Protein AF-0000000079012777 (afdb_homodimer)

Radius of gyration: 36.71 Å; Cα contacts (8 Å, |Δi|>4): 2077; chains: 2; bounding box: 156×111×76 Å

Structure (mmCIF, N/CA/C/O backbone):
data_AF-0000000079012777-model_v1
#
loop_
_entity.id
_entity.type
_entity.pdbx_description
1 polymer 'ABC transporter domain-containing protein'
#
loop_
_atom_site.group_PDB
_atom_site.id
_atom_site.type_symbol
_atom_site.label_atom_id
_atom_site.label_alt_id
_atom_site.label_comp_id
_atom_site.label_asym_id
_atom_site.label_entity_id
_atom_site.label_seq_id
_atom_site.pdbx_PDB_ins_code
_atom_site.Cartn_x
_atom_site.Cartn_y
_atom_site.Cartn_z
_atom_site.occupancy
_atom_site.B_iso_or_equiv
_atom_site.auth_seq_id
_atom_site.auth_comp_id
_atom_site.auth_asym_id
_atom_site.auth_atom_id
_atom_site.pdbx_PDB_model_num
ATOM 1 N N . MET A 1 1 ? 76.75 31.281 7.953 1 22.02 1 MET A N 1
ATOM 2 C CA . MET A 1 1 ? 75.875 30.234 7.355 1 22.02 1 MET A CA 1
ATOM 3 C C . MET A 1 1 ? 74.625 30.047 8.141 1 22.02 1 MET A C 1
ATOM 5 O O . MET A 1 1 ? 74.562 29.375 9.164 1 22.02 1 MET A O 1
ATOM 9 N N . VAL A 1 2 ? 73.688 30.984 8.336 1 27.11 2 VAL A N 1
ATOM 10 C CA . VAL A 1 2 ? 72.625 31.172 9.281 1 27.11 2 VAL A CA 1
ATOM 11 C C . VAL A 1 2 ? 71.438 30.234 8.93 1 27.11 2 VAL A C 1
ATOM 13 O O . VAL A 1 2 ? 70.938 30.234 7.789 1 27.11 2 VAL A O 1
ATOM 16 N N . PRO A 1 3 ? 71.188 28.984 9.586 1 27.77 3 PRO A N 1
ATOM 17 C CA . PRO A 1 3 ? 70.438 27.828 9.125 1 27.77 3 PRO A CA 1
ATOM 18 C C . PRO A 1 3 ? 68.938 28.125 9.039 1 27.77 3 PRO A C 1
ATOM 20 O O . PRO A 1 3 ? 68.312 28.516 10.031 1 27.77 3 PRO A O 1
ATOM 23 N N . SER A 1 4 ? 68.25 28.719 8.062 1 25 4 SER A N 1
ATOM 24 C CA . SER A 1 4 ? 67 29.359 7.828 1 25 4 SER A CA 1
ATOM 25 C C . SER A 1 4 ? 65.875 28.328 7.773 1 25 4 SER A C 1
ATOM 27 O O . SER A 1 4 ? 65.438 27.938 6.688 1 25 4 SER A O 1
ATOM 29 N N . GLY A 1 5 ? 65.812 27.172 8.453 1 25.3 5 GLY A N 1
ATOM 30 C CA . GLY A 1 5 ? 64.938 26.016 8.266 1 25.3 5 GLY A CA 1
ATOM 31 C C . GLY A 1 5 ? 63.469 26.312 8.648 1 25.3 5 GLY A C 1
ATOM 32 O O . GLY A 1 5 ? 63.094 26.172 9.812 1 25.3 5 GLY A O 1
ATOM 33 N N . LEU A 1 6 ? 62.719 27.281 8.094 1 24.72 6 LEU A N 1
ATOM 34 C CA . LEU A 1 6 ? 61.375 27.719 8.445 1 24.72 6 LEU A CA 1
ATOM 35 C C . LEU A 1 6 ? 60.375 26.562 8.32 1 24.72 6 LEU A C 1
ATOM 37 O O . LEU A 1 6 ? 60.094 26.109 7.211 1 24.72 6 LEU A O 1
ATOM 41 N N . ASP A 1 7 ? 60.344 25.562 9.188 1 25.08 7 ASP A N 1
ATOM 42 C CA . ASP A 1 7 ? 59.469 24.406 9.289 1 25.08 7 ASP A CA 1
ATOM 43 C C . ASP A 1 7 ? 58 24.844 9.281 1 25.08 7 ASP A C 1
ATOM 45 O O . ASP A 1 7 ? 57.531 25.5 10.211 1 25.08 7 ASP A O 1
ATOM 49 N N . ARG A 1 8 ? 57.438 25.234 8.172 1 25.58 8 ARG A N 1
ATOM 50 C CA . ARG A 1 8 ? 56.062 25.547 7.902 1 25.58 8 ARG A CA 1
ATOM 51 C C . ARG A 1 8 ? 55.125 24.484 8.469 1 25.58 8 ARG A C 1
ATOM 53 O O . ARG A 1 8 ? 55.156 23.328 8.023 1 25.58 8 ARG A O 1
ATOM 60 N N . ILE A 1 9 ? 54.812 24.469 9.75 1 25.31 9 ILE A N 1
ATOM 61 C CA . ILE A 1 9 ? 53.781 23.703 10.43 1 25.31 9 ILE A CA 1
ATOM 62 C C . ILE A 1 9 ? 52.5 23.781 9.641 1 25.31 9 ILE A C 1
ATOM 64 O O . ILE A 1 9 ? 51.875 24.844 9.516 1 25.31 9 ILE A O 1
ATOM 68 N N . ASP A 1 10 ? 52.375 23.188 8.523 1 26.19 10 ASP A N 1
ATOM 69 C CA . ASP A 1 10 ? 51.188 22.859 7.742 1 26.19 10 ASP A CA 1
ATOM 70 C C . ASP A 1 10 ? 50 22.531 8.656 1 26.19 10 ASP A C 1
ATOM 72 O O . ASP A 1 10 ? 50 21.5 9.328 1 26.19 10 ASP A O 1
ATOM 76 N N . ALA A 1 11 ? 49.5 23.484 9.406 1 26.78 11 ALA A N 1
ATOM 77 C CA . ALA A 1 11 ? 48.281 23.438 10.195 1 26.78 11 ALA A CA 1
ATOM 78 C C . ALA A 1 11 ? 47.156 22.781 9.398 1 26.78 11 ALA A C 1
ATOM 80 O O . ALA A 1 11 ? 46.594 23.375 8.484 1 26.78 11 ALA A O 1
ATOM 81 N N . VAL A 1 12 ? 47.25 21.578 8.984 1 29.86 12 VAL A N 1
ATOM 82 C CA . VAL A 1 12 ? 46.156 20.688 8.57 1 29.86 12 VAL A CA 1
ATOM 83 C C . VAL A 1 12 ? 44.938 20.922 9.461 1 29.86 12 VAL A C 1
ATOM 85 O O . VAL A 1 12 ? 44.969 20.609 10.648 1 29.86 12 VAL A O 1
ATOM 88 N N . ILE A 1 13 ? 44.344 22 9.406 1 30.47 13 ILE A N 1
ATOM 89 C CA . ILE A 1 13 ? 43.062 22.203 10.07 1 30.47 13 ILE A CA 1
ATOM 90 C C . ILE A 1 13 ? 42.188 20.984 9.836 1 30.47 13 ILE A C 1
ATOM 92 O O . ILE A 1 13 ? 41.781 20.719 8.703 1 30.47 13 ILE A O 1
ATOM 96 N N . ASP A 1 14 ? 42.281 19.859 10.43 1 34.38 14 ASP A N 1
ATOM 97 C CA . ASP A 1 14 ? 41.5 18.641 10.57 1 34.38 14 ASP A CA 1
ATOM 98 C C . ASP A 1 14 ? 40.031 18.922 10.773 1 34.38 14 ASP A C 1
ATOM 100 O O . ASP A 1 14 ? 39.562 19.109 11.914 1 34.38 14 ASP A O 1
ATOM 104 N N . LEU A 1 15 ? 39.375 19.609 9.914 1 38.75 15 LEU A N 1
ATOM 105 C CA . LEU A 1 15 ? 37.969 20 9.984 1 38.75 15 LEU A CA 1
ATOM 106 C C . LEU A 1 15 ? 37.094 18.797 10.297 1 38.75 15 LEU A C 1
ATOM 108 O O . LEU A 1 15 ? 35.906 18.953 10.648 1 38.75 15 LEU A O 1
ATOM 112 N N . LEU A 1 16 ? 37.281 17.672 9.781 1 46.28 16 LEU A N 1
ATOM 113 C CA . LEU A 1 16 ? 36.594 16.453 10.18 1 46.28 16 LEU A CA 1
ATOM 114 C C . LEU A 1 16 ? 37.375 15.711 11.258 1 46.28 16 LEU A C 1
ATOM 116 O O . LEU A 1 16 ? 37.375 14.477 11.289 1 46.28 16 LEU A O 1
ATOM 120 N N . GLY A 1 17 ? 38.219 16.391 11.906 1 45.31 17 GLY A N 1
ATOM 121 C CA . GLY A 1 17 ? 38.875 15.742 13.023 1 45.31 17 GLY A CA 1
ATOM 122 C C . GLY A 1 17 ? 37.938 15.211 14.07 1 45.31 17 GLY A C 1
ATOM 123 O O . GLY A 1 17 ? 36.781 15.641 14.141 1 45.31 17 GLY A O 1
ATOM 124 N N . PRO A 1 18 ? 38.25 14.117 14.617 1 49.66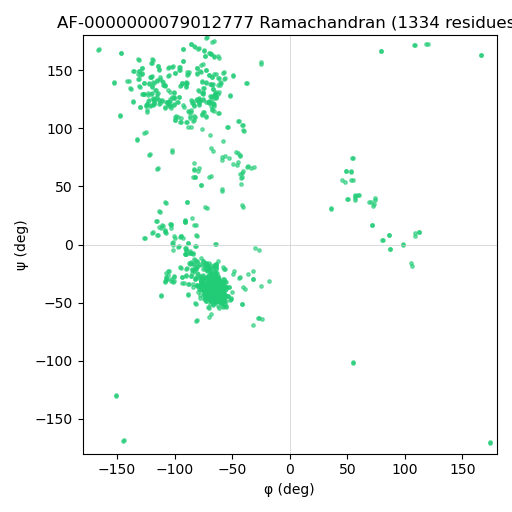 18 PRO A N 1
ATOM 125 C CA . PRO A 1 18 ? 37.406 13.445 15.617 1 49.66 18 PRO A CA 1
ATOM 126 C C . PRO A 1 18 ? 36.781 14.422 16.594 1 49.66 18 PRO A C 1
ATOM 128 O O . PRO A 1 18 ? 35.625 14.203 17.047 1 49.66 18 PRO A O 1
ATOM 131 N N . ASP A 1 19 ? 37.5 15.492 16.984 1 49.78 19 ASP A N 1
ATOM 132 C CA . ASP A 1 19 ? 37.031 16.359 18.047 1 49.78 19 ASP A CA 1
ATOM 133 C C . ASP A 1 19 ? 36.406 17.641 17.484 1 49.78 19 ASP A C 1
ATOM 135 O O . ASP A 1 19 ? 36.031 18.531 18.219 1 49.78 19 ASP A O 1
ATOM 139 N N . THR A 1 20 ? 36.469 17.812 16.125 1 54.06 20 THR A N 1
ATOM 140 C CA . THR A 1 20 ? 36.031 19.109 15.602 1 54.06 20 THR A CA 1
ATOM 141 C C . THR A 1 20 ? 34.531 19.141 15.375 1 54.06 20 THR A C 1
ATOM 143 O O . THR A 1 20 ? 34 18.297 14.664 1 54.06 20 THR A O 1
ATOM 146 N N . THR A 1 21 ? 33.781 19.703 16.203 1 58.75 21 THR A N 1
ATOM 147 C CA . THR A 1 21 ? 32.344 19.969 16.141 1 58.75 21 THR A CA 1
ATOM 148 C C . THR A 1 21 ? 32.062 21.219 15.297 1 58.75 21 THR A C 1
ATOM 150 O O . THR A 1 21 ? 30.891 21.562 15.07 1 58.75 21 THR A O 1
ATOM 153 N N . ASP A 1 22 ? 33.094 21.844 14.578 1 63.19 22 ASP A N 1
ATOM 154 C CA . ASP A 1 22 ? 32.812 23.156 13.977 1 63.19 22 ASP A CA 1
ATOM 155 C C . ASP A 1 22 ? 32.562 23.016 12.477 1 63.19 22 ASP A C 1
ATOM 157 O O . ASP A 1 22 ? 33.219 22.219 11.797 1 63.19 22 ASP A O 1
ATOM 161 N N . THR A 1 23 ? 31.484 23.5 11.875 1 74.75 23 THR A N 1
ATOM 162 C CA . THR A 1 23 ? 31.109 23.531 10.469 1 74.75 23 THR A CA 1
ATOM 163 C C . THR A 1 23 ? 31.656 24.781 9.789 1 74.75 23 THR A C 1
ATOM 165 O O . THR A 1 23 ? 31.922 25.781 10.453 1 74.75 23 THR A O 1
ATOM 168 N N . VAL A 1 24 ? 32 24.672 8.523 1 74.94 24 VAL A N 1
ATOM 169 C CA . VAL A 1 24 ? 32.438 25.812 7.723 1 74.94 24 VAL A CA 1
ATOM 170 C C . VAL A 1 24 ? 31.203 26.656 7.352 1 74.94 24 VAL A C 1
ATOM 172 O O . VAL A 1 24 ? 30.219 26.125 6.832 1 74.94 24 VAL A O 1
ATOM 175 N N . PRO A 1 25 ? 31.312 27.906 7.711 1 84.38 25 PRO A N 1
ATOM 176 C CA . PRO A 1 25 ? 30.172 28.766 7.359 1 84.38 25 PRO A CA 1
ATOM 177 C C . PRO A 1 25 ? 30.047 28.984 5.852 1 84.38 25 PRO A C 1
ATOM 179 O O . PRO A 1 25 ? 31.016 29.422 5.207 1 84.38 25 PRO A O 1
ATOM 182 N N . ILE A 1 26 ? 28.969 28.578 5.309 1 87.44 26 ILE A N 1
ATOM 183 C CA . ILE A 1 26 ? 28.688 28.75 3.885 1 87.44 26 ILE A CA 1
ATOM 184 C C . ILE A 1 26 ? 27.375 29.516 3.705 1 87.44 26 ILE A C 1
ATOM 186 O O . ILE A 1 26 ? 26.344 29.109 4.254 1 87.44 26 ILE A O 1
ATOM 190 N N . ASP A 1 27 ? 27.5 30.656 2.949 1 88.69 27 ASP A N 1
ATOM 191 C CA . ASP A 1 27 ? 26.297 31.391 2.578 1 88.69 27 ASP A CA 1
ATOM 192 C C . ASP A 1 27 ? 25.781 30.969 1.208 1 88.69 27 ASP A C 1
ATOM 194 O O . ASP A 1 27 ? 26.562 30.672 0.306 1 88.69 27 ASP A O 1
ATOM 198 N N . LEU A 1 28 ? 24.547 30.844 1.104 1 92 28 LEU A N 1
ATOM 199 C CA . LEU A 1 28 ? 23.922 30.484 -0.165 1 92 28 LEU A CA 1
ATOM 200 C C . LEU A 1 28 ? 23.281 31.719 -0.81 1 92 28 LEU A C 1
ATOM 202 O O . LEU A 1 28 ? 22.438 32.375 -0.191 1 92 28 LEU A O 1
ATOM 206 N N . HIS A 1 29 ? 23.75 32.062 -2.033 1 90.12 29 HIS A N 1
ATOM 207 C CA . HIS A 1 29 ? 23.219 33.188 -2.793 1 90.12 29 HIS A CA 1
ATOM 208 C C . HIS A 1 29 ? 22.5 32.719 -4.055 1 90.12 29 HIS A C 1
ATOM 210 O O . HIS A 1 29 ? 23.078 31.953 -4.848 1 90.12 29 HIS A O 1
ATOM 216 N N . VAL A 1 30 ? 21.281 33.094 -4.219 1 93 30 VAL A N 1
ATOM 217 C CA . VAL A 1 30 ? 20.484 32.719 -5.379 1 93 30 VAL A CA 1
ATOM 218 C C . VAL A 1 30 ? 20.141 33.969 -6.199 1 93 30 VAL A C 1
ATOM 220 O O . VAL A 1 30 ? 19.672 34.969 -5.656 1 93 30 VAL A O 1
ATOM 223 N N . ASP A 1 31 ? 20.422 33.812 -7.484 1 89.19 31 ASP A N 1
ATOM 224 C CA . ASP A 1 31 ? 20.188 34.969 -8.367 1 89.19 31 ASP A CA 1
ATOM 225 C C . ASP A 1 31 ? 19.25 34.562 -9.508 1 89.19 31 ASP A C 1
ATOM 227 O O . ASP A 1 31 ? 19.625 33.812 -10.406 1 89.19 31 ASP A O 1
ATOM 231 N N . LYS A 1 32 ? 18.062 35.156 -9.555 1 90.25 32 LYS A N 1
ATOM 232 C CA . LYS A 1 32 ? 17.062 35.031 -10.609 1 90.25 32 LYS A CA 1
ATOM 233 C C . LYS A 1 32 ? 16.875 33.562 -11.016 1 90.25 32 LYS A C 1
ATOM 235 O O . LYS A 1 32 ? 16.984 33.219 -12.203 1 90.25 32 LYS A O 1
ATOM 240 N N . LEU A 1 33 ? 16.594 32.812 -10.07 1 93 33 LEU A N 1
ATOM 241 C CA . LEU A 1 33 ? 16.406 31.375 -10.289 1 93 33 LEU A CA 1
ATOM 242 C C . LEU A 1 33 ? 15.031 31.094 -10.867 1 93 33 LEU A C 1
ATOM 244 O O . LEU A 1 33 ? 14.016 31.547 -10.336 1 93 33 LEU A O 1
ATOM 248 N N . SER A 1 34 ? 15 30.438 -12 1 93.94 34 SER A N 1
ATOM 249 C CA . SER A 1 34 ? 13.758 30.016 -12.633 1 93.94 34 SER A CA 1
ATOM 250 C C . SER A 1 34 ? 13.773 28.531 -12.945 1 93.94 34 SER A C 1
ATOM 252 O O . SER A 1 34 ? 14.828 27.969 -13.258 1 93.94 34 SER A O 1
ATOM 254 N N . TYR A 1 35 ? 12.695 27.875 -12.719 1 92.94 35 TYR A N 1
ATOM 255 C CA . TYR A 1 35 ? 12.555 26.438 -12.938 1 92.94 35 TYR A CA 1
ATOM 256 C C . TYR A 1 35 ? 11.312 26.125 -13.75 1 92.94 35 TYR A C 1
ATOM 258 O O . TYR A 1 35 ? 10.195 26.5 -13.367 1 92.94 35 TYR A O 1
ATOM 266 N N . THR A 1 36 ? 11.469 25.531 -14.938 1 90.12 36 THR A N 1
ATOM 267 C CA . THR A 1 36 ? 10.375 25.156 -15.828 1 90.12 36 THR A CA 1
ATOM 268 C C . THR A 1 36 ? 10.328 23.656 -16.047 1 90.12 36 THR A C 1
ATOM 270 O O . THR A 1 36 ? 11.359 23.031 -16.328 1 90.12 36 THR A O 1
ATOM 273 N N . VAL A 1 37 ? 9.164 23 -15.68 1 82.62 37 VAL A N 1
ATOM 274 C CA . VAL A 1 37 ? 9 21.562 -15.836 1 82.62 37 VAL A CA 1
ATOM 275 C C . VAL A 1 37 ? 8.102 21.281 -17.031 1 82.62 37 VAL A C 1
ATOM 277 O O . VAL A 1 37 ? 7.086 21.953 -17.234 1 82.62 37 VAL A O 1
ATOM 280 N N . THR A 1 38 ? 8.57 20.531 -17.938 1 67.75 38 THR A N 1
ATOM 281 C CA . THR A 1 38 ? 7.719 20.062 -19.031 1 67.75 38 THR A CA 1
ATOM 282 C C . THR A 1 38 ? 7.043 18.75 -18.672 1 67.75 38 THR A C 1
ATOM 284 O O . THR A 1 38 ? 7.668 17.859 -18.078 1 67.75 38 THR A O 1
ATOM 287 N N . ASP A 1 39 ? 5.824 18.766 -18.391 1 56.03 39 ASP A N 1
ATOM 288 C CA . ASP A 1 39 ? 5.109 17.531 -18.094 1 56.03 39 ASP A CA 1
ATOM 289 C C . ASP A 1 39 ? 5.531 16.406 -19.047 1 56.03 39 ASP A C 1
ATOM 291 O O . ASP A 1 39 ? 4.949 16.25 -20.125 1 56.03 39 ASP A O 1
ATOM 295 N N . GLN A 1 40 ? 6.719 16.359 -19.453 1 51.78 40 GLN A N 1
ATOM 296 C CA . GLN A 1 40 ? 7.031 15.266 -20.359 1 51.78 40 GLN A CA 1
ATOM 297 C C . GLN A 1 40 ? 6.602 13.922 -19.781 1 51.78 40 GLN A C 1
ATOM 299 O O . GLN A 1 40 ? 6.629 13.734 -18.562 1 51.78 40 GLN A O 1
ATOM 304 N N . PRO A 1 41 ? 5.871 13.281 -20.656 1 50.09 41 PRO A N 1
ATOM 305 C CA . PRO A 1 41 ? 5.52 11.906 -20.312 1 50.09 41 PRO A CA 1
ATOM 306 C C . PRO A 1 41 ? 6.688 11.141 -19.672 1 50.09 41 PRO A C 1
ATOM 308 O O . PRO A 1 41 ? 7.832 11.297 -20.109 1 50.09 41 PRO A O 1
ATOM 311 N N . GLY A 1 42 ? 6.633 11.008 -18.469 1 51.28 42 GLY A N 1
ATOM 312 C CA . GLY A 1 42 ? 7.645 10.25 -17.75 1 51.28 42 GLY A CA 1
ATOM 313 C C . GLY A 1 42 ? 8.336 9.211 -18.609 1 51.28 42 GLY A C 1
ATOM 314 O O . GLY A 1 42 ? 7.934 8.977 -19.75 1 51.28 42 GLY A O 1
ATOM 315 N N . SER A 1 43 ? 9.609 8.766 -18.297 1 54.72 43 SER A N 1
ATOM 316 C CA . SER A 1 43 ? 10.367 7.664 -18.875 1 54.72 43 SER A CA 1
ATOM 317 C C . SER A 1 43 ? 9.461 6.477 -19.203 1 54.72 43 SER A C 1
ATOM 319 O O . SER A 1 43 ? 8.359 6.371 -18.672 1 54.72 43 SER A O 1
ATOM 321 N N . TRP A 1 44 ? 9.766 5.887 -20.391 1 55.41 44 TRP A N 1
ATOM 322 C CA . TRP A 1 44 ? 9.062 4.676 -20.797 1 55.41 44 TRP A CA 1
ATOM 323 C C . TRP A 1 44 ? 8.672 3.832 -19.594 1 55.41 44 TRP A C 1
ATOM 325 O O . TRP A 1 44 ? 7.598 3.217 -19.578 1 55.41 44 TRP A O 1
ATOM 335 N N . TRP A 1 45 ? 9.492 3.969 -18.625 1 55.53 45 TRP A N 1
ATOM 336 C CA . TRP A 1 45 ? 9.273 3.176 -17.422 1 55.53 45 TRP A CA 1
ATOM 337 C C . TRP A 1 45 ? 8.094 3.717 -16.609 1 55.53 45 TRP A C 1
ATOM 339 O O . TRP A 1 45 ? 7.285 2.945 -16.094 1 55.53 45 TRP A O 1
ATOM 349 N N . GLN A 1 46 ? 8.078 4.98 -16.578 1 57.34 46 GLN A N 1
ATOM 350 C CA . GLN A 1 46 ? 6.973 5.566 -15.836 1 57.34 46 GLN A CA 1
ATOM 351 C C . GLN A 1 46 ? 5.645 5.34 -16.547 1 57.34 46 GLN A C 1
ATOM 353 O O . GLN A 1 46 ? 4.605 5.18 -15.906 1 57.34 46 GLN A O 1
ATOM 358 N N . ARG A 1 47 ? 5.781 5.141 -17.875 1 58.59 47 ARG A N 1
ATOM 359 C CA . ARG A 1 47 ? 4.602 4.938 -18.703 1 58.59 47 ARG A CA 1
ATOM 360 C C . ARG A 1 47 ? 4.035 3.533 -18.516 1 58.59 47 ARG A C 1
ATOM 362 O O . ARG A 1 47 ? 2.816 3.346 -18.5 1 58.59 47 ARG A O 1
ATOM 369 N N . ILE A 1 48 ? 4.996 2.711 -18.422 1 58.06 48 ILE A N 1
ATOM 370 C CA . ILE A 1 48 ? 4.582 1.327 -18.219 1 58.06 48 ILE A CA 1
ATOM 371 C C . ILE A 1 48 ? 4 1.17 -16.812 1 58.06 48 ILE A C 1
ATOM 373 O O . ILE A 1 48 ? 3.01 0.461 -16.625 1 58.06 48 ILE A O 1
ATOM 377 N N . THR A 1 49 ? 4.664 1.965 -15.945 1 56.09 49 THR A N 1
ATOM 378 C CA . THR A 1 49 ? 4.227 1.908 -14.555 1 56.09 49 THR A CA 1
ATOM 379 C C . THR A 1 49 ? 2.785 2.395 -14.422 1 56.09 49 THR A C 1
ATOM 381 O O . THR A 1 49 ? 2.004 1.831 -13.656 1 56.09 49 THR A O 1
ATOM 384 N N . ASN A 1 50 ? 2.566 3.482 -15.133 1 55.72 50 ASN A N 1
ATOM 385 C CA . ASN A 1 50 ? 1.233 4.066 -15.023 1 55.72 50 ASN A CA 1
ATOM 386 C C . ASN A 1 50 ? 0.288 3.51 -16.078 1 55.72 50 ASN A C 1
ATOM 388 O O . ASN A 1 50 ? -0.826 4.008 -16.25 1 55.72 50 ASN A O 1
ATOM 392 N N . LEU A 1 51 ? 0.643 2.348 -16.656 1 55.16 51 LEU A N 1
ATOM 393 C CA . LEU A 1 51 ? -0.144 1.71 -17.703 1 55.16 51 LEU A CA 1
ATOM 394 C C . LEU A 1 51 ? -0.767 2.754 -18.625 1 55.16 51 LEU A C 1
ATOM 396 O O . LEU A 1 51 ? -1.967 2.703 -18.906 1 55.16 51 LEU A O 1
ATOM 400 N N . GLN A 1 52 ? -0.021 3.891 -18.766 1 56.78 52 GLN A N 1
ATOM 401 C CA . GLN A 1 52 ? -0.551 4.922 -19.641 1 56.78 52 GLN A CA 1
ATOM 402 C C . GLN A 1 52 ? -0.586 4.438 -21.094 1 56.78 52 GLN A C 1
ATOM 404 O O . GLN A 1 52 ? 0.356 3.797 -21.562 1 56.78 52 GLN A O 1
ATOM 409 N N . MET A 1 53 ? -1.771 4.438 -21.625 1 54 53 MET A N 1
ATOM 410 C CA . MET A 1 53 ? -1.976 4.023 -23.016 1 54 53 MET A CA 1
ATOM 411 C C . MET A 1 53 ? -1.205 4.926 -23.969 1 54 53 MET A C 1
ATOM 413 O O . MET A 1 53 ? -0.955 6.094 -23.656 1 54 53 MET A O 1
ATOM 417 N N . PRO A 1 54 ? -0.625 4.336 -24.984 1 52.44 54 PRO A N 1
ATOM 418 C CA . PRO A 1 54 ? 0.198 5.039 -25.969 1 52.44 54 PRO A CA 1
ATOM 419 C C . PRO A 1 54 ? -0.434 6.352 -26.422 1 52.44 54 PRO A C 1
ATOM 421 O O . PRO A 1 54 ? 0.279 7.297 -26.766 1 52.44 54 PRO A O 1
ATOM 424 N N . TRP A 1 55 ? -1.656 6.418 -26.391 1 52.66 55 TRP A N 1
ATOM 425 C CA . TRP A 1 55 ? -2.268 7.629 -26.922 1 52.66 55 TRP A CA 1
ATOM 426 C C . TRP A 1 55 ? -2.113 8.797 -25.953 1 52.66 55 TRP A C 1
ATOM 428 O O . TRP A 1 55 ? -2.182 9.961 -26.359 1 52.66 55 TRP A O 1
ATOM 438 N N . GLU A 1 56 ? -2.059 8.461 -24.797 1 55.53 56 GLU A N 1
ATOM 439 C CA . GLU A 1 56 ? -1.867 9.531 -23.828 1 55.53 56 GLU A CA 1
ATOM 440 C C . GLU A 1 56 ? -0.451 10.094 -23.891 1 55.53 56 GLU A C 1
ATOM 442 O O . GLU A 1 56 ? -0.193 11.195 -23.406 1 55.53 56 GLU A O 1
ATOM 447 N N . TRP A 1 57 ? 0.334 9.258 -24.516 1 54.22 57 TRP A N 1
ATOM 448 C CA . TRP A 1 57 ? 1.716 9.656 -24.766 1 54.22 57 TRP A CA 1
ATOM 449 C C . TRP A 1 57 ? 1.775 10.891 -25.656 1 54.22 57 TRP A C 1
ATOM 451 O O . TRP A 1 57 ? 2.729 11.672 -25.594 1 54.22 57 TRP A O 1
ATOM 461 N N . MET A 1 58 ? 0.762 11.047 -26.484 1 52.25 58 MET A N 1
ATOM 462 C CA . MET A 1 58 ? 0.837 12.062 -27.531 1 52.25 58 MET A CA 1
ATOM 463 C C . MET A 1 58 ? 0.364 13.414 -27.016 1 52.25 58 MET A C 1
ATOM 465 O O . MET A 1 58 ? 0.366 14.406 -27.75 1 52.25 58 MET A O 1
ATOM 469 N N . GLU A 1 59 ? -0.06 13.398 -25.969 1 52.31 59 GLU A N 1
ATOM 470 C CA . GLU A 1 59 ? -0.528 14.727 -25.578 1 52.31 59 GLU A CA 1
ATOM 471 C C . GLU A 1 59 ? 0.641 15.648 -25.234 1 52.31 59 GLU A C 1
ATOM 473 O O . GLU A 1 59 ? 1.6 15.227 -24.594 1 52.31 59 GLU A O 1
ATOM 478 N N . LYS A 1 60 ? 0.771 16.656 -26.078 1 54.66 60 LYS A N 1
ATOM 479 C CA . LYS A 1 60 ? 1.803 17.688 -26.016 1 54.66 60 LYS A CA 1
ATOM 480 C C . LYS A 1 60 ? 1.981 18.203 -24.594 1 54.66 60 LYS A C 1
ATOM 482 O O . LYS A 1 60 ? 1.012 18.609 -23.953 1 54.66 60 LYS A O 1
ATOM 487 N N . ALA A 1 61 ? 3.084 17.812 -23.969 1 57.5 61 ALA A N 1
ATOM 488 C CA . ALA A 1 61 ? 3.494 18.25 -22.641 1 57.5 61 ALA A CA 1
ATOM 489 C C . ALA A 1 61 ? 3.533 19.766 -22.531 1 57.5 61 ALA A C 1
ATOM 491 O O . ALA A 1 61 ? 4.102 20.438 -23.391 1 57.5 61 ALA A O 1
ATOM 492 N N . LYS A 1 62 ? 2.619 20.516 -21.969 1 64.5 62 LYS A N 1
ATOM 493 C CA . LYS A 1 62 ? 2.729 21.953 -21.75 1 64.5 62 LYS A CA 1
ATOM 494 C C . LYS A 1 62 ? 3.719 22.266 -20.625 1 64.5 62 LYS A C 1
ATOM 496 O O . LYS A 1 62 ? 3.629 21.719 -19.531 1 64.5 62 LYS A O 1
ATOM 501 N N . PRO A 1 63 ? 4.758 23.109 -21.047 1 75.81 63 PRO A N 1
ATOM 502 C CA . PRO A 1 63 ? 5.715 23.516 -20.016 1 75.81 63 PRO A CA 1
ATOM 503 C C . PRO A 1 63 ? 5.082 24.391 -18.938 1 75.81 63 PRO A C 1
ATOM 505 O O . PRO A 1 63 ? 4.27 25.266 -19.234 1 75.81 63 PRO A O 1
ATOM 508 N N . THR A 1 64 ? 5.227 24 -17.688 1 82.06 64 THR A N 1
ATOM 509 C CA . THR A 1 64 ? 4.738 24.797 -16.562 1 82.06 64 THR A CA 1
ATOM 510 C C . THR A 1 64 ? 5.902 25.406 -15.805 1 82.06 64 THR A C 1
ATOM 512 O O . THR A 1 64 ? 6.812 24.703 -15.367 1 82.06 64 THR A O 1
ATOM 515 N N . GLU A 1 65 ? 5.895 26.781 -15.812 1 87.5 65 GLU A N 1
ATOM 516 C CA . GLU A 1 65 ? 6.914 27.469 -15.039 1 87.5 65 GLU A CA 1
ATOM 517 C C . GLU A 1 65 ? 6.594 27.438 -13.547 1 87.5 65 GLU A C 1
ATOM 519 O O . GLU A 1 65 ? 5.66 28.094 -13.086 1 87.5 65 GLU A O 1
ATOM 524 N N . VAL A 1 66 ? 7.383 26.719 -12.781 1 88.62 66 VAL A N 1
ATOM 525 C CA . VAL A 1 66 ? 7.121 26.5 -11.359 1 88.62 66 VAL A CA 1
ATOM 526 C C . VAL A 1 66 ? 7.746 27.625 -10.539 1 88.62 66 VAL A C 1
ATOM 528 O O . VAL A 1 66 ? 7.152 28.094 -9.562 1 88.62 66 VAL A O 1
ATOM 531 N N . LEU A 1 67 ? 8.977 28.047 -10.852 1 93.19 67 LEU A N 1
ATOM 532 C CA . LEU A 1 67 ? 9.656 29.156 -10.188 1 93.19 67 LEU A CA 1
ATOM 533 C C . LEU A 1 67 ? 9.961 30.266 -11.188 1 93.19 67 LEU A C 1
ATOM 535 O O . LEU A 1 67 ? 10.336 30 -12.328 1 93.19 67 LEU A O 1
ATOM 539 N N . LYS A 1 68 ? 9.766 31.516 -10.734 1 93.62 68 LYS A N 1
ATOM 540 C CA . LYS A 1 68 ? 9.914 32.656 -11.617 1 93.62 68 LYS A CA 1
ATOM 541 C C . LYS A 1 68 ? 10.898 33.688 -11.031 1 93.62 68 LYS A C 1
ATOM 543 O O . LYS A 1 68 ? 10.5 34.594 -10.305 1 93.62 68 LYS A O 1
ATOM 548 N N . GLY A 1 69 ? 12.07 33.594 -11.453 1 90.31 69 GLY A N 1
ATOM 549 C CA . GLY A 1 69 ? 13.086 34.594 -11.133 1 90.31 69 GLY A CA 1
ATOM 550 C C . GLY A 1 69 ? 13.234 34.812 -9.648 1 90.31 69 GLY A C 1
ATOM 551 O O . GLY A 1 69 ? 13.18 35.969 -9.195 1 90.31 69 GLY A O 1
ATOM 552 N N . VAL A 1 70 ? 13.477 33.844 -8.852 1 92.19 70 VAL A N 1
ATOM 553 C CA . VAL A 1 70 ? 13.586 33.906 -7.395 1 92.19 70 VAL A CA 1
ATOM 554 C C . VAL A 1 70 ? 15.008 34.312 -7.008 1 92.19 70 VAL A C 1
ATOM 556 O O . VAL A 1 70 ? 15.977 33.688 -7.465 1 92.19 70 VAL A O 1
ATOM 559 N N . SER A 1 71 ? 15.18 35.375 -6.258 1 91 71 SER A N 1
ATOM 560 C CA . SER A 1 71 ? 16.469 35.812 -5.754 1 91 71 SER A CA 1
ATOM 561 C C . SER A 1 71 ? 16.438 36 -4.238 1 91 71 SER A C 1
ATOM 563 O O . SER A 1 71 ? 15.523 36.625 -3.705 1 91 71 SER A O 1
ATOM 565 N N . PHE A 1 72 ? 17.422 35.406 -3.531 1 91.12 72 PHE A N 1
ATOM 566 C CA . PHE A 1 72 ? 17.516 35.594 -2.088 1 91.12 72 PHE A CA 1
ATOM 567 C C . PHE A 1 72 ? 18.875 35.125 -1.582 1 91.12 72 PHE A C 1
ATOM 569 O O . PHE A 1 72 ? 19.656 34.531 -2.342 1 91.12 72 PHE A O 1
ATOM 576 N N . THR A 1 73 ? 19.141 35.469 -0.359 1 90.5 73 THR A N 1
ATOM 577 C CA . THR A 1 73 ? 20.375 35.031 0.286 1 90.5 73 THR A CA 1
ATOM 578 C C . THR A 1 73 ? 20.078 34.375 1.631 1 90.5 73 THR A C 1
ATOM 580 O O . THR A 1 73 ? 19.266 34.875 2.41 1 90.5 73 THR A O 1
ATOM 583 N N . ALA A 1 74 ? 20.625 33.219 1.798 1 93.5 74 ALA A N 1
ATOM 584 C CA . ALA A 1 74 ? 20.609 32.531 3.086 1 93.5 74 ALA A CA 1
ATOM 585 C C . ALA A 1 74 ? 21.984 32.562 3.736 1 93.5 74 ALA A C 1
ATOM 587 O O . ALA A 1 74 ? 22.953 32.062 3.158 1 93.5 74 ALA A O 1
ATOM 588 N N . ARG A 1 75 ? 22.031 33.094 4.914 1 90.44 75 ARG A N 1
ATOM 589 C CA . ARG A 1 75 ? 23.328 33.312 5.559 1 90.44 75 ARG A CA 1
ATOM 590 C C . ARG A 1 75 ? 23.594 32.25 6.609 1 90.44 75 ARG A C 1
ATOM 592 O O . ARG A 1 75 ? 22.672 31.688 7.195 1 90.44 75 ARG A O 1
ATOM 599 N N . SER A 1 76 ? 24.891 32.031 6.797 1 91.56 76 SER A N 1
ATOM 600 C CA . SER A 1 76 ? 25.312 31.109 7.84 1 91.56 76 SER A CA 1
ATOM 601 C C . SER A 1 76 ? 24.922 31.625 9.227 1 91.56 76 SER A C 1
ATOM 603 O O . SER A 1 76 ? 25.062 32.812 9.508 1 91.56 76 SER A O 1
ATOM 605 N N . GLY A 1 77 ? 24.328 30.766 9.992 1 92.31 77 GLY A N 1
ATOM 606 C CA . GLY A 1 77 ? 23.906 31.141 11.336 1 92.31 77 GLY A CA 1
ATOM 607 C C . GLY A 1 77 ? 22.438 31.516 11.422 1 92.31 77 GLY A C 1
ATOM 608 O O . GLY A 1 77 ? 21.938 31.859 12.5 1 92.31 77 GLY A O 1
ATOM 609 N N . GLU A 1 78 ? 21.875 31.422 10.273 1 93.44 78 GLU A N 1
ATOM 610 C CA . GLU A 1 78 ? 20.469 31.828 10.25 1 93.44 78 GLU A CA 1
ATOM 611 C C . GLU A 1 78 ? 19.578 30.688 9.812 1 93.44 78 GLU A C 1
ATOM 613 O O . GLU A 1 78 ? 20 29.812 9.047 1 93.44 78 GLU A O 1
ATOM 618 N N . LEU A 1 79 ? 18.422 30.672 10.398 1 96 79 LEU A N 1
ATOM 619 C CA . LEU A 1 79 ? 17.344 29.75 10 1 96 79 LEU A CA 1
ATOM 620 C C . LEU A 1 79 ? 16.344 30.469 9.102 1 96 79 LEU A C 1
ATOM 622 O O . LEU A 1 79 ? 15.648 31.391 9.539 1 96 79 LEU A O 1
ATOM 626 N N . LEU A 1 80 ? 16.344 30.078 7.789 1 96.31 80 LEU A N 1
ATOM 627 C CA . LEU A 1 80 ? 15.414 30.641 6.816 1 96.31 80 LEU A CA 1
ATOM 628 C C . LEU A 1 80 ? 14.203 29.734 6.621 1 96.31 80 LEU A C 1
ATOM 630 O O . LEU A 1 80 ? 14.359 28.547 6.32 1 96.31 80 LEU A O 1
ATOM 634 N N . ALA A 1 81 ? 13.039 30.234 6.832 1 95.81 81 ALA A N 1
ATOM 635 C CA . ALA A 1 81 ? 11.797 29.484 6.629 1 95.81 81 ALA A CA 1
ATOM 636 C C . ALA A 1 81 ? 11.086 29.953 5.359 1 95.81 81 ALA A C 1
ATOM 638 O O . ALA A 1 81 ? 10.781 31.141 5.207 1 95.81 81 ALA A O 1
ATOM 639 N N . ILE A 1 82 ? 10.891 29.031 4.461 1 95.19 82 ILE A N 1
ATOM 640 C CA . ILE A 1 82 ? 10.125 29.297 3.246 1 95.19 82 ILE A CA 1
ATOM 641 C C . ILE A 1 82 ? 8.656 28.953 3.475 1 95.19 82 ILE A C 1
ATOM 643 O O . ILE A 1 82 ? 8.32 27.797 3.727 1 95.19 82 ILE A O 1
ATOM 647 N N . MET A 1 83 ? 7.852 29.969 3.344 1 92 83 MET A N 1
ATOM 648 C CA . MET A 1 83 ? 6.422 29.766 3.576 1 92 83 MET A CA 1
ATOM 649 C C . MET A 1 83 ? 5.629 29.969 2.287 1 92 83 MET A C 1
ATOM 651 O O . MET A 1 83 ? 6.086 30.641 1.368 1 92 83 MET A O 1
ATOM 655 N N . GLY A 1 84 ? 4.492 29.312 2.23 1 86.81 84 GLY A N 1
ATOM 656 C CA . GLY A 1 84 ? 3.605 29.422 1.082 1 86.81 84 GLY A CA 1
ATOM 657 C C . GLY A 1 84 ? 2.535 28.344 1.062 1 86.81 84 GLY A C 1
ATOM 658 O O . GLY A 1 84 ? 2.648 27.328 1.761 1 86.81 84 GLY A O 1
ATOM 659 N N . GLY A 1 85 ? 1.582 28.656 0.264 1 77.19 85 GLY A N 1
ATOM 660 C CA . GLY A 1 85 ? 0.509 27.688 0.104 1 77.19 85 GLY A CA 1
ATOM 661 C C . GLY A 1 85 ? 0.922 26.469 -0.694 1 77.19 85 GLY A C 1
ATOM 662 O O . GLY A 1 85 ? 2.078 26.344 -1.105 1 77.19 85 GLY A O 1
ATOM 663 N N . SER A 1 86 ? -0.05 25.531 -0.826 1 72.62 86 SER A N 1
ATOM 664 C CA . SER A 1 86 ? 0.214 24.344 -1.632 1 72.62 86 SER A CA 1
ATOM 665 C C . SER A 1 86 ? 0.427 24.703 -3.098 1 72.62 86 SER A C 1
ATOM 667 O O . SER A 1 86 ? -0.334 25.484 -3.664 1 72.62 86 SER A O 1
ATOM 669 N N . GLY A 1 87 ? 1.466 24.266 -3.721 1 76 87 GLY A N 1
ATOM 670 C CA . GLY A 1 87 ? 1.751 24.516 -5.121 1 76 87 GLY A CA 1
ATOM 671 C C . GLY A 1 87 ? 2.488 25.828 -5.344 1 76 87 GLY A C 1
ATOM 672 O O . GLY A 1 87 ? 2.631 26.281 -6.48 1 76 87 GLY A O 1
ATOM 673 N N . SER A 1 88 ? 2.887 26.438 -4.277 1 83.5 88 SER A N 1
ATOM 674 C CA . SER A 1 88 ? 3.576 27.719 -4.406 1 83.5 88 SER A CA 1
ATOM 675 C C . SER A 1 88 ? 4.984 27.531 -4.969 1 83.5 88 SER A C 1
ATOM 677 O O . SER A 1 88 ? 5.602 28.5 -5.426 1 83.5 88 SER A O 1
ATOM 679 N N . GLY A 1 89 ? 5.555 26.312 -4.824 1 87.38 89 GLY A N 1
ATOM 680 C CA . GLY A 1 89 ? 6.887 26.047 -5.352 1 87.38 89 GLY A CA 1
ATOM 681 C C . GLY A 1 89 ? 7.922 25.812 -4.27 1 87.38 89 GLY A C 1
ATOM 682 O O . GLY A 1 89 ? 9.125 25.781 -4.547 1 87.38 89 GLY A O 1
ATOM 683 N N . LYS A 1 90 ? 7.492 25.656 -2.998 1 91.19 90 LYS A N 1
ATOM 684 C CA . LYS A 1 90 ? 8.414 25.484 -1.879 1 91.19 90 LYS A CA 1
ATOM 685 C C . LYS A 1 90 ? 9.32 24.281 -2.088 1 91.19 90 LYS A C 1
ATOM 687 O O . LYS A 1 90 ? 10.547 24.391 -2.016 1 91.19 90 LYS A O 1
ATOM 692 N N . THR A 1 91 ? 8.727 23.125 -2.35 1 88.19 91 THR A N 1
ATOM 693 C CA . THR A 1 91 ? 9.469 21.891 -2.518 1 88.19 91 THR A CA 1
ATOM 694 C C . THR A 1 91 ? 10.352 21.938 -3.762 1 88.19 91 THR A C 1
ATOM 696 O O . THR A 1 91 ? 11.492 21.484 -3.742 1 88.19 91 THR A O 1
ATOM 699 N N . SER A 1 92 ? 9.844 22.531 -4.844 1 89.62 92 SER A N 1
ATOM 700 C CA . SER A 1 92 ? 10.625 22.688 -6.07 1 89.62 92 SER A CA 1
ATOM 701 C C . SER A 1 92 ? 11.852 23.562 -5.844 1 89.62 92 SER A C 1
ATOM 703 O O . SER A 1 92 ? 12.93 23.281 -6.383 1 89.62 92 SER A O 1
ATOM 705 N N . LEU A 1 93 ? 11.602 24.594 -5.09 1 94.5 93 LEU A N 1
ATOM 706 C CA . LEU A 1 93 ? 12.727 25.469 -4.785 1 94.5 93 LEU A CA 1
ATOM 707 C C . LEU A 1 93 ? 13.805 24.719 -4.016 1 94.5 93 LEU A C 1
ATOM 709 O O . LEU A 1 93 ? 14.992 24.812 -4.352 1 94.5 93 LEU A O 1
ATOM 713 N N . LEU A 1 94 ? 13.414 24 -2.98 1 94.25 94 LEU A N 1
ATOM 714 C CA . LEU A 1 94 ? 14.375 23.234 -2.191 1 94.25 94 LEU A CA 1
ATOM 715 C C . LEU A 1 94 ? 15.07 22.188 -3.049 1 94.25 94 LEU A C 1
ATOM 717 O O . LEU A 1 94 ? 16.281 21.984 -2.924 1 94.25 94 LEU A O 1
ATOM 721 N N . ASP A 1 95 ? 14.328 21.562 -3.922 1 91.31 95 ASP A N 1
ATOM 722 C CA . ASP A 1 95 ? 14.891 20.547 -4.797 1 91.31 95 ASP A CA 1
ATOM 723 C C . ASP A 1 95 ? 15.906 21.156 -5.762 1 91.31 95 ASP A C 1
ATOM 725 O O . ASP A 1 95 ? 16.938 20.547 -6.043 1 91.31 95 ASP A O 1
ATOM 729 N N . VAL A 1 96 ? 15.578 22.281 -6.277 1 92.38 96 VAL A N 1
ATOM 730 C CA . VAL A 1 96 ? 16.469 22.953 -7.207 1 92.38 96 VAL A CA 1
ATOM 731 C C . VAL A 1 96 ? 17.734 23.391 -6.48 1 92.38 96 VAL A C 1
ATOM 733 O O . VAL A 1 96 ? 18.844 23.234 -7.004 1 92.38 96 VAL A O 1
ATOM 736 N N . LEU A 1 97 ? 17.531 23.922 -5.297 1 93.38 97 LEU A N 1
ATOM 737 C CA . LEU A 1 97 ? 18.688 24.344 -4.516 1 93.38 97 LEU A CA 1
ATOM 738 C C . LEU A 1 97 ? 19.594 23.172 -4.195 1 93.38 97 LEU A C 1
ATOM 740 O O . LEU A 1 97 ? 20.828 23.312 -4.223 1 93.38 97 LEU A O 1
ATOM 744 N N . ALA A 1 98 ? 19 22.031 -3.92 1 91.12 98 ALA A N 1
ATOM 745 C CA . ALA A 1 98 ? 19.75 20.828 -3.533 1 91.12 98 ALA A CA 1
ATOM 746 C C . ALA A 1 98 ? 20.156 20.031 -4.758 1 91.12 98 ALA A C 1
ATOM 748 O O . ALA A 1 98 ? 20.75 18.953 -4.629 1 91.12 98 ALA A O 1
ATOM 749 N N . CYS A 1 99 ? 19.859 20.453 -5.941 1 87.38 99 CYS A N 1
ATOM 750 C CA . CYS A 1 99 ? 20.188 19.781 -7.188 1 87.38 99 CYS A CA 1
ATOM 751 C C . CYS A 1 99 ? 19.562 18.391 -7.234 1 87.38 99 CYS A C 1
ATOM 753 O O . CYS A 1 99 ? 20.234 17.406 -7.59 1 87.38 99 CYS A O 1
ATOM 755 N N . ARG A 1 100 ? 18.375 18.297 -6.828 1 83.25 100 ARG A N 1
ATOM 756 C CA . ARG A 1 100 ? 17.688 17.016 -6.801 1 83.25 100 ARG A CA 1
ATOM 757 C C . ARG A 1 100 ? 16.625 16.938 -7.887 1 83.25 100 ARG A C 1
ATOM 759 O O . ARG A 1 100 ? 15.836 15.984 -7.922 1 83.25 100 ARG A O 1
ATOM 766 N N . THR A 1 101 ? 16.609 17.844 -8.75 1 80.62 101 THR A N 1
ATOM 767 C CA . THR A 1 101 ? 15.633 17.844 -9.828 1 80.62 101 THR A CA 1
ATOM 768 C C . THR A 1 101 ? 16.062 16.906 -10.953 1 80.62 101 THR A C 1
ATOM 770 O O . THR A 1 101 ? 17.234 16.891 -11.344 1 80.62 101 THR A O 1
ATOM 773 N N . THR A 1 102 ? 15.18 15.977 -11.312 1 68.69 102 THR A N 1
ATOM 774 C CA . THR A 1 102 ? 15.508 15.016 -12.352 1 68.69 102 THR A CA 1
ATOM 775 C C . THR A 1 102 ? 14.977 15.484 -13.703 1 68.69 102 THR A C 1
ATOM 777 O O . THR A 1 102 ? 15.445 15.031 -14.75 1 68.69 102 THR A O 1
ATOM 780 N N . SER A 1 103 ? 14.016 16.391 -13.695 1 72.38 103 SER A N 1
ATOM 781 C CA . SER A 1 103 ? 13.406 16.859 -14.938 1 72.38 103 SER A CA 1
ATOM 782 C C . SER A 1 103 ? 13.242 18.375 -14.922 1 72.38 103 SER A C 1
ATOM 784 O O . SER A 1 103 ? 13.305 19.016 -13.859 1 72.38 103 SER A O 1
ATOM 786 N N . GLY A 1 104 ? 13.328 18.938 -16.094 1 79.19 104 GLY A N 1
ATOM 787 C CA . GLY A 1 104 ? 13.086 20.359 -16.234 1 79.19 104 GLY A CA 1
ATOM 788 C C . GLY A 1 104 ? 14.344 21.156 -16.516 1 79.19 104 GLY A C 1
ATOM 789 O O . GLY A 1 104 ? 15.43 20.594 -16.641 1 79.19 104 GLY A O 1
ATOM 790 N N . VAL A 1 105 ? 14.109 22.438 -16.812 1 86.06 105 VAL A N 1
ATOM 791 C CA . VAL A 1 105 ? 15.195 23.359 -17.109 1 86.06 105 VAL A CA 1
ATOM 792 C C . VAL A 1 105 ? 15.312 24.406 -16.016 1 86.06 105 VAL A C 1
ATOM 794 O O . VAL A 1 105 ? 14.312 25.016 -15.609 1 86.06 105 VAL A O 1
ATOM 797 N N . VAL A 1 106 ? 16.516 24.438 -15.406 1 89.62 106 VAL A N 1
ATOM 798 C CA . VAL A 1 106 ? 16.797 25.438 -14.367 1 89.62 106 VAL A CA 1
ATOM 799 C C . VAL A 1 106 ? 17.609 26.578 -14.961 1 89.62 106 VAL A C 1
ATOM 801 O O . VAL A 1 106 ? 18.594 26.344 -15.672 1 89.62 106 VAL A O 1
ATOM 804 N N . THR A 1 107 ? 17.094 27.75 -14.891 1 89.69 107 THR A N 1
ATOM 805 C CA . THR A 1 107 ? 17.844 28.953 -15.289 1 89.69 107 THR A CA 1
ATOM 806 C C . THR A 1 107 ? 18.141 29.828 -14.078 1 89.69 107 THR A C 1
ATOM 808 O O . THR A 1 107 ? 17.391 29.812 -13.094 1 89.69 107 THR A O 1
ATOM 811 N N . GLY A 1 108 ? 19.234 30.406 -14.031 1 88.5 108 GLY A N 1
ATOM 812 C CA . GLY A 1 108 ? 19.688 31.219 -12.914 1 88.5 108 GLY A CA 1
ATOM 813 C C . GLY A 1 108 ? 20.969 30.703 -12.289 1 88.5 108 GLY A C 1
ATOM 814 O O . GLY A 1 108 ? 21.5 29.672 -12.719 1 88.5 108 GLY A O 1
ATOM 815 N N . ASP A 1 109 ? 21.484 31.516 -11.367 1 86.31 109 ASP A N 1
ATOM 816 C CA . ASP A 1 109 ? 22.766 31.125 -10.781 1 86.31 109 ASP A CA 1
ATOM 817 C C . ASP A 1 109 ? 22.656 31 -9.258 1 86.31 109 ASP A C 1
ATOM 819 O O . ASP A 1 109 ? 21.938 31.766 -8.617 1 86.31 109 ASP A O 1
ATOM 823 N N . ILE A 1 110 ? 23.266 30.016 -8.766 1 89.56 110 ILE A N 1
ATOM 824 C CA . ILE A 1 110 ? 23.359 29.781 -7.328 1 89.56 110 ILE A CA 1
ATOM 825 C C . ILE A 1 110 ? 24.828 29.766 -6.898 1 89.56 110 ILE A C 1
ATOM 827 O O . ILE A 1 110 ? 25.656 29.094 -7.52 1 89.56 110 ILE A O 1
ATOM 831 N N . TYR A 1 111 ? 25.047 30.547 -5.879 1 83.88 111 TYR A N 1
ATOM 832 C CA . TYR A 1 111 ? 26.422 30.656 -5.414 1 83.88 111 TYR A CA 1
ATOM 833 C C . TYR A 1 111 ? 26.562 30.188 -3.973 1 83.88 111 TYR A C 1
ATOM 835 O O . TYR A 1 111 ? 25.672 30.438 -3.146 1 83.88 111 TYR A O 1
ATOM 843 N N . LEU A 1 112 ? 27.562 29.453 -3.723 1 86.5 112 LEU A N 1
ATOM 844 C CA . LEU A 1 112 ? 28 29.125 -2.371 1 86.5 112 LEU A CA 1
ATOM 845 C C . LEU A 1 112 ? 29.172 30.016 -1.953 1 86.5 112 LEU A C 1
ATOM 847 O O . LEU A 1 112 ? 30.312 29.781 -2.375 1 86.5 112 LEU A O 1
ATOM 851 N N . ASN A 1 113 ? 28.781 30.844 -1.124 1 79 113 ASN A N 1
ATOM 852 C CA . ASN A 1 113 ? 29.734 31.938 -0.868 1 79 113 ASN A CA 1
ATOM 853 C C . ASN A 1 113 ? 30.125 32.656 -2.158 1 79 113 ASN A C 1
ATOM 855 O O . ASN A 1 113 ? 29.297 33.281 -2.799 1 79 113 ASN A O 1
ATOM 859 N N . SER A 1 114 ? 31.281 32.406 -2.732 1 70.06 114 SER A N 1
ATOM 860 C CA . SER A 1 114 ? 31.734 33.094 -3.938 1 70.06 114 SER A CA 1
ATOM 861 C C . SER A 1 114 ? 31.953 32.125 -5.086 1 70.06 114 SER A C 1
ATOM 863 O O . SER A 1 114 ? 32.469 32.5 -6.148 1 70.06 114 SER A O 1
ATOM 865 N N . VAL A 1 115 ? 31.469 30.875 -4.836 1 74.62 115 VAL A N 1
ATOM 866 C CA . VAL A 1 115 ? 31.703 29.844 -5.848 1 74.62 115 VAL A CA 1
ATOM 867 C C . VAL A 1 115 ? 30.375 29.391 -6.434 1 74.62 115 VAL A C 1
ATOM 869 O O . VAL A 1 115 ? 29.391 29.234 -5.707 1 74.62 115 VAL A O 1
ATOM 872 N N . VAL A 1 116 ? 30.438 29.156 -7.719 1 78.5 116 VAL A N 1
ATOM 873 C CA . VAL A 1 116 ? 29.25 28.656 -8.375 1 78.5 116 VAL A CA 1
ATOM 874 C C . VAL A 1 116 ? 28.938 27.234 -7.891 1 78.5 116 VAL A C 1
ATOM 876 O O . VAL A 1 116 ? 29.859 26.422 -7.746 1 78.5 116 VAL A O 1
ATOM 879 N N . ARG A 1 117 ? 27.75 27.047 -7.668 1 79.5 117 ARG A N 1
ATOM 880 C CA . ARG A 1 117 ? 27.297 25.766 -7.121 1 79.5 117 ARG A CA 1
ATOM 881 C C . ARG A 1 117 ? 27.453 24.641 -8.141 1 79.5 117 ARG A C 1
ATOM 883 O O . ARG A 1 117 ? 27.031 24.781 -9.289 1 79.5 117 ARG A O 1
ATOM 890 N N . THR A 1 118 ? 28.156 23.625 -7.812 1 76.75 118 THR A N 1
ATOM 891 C CA . THR A 1 118 ? 28.156 22.375 -8.562 1 76.75 118 THR A CA 1
ATOM 892 C C . THR A 1 118 ? 27.547 21.25 -7.734 1 76.75 118 THR A C 1
ATOM 894 O O . THR A 1 118 ? 27.547 21.312 -6.5 1 76.75 118 THR A O 1
ATOM 897 N N . LYS A 1 119 ? 27 20.359 -8.398 1 80.75 119 LYS A N 1
ATOM 898 C CA . LYS A 1 119 ? 26.359 19.234 -7.711 1 80.75 119 LYS A CA 1
ATOM 899 C C . LYS A 1 119 ? 27.344 18.531 -6.785 1 80.75 119 LYS A C 1
ATOM 901 O O . LYS A 1 119 ? 27 18.156 -5.664 1 80.75 119 LYS A O 1
ATOM 906 N N . ALA A 1 120 ? 28.547 18.453 -7.199 1 74.12 120 ALA A N 1
ATOM 907 C CA . ALA A 1 120 ? 29.562 17.734 -6.426 1 74.12 120 ALA A CA 1
ATOM 908 C C . ALA A 1 120 ? 29.891 18.484 -5.133 1 74.12 120 ALA A C 1
ATOM 910 O O . ALA A 1 120 ? 30 17.859 -4.07 1 74.12 120 ALA A O 1
ATOM 911 N N . ILE A 1 121 ? 29.969 19.781 -5.293 1 74.94 121 ILE A N 1
ATOM 912 C CA . ILE A 1 121 ? 30.281 20.594 -4.125 1 74.94 121 ILE A CA 1
ATOM 913 C C . ILE A 1 121 ? 29.109 20.594 -3.148 1 74.94 121 ILE A C 1
ATOM 915 O O . ILE A 1 121 ? 29.312 20.453 -1.938 1 74.94 121 ILE A O 1
ATOM 919 N N . LEU A 1 122 ? 28 20.672 -3.664 1 82.62 122 LEU A N 1
ATOM 920 C CA . LEU A 1 122 ? 26.812 20.719 -2.816 1 82.62 122 LEU A CA 1
ATOM 921 C C . LEU A 1 122 ? 26.609 19.406 -2.086 1 82.62 122 LEU A C 1
ATOM 923 O O . LEU A 1 122 ? 26.234 19.391 -0.916 1 82.62 122 LEU A O 1
ATOM 927 N N . ASP A 1 123 ? 26.875 18.391 -2.74 1 78.06 123 ASP A N 1
ATOM 928 C CA . ASP A 1 123 ? 26.688 17.078 -2.154 1 78.06 123 ASP A CA 1
ATOM 929 C C . ASP A 1 123 ? 27.641 16.844 -0.98 1 78.06 123 ASP A C 1
ATOM 931 O O . ASP A 1 123 ? 27.328 16.094 -0.061 1 78.06 123 ASP A O 1
ATOM 935 N N . SER A 1 124 ? 28.719 17.531 -1.047 1 76.88 124 SER A N 1
ATOM 936 C CA . SER A 1 124 ? 29.719 17.312 -0.017 1 76.88 124 SER A CA 1
ATOM 937 C C . SER A 1 124 ? 29.469 18.203 1.2 1 76.88 124 SER A C 1
ATOM 939 O O . SER A 1 124 ? 29.938 17.906 2.299 1 76.88 124 SER A O 1
ATOM 941 N N . CYS A 1 125 ? 28.656 19.188 1.011 1 82.69 125 CYS A N 1
ATOM 942 C CA . CYS A 1 125 ? 28.547 20.109 2.129 1 82.69 125 CYS A CA 1
ATOM 943 C C . CYS A 1 125 ? 27.094 20.297 2.537 1 82.69 125 CYS A C 1
ATOM 945 O O . CYS A 1 125 ? 26.797 21.109 3.416 1 82.69 125 CYS A O 1
ATOM 947 N N . SER A 1 126 ? 26.266 19.562 1.924 1 88.94 126 SER A N 1
ATOM 948 C CA . SER A 1 126 ? 24.859 19.812 2.236 1 88.94 126 SER A CA 1
ATOM 949 C C . SER A 1 126 ? 24.141 18.516 2.629 1 88.94 126 SER A C 1
ATOM 951 O O . SER A 1 126 ? 24.641 17.422 2.35 1 88.94 126 SER A O 1
ATOM 953 N N . GLY A 1 127 ? 23.125 18.672 3.447 1 89.56 127 GLY A N 1
ATOM 954 C CA . GLY A 1 127 ? 22.188 17.609 3.797 1 89.56 127 GLY A CA 1
ATOM 955 C C . GLY A 1 127 ? 20.75 17.938 3.434 1 89.56 127 GLY A C 1
ATOM 956 O O . GLY A 1 127 ? 20.359 19.109 3.418 1 89.56 127 GLY A O 1
ATOM 957 N N . TYR A 1 128 ? 20.062 16.906 3.025 1 92 128 TYR A N 1
ATOM 958 C CA . TYR A 1 128 ? 18.672 17.078 2.645 1 92 128 TYR A CA 1
ATOM 959 C C . TYR A 1 128 ? 17.766 16.141 3.432 1 92 128 TYR A C 1
ATOM 961 O O . TYR A 1 128 ? 17.969 14.922 3.42 1 92 128 TYR A O 1
ATOM 969 N N . VAL A 1 129 ? 16.859 16.766 4.16 1 92.12 129 VAL A N 1
ATOM 970 C CA . VAL A 1 129 ? 15.859 15.984 4.898 1 92.12 129 VAL A CA 1
ATOM 971 C C . VAL A 1 129 ? 14.508 16.078 4.199 1 92.12 129 VAL A C 1
ATOM 973 O O . VAL A 1 129 ? 13.953 17.172 4.047 1 92.12 129 VAL A O 1
ATOM 976 N N . ARG A 1 130 ? 14 14.977 3.85 1 88.25 130 ARG A N 1
ATOM 977 C CA . ARG A 1 130 ? 12.742 14.93 3.111 1 88.25 130 ARG A CA 1
ATOM 978 C C . ARG A 1 130 ? 11.547 14.953 4.062 1 88.25 130 ARG A C 1
ATOM 980 O O . ARG A 1 130 ? 11.711 14.805 5.273 1 88.25 130 ARG A O 1
ATOM 987 N N . GLN A 1 131 ? 10.406 15.062 3.4 1 81.5 131 GLN A N 1
ATOM 988 C CA . GLN A 1 131 ? 9.164 15.172 4.156 1 81.5 131 GLN A CA 1
ATOM 989 C C . GLN A 1 131 ? 8.805 13.844 4.816 1 81.5 131 GLN A C 1
ATOM 991 O O . GLN A 1 131 ? 8.367 13.82 5.973 1 81.5 131 GLN A O 1
ATOM 996 N N . ASP A 1 132 ? 8.984 12.75 4.113 1 78.06 132 ASP A N 1
ATOM 997 C CA . ASP A 1 132 ? 8.641 11.438 4.652 1 78.06 132 ASP A CA 1
ATOM 998 C C . ASP A 1 132 ? 9.883 10.711 5.156 1 78.06 132 ASP A C 1
ATOM 1000 O O . ASP A 1 132 ? 10.906 10.68 4.473 1 78.06 132 ASP A O 1
ATOM 1004 N N . ASP A 1 133 ? 9.656 10.227 6.41 1 77.69 133 ASP A N 1
ATOM 1005 C CA . ASP A 1 133 ? 10.766 9.484 7.008 1 77.69 133 ASP A CA 1
ATOM 1006 C C . ASP A 1 133 ? 10.828 8.062 6.457 1 77.69 133 ASP A C 1
ATOM 1008 O O . ASP A 1 133 ? 9.805 7.387 6.352 1 77.69 133 ASP A O 1
ATOM 1012 N N . ARG A 1 134 ? 11.852 7.746 5.906 1 79.69 134 ARG A N 1
ATOM 1013 C CA . ARG A 1 134 ? 11.969 6.395 5.363 1 79.69 134 ARG A CA 1
ATOM 1014 C C . ARG A 1 134 ? 13.055 5.609 6.086 1 79.69 134 ARG A C 1
ATOM 1016 O O . ARG A 1 134 ? 14.047 5.199 5.473 1 79.69 134 ARG A O 1
ATOM 1023 N N . LEU A 1 135 ? 12.844 5.359 7.34 1 88.88 135 LEU A N 1
ATOM 1024 C CA . LEU A 1 135 ? 13.781 4.637 8.195 1 88.88 135 LEU A CA 1
ATOM 1025 C C . LEU A 1 135 ? 13.414 3.158 8.273 1 88.88 135 LEU A C 1
ATOM 1027 O O . LEU A 1 135 ? 12.273 2.781 8.008 1 88.88 135 LEU A O 1
ATOM 1031 N N . ILE A 1 136 ? 14.438 2.387 8.508 1 90.25 136 ILE A N 1
ATOM 1032 C CA . ILE A 1 136 ? 14.227 0.953 8.664 1 90.25 136 ILE A CA 1
ATOM 1033 C C . ILE A 1 136 ? 13.695 0.665 10.07 1 90.25 136 ILE A C 1
ATOM 1035 O O . ILE A 1 136 ? 14.352 0.983 11.062 1 90.25 136 ILE A O 1
ATOM 1039 N N . ALA A 1 137 ? 12.617 0.008 10.18 1 88.5 137 ALA A N 1
ATOM 1040 C CA . ALA A 1 137 ? 11.844 -0.139 11.414 1 88.5 137 ALA A CA 1
ATOM 1041 C C . ALA A 1 137 ? 12.57 -1.027 12.414 1 88.5 137 ALA A C 1
ATOM 1043 O O . ALA A 1 137 ? 12.453 -0.832 13.633 1 88.5 137 ALA A O 1
ATOM 1044 N N . PHE A 1 138 ? 13.391 -1.939 11.984 1 90.38 138 PHE A N 1
ATOM 1045 C CA . PHE A 1 138 ? 13.922 -2.984 12.852 1 90.38 138 PHE A CA 1
ATOM 1046 C C . PHE A 1 138 ? 15.234 -2.545 13.492 1 90.38 138 PHE A C 1
ATOM 1048 O O . PHE A 1 138 ? 15.727 -3.189 14.422 1 90.38 138 PHE A O 1
ATOM 1055 N N . LEU A 1 139 ? 15.727 -1.471 13.07 1 93.38 139 LEU A N 1
ATOM 1056 C CA . LEU A 1 139 ? 17 -0.985 13.609 1 93.38 139 LEU A CA 1
ATOM 1057 C C . LEU A 1 139 ? 16.766 0.023 14.727 1 93.38 139 LEU A C 1
ATOM 1059 O O . LEU A 1 139 ? 15.742 0.723 14.734 1 93.38 139 LEU A O 1
ATOM 1063 N N . THR A 1 140 ? 17.688 0.03 15.617 1 95.44 140 THR A N 1
ATOM 1064 C CA . THR A 1 140 ? 17.672 1.053 16.656 1 95.44 140 THR A CA 1
ATOM 1065 C C . THR A 1 140 ? 18.203 2.377 16.125 1 95.44 140 THR A C 1
ATOM 1067 O O . THR A 1 140 ? 18.766 2.428 15.023 1 95.44 140 THR A O 1
ATOM 1070 N N . VAL A 1 141 ? 18 3.42 16.953 1 95.81 141 VAL A N 1
ATOM 1071 C CA . VAL A 1 141 ? 18.516 4.738 16.578 1 95.81 141 VAL A CA 1
ATOM 1072 C C . VAL A 1 141 ? 20.031 4.68 16.406 1 95.81 141 VAL A C 1
ATOM 1074 O O . VAL A 1 141 ? 20.562 5.125 15.398 1 95.81 141 VAL A O 1
ATOM 1077 N N . ARG A 1 142 ? 20.641 4.074 17.312 1 96.12 142 ARG A N 1
ATOM 1078 C CA . ARG A 1 142 ? 22.094 3.973 17.297 1 96.12 142 ARG A CA 1
ATOM 1079 C C . ARG A 1 142 ? 22.578 3.154 16.094 1 96.12 142 ARG A C 1
ATOM 1081 O O . ARG A 1 142 ? 23.516 3.547 15.398 1 96.12 142 ARG A O 1
ATOM 1088 N N . GLU A 1 143 ? 21.969 2.057 15.891 1 95.31 143 GLU A N 1
ATOM 1089 C CA . GLU A 1 143 ? 22.359 1.209 14.758 1 95.31 143 GLU A CA 1
ATOM 1090 C C . GLU A 1 143 ? 22.141 1.929 13.43 1 95.31 143 GLU A C 1
ATOM 1092 O O . GLU A 1 143 ? 22.969 1.832 12.523 1 95.31 143 GLU A O 1
ATOM 1097 N N . THR A 1 144 ? 21 2.578 13.32 1 95.12 144 THR A N 1
ATOM 1098 C CA . THR A 1 144 ? 20.688 3.307 12.102 1 95.12 144 THR A CA 1
ATOM 1099 C C . THR A 1 144 ? 21.766 4.348 11.797 1 95.12 144 THR A C 1
ATOM 1101 O O . THR A 1 144 ? 22.266 4.414 10.68 1 95.12 144 THR A O 1
ATOM 1104 N N . LEU A 1 145 ? 22.109 5.121 12.828 1 95.81 145 LEU A N 1
ATOM 1105 C CA . LEU A 1 145 ? 23.109 6.168 12.648 1 95.81 145 LEU A CA 1
ATOM 1106 C C . LEU A 1 145 ? 24.5 5.566 12.445 1 95.81 145 LEU A C 1
ATOM 1108 O O . LEU A 1 145 ? 25.297 6.102 11.68 1 95.81 145 LEU A O 1
ATOM 1112 N N . MET A 1 146 ? 24.734 4.461 13.055 1 94.94 146 MET A N 1
ATOM 1113 C CA . MET A 1 146 ? 26.031 3.793 12.906 1 94.94 146 MET A CA 1
ATOM 1114 C C . MET A 1 146 ? 26.219 3.27 11.484 1 94.94 146 MET A C 1
ATOM 1116 O O . MET A 1 146 ? 27.281 3.443 10.891 1 94.94 146 MET A O 1
ATOM 1120 N N . PHE A 1 147 ? 25.219 2.66 10.977 1 94.12 147 PHE A N 1
ATOM 1121 C CA . PHE A 1 147 ? 25.297 2.131 9.625 1 94.12 147 PHE A CA 1
ATOM 1122 C C . PHE A 1 147 ? 25.531 3.252 8.617 1 94.12 147 PHE A C 1
ATOM 1124 O O . PHE A 1 147 ? 26.359 3.125 7.719 1 94.12 147 PHE A O 1
ATOM 1131 N N . VAL A 1 148 ? 24.828 4.34 8.781 1 92.81 148 VAL A N 1
ATOM 1132 C CA . VAL A 1 148 ? 24.969 5.461 7.852 1 92.81 148 VAL A CA 1
ATOM 1133 C C . VAL A 1 148 ? 26.344 6.094 8.016 1 92.81 148 VAL A C 1
ATOM 1135 O O . VAL A 1 148 ? 27 6.418 7.027 1 92.81 148 VAL A O 1
ATOM 1138 N N . ALA A 1 149 ? 26.766 6.207 9.273 1 92.69 149 ALA A N 1
ATOM 1139 C CA . ALA A 1 149 ? 28.062 6.809 9.555 1 92.69 149 ALA A CA 1
ATOM 1140 C C . ALA A 1 149 ? 29.188 5.996 8.93 1 92.69 149 ALA A C 1
ATOM 1142 O O . ALA A 1 149 ? 30.141 6.559 8.375 1 92.69 149 ALA A O 1
ATOM 1143 N N . GLN A 1 150 ? 29.094 4.73 8.984 1 92.38 150 GLN A N 1
ATOM 1144 C CA . GLN A 1 150 ? 30.125 3.85 8.453 1 92.38 150 GLN A CA 1
ATOM 1145 C C . GLN A 1 150 ? 30.172 3.926 6.926 1 92.38 150 GLN A C 1
ATOM 1147 O O . GLN A 1 150 ? 31.203 3.641 6.32 1 92.38 150 GLN A O 1
ATOM 1152 N N . LEU A 1 151 ? 29.078 4.32 6.344 1 90.94 151 LEU A N 1
ATOM 1153 C CA . LEU A 1 151 ? 29.016 4.371 4.887 1 90.94 151 LEU A CA 1
ATOM 1154 C C . LEU A 1 151 ? 29.375 5.762 4.375 1 90.94 151 LEU A C 1
ATOM 1156 O O . LEU A 1 151 ? 29.859 5.906 3.252 1 90.94 151 LEU A O 1
ATOM 1160 N N . LYS A 1 152 ? 29.141 6.789 5.156 1 86 152 LYS A N 1
ATOM 1161 C CA . LYS A 1 152 ? 29.281 8.156 4.668 1 86 152 LYS A CA 1
ATOM 1162 C C . LYS A 1 152 ? 30.609 8.766 5.113 1 86 152 LYS A C 1
ATOM 1164 O O . LYS A 1 152 ? 31.188 9.602 4.414 1 86 152 LYS A O 1
ATOM 1169 N N . LEU A 1 153 ? 31.078 8.367 6.254 1 85.62 153 LEU A N 1
ATOM 1170 C CA . LEU A 1 153 ? 32.312 8.969 6.777 1 85.62 153 LEU A CA 1
ATOM 1171 C C . LEU A 1 153 ? 33.531 8.398 6.074 1 85.62 153 LEU A C 1
ATOM 1173 O O . LEU A 1 153 ? 33.531 7.25 5.633 1 85.62 153 LEU A O 1
ATOM 1177 N N . PRO A 1 154 ? 34.5 9.227 5.98 1 81.44 154 PRO A N 1
ATOM 1178 C CA . PRO A 1 154 ? 35.719 8.805 5.262 1 81.44 154 PRO A CA 1
ATOM 1179 C C . PRO A 1 154 ? 36.406 7.602 5.91 1 81.44 154 PRO A C 1
ATOM 1181 O O . PRO A 1 154 ? 36.156 7.309 7.086 1 81.44 154 PRO A O 1
ATOM 1184 N N . ARG A 1 155 ? 37.219 6.949 5.172 1 80.94 155 ARG A N 1
ATOM 1185 C CA . ARG A 1 155 ? 37.938 5.73 5.574 1 80.94 155 ARG A CA 1
ATOM 1186 C C . ARG A 1 155 ? 38.906 6.012 6.703 1 80.94 155 ARG A C 1
ATOM 1188 O O . ARG A 1 155 ? 39.344 5.094 7.414 1 80.94 155 ARG A O 1
ATOM 1195 N N . THR A 1 156 ? 39.219 7.211 6.867 1 79.69 156 THR A N 1
ATOM 1196 C CA . THR A 1 156 ? 40.219 7.578 7.871 1 79.69 156 THR A CA 1
ATOM 1197 C C . THR A 1 156 ? 39.625 7.488 9.273 1 79.69 156 THR A C 1
ATOM 1199 O O . THR A 1 156 ? 40.344 7.465 10.266 1 79.69 156 THR A O 1
ATOM 1202 N N . PHE A 1 157 ? 38.344 7.398 9.297 1 83.88 157 PHE A N 1
ATOM 1203 C CA . PHE A 1 157 ? 37.688 7.312 10.602 1 83.88 157 PHE A CA 1
ATOM 1204 C C . PHE A 1 157 ? 37.781 5.895 11.156 1 83.88 157 PHE A C 1
ATOM 1206 O O . PHE A 1 157 ? 37.469 4.93 10.461 1 83.88 157 PHE A O 1
ATOM 1213 N N . THR A 1 158 ? 38.344 5.844 12.344 1 86.31 158 THR A N 1
ATOM 1214 C CA . THR A 1 158 ? 38.344 4.566 13.047 1 86.31 158 THR A CA 1
ATOM 1215 C C . THR A 1 158 ? 36.938 4.266 13.594 1 86.31 158 THR A C 1
ATOM 1217 O O . THR A 1 158 ? 36.094 5.148 13.648 1 86.31 158 THR A O 1
ATOM 1220 N N . GLN A 1 159 ? 36.781 3.098 13.984 1 89.44 159 GLN A N 1
ATOM 1221 C CA . GLN A 1 159 ? 35.469 2.682 14.516 1 89.44 159 GLN A CA 1
ATOM 1222 C C . GLN A 1 159 ? 35.125 3.465 15.781 1 89.44 159 GLN A C 1
ATOM 1224 O O . GLN A 1 159 ? 33.969 3.791 16.016 1 89.44 159 GLN A O 1
ATOM 1229 N N . ALA A 1 160 ? 36.094 3.734 16.5 1 91.06 160 ALA A N 1
ATOM 1230 C CA . ALA A 1 160 ? 35.875 4.488 17.734 1 91.06 160 ALA A CA 1
ATOM 1231 C C . ALA A 1 160 ? 35.469 5.922 17.422 1 91.06 160 ALA A C 1
ATOM 1233 O O . ALA A 1 160 ? 34.594 6.48 18.094 1 91.06 160 ALA A O 1
ATOM 1234 N N . MET A 1 161 ? 36.062 6.469 16.484 1 88.81 161 MET A N 1
ATOM 1235 C CA . MET A 1 161 ? 35.719 7.832 16.078 1 88.81 161 MET A CA 1
ATOM 1236 C C . MET A 1 161 ? 34.312 7.895 15.531 1 88.81 161 MET A C 1
ATOM 1238 O O . MET A 1 161 ? 33.594 8.859 15.781 1 88.81 161 MET A O 1
ATOM 1242 N N . ILE A 1 162 ? 34 6.91 14.836 1 91.56 162 ILE A N 1
ATOM 1243 C CA . ILE A 1 162 ? 32.656 6.84 14.266 1 91.56 162 ILE A CA 1
ATOM 1244 C C . ILE A 1 162 ? 31.625 6.727 15.383 1 91.56 162 ILE A C 1
ATOM 1246 O O . ILE A 1 162 ? 30.609 7.43 15.375 1 91.56 162 ILE A O 1
ATOM 1250 N N . ALA A 1 163 ? 31.922 5.891 16.328 1 93.44 163 ALA A N 1
ATOM 1251 C CA . ALA A 1 163 ? 31 5.703 17.453 1 93.44 163 ALA A CA 1
ATOM 1252 C C . ALA A 1 163 ? 30.844 6.996 18.25 1 93.44 163 ALA A C 1
ATOM 1254 O O . ALA A 1 163 ? 29.734 7.316 18.703 1 93.44 163 ALA A O 1
ATOM 1255 N N . ASN A 1 164 ? 31.844 7.656 18.375 1 91.69 164 ASN A N 1
ATOM 1256 C CA . ASN A 1 164 ? 31.797 8.922 19.094 1 91.69 164 ASN A CA 1
ATOM 1257 C C . ASN A 1 164 ? 30.969 9.961 18.344 1 91.69 164 ASN A C 1
ATOM 1259 O O . ASN A 1 164 ? 30.219 10.727 18.953 1 91.69 164 ASN A O 1
ATOM 1263 N N . ARG A 1 165 ? 31.156 10 17.094 1 89.88 165 ARG A N 1
ATOM 1264 C CA . ARG A 1 165 ? 30.375 10.906 16.266 1 89.88 165 ARG A CA 1
ATOM 1265 C C . ARG A 1 165 ? 28.891 10.609 16.375 1 89.88 165 ARG A C 1
ATOM 1267 O O . ARG A 1 165 ? 28.062 11.531 16.469 1 89.88 165 ARG A O 1
ATOM 1274 N N . VAL A 1 166 ? 28.578 9.406 16.375 1 94.69 166 VAL A N 1
ATOM 1275 C CA . VAL A 1 166 ? 27.188 8.984 16.469 1 94.69 166 VAL A CA 1
ATOM 1276 C C . VAL A 1 166 ? 26.609 9.398 17.828 1 94.69 166 VAL A C 1
ATOM 1278 O O . VAL A 1 166 ? 25.5 9.93 17.891 1 94.69 166 VAL A O 1
ATOM 1281 N N . ASP A 1 167 ? 27.391 9.25 18.812 1 92.69 167 ASP A N 1
ATOM 1282 C CA . ASP A 1 167 ? 26.938 9.617 20.141 1 92.69 167 ASP A CA 1
ATOM 1283 C C . ASP A 1 167 ? 26.75 11.125 20.266 1 92.69 167 ASP A C 1
ATOM 1285 O O . ASP A 1 167 ? 25.828 11.586 20.953 1 92.69 167 ASP A O 1
ATOM 1289 N N . LEU A 1 168 ? 27.562 11.836 19.656 1 88.81 168 LEU A N 1
ATOM 1290 C CA . LEU A 1 168 ? 27.453 13.289 19.672 1 88.81 168 LEU A CA 1
ATOM 1291 C C . LEU A 1 168 ? 26.188 13.758 18.984 1 88.81 168 LEU A C 1
ATOM 1293 O O . LEU A 1 168 ? 25.5 14.656 19.469 1 88.81 168 LEU A O 1
ATOM 1297 N N . VAL A 1 169 ? 25.938 13.188 17.875 1 91 169 VAL A N 1
ATOM 1298 C CA . VAL A 1 169 ? 24.734 13.562 17.109 1 91 169 VAL A CA 1
ATOM 1299 C C . VAL A 1 169 ? 23.484 13.188 17.891 1 91 169 VAL A C 1
ATOM 1301 O O . VAL A 1 169 ? 22.516 13.953 17.938 1 91 169 VAL A O 1
ATOM 1304 N N . ILE A 1 170 ? 23.531 12.047 18.547 1 92.94 170 ILE A N 1
ATOM 1305 C CA . ILE A 1 170 ? 22.406 11.594 19.359 1 92.94 170 ILE A CA 1
ATOM 1306 C C . ILE A 1 170 ? 22.156 12.586 20.484 1 92.94 170 ILE A C 1
ATOM 1308 O O . ILE A 1 170 ? 21.016 12.953 20.75 1 92.94 170 ILE A O 1
ATOM 1312 N N . ALA A 1 171 ? 23.172 13.031 21 1 88.19 171 ALA A N 1
ATOM 1313 C CA . ALA A 1 171 ? 23.062 13.984 22.109 1 88.19 171 ALA A CA 1
ATOM 1314 C C . ALA A 1 171 ? 22.578 15.344 21.625 1 88.19 171 ALA A C 1
ATOM 1316 O O . ALA A 1 171 ? 21.75 15.977 22.281 1 88.19 171 ALA A O 1
ATOM 1317 N N . GLU A 1 172 ? 23.078 15.719 20.547 1 84.38 172 GLU A N 1
ATOM 1318 C CA . GLU A 1 172 ? 22.734 17.016 19.984 1 84.38 172 GLU A CA 1
ATOM 1319 C C . GLU A 1 172 ? 21.234 17.094 19.641 1 84.38 172 GLU A C 1
ATOM 1321 O O . GLU A 1 172 ? 20.625 18.156 19.719 1 84.38 172 GLU A O 1
ATOM 1326 N N . LEU A 1 173 ? 20.688 15.969 19.328 1 88.69 173 LEU A N 1
ATOM 1327 C CA . LEU A 1 173 ? 19.281 15.93 18.906 1 88.69 173 LEU A CA 1
ATOM 1328 C C . LEU A 1 173 ? 18.391 15.562 20.078 1 88.69 173 LEU A C 1
ATOM 1330 O O . LEU A 1 173 ? 17.156 15.477 19.922 1 88.69 173 LEU A O 1
ATOM 1334 N N . GLY A 1 174 ? 18.938 15.305 21.188 1 82.75 174 GLY A N 1
ATOM 1335 C CA . GLY A 1 174 ? 18.156 14.961 22.375 1 82.75 174 GLY A CA 1
ATOM 1336 C C . GLY A 1 174 ? 17.562 13.562 22.297 1 82.75 174 GLY A C 1
ATOM 1337 O O . GLY A 1 174 ? 16.422 13.344 22.734 1 82.75 174 GLY A O 1
ATOM 1338 N N . LEU A 1 175 ? 18.266 12.688 21.703 1 88.06 175 LEU A N 1
ATOM 1339 C CA . LEU A 1 175 ? 17.75 11.336 21.5 1 88.06 175 LEU A CA 1
ATOM 1340 C C . LEU A 1 175 ? 18.469 10.344 22.406 1 88.06 175 LEU A C 1
ATOM 1342 O O . LEU A 1 175 ? 18.344 9.133 22.234 1 88.06 175 LEU A O 1
ATOM 1346 N N . THR A 1 176 ? 19.219 10.773 23.359 1 87.94 176 THR A N 1
ATOM 1347 C CA . THR A 1 176 ? 20.031 9.898 24.188 1 87.94 176 THR A CA 1
ATOM 1348 C C . THR A 1 176 ? 19.172 8.883 24.922 1 87.94 176 THR A C 1
ATOM 1350 O O . THR A 1 176 ? 19.547 7.715 25.062 1 87.94 176 THR A O 1
ATOM 1353 N N . HIS A 1 177 ? 18 9.25 25.312 1 83.19 177 HIS A N 1
ATOM 1354 C CA . HIS A 1 177 ? 17.109 8.367 26.047 1 83.19 177 HIS A CA 1
ATO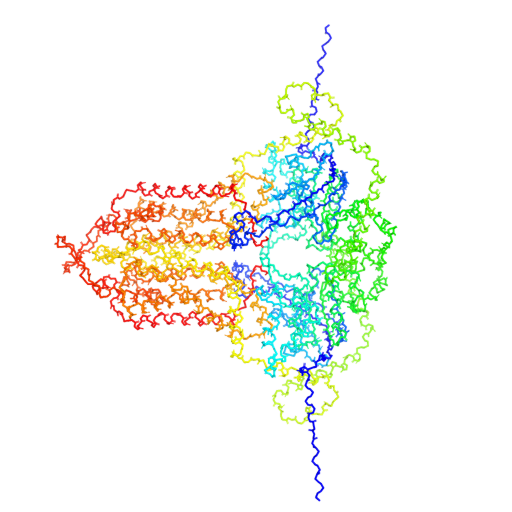M 1355 C C . HIS A 1 177 ? 16.516 7.293 25.141 1 83.19 177 HIS A C 1
ATOM 1357 O O . HIS A 1 177 ? 16.078 6.242 25.609 1 83.19 177 HIS A O 1
ATOM 1363 N N . ALA A 1 178 ? 16.531 7.551 23.875 1 89.19 178 ALA A N 1
ATOM 1364 C CA . ALA A 1 178 ? 15.922 6.629 22.922 1 89.19 178 ALA A CA 1
ATOM 1365 C C . ALA A 1 178 ? 16.969 6.027 21.984 1 89.19 178 ALA A C 1
ATOM 1367 O O . ALA A 1 178 ? 16.641 5.508 20.922 1 89.19 178 ALA A O 1
ATOM 1368 N N . ALA A 1 179 ? 18.172 6.055 22.359 1 92.12 179 ALA A N 1
ATOM 1369 C CA . ALA A 1 179 ? 19.266 5.637 21.5 1 92.12 179 ALA A CA 1
ATOM 1370 C C . ALA A 1 179 ? 19.172 4.152 21.156 1 92.12 179 ALA A C 1
ATOM 1372 O O . ALA A 1 179 ? 19.531 3.738 20.062 1 92.12 179 ALA A O 1
ATOM 1373 N N . ASP A 1 180 ? 18.656 3.354 22.016 1 92.12 180 ASP A N 1
ATOM 1374 C CA . ASP A 1 180 ? 18.625 1.91 21.797 1 92.12 180 ASP A CA 1
ATOM 1375 C C . ASP A 1 180 ? 17.188 1.437 21.562 1 92.12 180 ASP A C 1
ATOM 1377 O O . ASP A 1 180 ? 16.891 0.246 21.672 1 92.12 180 ASP A O 1
ATOM 1381 N N . THR A 1 181 ? 16.453 2.398 21.281 1 91.5 181 THR A N 1
ATOM 1382 C CA . THR A 1 181 ? 15.07 2.074 20.922 1 91.5 181 THR A CA 1
ATOM 1383 C C . THR A 1 181 ? 14.93 1.844 19.422 1 91.5 181 THR A C 1
ATOM 1385 O O . THR A 1 181 ? 15.555 2.541 18.625 1 91.5 181 THR A O 1
ATOM 1388 N N . LYS A 1 182 ? 14.156 0.859 19.109 1 92.19 182 LYS A N 1
ATOM 1389 C CA . LYS A 1 182 ? 13.906 0.594 17.688 1 92.19 182 LYS A CA 1
ATOM 1390 C C . LYS A 1 182 ? 13.094 1.72 17.047 1 92.19 182 LYS A C 1
ATOM 1392 O O . LYS A 1 182 ? 12.258 2.336 17.703 1 92.19 182 LYS A O 1
ATOM 1397 N N . VAL A 1 183 ? 13.367 2.043 15.812 1 90.75 183 VAL A N 1
ATOM 1398 C CA . VAL A 1 183 ? 12.68 3.102 15.086 1 90.75 183 VAL A CA 1
ATOM 1399 C C . VAL A 1 183 ? 11.195 2.764 14.969 1 90.75 183 VAL A C 1
ATOM 1401 O O . VAL A 1 183 ? 10.336 3.611 15.234 1 90.75 183 VAL A O 1
ATOM 1404 N N . GLY A 1 184 ? 10.938 1.537 14.586 1 82.75 184 GLY A N 1
ATOM 1405 C CA . GLY A 1 184 ? 9.555 1.09 14.547 1 82.75 184 GLY A CA 1
ATOM 1406 C C . GLY A 1 184 ? 8.805 1.567 13.32 1 82.75 184 GLY A C 1
ATOM 1407 O O . GLY A 1 184 ? 9.344 2.324 12.508 1 82.75 184 GLY A O 1
ATOM 1408 N N . ASN A 1 185 ? 7.625 0.985 13.07 1 76.44 185 ASN A N 1
ATOM 1409 C CA . ASN A 1 185 ? 6.668 1.358 12.031 1 76.44 185 ASN A CA 1
ATOM 1410 C C . ASN A 1 185 ? 5.227 1.182 12.508 1 76.44 185 ASN A C 1
ATOM 1412 O O . ASN A 1 185 ? 4.973 1.114 13.711 1 76.44 185 ASN A O 1
ATOM 1416 N N . GLY A 1 186 ? 4.301 1.246 11.68 1 63.16 186 GLY A N 1
ATOM 1417 C CA . GLY A 1 186 ? 2.9 1.091 12.031 1 63.16 186 GLY A CA 1
ATOM 1418 C C . GLY A 1 186 ? 2.604 -0.224 12.727 1 63.16 186 GLY A C 1
ATOM 1419 O O . GLY A 1 186 ? 1.672 -0.311 13.531 1 63.16 186 GLY A O 1
ATOM 1420 N N . THR A 1 187 ? 3.447 -1.177 12.562 1 64.19 187 THR A N 1
ATOM 1421 C CA . THR A 1 187 ? 3.182 -2.506 13.102 1 64.19 187 THR A CA 1
ATOM 1422 C C . THR A 1 187 ? 4.074 -2.789 14.305 1 64.19 187 THR A C 1
ATOM 1424 O O . THR A 1 187 ? 3.674 -3.512 15.219 1 64.19 187 THR A O 1
ATOM 1427 N N . ILE A 1 188 ? 5.23 -2.123 14.242 1 71.06 188 ILE A N 1
ATOM 1428 C CA . ILE A 1 188 ? 6.188 -2.314 15.328 1 71.06 188 ILE A CA 1
ATOM 1429 C C . ILE A 1 188 ? 6.297 -1.031 16.156 1 71.06 188 ILE A C 1
ATOM 1431 O O . ILE A 1 188 ? 6.535 0.046 15.602 1 71.06 188 ILE A O 1
ATOM 1435 N N . ARG A 1 189 ? 6.062 -1.166 17.391 1 70 189 ARG A N 1
ATOM 1436 C CA . ARG A 1 189 ? 6.176 -0.013 18.281 1 70 189 ARG A CA 1
ATOM 1437 C C . ARG A 1 189 ? 7.609 0.496 18.328 1 70 189 ARG A C 1
ATOM 1439 O O . ARG A 1 189 ? 8.555 -0.296 18.391 1 70 189 ARG A O 1
ATOM 1446 N N . GLY A 1 190 ? 7.742 1.718 18.109 1 81.56 190 GLY A N 1
ATOM 1447 C CA . GLY A 1 190 ? 9.07 2.305 18.203 1 81.56 190 GLY A CA 1
ATOM 1448 C C . GLY A 1 190 ? 9.047 3.77 18.609 1 81.56 190 GLY A C 1
ATOM 1449 O O . GLY A 1 190 ? 8.398 4.141 19.594 1 81.56 190 GLY A O 1
ATOM 1450 N N . LEU A 1 191 ? 9.734 4.531 17.875 1 85.06 191 LEU A N 1
ATOM 1451 C CA . LEU A 1 191 ? 9.945 5.949 18.156 1 85.06 191 LEU A CA 1
ATOM 1452 C C . LEU A 1 191 ? 8.68 6.75 17.891 1 85.06 191 LEU A C 1
ATOM 1454 O O . LEU A 1 191 ? 7.816 6.328 17.125 1 85.06 191 LEU A O 1
ATOM 1458 N N . SER A 1 192 ? 8.602 7.82 18.688 1 77.06 192 SER A N 1
ATOM 1459 C CA . SER A 1 192 ? 7.543 8.781 18.391 1 77.06 192 SER A CA 1
ATOM 1460 C C . SER A 1 192 ? 7.797 9.5 17.078 1 77.06 192 SER A C 1
ATOM 1462 O O . SER A 1 192 ? 8.883 9.406 16.5 1 77.06 192 SER A O 1
ATOM 1464 N N . GLY A 1 193 ? 6.785 10.172 16.469 1 78.94 193 GLY A N 1
ATOM 1465 C CA . GLY A 1 193 ? 6.938 10.922 15.242 1 78.94 193 GLY A CA 1
ATOM 1466 C C . GLY A 1 193 ? 8.039 11.953 15.305 1 78.94 193 GLY A C 1
ATOM 1467 O O . GLY A 1 193 ? 8.82 12.102 14.359 1 78.94 193 GLY A O 1
ATOM 1468 N N . GLY A 1 194 ? 8.062 12.664 16.406 1 82.31 194 GLY A N 1
ATOM 1469 C CA . GLY A 1 194 ? 9.102 13.672 16.594 1 82.31 194 GLY A CA 1
ATOM 1470 C C . GLY A 1 194 ? 10.492 13.086 16.688 1 82.31 194 GLY A C 1
ATOM 1471 O O . GLY A 1 194 ? 11.453 13.641 16.156 1 82.31 194 GLY A O 1
ATOM 1472 N N . GLU A 1 195 ? 10.562 11.992 17.406 1 85.25 195 GLU A N 1
ATOM 1473 C CA . GLU A 1 195 ? 11.852 11.32 17.531 1 85.25 195 GLU A CA 1
ATOM 1474 C C . GLU A 1 195 ? 12.328 10.781 16.188 1 85.25 195 GLU A C 1
ATOM 1476 O O . GLU A 1 195 ? 13.516 10.844 15.875 1 85.25 195 GLU A O 1
ATOM 1481 N N . ARG A 1 196 ? 11.438 10.266 15.492 1 90.75 196 ARG A N 1
ATOM 1482 C CA . ARG A 1 196 ? 11.766 9.742 14.172 1 90.75 196 ARG A CA 1
ATOM 1483 C C . ARG A 1 196 ? 12.289 10.852 13.258 1 90.75 196 ARG A C 1
ATOM 1485 O O . ARG A 1 196 ? 13.219 10.633 12.477 1 90.75 196 ARG A O 1
ATOM 1492 N N . ARG A 1 197 ? 11.68 11.977 13.367 1 89.69 197 ARG A N 1
ATOM 1493 C CA . ARG A 1 197 ? 12.125 13.125 12.578 1 89.69 197 ARG A CA 1
ATOM 1494 C C . ARG A 1 197 ? 13.531 13.547 12.977 1 89.69 197 ARG A C 1
ATOM 1496 O O . ARG A 1 197 ? 14.352 13.891 12.125 1 89.69 197 ARG A O 1
ATOM 1503 N N . ARG A 1 198 ? 13.734 13.539 14.211 1 90.19 198 ARG A N 1
ATOM 1504 C CA . ARG A 1 198 ? 15.062 13.898 14.711 1 90.19 198 ARG A CA 1
ATOM 1505 C C . ARG A 1 198 ? 16.125 12.93 14.195 1 90.19 198 ARG A C 1
ATOM 1507 O O . ARG A 1 198 ? 17.25 13.328 13.883 1 90.19 198 ARG A O 1
ATOM 1514 N N . VAL A 1 199 ? 15.742 11.688 14.125 1 93.62 199 VAL A N 1
ATOM 1515 C CA . VAL A 1 199 ? 16.672 10.695 13.602 1 93.62 199 VAL A CA 1
ATOM 1516 C C . VAL A 1 199 ? 16.969 10.992 12.133 1 93.62 199 VAL A C 1
ATOM 1518 O O . VAL A 1 199 ? 18.109 10.883 11.688 1 93.62 199 VAL A O 1
ATOM 1521 N N . SER A 1 200 ? 15.938 11.359 11.375 1 92.81 200 SER A N 1
ATOM 1522 C CA . SER A 1 200 ? 16.125 11.711 9.969 1 92.81 200 SER A CA 1
ATOM 1523 C C . SER A 1 200 ? 17.062 12.891 9.812 1 92.81 200 SER A C 1
ATOM 1525 O O . SER A 1 200 ? 17.875 12.922 8.883 1 92.81 200 SER A O 1
ATOM 1527 N N . ILE A 1 201 ? 16.938 13.82 10.672 1 92.56 201 ILE A N 1
ATOM 1528 C CA . ILE A 1 201 ? 17.844 14.969 10.672 1 92.56 201 ILE A CA 1
ATOM 1529 C C . ILE A 1 201 ? 19.25 14.508 11.07 1 92.56 201 ILE A C 1
ATOM 1531 O O . ILE A 1 201 ? 20.234 14.953 10.484 1 92.56 201 ILE A O 1
ATOM 1535 N N . GLY A 1 202 ? 19.266 13.594 12.016 1 92.69 202 GLY A N 1
ATOM 1536 C CA . GLY A 1 202 ? 20.531 13.078 12.492 1 92.69 202 GLY A CA 1
ATOM 1537 C C . GLY A 1 202 ? 21.344 12.391 11.414 1 92.69 202 GLY A C 1
ATOM 1538 O O . GLY A 1 202 ? 22.578 12.492 11.383 1 92.69 202 GLY A O 1
ATOM 1539 N N . ILE A 1 203 ? 20.703 11.727 10.539 1 92.5 203 ILE A N 1
ATOM 1540 C CA . ILE A 1 203 ? 21.344 11.039 9.43 1 92.5 203 ILE A CA 1
ATOM 1541 C C . ILE A 1 203 ? 22.141 12.047 8.602 1 92.5 203 ILE A C 1
ATOM 1543 O O . ILE A 1 203 ? 23.266 11.758 8.172 1 92.5 203 ILE A O 1
ATOM 1547 N N . GLN A 1 204 ? 21.625 13.211 8.477 1 89.44 204 GLN A N 1
ATOM 1548 C CA . GLN A 1 204 ? 22.266 14.234 7.664 1 89.44 204 GLN A CA 1
ATOM 1549 C C . GLN A 1 204 ? 23.344 14.969 8.453 1 89.44 204 GLN A C 1
ATOM 1551 O O . GLN A 1 204 ? 24.297 15.484 7.875 1 89.44 204 GLN A O 1
ATOM 1556 N N . LEU A 1 205 ? 23.25 14.922 9.727 1 89.94 205 LEU A N 1
ATOM 1557 C CA . LEU A 1 205 ? 24.172 15.672 10.57 1 89.94 205 LEU A CA 1
ATOM 1558 C C . LEU A 1 205 ? 25.484 14.906 10.766 1 89.94 205 LEU A C 1
ATOM 1560 O O . LEU A 1 205 ? 26.484 15.469 11.219 1 89.94 205 LEU A O 1
ATOM 1564 N N . LEU A 1 206 ? 25.453 13.719 10.406 1 88.12 206 LEU A N 1
ATOM 1565 C CA . LEU A 1 206 ? 26.609 12.867 10.641 1 88.12 206 LEU A CA 1
ATOM 1566 C C . LEU A 1 206 ? 27.828 13.391 9.891 1 88.12 206 LEU A C 1
ATOM 1568 O O . LEU A 1 206 ? 28.969 13.227 10.336 1 88.12 206 LEU A O 1
ATOM 1572 N N . ILE A 1 207 ? 27.578 13.992 8.734 1 80.81 207 ILE A N 1
ATOM 1573 C CA . ILE A 1 207 ? 28.703 14.469 7.934 1 80.81 207 ILE A CA 1
ATOM 1574 C C . ILE A 1 207 ? 28.969 15.938 8.242 1 80.81 207 ILE A C 1
ATOM 1576 O O . ILE A 1 207 ? 29.75 16.594 7.543 1 80.81 207 ILE A O 1
ATOM 1580 N N . LEU A 1 208 ? 28.312 16.453 9.203 1 81.44 208 LEU A N 1
ATOM 1581 C CA . LEU A 1 208 ? 28.469 17.844 9.617 1 81.44 208 LEU A CA 1
ATOM 1582 C C . LEU A 1 208 ? 28.281 18.797 8.438 1 81.44 208 LEU A C 1
ATOM 1584 O O . LEU A 1 208 ? 29.188 19.562 8.117 1 81.44 208 LEU A O 1
ATOM 1588 N N . PRO A 1 209 ? 27.109 18.766 7.887 1 87.75 209 PRO A N 1
ATOM 1589 C CA . PRO A 1 209 ? 26.875 19.641 6.727 1 87.75 209 PRO A CA 1
ATOM 1590 C C . PRO A 1 209 ? 26.828 21.125 7.098 1 87.75 209 PRO A C 1
ATOM 1592 O O . PRO A 1 209 ? 26.359 21.469 8.18 1 87.75 209 PRO A O 1
ATOM 1595 N N . SER A 1 210 ? 27.328 21.969 6.152 1 89.25 210 SER A N 1
ATOM 1596 C CA . SER A 1 210 ? 27.281 23.422 6.348 1 89.25 210 SER A CA 1
ATOM 1597 C C . SER A 1 210 ? 25.906 23.969 5.969 1 89.25 210 SER A C 1
ATOM 1599 O O . SER A 1 210 ? 25.484 25 6.5 1 89.25 210 SER A O 1
ATOM 1601 N N . ILE A 1 211 ? 25.328 23.25 5.062 1 93 211 ILE A N 1
ATOM 1602 C CA . ILE A 1 211 ? 24 23.672 4.621 1 93 211 ILE A CA 1
ATOM 1603 C C . ILE A 1 211 ? 23 22.531 4.832 1 93 211 ILE A C 1
ATOM 1605 O O . ILE A 1 211 ? 23.281 21.375 4.496 1 93 211 ILE A O 1
ATOM 1609 N N . LEU A 1 212 ? 21.922 22.797 5.434 1 94.81 212 LEU A N 1
ATOM 1610 C CA . LEU A 1 212 ? 20.875 21.812 5.672 1 94.81 212 LEU A CA 1
ATOM 1611 C C . LEU A 1 212 ? 19.562 22.234 5.047 1 94.81 212 LEU A C 1
ATOM 1613 O O . LEU A 1 212 ? 19.062 23.328 5.316 1 94.81 212 LEU A O 1
ATOM 1617 N N . PHE A 1 213 ? 19.031 21.438 4.117 1 95.94 213 PHE A N 1
ATOM 1618 C CA . PHE A 1 213 ? 17.719 21.641 3.52 1 95.94 213 PHE A CA 1
ATOM 1619 C C . PHE A 1 213 ? 16.688 20.719 4.156 1 95.94 213 PHE A C 1
ATOM 1621 O O . PHE A 1 213 ? 16.891 19.516 4.234 1 95.94 213 PHE A O 1
ATOM 1628 N N . LEU A 1 214 ? 15.586 21.281 4.652 1 96.06 214 LEU A N 1
ATOM 1629 C CA . LEU A 1 214 ? 14.523 20.484 5.25 1 96.06 214 LEU A CA 1
ATOM 1630 C C . LEU A 1 214 ? 13.188 20.766 4.57 1 96.06 214 LEU A C 1
ATOM 1632 O O . LEU A 1 214 ? 12.719 21.906 4.562 1 96.06 214 LEU A O 1
ATOM 1636 N N . ASP A 1 215 ? 12.625 19.719 4.023 1 92.94 215 ASP A N 1
ATOM 1637 C CA . ASP A 1 215 ? 11.32 19.859 3.383 1 92.94 215 ASP A CA 1
ATOM 1638 C C . ASP A 1 215 ? 10.188 19.5 4.352 1 92.94 215 ASP A C 1
ATOM 1640 O O . ASP A 1 215 ? 9.922 18.328 4.59 1 92.94 215 ASP A O 1
ATOM 1644 N N . GLU A 1 216 ? 9.523 20.422 4.824 1 89.69 216 GLU A N 1
ATOM 1645 C CA . GLU A 1 216 ? 8.383 20.328 5.723 1 89.69 216 GLU A CA 1
ATOM 1646 C C . GLU A 1 216 ? 8.688 19.406 6.898 1 89.69 216 GLU A C 1
ATOM 1648 O O . GLU A 1 216 ? 7.953 18.453 7.16 1 89.69 216 GLU A O 1
ATOM 1653 N N . PRO A 1 217 ? 9.641 19.781 7.691 1 90.5 217 PRO A N 1
ATOM 1654 C CA . PRO A 1 217 ? 10.047 18.922 8.812 1 90.5 217 PRO A CA 1
ATOM 1655 C C . PRO A 1 217 ? 9 18.859 9.922 1 90.5 217 PRO A C 1
ATOM 1657 O O . PRO A 1 217 ? 9.07 17.984 10.789 1 90.5 217 PRO A O 1
ATOM 1660 N N . THR A 1 218 ? 8.055 19.781 9.922 1 85.94 218 THR A N 1
ATOM 1661 C CA . THR A 1 218 ? 7.078 19.844 11.008 1 85.94 218 THR A CA 1
ATOM 1662 C C . THR A 1 218 ? 5.75 19.234 10.555 1 85.94 218 THR A C 1
ATOM 1664 O O . THR A 1 218 ? 4.793 19.188 11.336 1 85.94 218 THR A O 1
ATOM 1667 N N . SER A 1 219 ? 5.73 18.766 9.375 1 78 219 SER A N 1
ATOM 1668 C CA . SER A 1 219 ? 4.484 18.219 8.852 1 78 219 SER A CA 1
ATOM 1669 C C . SER A 1 219 ? 4.086 16.953 9.594 1 78 219 SER A C 1
ATOM 1671 O O . SER A 1 219 ? 4.934 16.094 9.875 1 78 219 SER A O 1
ATOM 1673 N N . GLY A 1 220 ? 2.855 16.844 9.969 1 68 220 GLY A N 1
ATOM 1674 C CA . GLY A 1 220 ? 2.344 15.656 10.617 1 68 220 GLY A CA 1
ATOM 1675 C C . GLY A 1 220 ? 2.668 15.594 12.102 1 68 220 GLY A C 1
ATOM 1676 O O . GLY A 1 220 ? 2.412 14.586 12.758 1 68 220 GLY A O 1
ATOM 1677 N N . LEU A 1 221 ? 3.283 16.625 12.594 1 72.88 221 LEU A N 1
ATOM 1678 C CA . LEU A 1 221 ? 3.658 16.656 14 1 72.88 221 LEU A CA 1
ATOM 1679 C C . LEU A 1 221 ? 2.73 17.578 14.789 1 72.88 221 LEU A C 1
ATOM 1681 O O . LEU A 1 221 ? 2.135 18.5 14.227 1 72.88 221 LEU A O 1
ATOM 1685 N N . ASP A 1 222 ? 2.627 17.234 16.031 1 67.56 222 ASP A N 1
ATOM 1686 C CA . ASP A 1 222 ? 1.884 18.125 16.906 1 67.56 222 ASP A CA 1
ATOM 1687 C C . ASP A 1 222 ? 2.648 19.438 17.141 1 67.56 222 ASP A C 1
ATOM 1689 O O . ASP A 1 222 ? 3.846 19.516 16.859 1 67.56 222 ASP A O 1
ATOM 1693 N N . SER A 1 223 ? 1.969 20.375 17.625 1 69.31 223 SER A N 1
ATOM 1694 C CA . SER A 1 223 ? 2.496 21.719 17.75 1 69.31 223 SER A CA 1
ATOM 1695 C C . SER A 1 223 ? 3.707 21.766 18.672 1 69.31 223 SER A C 1
ATOM 1697 O O . SER A 1 223 ? 4.688 22.453 18.406 1 69.31 223 SER A O 1
ATOM 1699 N N . PHE A 1 224 ? 3.623 21 19.703 1 68.88 224 PHE A N 1
ATOM 1700 C CA . PHE A 1 224 ? 4.73 21.031 20.656 1 68.88 224 PHE A CA 1
ATOM 1701 C C . PHE A 1 224 ? 5.977 20.391 20.047 1 68.88 224 PHE A C 1
ATOM 1703 O O . PHE A 1 224 ? 7.086 20.906 20.203 1 68.88 224 PHE A O 1
ATOM 1710 N N . THR A 1 225 ? 5.711 19.281 19.469 1 76.25 225 THR A N 1
ATOM 1711 C CA . THR A 1 225 ? 6.824 18.578 18.844 1 76.25 225 THR A CA 1
ATOM 1712 C C . THR A 1 225 ? 7.406 19.391 17.703 1 76.25 225 THR A C 1
ATOM 1714 O O . THR A 1 225 ? 8.625 19.453 17.516 1 76.25 225 THR A O 1
ATOM 1717 N N . ALA A 1 226 ? 6.477 20.047 17 1 82.69 226 ALA A N 1
ATOM 1718 C CA . ALA A 1 226 ? 6.926 20.891 15.891 1 82.69 226 ALA A CA 1
ATOM 1719 C C . ALA A 1 226 ? 7.793 22.031 16.391 1 82.69 226 ALA A C 1
ATOM 1721 O O . ALA A 1 226 ? 8.852 22.312 15.828 1 82.69 226 ALA A O 1
ATOM 1722 N N . SER A 1 227 ? 7.355 22.688 17.422 1 82.5 227 SER A N 1
ATOM 1723 C CA . SER A 1 227 ? 8.109 23.797 18 1 82.5 227 SER A CA 1
ATOM 1724 C C . SER A 1 227 ? 9.461 23.328 18.531 1 82.5 227 SER A C 1
ATOM 1726 O O . SER A 1 227 ? 10.461 24.031 18.422 1 82.5 227 SER A O 1
ATOM 1728 N N . SER A 1 228 ? 9.406 22.156 19.094 1 82.5 228 SER A N 1
ATOM 1729 C CA . SER A 1 228 ? 10.641 21.594 19.625 1 82.5 228 SER A CA 1
ATOM 1730 C C . SER A 1 228 ? 11.648 21.312 18.531 1 82.5 228 SER A C 1
ATOM 1732 O O . SER A 1 228 ? 12.852 21.547 18.703 1 82.5 228 SER A O 1
ATOM 1734 N N . ILE A 1 229 ? 11.219 20.844 17.453 1 88 229 ILE A N 1
ATOM 1735 C CA . ILE A 1 229 ? 12.078 20.547 16.312 1 88 229 ILE A CA 1
ATOM 1736 C C . ILE A 1 229 ? 12.68 21.844 15.766 1 88 229 ILE A C 1
ATOM 1738 O O . ILE A 1 229 ? 13.875 21.906 15.484 1 88 229 ILE A O 1
ATOM 1742 N N . VAL A 1 230 ? 11.891 22.891 15.672 1 91.94 230 VAL A N 1
ATOM 1743 C CA . VAL A 1 230 ? 12.359 24.156 15.125 1 91.94 230 VAL A CA 1
ATOM 1744 C C . VAL A 1 230 ? 13.367 24.797 16.078 1 91.94 230 VAL A C 1
ATOM 1746 O O . VAL A 1 230 ? 14.344 25.406 15.641 1 91.94 230 VAL A O 1
ATOM 1749 N N . LYS A 1 231 ? 13.125 24.625 17.328 1 88.19 231 LYS A N 1
ATOM 1750 C CA . LYS A 1 231 ? 14.094 25.109 18.297 1 88.19 231 LYS A CA 1
ATOM 1751 C C . LYS A 1 231 ? 15.43 24.391 18.156 1 88.19 231 LYS A C 1
ATOM 1753 O O . LYS A 1 231 ? 16.484 25 18.281 1 88.19 231 LYS A O 1
ATOM 1758 N N . THR A 1 232 ? 15.266 23.141 17.953 1 88.75 232 THR A N 1
ATOM 1759 C CA . THR A 1 232 ? 16.484 22.359 17.734 1 88.75 232 THR A CA 1
ATOM 1760 C C . THR A 1 232 ? 17.203 22.844 16.484 1 88.75 232 THR A C 1
ATOM 1762 O O . THR A 1 232 ? 18.422 23 16.484 1 88.75 232 THR A O 1
ATOM 1765 N N . LEU A 1 233 ? 16.5 23.094 15.477 1 93.56 233 LEU A N 1
ATOM 1766 C CA . LEU A 1 233 ? 17.094 23.562 14.227 1 93.56 233 LEU A CA 1
ATOM 1767 C C . LEU A 1 233 ? 17.703 24.953 14.414 1 93.56 233 LEU A C 1
ATOM 1769 O O . LEU A 1 233 ? 18.766 25.25 13.836 1 93.56 233 LEU A O 1
ATOM 1773 N N . SER A 1 234 ? 17.031 25.766 15.164 1 93.75 234 SER A N 1
ATOM 1774 C CA . SER A 1 234 ? 17.562 27.094 15.445 1 93.75 234 SER A CA 1
ATOM 1775 C C . SER A 1 234 ? 18.891 27.016 16.188 1 93.75 234 SER A C 1
ATOM 1777 O O . SER A 1 234 ? 19.828 27.781 15.914 1 93.75 234 SER A O 1
ATOM 1779 N N . ARG A 1 235 ? 18.938 26.094 17.078 1 89.5 235 ARG A N 1
ATOM 1780 C CA . ARG A 1 235 ? 20.172 25.875 17.812 1 89.5 235 ARG A CA 1
ATOM 1781 C C . ARG A 1 235 ? 21.281 25.391 16.875 1 89.5 235 ARG A C 1
ATOM 1783 O O . ARG A 1 235 ? 22.438 25.812 17 1 89.5 235 ARG A O 1
ATOM 1790 N N . LEU A 1 236 ? 20.953 24.547 16.031 1 90.12 236 LEU A N 1
ATOM 1791 C CA . LEU A 1 236 ? 21.906 24.047 15.07 1 90.12 236 LEU A CA 1
ATOM 1792 C C . LEU A 1 236 ? 22.406 25.156 14.148 1 90.12 236 LEU A C 1
ATOM 1794 O O . LEU A 1 236 ? 23.578 25.203 13.789 1 90.12 236 LEU A O 1
ATOM 1798 N N . ALA A 1 237 ? 21.484 26 13.75 1 93.25 237 ALA A N 1
ATOM 1799 C CA . ALA A 1 237 ? 21.844 27.125 12.891 1 93.25 237 ALA A CA 1
ATOM 1800 C C . ALA A 1 237 ? 22.812 28.062 13.594 1 93.25 237 ALA A C 1
ATOM 1802 O O . ALA A 1 237 ? 23.734 28.609 12.961 1 93.25 237 ALA A O 1
ATOM 1803 N N . SER A 1 238 ? 22.656 28.234 14.859 1 89.75 238 SER A N 1
ATOM 1804 C CA . SER A 1 238 ? 23.5 29.141 15.625 1 89.75 238 SER A CA 1
ATOM 1805 C C . SER A 1 238 ? 24.938 28.656 15.656 1 89.75 238 SER A C 1
ATOM 1807 O O . SER A 1 238 ? 25.859 29.438 15.922 1 89.75 238 SER A O 1
ATOM 1809 N N . LYS A 1 239 ? 25.109 27.375 15.344 1 85.94 239 LYS A N 1
ATOM 1810 C CA . LYS A 1 239 ? 26.453 26.812 15.266 1 85.94 239 LYS A CA 1
ATOM 1811 C C . LYS A 1 239 ? 27.031 26.953 13.867 1 85.94 239 LYS A C 1
ATOM 1813 O O . LYS A 1 239 ? 27.625 26.016 13.336 1 85.94 239 LYS A O 1
ATOM 1818 N N . HIS A 1 240 ? 26.766 28 13.211 1 86.94 240 HIS A N 1
ATOM 1819 C CA . HIS A 1 240 ? 27.344 28.438 11.945 1 86.94 240 HIS A CA 1
ATOM 1820 C C . HIS A 1 240 ? 26.859 27.547 10.797 1 86.94 240 HIS A C 1
ATOM 1822 O O . HIS A 1 240 ? 27.656 27.172 9.93 1 86.94 240 HIS A O 1
ATOM 1828 N N . ARG A 1 241 ? 25.688 27.125 10.836 1 90.44 241 ARG A N 1
ATOM 1829 C CA . ARG A 1 241 ? 25.078 26.359 9.758 1 90.44 241 ARG A CA 1
ATOM 1830 C C . ARG A 1 241 ? 24 27.172 9.055 1 90.44 241 ARG A C 1
ATOM 1832 O O . ARG A 1 241 ? 23.312 27.969 9.68 1 90.44 241 ARG A O 1
ATOM 1839 N N . THR A 1 242 ? 23.984 27.016 7.758 1 94.25 242 THR A N 1
ATOM 1840 C CA . THR A 1 242 ? 22.875 27.578 6.988 1 94.25 242 THR A CA 1
ATOM 1841 C C . THR A 1 242 ? 21.734 26.578 6.887 1 94.25 242 THR A C 1
ATOM 1843 O O . THR A 1 242 ? 21.891 25.5 6.324 1 94.25 242 THR A O 1
ATOM 1846 N N . ILE A 1 243 ? 20.625 26.891 7.469 1 96.38 243 ILE A N 1
ATOM 1847 C CA . ILE A 1 243 ? 19.5 25.969 7.457 1 96.38 243 ILE A CA 1
ATOM 1848 C C . ILE A 1 243 ? 18.312 26.594 6.723 1 96.38 243 ILE A C 1
ATOM 1850 O O . ILE A 1 243 ? 17.922 27.719 7.023 1 96.38 243 ILE A O 1
ATOM 1854 N N . ILE A 1 244 ? 17.812 25.938 5.723 1 97.19 244 ILE A N 1
ATOM 1855 C CA . ILE A 1 244 ? 16.641 26.359 4.957 1 97.19 244 ILE A CA 1
ATOM 1856 C C . ILE A 1 244 ? 15.531 25.328 5.102 1 97.19 244 ILE A C 1
ATOM 1858 O O . ILE A 1 244 ? 15.734 24.141 4.797 1 97.19 244 ILE A O 1
ATOM 1862 N N . MET A 1 245 ? 14.406 25.688 5.562 1 96 245 MET A N 1
ATOM 1863 C CA . MET A 1 245 ? 13.305 24.75 5.723 1 96 245 MET A CA 1
ATOM 1864 C C . MET A 1 245 ? 12.016 25.297 5.113 1 96 245 MET A C 1
ATOM 1866 O O . MET A 1 245 ? 11.828 26.5 5.047 1 96 245 MET A O 1
ATOM 1870 N N . SER A 1 246 ? 11.234 24.438 4.582 1 94.31 246 SER A N 1
ATOM 1871 C CA . SER A 1 246 ? 9.891 24.797 4.137 1 94.31 246 SER A CA 1
ATOM 1872 C C . SER A 1 246 ? 8.852 24.5 5.215 1 94.31 246 SER A C 1
ATOM 1874 O O . SER A 1 246 ? 8.969 23.516 5.941 1 94.31 246 SER A O 1
ATOM 1876 N N . ILE A 1 247 ? 7.938 25.406 5.395 1 88.06 247 ILE A N 1
ATOM 1877 C CA . ILE A 1 247 ? 6.871 25.219 6.379 1 88.06 247 ILE A CA 1
ATOM 1878 C C . ILE A 1 247 ? 5.543 25.703 5.793 1 88.06 247 ILE A C 1
ATOM 1880 O O . ILE A 1 247 ? 5.492 26.719 5.105 1 88.06 247 ILE A O 1
ATOM 1884 N N . HIS A 1 248 ? 4.566 25.016 5.922 1 74.5 248 HIS A N 1
ATOM 1885 C CA . HIS A 1 248 ? 3.262 25.406 5.387 1 74.5 248 HIS A CA 1
ATOM 1886 C C . HIS A 1 248 ? 2.557 26.391 6.309 1 74.5 248 HIS A C 1
ATOM 1888 O O . HIS A 1 248 ? 2.162 27.469 5.871 1 74.5 248 HIS A O 1
ATOM 1894 N N . GLN A 1 249 ? 2.18 26.016 7.5 1 70.31 249 GLN A N 1
ATOM 1895 C CA . GLN A 1 249 ? 1.474 26.906 8.422 1 70.31 249 GLN A CA 1
ATOM 1896 C C . GLN A 1 249 ? 2.096 26.859 9.812 1 70.31 249 GLN A C 1
ATOM 1898 O O . GLN A 1 249 ? 1.63 26.125 10.68 1 70.31 249 GLN A O 1
ATOM 1903 N N . PRO A 1 250 ? 3.074 27.828 9.914 1 71.5 250 PRO A N 1
ATOM 1904 C CA . PRO A 1 250 ? 3.738 27.797 11.219 1 71.5 250 PRO A CA 1
ATOM 1905 C C . PRO A 1 250 ? 2.932 28.5 12.312 1 71.5 250 PRO A C 1
ATOM 1907 O O . PRO A 1 250 ? 2.152 29.406 12.023 1 71.5 250 PRO A O 1
ATOM 1910 N N . ARG A 1 251 ? 3.15 28.031 13.469 1 74.25 251 ARG A N 1
ATOM 1911 C CA . ARG A 1 251 ? 2.635 28.719 14.648 1 74.25 251 ARG A CA 1
ATOM 1912 C C . ARG A 1 251 ? 3.438 29.984 14.938 1 74.25 251 ARG A C 1
ATOM 1914 O O . ARG A 1 251 ? 4.531 30.172 14.391 1 74.25 251 ARG A O 1
ATOM 1921 N N . PHE A 1 252 ? 2.846 30.812 15.719 1 75.81 252 PHE A N 1
ATOM 1922 C CA . PHE A 1 252 ? 3.484 32.094 16.031 1 75.81 252 PHE A CA 1
ATOM 1923 C C . PHE A 1 252 ? 4.805 31.859 16.766 1 75.81 252 PHE A C 1
ATOM 1925 O O . PHE A 1 252 ? 5.762 32.625 16.578 1 75.81 252 PHE A O 1
ATOM 1932 N N . ASP A 1 253 ? 4.859 30.781 17.547 1 77.44 253 ASP A N 1
ATOM 1933 C CA . ASP A 1 253 ? 6.105 30.484 18.25 1 77.44 253 ASP A CA 1
ATOM 1934 C C . ASP A 1 253 ? 7.234 30.188 17.266 1 77.44 253 ASP A C 1
ATOM 1936 O O . ASP A 1 253 ? 8.383 30.562 17.484 1 77.44 253 ASP A O 1
ATOM 1940 N N . ILE A 1 254 ? 6.863 29.5 16.297 1 84 254 ILE A N 1
ATOM 1941 C CA . ILE A 1 254 ? 7.84 29.172 15.258 1 84 254 ILE A CA 1
ATOM 1942 C C . ILE A 1 254 ? 8.242 30.438 14.516 1 84 254 ILE A C 1
ATOM 1944 O O . ILE A 1 254 ? 9.422 30.641 14.211 1 84 254 ILE A O 1
ATOM 1948 N N . PHE A 1 255 ? 7.273 31.312 14.352 1 85.31 255 PHE A N 1
ATOM 1949 C CA . PHE A 1 255 ? 7.516 32.594 13.703 1 85.31 255 PHE A CA 1
ATOM 1950 C C . PHE A 1 255 ? 8.547 33.406 14.469 1 85.31 255 PHE A C 1
ATOM 1952 O O . PHE A 1 255 ? 9.414 34.031 13.867 1 85.31 255 PHE A O 1
ATOM 1959 N N . ASN A 1 256 ? 8.508 33.281 15.711 1 85.81 256 ASN A N 1
ATOM 1960 C CA . ASN A 1 256 ? 9.414 34.062 16.547 1 85.81 256 ASN A CA 1
ATOM 1961 C C . ASN A 1 256 ? 10.781 33.375 16.656 1 85.81 256 ASN A C 1
ATOM 1963 O O . ASN A 1 256 ? 11.758 34.031 17.062 1 85.81 256 ASN A O 1
ATOM 1967 N N . THR A 1 257 ? 10.828 32.188 16.328 1 89.62 257 THR A N 1
ATOM 1968 C CA . THR A 1 257 ? 12.078 31.453 16.469 1 89.62 257 THR A CA 1
ATOM 1969 C C . THR A 1 257 ? 12.922 31.562 15.203 1 89.62 257 THR A C 1
ATOM 1971 O O . THR A 1 257 ? 14.156 31.531 15.266 1 89.62 257 THR A O 1
ATOM 1974 N N . VAL A 1 258 ? 12.328 31.766 14.133 1 93.19 258 VAL A N 1
ATOM 1975 C CA . VAL A 1 258 ? 13.023 31.797 12.852 1 93.19 258 VAL A CA 1
ATOM 1976 C C . VAL A 1 258 ? 13.68 33.156 12.648 1 93.19 258 VAL A C 1
ATOM 1978 O O . VAL A 1 258 ? 13.148 34.188 13.102 1 93.19 258 VAL A O 1
ATOM 1981 N N . ASN A 1 259 ? 14.797 33.188 11.984 1 93.12 259 ASN A N 1
ATOM 1982 C CA . ASN A 1 259 ? 15.523 34.438 11.727 1 93.12 259 ASN A CA 1
ATOM 1983 C C . ASN A 1 259 ? 14.945 35.188 10.531 1 93.12 259 ASN A C 1
ATOM 1985 O O . ASN A 1 259 ? 14.68 36.375 10.609 1 93.12 259 ASN A O 1
ATOM 1989 N N . SER A 1 260 ? 14.805 34.5 9.508 1 93.69 260 SER A N 1
ATOM 1990 C CA . SER A 1 260 ? 14.305 35.094 8.266 1 93.69 260 SER A CA 1
ATOM 1991 C C . SER A 1 260 ? 13.18 34.25 7.672 1 93.69 260 SER A C 1
ATOM 1993 O O . SER A 1 260 ? 13.133 33.031 7.859 1 93.69 260 SER A O 1
ATOM 1995 N N . ILE A 1 261 ? 12.289 34.969 6.992 1 94.06 261 ILE A N 1
ATOM 1996 C CA . ILE A 1 261 ? 11.133 34.312 6.391 1 94.06 261 ILE A CA 1
ATOM 1997 C C . ILE A 1 261 ? 11.008 34.75 4.93 1 94.06 261 ILE A C 1
ATOM 1999 O O . ILE A 1 261 ? 11.25 35.906 4.586 1 94.06 261 ILE A O 1
ATOM 2003 N N . MET A 1 262 ? 10.75 33.781 4.133 1 94.81 262 MET A N 1
ATOM 2004 C CA . MET A 1 262 ? 10.445 34 2.727 1 94.81 262 MET A CA 1
ATOM 2005 C C . MET A 1 262 ? 9.047 33.5 2.385 1 94.81 262 MET A C 1
ATOM 2007 O O . MET A 1 262 ? 8.695 32.375 2.689 1 94.81 262 MET A O 1
ATOM 2011 N N . VAL A 1 263 ? 8.258 34.344 1.832 1 94.38 263 VAL A N 1
ATOM 2012 C CA . VAL A 1 263 ? 6.914 33.969 1.409 1 94.38 263 VAL A CA 1
ATOM 2013 C C . VAL A 1 263 ? 6.879 33.781 -0.108 1 94.38 263 VAL A C 1
ATOM 2015 O O . VAL A 1 263 ? 7.168 34.719 -0.849 1 94.38 263 VAL A O 1
ATOM 2018 N N . LEU A 1 264 ? 6.582 32.562 -0.493 1 93.25 264 LEU A N 1
ATOM 2019 C CA . LEU A 1 264 ? 6.508 32.219 -1.912 1 93.25 264 LEU A CA 1
ATOM 2020 C C . LEU A 1 264 ? 5.059 32.094 -2.363 1 93.25 264 LEU A C 1
ATOM 2022 O O . LEU A 1 264 ? 4.234 31.516 -1.652 1 93.25 264 LEU A O 1
ATOM 2026 N N . SER A 1 265 ? 4.77 32.75 -3.477 1 91.75 265 SER A N 1
ATOM 2027 C CA . SER A 1 265 ? 3.441 32.625 -4.074 1 91.75 265 SER A CA 1
ATOM 2028 C C . SER A 1 265 ? 3.529 32.438 -5.582 1 91.75 265 SER A C 1
ATOM 2030 O O . SER A 1 265 ? 4.102 33.25 -6.293 1 91.75 265 SER A O 1
ATOM 2032 N N . LYS A 1 266 ? 2.984 31.406 -6.09 1 89.44 266 LYS A N 1
ATOM 2033 C CA . LYS A 1 266 ? 2.945 31.062 -7.512 1 89.44 266 LYS A CA 1
ATOM 2034 C C . LYS A 1 266 ? 4.336 31.141 -8.133 1 89.44 266 LYS A C 1
ATOM 2036 O O . LYS A 1 266 ? 4.504 31.734 -9.211 1 89.44 266 LYS A O 1
ATOM 2041 N N . GLY A 1 267 ? 5.293 30.703 -7.395 1 91.5 267 GLY A N 1
ATOM 2042 C CA . GLY A 1 267 ? 6.641 30.594 -7.926 1 91.5 267 GLY A CA 1
ATOM 2043 C C . GLY A 1 267 ? 7.441 31.875 -7.781 1 91.5 267 GLY A C 1
ATOM 2044 O O . GLY A 1 267 ? 8.617 31.938 -8.164 1 91.5 267 GLY A O 1
ATOM 2045 N N . SER A 1 268 ? 6.859 32.906 -7.293 1 93.25 268 SER A N 1
ATOM 2046 C CA . SER A 1 268 ? 7.543 34.188 -7.102 1 93.25 268 SER A CA 1
ATOM 2047 C C . SER A 1 268 ? 7.551 34.594 -5.633 1 93.25 268 SER A C 1
ATOM 2049 O O . SER A 1 268 ? 6.688 34.188 -4.863 1 93.25 268 SER A O 1
ATOM 2051 N N . VAL A 1 269 ? 8.508 35.5 -5.289 1 94.44 269 VAL A N 1
ATOM 2052 C CA . VAL A 1 269 ? 8.672 35.906 -3.9 1 94.44 269 VAL A CA 1
ATOM 2053 C C . VAL A 1 269 ? 7.793 37.125 -3.619 1 94.44 269 VAL A C 1
ATOM 2055 O O . VAL A 1 269 ? 7.73 38.062 -4.43 1 94.44 269 VAL A O 1
ATOM 2058 N N . VAL A 1 270 ? 7.137 37.094 -2.508 1 94.31 270 VAL A N 1
ATOM 2059 C CA . VAL A 1 270 ? 6.289 38.219 -2.084 1 94.31 270 VAL A CA 1
ATOM 2060 C C . VAL A 1 270 ? 6.953 38.969 -0.932 1 94.31 270 VAL A C 1
ATOM 2062 O O . VAL A 1 270 ? 6.695 40.156 -0.726 1 94.31 270 VAL A O 1
ATOM 2065 N N . TYR A 1 271 ? 7.688 38.219 -0.182 1 93.56 271 TYR A N 1
ATOM 2066 C CA . TYR A 1 271 ? 8.43 38.812 0.931 1 93.56 271 TYR A CA 1
ATOM 2067 C C . TYR A 1 271 ? 9.68 38 1.238 1 93.56 271 TYR A C 1
ATOM 2069 O O . TYR A 1 271 ? 9.672 36.75 1.14 1 93.56 271 TYR A O 1
ATOM 2077 N N . ASN A 1 272 ? 10.719 38.625 1.524 1 93.44 272 ASN A N 1
ATOM 2078 C CA . ASN A 1 272 ? 11.969 38.031 1.979 1 93.44 272 ASN A CA 1
ATOM 2079 C C . ASN A 1 272 ? 12.711 38.938 2.951 1 93.44 272 ASN A C 1
ATOM 2081 O O . ASN A 1 272 ? 13.195 40 2.561 1 93.44 272 ASN A O 1
ATOM 2085 N N . GLY A 1 273 ? 12.781 38.562 4.176 1 90.75 273 GLY A N 1
ATOM 2086 C CA . GLY A 1 273 ? 13.43 39.375 5.184 1 90.75 273 GLY A CA 1
ATOM 2087 C C . GLY A 1 273 ? 13.281 38.844 6.59 1 90.75 273 GLY A C 1
ATOM 2088 O O . GLY A 1 273 ? 12.891 37.688 6.777 1 90.75 273 GLY A O 1
ATOM 2089 N N . PRO A 1 274 ? 13.664 39.625 7.559 1 92.31 274 PRO A N 1
ATOM 2090 C CA . PRO A 1 274 ? 13.508 39.188 8.945 1 92.31 274 PRO A CA 1
ATOM 2091 C C . PRO A 1 274 ? 12.047 38.969 9.344 1 92.31 274 PRO A C 1
ATOM 2093 O O . PRO A 1 274 ? 11.18 39.75 8.938 1 92.31 274 PRO A O 1
ATOM 2096 N N . ALA A 1 275 ? 11.766 38 10.141 1 89.5 275 ALA A N 1
ATOM 2097 C CA . ALA A 1 275 ? 10.414 37.562 10.508 1 89.5 275 ALA A CA 1
ATOM 2098 C C . ALA A 1 275 ? 9.656 38.719 11.188 1 89.5 275 ALA A C 1
ATOM 2100 O O . ALA A 1 275 ? 8.523 39.031 10.812 1 89.5 275 ALA A O 1
ATOM 2101 N N . PRO A 1 276 ? 10.25 39.438 12.141 1 85.44 276 PRO A N 1
ATOM 2102 C CA . PRO A 1 276 ? 9.5 40.5 12.828 1 85.44 276 PRO A CA 1
ATOM 2103 C C . PRO A 1 276 ? 9.117 41.656 11.898 1 85.44 276 PRO A C 1
ATOM 2105 O O . PRO A 1 276 ? 8.141 42.375 12.156 1 85.44 276 PRO A O 1
ATOM 2108 N N . LYS A 1 277 ? 9.836 41.844 10.805 1 91.12 277 LYS A N 1
ATOM 2109 C CA . LYS A 1 277 ? 9.594 42.969 9.891 1 91.12 277 LYS A CA 1
ATOM 2110 C C . LYS A 1 277 ? 8.516 42.594 8.867 1 91.12 277 LYS A C 1
ATOM 2112 O O . LYS A 1 277 ? 8.055 43.469 8.117 1 91.12 277 LYS A O 1
ATOM 2117 N N . MET A 1 278 ? 8.148 41.406 8.875 1 91.81 278 MET A N 1
ATOM 2118 C CA . MET A 1 278 ? 7.164 40.938 7.898 1 91.81 278 MET A CA 1
ATOM 2119 C C . MET A 1 278 ? 5.824 41.656 8.109 1 91.81 278 MET A C 1
ATOM 2121 O O . MET A 1 278 ? 5.195 42.094 7.152 1 91.81 278 MET A O 1
ATOM 2125 N N . VAL A 1 279 ? 5.398 41.781 9.398 1 90.69 279 VAL A N 1
ATOM 2126 C CA . VAL A 1 279 ? 4.109 42.375 9.719 1 90.69 279 VAL A CA 1
ATOM 2127 C C . VAL A 1 279 ? 4.113 43.844 9.305 1 90.69 279 VAL A C 1
ATOM 2129 O O . VAL A 1 279 ? 3.143 44.344 8.727 1 90.69 279 VAL A O 1
ATOM 2132 N N . THR A 1 280 ? 5.207 44.5 9.602 1 91.88 280 THR A N 1
ATOM 2133 C CA . THR A 1 280 ? 5.34 45.906 9.242 1 91.88 280 THR A CA 1
ATOM 2134 C C . THR A 1 280 ? 5.336 46.094 7.73 1 91.88 280 THR A C 1
ATOM 2136 O O . THR A 1 280 ? 4.73 47.031 7.211 1 91.88 280 THR A O 1
ATOM 2139 N N . TYR A 1 281 ? 6.008 45.25 7.059 1 92.81 281 TYR A N 1
ATOM 2140 C CA . TYR A 1 281 ? 6.094 45.312 5.605 1 92.81 281 TYR A CA 1
ATOM 2141 C C . TYR A 1 281 ? 4.711 45.219 4.973 1 92.81 281 TYR A C 1
ATOM 2143 O O . TYR A 1 281 ? 4.336 46.062 4.16 1 92.81 281 TYR A O 1
ATOM 2151 N N . PHE A 1 282 ? 3.938 44.312 5.332 1 93.75 282 PHE A N 1
ATOM 2152 C CA . PHE A 1 282 ? 2.619 44.094 4.738 1 93.75 282 PHE A CA 1
ATOM 2153 C C . PHE A 1 282 ? 1.647 45.188 5.203 1 93.75 282 PHE A C 1
ATOM 2155 O O . PHE A 1 282 ? 0.738 45.562 4.465 1 93.75 282 PHE A O 1
ATOM 2162 N N . THR A 1 283 ? 1.83 45.594 6.457 1 92.81 283 THR A N 1
ATOM 2163 C CA . THR A 1 283 ? 1.012 46.688 6.941 1 92.81 283 THR A CA 1
ATOM 2164 C C . THR A 1 283 ? 1.214 47.938 6.078 1 92.81 283 THR A C 1
ATOM 2166 O O . THR A 1 283 ? 0.253 48.625 5.754 1 92.81 283 THR A O 1
ATOM 2169 N N . ASN A 1 284 ? 2.439 48.188 5.68 1 91.69 284 ASN A N 1
ATOM 2170 C CA . ASN A 1 284 ? 2.77 49.344 4.836 1 91.69 284 ASN A CA 1
ATOM 2171 C C . ASN A 1 284 ? 2.184 49.188 3.436 1 91.69 284 ASN A C 1
ATOM 2173 O O . ASN A 1 284 ? 1.951 50.188 2.744 1 91.69 284 ASN A O 1
ATOM 2177 N N . LEU A 1 285 ? 1.958 48 3.004 1 92.44 285 LEU A N 1
ATOM 2178 C CA . LEU A 1 285 ? 1.363 47.75 1.697 1 92.44 285 LEU A CA 1
ATOM 2179 C C . LEU A 1 285 ? -0.157 47.844 1.762 1 92.44 285 LEU A C 1
ATOM 2181 O O . LEU A 1 285 ? -0.834 47.75 0.735 1 92.44 285 LEU A O 1
ATOM 2185 N N . GLY A 1 286 ? -0.694 47.969 2.998 1 92.06 286 GLY A N 1
ATOM 2186 C CA . GLY A 1 286 ? -2.127 48.156 3.141 1 92.06 286 GLY A CA 1
ATOM 2187 C C . GLY A 1 286 ? -2.842 46.938 3.697 1 92.06 286 GLY A C 1
ATOM 2188 O O . GLY A 1 286 ? -4.074 46.875 3.682 1 92.06 286 GLY A O 1
ATOM 2189 N N . TYR A 1 287 ? -2.023 46.031 4.137 1 93.19 287 TYR A N 1
ATOM 2190 C CA . TYR A 1 287 ? -2.643 44.812 4.645 1 93.19 287 TYR A CA 1
ATOM 2191 C C . TYR A 1 287 ? -2.232 44.562 6.09 1 93.19 287 TYR A C 1
ATOM 2193 O O . TYR A 1 287 ? -1.485 43.625 6.375 1 93.19 287 TYR A O 1
ATOM 2201 N N . PRO A 1 288 ? -2.822 45.281 7.027 1 91.25 288 PRO A N 1
ATOM 2202 C CA . PRO A 1 288 ? -2.477 45.062 8.43 1 91.25 288 PRO A CA 1
ATOM 2203 C C . PRO A 1 288 ? -3.051 43.75 8.969 1 91.25 288 PRO A C 1
ATOM 2205 O O . PRO A 1 288 ? -4.152 43.344 8.578 1 91.25 288 PRO A O 1
ATOM 2208 N N . CYS A 1 289 ? -2.236 43.062 9.75 1 87.69 289 CYS A N 1
ATOM 2209 C CA . CYS A 1 289 ? -2.67 41.812 10.344 1 87.69 289 CYS A CA 1
ATOM 2210 C C . CYS A 1 289 ? -3.752 42.031 11.391 1 87.69 289 CYS A C 1
ATOM 2212 O O . CYS A 1 289 ? -3.566 42.844 12.32 1 87.69 289 CYS A O 1
ATOM 2214 N N . PRO A 1 290 ? -4.848 41.375 11.312 1 82.5 290 PRO A N 1
ATOM 2215 C CA . PRO A 1 290 ? -5.91 41.531 12.305 1 82.5 290 PRO A CA 1
ATOM 2216 C C . PRO A 1 290 ? -5.508 41.031 13.688 1 82.5 290 PRO A C 1
ATOM 2218 O O . PRO A 1 290 ? -4.574 40.25 13.812 1 82.5 290 PRO A O 1
ATOM 2221 N N . GLU A 1 291 ? -6.238 41.469 14.688 1 75.19 291 GLU A N 1
ATOM 2222 C CA . GLU A 1 291 ? -5.953 41.062 16.062 1 75.19 291 GLU A CA 1
ATOM 2223 C C . GLU A 1 291 ? -6.242 39.594 16.281 1 75.19 291 GLU A C 1
ATOM 2225 O O . GLU A 1 291 ? -7.203 39.031 15.727 1 75.19 291 GLU A O 1
ATOM 2230 N N . HIS A 1 292 ? -5.355 38.906 17 1 74.38 292 HIS A N 1
ATOM 2231 C CA . HIS A 1 292 ? -5.52 37.531 17.406 1 74.38 292 HIS A CA 1
ATOM 2232 C C . HIS A 1 292 ? -5.391 36.594 16.219 1 74.38 292 HIS A C 1
ATOM 2234 O O . HIS A 1 292 ? -6.008 35.5 16.203 1 74.38 292 HIS A O 1
ATOM 2240 N N . THR A 1 293 ? -4.828 37.188 15.234 1 77.88 293 THR A N 1
ATOM 2241 C CA . THR A 1 293 ? -4.578 36.344 14.07 1 77.88 293 THR A CA 1
ATOM 2242 C C . THR A 1 293 ? -3.086 36.094 13.898 1 77.88 293 THR A C 1
ATOM 2244 O O . THR A 1 293 ? -2.262 36.969 14.141 1 77.88 293 THR A O 1
ATOM 2247 N N . ASN A 1 294 ? -2.828 34.906 13.617 1 79.69 294 ASN A N 1
ATOM 2248 C CA . ASN A 1 294 ? -1.444 34.562 13.297 1 79.69 294 ASN A CA 1
ATOM 2249 C C . ASN A 1 294 ? -0.993 35.188 11.992 1 79.69 294 ASN A C 1
ATOM 2251 O O . ASN A 1 294 ? -1.59 34.969 10.938 1 79.69 294 ASN A O 1
ATOM 2255 N N . PRO A 1 295 ? -0.044 36.062 12.078 1 83.5 295 PRO A N 1
ATOM 2256 C CA . PRO A 1 295 ? 0.417 36.75 10.875 1 83.5 295 PRO A CA 1
ATOM 2257 C C . PRO A 1 295 ? 0.792 35.812 9.75 1 83.5 295 PRO A C 1
ATOM 2259 O O . PRO A 1 295 ? 0.548 36.094 8.578 1 83.5 295 PRO A O 1
ATOM 2262 N N . CYS A 1 296 ? 1.359 34.719 10.094 1 82.94 296 CYS A N 1
ATOM 2263 C CA . CYS A 1 296 ? 1.771 33.75 9.062 1 82.94 296 CYS A CA 1
ATOM 2264 C C . CYS A 1 296 ? 0.564 33.219 8.297 1 82.94 296 CYS A C 1
ATOM 2266 O O . CYS A 1 296 ? 0.6 33.125 7.07 1 82.94 296 CYS A O 1
ATOM 2268 N N . ASP A 1 297 ? -0.443 32.969 9.023 1 79.31 297 ASP A N 1
ATOM 2269 C CA . ASP A 1 297 ? -1.658 32.5 8.375 1 79.31 297 ASP A CA 1
ATOM 2270 C C . ASP A 1 297 ? -2.279 33.562 7.484 1 79.31 297 ASP A C 1
ATOM 2272 O O . ASP A 1 297 ? -2.717 33.25 6.371 1 79.31 297 ASP A O 1
ATOM 2276 N N . PHE A 1 298 ? -2.291 34.688 8.039 1 82.38 298 PHE A N 1
ATOM 2277 C CA . PHE A 1 298 ? -2.934 35.781 7.336 1 82.38 298 PHE A CA 1
ATOM 2278 C C . PHE A 1 298 ? -2.199 36.094 6.035 1 82.38 298 PHE A C 1
ATOM 2280 O O . PHE A 1 298 ? -2.826 36.25 4.984 1 82.38 298 PHE A O 1
ATOM 2287 N N . TYR A 1 299 ? -0.976 36.219 6.098 1 87.88 299 TYR A N 1
ATOM 2288 C CA . TYR A 1 299 ? -0.207 36.656 4.938 1 87.88 299 TYR A CA 1
ATOM 2289 C C . TYR A 1 299 ? -0.059 35.531 3.92 1 87.88 299 TYR A C 1
ATOM 2291 O O . TYR A 1 299 ? 0.045 35.781 2.719 1 87.88 299 TYR A O 1
ATOM 2299 N N . ILE A 1 300 ? 0.001 34.281 4.328 1 85.31 300 ILE A N 1
ATOM 2300 C CA . ILE A 1 300 ? -0.01 33.156 3.389 1 85.31 300 ILE A CA 1
ATOM 2301 C C . ILE A 1 300 ? -1.327 33.156 2.615 1 85.31 300 ILE A C 1
ATOM 2303 O O . ILE A 1 300 ? -1.343 32.906 1.407 1 85.31 300 ILE A O 1
ATOM 2307 N N . ASP A 1 301 ? -2.385 33.438 3.314 1 81.06 301 ASP A N 1
ATOM 2308 C CA . ASP A 1 301 ? -3.691 33.5 2.668 1 81.06 301 ASP A CA 1
ATOM 2309 C C . ASP A 1 301 ? -3.752 34.625 1.65 1 81.06 301 ASP A C 1
ATOM 2311 O O . ASP A 1 301 ? -4.363 34.5 0.589 1 81.06 301 ASP A O 1
ATOM 2315 N N . LEU A 1 302 ? -3.215 35.688 2.125 1 85.75 302 LEU A N 1
ATOM 2316 C CA . LEU A 1 302 ? -3.17 36.844 1.243 1 85.75 302 LEU A CA 1
ATOM 2317 C C . LEU A 1 302 ? -2.404 36.531 -0.037 1 85.75 302 LEU A C 1
ATOM 2319 O O . LEU A 1 302 ? -2.758 37 -1.114 1 85.75 302 LEU A O 1
ATOM 2323 N N . ALA A 1 303 ? -1.391 35.656 0.086 1 88.75 303 ALA A N 1
ATOM 2324 C CA . ALA A 1 303 ? -0.499 35.375 -1.031 1 88.75 303 ALA A CA 1
ATOM 2325 C C . ALA A 1 303 ? -0.971 34.125 -1.792 1 88.75 303 ALA A C 1
ATOM 2327 O O . ALA A 1 303 ? -0.246 33.594 -2.637 1 88.75 303 ALA A O 1
ATOM 2328 N N . THR A 1 304 ? -2.078 33.594 -1.47 1 84.25 304 THR A N 1
ATOM 2329 C CA . THR A 1 304 ? -2.592 32.406 -2.135 1 84.25 304 THR A CA 1
ATOM 2330 C C . THR A 1 304 ? -3.791 32.75 -3.014 1 84.25 304 THR A C 1
ATOM 2332 O O . THR A 1 304 ? -4.625 33.562 -2.637 1 84.25 304 THR A O 1
ATOM 2335 N N . VAL A 1 305 ? -3.787 32.156 -4.219 1 79.75 305 VAL A N 1
ATOM 2336 C CA . VAL A 1 305 ? -4.902 32.375 -5.137 1 79.75 305 VAL A CA 1
ATOM 2337 C C . VAL A 1 305 ? -6.027 31.375 -4.809 1 79.75 305 VAL A C 1
ATOM 2339 O O . VAL A 1 305 ? -5.801 30.172 -4.742 1 79.75 305 VAL A O 1
ATOM 2342 N N . ASP A 1 306 ? -7.105 31.938 -4.527 1 72.12 306 ASP A N 1
ATOM 2343 C CA . ASP A 1 306 ? -8.281 31.141 -4.195 1 72.12 306 ASP A CA 1
ATOM 2344 C C . ASP A 1 306 ? -9.016 30.688 -5.453 1 72.12 306 ASP A C 1
ATOM 2346 O O . ASP A 1 306 ? -9.688 31.5 -6.109 1 72.12 306 ASP A O 1
ATOM 2350 N N . GLY A 1 307 ? -8.867 29.391 -5.758 1 63.97 307 GLY A N 1
ATOM 2351 C CA . GLY A 1 307 ? -9.492 28.859 -6.961 1 63.97 307 GLY A CA 1
ATOM 2352 C C . GLY A 1 307 ? -10.891 28.312 -6.719 1 63.97 307 GLY A C 1
ATOM 2353 O O . GLY A 1 307 ? -11.383 27.484 -7.484 1 63.97 307 GLY A O 1
ATOM 2354 N N . THR A 1 308 ? -11.617 28.703 -5.629 1 62.34 308 THR A N 1
ATOM 2355 C CA . THR A 1 308 ? -12.93 28.172 -5.293 1 62.34 308 THR A CA 1
ATOM 2356 C C . THR A 1 308 ? -13.992 28.703 -6.25 1 62.34 308 THR A C 1
ATOM 2358 O O . THR A 1 308 ? -14.891 27.969 -6.664 1 62.34 308 THR A O 1
ATOM 2361 N N . SER A 1 309 ? -13.984 30.094 -6.582 1 63.34 309 SER A N 1
ATOM 2362 C CA . SER A 1 309 ? -14.859 30.734 -7.559 1 63.34 309 SER A CA 1
ATOM 2363 C C . SER A 1 309 ? -14.055 31.562 -8.555 1 63.34 309 SER A C 1
ATOM 2365 O O . SER A 1 309 ? -12.93 31.969 -8.273 1 63.34 309 SER A O 1
ATOM 2367 N N . LYS A 1 310 ? -14.594 31.609 -9.797 1 73.81 310 LYS A N 1
ATOM 2368 C CA . LYS A 1 310 ? -13.906 32.406 -10.82 1 73.81 310 LYS A CA 1
ATOM 2369 C C . LYS A 1 310 ? -13.719 33.844 -10.367 1 73.81 310 LYS A C 1
ATOM 2371 O O . LYS A 1 310 ? -12.68 34.438 -10.641 1 73.81 310 LYS A O 1
ATOM 2376 N N . GLU A 1 311 ? -14.781 34.281 -9.648 1 77.44 311 GLU A N 1
ATOM 2377 C CA . GLU A 1 311 ? -14.703 35.656 -9.172 1 77.44 311 GLU A CA 1
ATOM 2378 C C . GLU A 1 311 ? -13.609 35.812 -8.117 1 77.44 311 GLU A C 1
ATOM 2380 O O . GLU A 1 311 ? -12.82 36.75 -8.164 1 77.44 311 GLU A O 1
ATOM 2385 N N . GLN A 1 312 ? -13.523 34.938 -7.227 1 76.94 312 GLN A N 1
ATOM 2386 C CA . GLN A 1 312 ? -12.516 34.969 -6.168 1 76.94 312 GLN A CA 1
ATOM 2387 C C . GLN A 1 312 ? -11.117 34.75 -6.723 1 76.94 312 GLN A C 1
ATOM 2389 O O . GLN A 1 312 ? -10.141 35.312 -6.234 1 76.94 312 GLN A O 1
ATOM 2394 N N . GLU A 1 313 ? -11.102 33.938 -7.742 1 83.44 313 GLU A N 1
ATOM 2395 C CA . GLU A 1 313 ? -9.805 33.688 -8.367 1 83.44 313 GLU A CA 1
ATOM 2396 C C . GLU A 1 313 ? -9.242 34.969 -9.008 1 83.44 313 GLU A C 1
ATOM 2398 O O . GLU A 1 3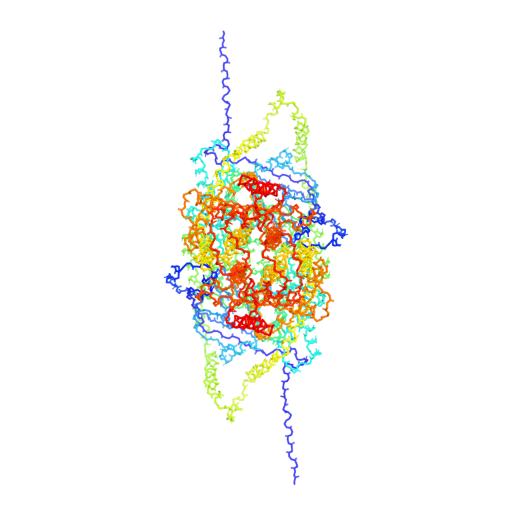13 ? -8.047 35.219 -8.906 1 83.44 313 GLU A O 1
ATOM 2403 N N . GLU A 1 314 ? -10.117 35.719 -9.625 1 86.62 314 GLU A N 1
ATOM 2404 C CA . GLU A 1 314 ? -9.664 36.938 -10.273 1 86.62 314 GLU A CA 1
ATOM 2405 C C . GLU A 1 314 ? -9.234 38 -9.242 1 86.62 314 GLU A C 1
ATOM 2407 O O . GLU A 1 314 ? -8.211 38.656 -9.406 1 86.62 314 GLU A O 1
ATOM 2412 N N . ILE A 1 315 ? -10 38.031 -8.195 1 87.56 315 ILE A N 1
ATOM 2413 C CA . ILE A 1 315 ? -9.703 39.031 -7.164 1 87.56 315 ILE A CA 1
ATOM 2414 C C . ILE A 1 315 ? -8.391 38.656 -6.473 1 87.56 315 ILE A C 1
ATOM 2416 O O . ILE A 1 315 ? -7.527 39.531 -6.293 1 87.56 315 ILE A O 1
ATOM 2420 N N . THR A 1 316 ? -8.273 37.5 -6.105 1 87.12 316 THR A N 1
ATOM 2421 C CA . THR A 1 316 ? -7.082 37.094 -5.375 1 87.12 316 THR A CA 1
ATOM 2422 C C . THR A 1 316 ? -5.859 37.094 -6.289 1 87.12 316 THR A C 1
ATOM 2424 O O . THR A 1 316 ? -4.738 37.312 -5.832 1 87.12 316 THR A O 1
ATOM 2427 N N . SER A 1 317 ? -6.055 36.812 -7.531 1 89.69 317 SER A N 1
ATOM 2428 C CA . SER A 1 317 ? -4.945 36.875 -8.477 1 89.69 317 SER A CA 1
ATOM 2429 C C . SER A 1 317 ? -4.422 38.312 -8.617 1 89.69 317 SER A C 1
ATOM 2431 O O . SER A 1 317 ? -3.219 38.5 -8.781 1 89.69 317 SER A O 1
ATOM 2433 N N . ARG A 1 318 ? -5.293 39.25 -8.586 1 91 318 ARG A N 1
ATOM 2434 C CA . ARG A 1 318 ? -4.891 40.656 -8.656 1 91 318 ARG A CA 1
ATOM 2435 C C . ARG A 1 318 ? -4.094 41.062 -7.422 1 91 318 ARG A C 1
ATOM 2437 O O . ARG A 1 318 ? -3.115 41.812 -7.523 1 91 318 ARG A O 1
ATOM 2444 N N . VAL A 1 319 ? -4.516 40.562 -6.312 1 92.31 319 VAL A N 1
ATOM 2445 C CA . VAL A 1 319 ? -3.807 40.875 -5.074 1 92.31 319 VAL A CA 1
ATOM 2446 C C . VAL A 1 319 ? -2.396 40.281 -5.129 1 92.31 319 VAL A C 1
ATOM 2448 O O . VAL A 1 319 ? -1.424 40.969 -4.777 1 92.31 319 VAL A O 1
ATOM 2451 N N . VAL A 1 320 ? -2.287 39.125 -5.531 1 92 320 VAL A N 1
ATOM 2452 C CA . VAL A 1 320 ? -1 38.438 -5.613 1 92 320 VAL A CA 1
ATOM 2453 C C . VAL A 1 320 ? -0.083 39.188 -6.582 1 92 320 VAL A C 1
ATOM 2455 O O . VAL A 1 320 ? 1.113 39.344 -6.324 1 92 320 VAL A O 1
ATOM 2458 N N . LYS A 1 321 ? -0.654 39.656 -7.656 1 92.12 321 LYS A N 1
ATOM 2459 C CA . LYS A 1 321 ? 0.131 40.406 -8.617 1 92.12 321 LYS A CA 1
ATOM 2460 C C . LYS A 1 321 ? 0.632 41.719 -8.008 1 92.12 321 LYS A C 1
ATOM 2462 O O . LYS A 1 321 ? 1.766 42.125 -8.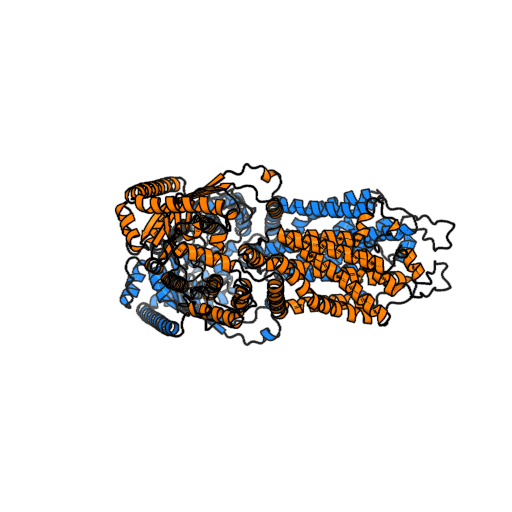258 1 92.12 321 LYS A O 1
ATOM 2467 N N . THR A 1 322 ? -0.232 42.281 -7.246 1 92.75 322 THR A N 1
ATOM 2468 C CA . THR A 1 322 ? 0.151 43.531 -6.57 1 92.75 322 THR A CA 1
ATOM 2469 C C . THR A 1 322 ? 1.283 43.281 -5.582 1 92.75 322 THR A C 1
ATOM 2471 O O . THR A 1 322 ? 2.195 44.094 -5.453 1 92.75 322 THR A O 1
ATOM 2474 N N . LEU A 1 323 ? 1.219 42.219 -4.938 1 93.69 323 LEU A N 1
ATOM 2475 C CA . LEU A 1 323 ? 2.25 41.875 -3.969 1 93.69 323 LEU A CA 1
ATOM 2476 C C . LEU A 1 323 ? 3.574 41.562 -4.664 1 93.69 323 LEU A C 1
ATOM 2478 O O . LEU A 1 323 ? 4.641 41.938 -4.168 1 93.69 323 LEU A O 1
ATOM 2482 N N . HIS A 1 324 ? 3.49 40.906 -5.781 1 92.81 324 HIS A N 1
ATOM 2483 C CA . HIS A 1 324 ? 4.688 40.625 -6.57 1 92.81 324 HIS A CA 1
ATOM 2484 C C . HIS A 1 324 ? 5.363 41.938 -7.016 1 92.81 324 HIS A C 1
ATOM 2486 O O . HIS A 1 324 ? 6.582 42.062 -6.914 1 92.81 324 HIS A O 1
ATOM 2492 N N . ASP A 1 325 ? 4.535 42.812 -7.504 1 90.94 325 ASP A N 1
ATOM 2493 C CA . ASP A 1 325 ? 5.047 44.094 -8.016 1 90.94 325 ASP A CA 1
ATOM 2494 C C . ASP A 1 325 ? 5.656 44.938 -6.891 1 90.94 325 ASP A C 1
ATOM 2496 O O . ASP A 1 325 ? 6.691 45.594 -7.082 1 90.94 325 ASP A O 1
ATOM 2500 N N . ALA A 1 326 ? 5.031 44.875 -5.77 1 91 326 ALA A N 1
ATOM 2501 C CA . ALA A 1 326 ? 5.547 45.625 -4.621 1 91 326 ALA A CA 1
ATOM 2502 C C . ALA A 1 326 ? 6.914 45.094 -4.195 1 91 326 ALA A C 1
ATOM 2504 O O . ALA A 1 326 ? 7.801 45.875 -3.836 1 91 326 ALA A O 1
ATOM 2505 N N . PHE A 1 327 ? 7.082 43.875 -4.219 1 91 327 PHE A N 1
ATOM 2506 C CA . PHE A 1 327 ? 8.344 43.281 -3.809 1 91 327 PHE A CA 1
ATOM 2507 C C . PHE A 1 327 ? 9.438 43.562 -4.832 1 91 327 PHE A C 1
ATOM 2509 O O . PHE A 1 327 ? 10.586 43.812 -4.469 1 91 327 PHE A O 1
ATOM 2516 N N . ARG A 1 328 ? 9.117 43.5 -6.094 1 86 328 ARG A N 1
ATOM 2517 C CA . ARG A 1 328 ? 10.07 43.781 -7.156 1 86 328 ARG A CA 1
ATOM 2518 C C . ARG A 1 328 ? 10.602 45.219 -7.047 1 86 328 ARG A C 1
ATOM 2520 O O . ARG A 1 328 ? 11.797 45.438 -7.238 1 86 328 ARG A O 1
ATOM 2527 N N . VAL A 1 329 ? 9.766 46.094 -6.672 1 81 329 VAL A N 1
ATOM 2528 C CA . VAL A 1 329 ? 10.141 47.5 -6.555 1 81 329 VAL A CA 1
ATOM 2529 C C . VAL A 1 329 ? 11.055 47.688 -5.348 1 81 329 VAL A C 1
ATOM 2531 O O . VAL A 1 329 ? 12.023 48.469 -5.414 1 81 329 VAL A O 1
ATOM 2534 N N . THR A 1 330 ? 10.75 47.031 -4.254 1 78.31 330 THR A N 1
ATOM 2535 C CA . THR A 1 330 ? 11.555 47.156 -3.041 1 78.31 330 THR A CA 1
ATOM 2536 C C . THR A 1 330 ? 12.922 46.5 -3.24 1 78.31 330 THR A C 1
ATOM 2538 O O . THR A 1 330 ? 13.93 47.031 -2.744 1 78.31 330 THR A O 1
ATOM 2541 N N . GLU A 1 331 ? 12.953 45.406 -3.846 1 73.25 331 GLU A N 1
ATOM 2542 C CA . GLU A 1 331 ? 14.203 44.688 -4.113 1 73.25 331 GLU A CA 1
ATOM 2543 C C . GLU A 1 331 ? 15.125 45.531 -5 1 73.25 331 GLU A C 1
ATOM 2545 O O . GLU A 1 331 ? 16.344 45.562 -4.793 1 73.25 331 GLU A O 1
ATOM 2550 N N . GLU A 1 332 ? 14.562 46.125 -5.969 1 60.09 332 GLU A N 1
ATOM 2551 C CA . GLU A 1 332 ? 15.328 46.969 -6.883 1 60.09 332 GLU A CA 1
ATOM 2552 C C . GLU A 1 332 ? 15.898 48.188 -6.164 1 60.09 332 GLU A C 1
ATOM 2554 O O . GLU A 1 332 ? 16.984 48.688 -6.496 1 60.09 332 GLU A O 1
ATOM 2559 N N . SER A 1 333 ? 15.227 48.688 -5.105 1 53.88 333 SER A N 1
ATOM 2560 C CA . SER A 1 333 ? 15.688 49.844 -4.355 1 53.88 333 SER A CA 1
ATOM 2561 C C . SER A 1 333 ? 16.812 49.469 -3.398 1 53.88 333 SER A C 1
ATOM 2563 O O . SER A 1 333 ? 17.703 50.281 -3.141 1 53.88 333 SER A O 1
ATOM 2565 N N . VAL A 1 334 ? 16.766 48.406 -2.678 1 51.44 334 VAL A N 1
ATOM 2566 C CA . VAL A 1 334 ? 17.781 47.969 -1.718 1 51.44 334 VAL A CA 1
ATOM 2567 C C . VAL A 1 334 ? 18.984 47.375 -2.459 1 51.44 334 VAL A C 1
ATOM 2569 O O . VAL A 1 334 ? 20.047 47.219 -1.874 1 51.44 334 VAL A O 1
ATOM 2572 N N . THR A 1 335 ? 18.812 46.812 -3.527 1 46.25 335 THR A N 1
ATOM 2573 C CA . THR A 1 335 ? 19.953 46.219 -4.199 1 46.25 335 THR A CA 1
ATOM 2574 C C . THR A 1 335 ? 21.031 47.25 -4.492 1 46.25 335 THR A C 1
ATOM 2576 O O . THR A 1 335 ? 20.938 47.969 -5.477 1 46.25 335 THR A O 1
ATOM 2579 N N . ASP A 1 336 ? 21.406 48.031 -3.699 1 38.62 336 ASP A N 1
ATOM 2580 C CA . ASP A 1 336 ? 22.812 48.344 -3.838 1 38.62 336 ASP A CA 1
ATOM 2581 C C . ASP A 1 336 ? 23.641 47.094 -4.125 1 38.62 336 ASP A C 1
ATOM 2583 O O . ASP A 1 336 ? 24 46.375 -3.205 1 38.62 336 ASP A 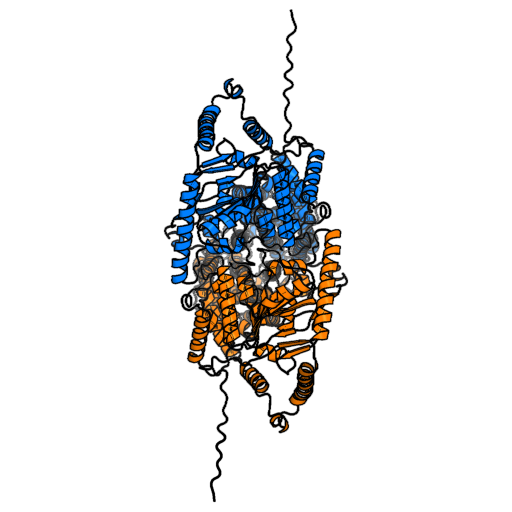O 1
ATOM 2587 N N . ILE A 1 337 ? 23.406 46.375 -5.113 1 37.69 337 ILE A N 1
ATOM 2588 C CA . ILE A 1 337 ? 23.969 45.312 -5.938 1 37.69 337 ILE A CA 1
ATOM 2589 C C . ILE A 1 337 ? 25.484 45.438 -6.004 1 37.69 337 ILE A C 1
ATOM 2591 O O . ILE A 1 337 ? 26.156 44.656 -6.668 1 37.69 337 ILE A O 1
ATOM 2595 N N . GLU A 1 338 ? 25.984 46.5 -5.789 1 38.41 338 GLU A N 1
ATOM 2596 C CA . GLU A 1 338 ? 27.422 46.656 -5.953 1 38.41 338 GLU A CA 1
ATOM 2597 C C . GLU A 1 338 ? 28.203 45.656 -5.117 1 38.41 338 GLU A C 1
ATOM 2599 O O . GLU A 1 338 ? 29.188 45.094 -5.582 1 38.41 338 GLU A O 1
ATOM 2604 N N . SER A 1 339 ? 27.875 45.531 -3.877 1 40.84 339 SER A N 1
ATOM 2605 C CA . SER A 1 339 ? 28.688 44.625 -3.062 1 40.84 339 SER A CA 1
ATOM 2606 C C . SER A 1 339 ? 28.438 43.188 -3.426 1 40.84 339 SER A C 1
ATOM 2608 O O . SER A 1 339 ? 29.359 42.344 -3.385 1 40.84 339 SER A O 1
ATOM 2610 N N . TYR A 1 340 ? 27.219 42.844 -3.799 1 38.28 340 TYR A N 1
ATOM 2611 C CA . TYR A 1 340 ? 26.891 41.469 -4.18 1 38.28 340 TYR A CA 1
ATOM 2612 C C . TYR A 1 340 ? 27.453 41.125 -5.555 1 38.28 340 TYR A C 1
ATOM 2614 O O . TYR A 1 340 ? 27.922 40.031 -5.785 1 38.28 340 TYR A O 1
ATOM 2622 N N . ARG A 1 341 ? 27.422 42.062 -6.504 1 41.25 341 ARG A N 1
ATOM 2623 C CA . ARG A 1 341 ? 28 41.906 -7.836 1 41.25 341 ARG A CA 1
ATOM 2624 C C . ARG A 1 341 ? 29.5 41.688 -7.754 1 41.25 341 ARG A C 1
ATOM 2626 O O . ARG A 1 341 ? 30.078 40.969 -8.555 1 41.25 341 ARG A O 1
ATOM 2633 N N . GLN A 1 342 ? 30.094 42.406 -6.879 1 42.66 342 GLN A N 1
ATOM 2634 C CA . GLN A 1 342 ? 31.531 42.188 -6.777 1 42.66 342 GLN A CA 1
ATOM 2635 C C . GLN A 1 342 ? 31.859 40.781 -6.359 1 42.66 342 GLN A C 1
ATOM 2637 O O . GLN A 1 342 ? 32.781 40.156 -6.891 1 42.66 342 GLN A O 1
ATOM 2642 N N . ASP A 1 343 ? 31.047 40.188 -5.527 1 40.91 343 ASP A N 1
ATOM 2643 C CA . ASP A 1 343 ? 31.297 38.844 -5.086 1 40.91 343 ASP A CA 1
ATOM 2644 C C . ASP A 1 343 ? 30.906 37.812 -6.164 1 40.91 343 ASP A C 1
ATOM 2646 O O . ASP A 1 343 ? 31.594 36.812 -6.367 1 40.91 343 ASP A O 1
ATOM 2650 N N . VAL A 1 344 ? 29.922 38.156 -6.965 1 43.22 344 VAL A N 1
ATOM 2651 C CA . VAL A 1 344 ? 29.5 37.312 -8.078 1 43.22 344 VAL A CA 1
ATOM 2652 C C . VAL A 1 344 ? 30.531 37.406 -9.203 1 43.22 344 VAL A C 1
ATOM 2654 O O . VAL A 1 344 ? 30.891 36.375 -9.812 1 43.22 344 VAL A O 1
ATOM 2657 N N . ILE A 1 345 ? 30.984 38.625 -9.586 1 44.44 345 ILE A N 1
ATOM 2658 C CA . ILE A 1 345 ? 32 38.812 -10.617 1 44.44 345 ILE A CA 1
ATOM 2659 C C . ILE A 1 345 ? 33.281 38.062 -10.211 1 44.44 345 ILE A C 1
ATOM 2661 O O . ILE A 1 345 ? 33.906 37.375 -11.031 1 44.44 345 ILE A O 1
ATOM 2665 N N . GLU A 1 346 ? 33.656 38.094 -8.961 1 42.78 346 GLU A N 1
ATOM 2666 C CA . GLU A 1 346 ? 34.844 37.344 -8.516 1 42.78 346 GLU A CA 1
ATOM 2667 C C . GLU A 1 346 ? 34.594 35.844 -8.578 1 42.78 346 GLU A C 1
ATOM 2669 O O . GLU A 1 346 ? 35.5 35.094 -8.953 1 42.78 346 GLU A O 1
ATOM 2674 N N . ALA A 1 347 ? 33.375 35.438 -8.344 1 42.41 347 ALA A N 1
ATOM 2675 C CA . ALA A 1 347 ? 33.062 34 -8.406 1 42.41 347 ALA A CA 1
ATOM 2676 C C . ALA A 1 347 ? 33 33.531 -9.852 1 42.41 347 ALA A C 1
ATOM 2678 O O . ALA A 1 347 ? 33.469 32.406 -10.148 1 42.41 347 ALA A O 1
ATOM 2679 N N . ARG A 1 348 ? 32.562 34.312 -10.789 1 43.28 348 ARG A N 1
ATOM 2680 C CA . ARG A 1 348 ? 32.625 33.969 -12.203 1 43.28 348 ARG A CA 1
ATOM 2681 C C . ARG A 1 348 ? 34.062 33.875 -12.68 1 43.28 348 ARG A C 1
ATOM 2683 O O . ARG A 1 348 ? 34.406 33 -13.477 1 43.28 348 ARG A O 1
ATOM 2690 N N . GLU A 1 349 ? 34.938 34.812 -12.312 1 42.66 349 GLU A N 1
ATOM 2691 C CA . GLU A 1 349 ? 36.375 34.719 -12.656 1 42.66 349 GLU A CA 1
ATOM 2692 C C . GLU A 1 349 ? 37 33.469 -12.062 1 42.66 349 GLU A C 1
ATOM 2694 O O . GLU A 1 349 ? 37.844 32.844 -12.711 1 42.66 349 GLU A O 1
ATOM 2699 N N . ILE A 1 350 ? 36.5 33.062 -10.953 1 40.81 350 ILE A N 1
ATOM 2700 C CA . ILE A 1 350 ? 37.031 31.828 -10.367 1 40.81 350 ILE A CA 1
ATOM 2701 C C . ILE A 1 350 ? 36.531 30.625 -11.164 1 40.81 350 ILE A C 1
ATOM 2703 O O . ILE A 1 350 ? 37.281 29.688 -11.438 1 40.81 350 ILE A O 1
ATOM 2707 N N . LYS A 1 351 ? 35.281 30.609 -11.656 1 41.53 351 LYS A N 1
ATOM 2708 C CA . LYS A 1 351 ? 34.75 29.516 -12.469 1 41.53 351 LYS A CA 1
ATOM 2709 C C . LYS A 1 351 ? 35.531 29.375 -13.773 1 41.53 351 LYS A C 1
ATOM 2711 O O . LYS A 1 351 ? 35.875 28.25 -14.18 1 41.53 351 LYS A O 1
ATOM 2716 N N . GLN A 1 352 ? 35.688 30.406 -14.539 1 43.16 352 GLN A N 1
ATOM 2717 C CA . GLN A 1 352 ? 36.5 30.328 -15.766 1 43.16 352 GLN A CA 1
ATOM 2718 C C . GLN A 1 352 ? 37.906 29.844 -15.477 1 43.16 352 GLN A C 1
ATOM 2720 O O . GLN A 1 352 ? 38.469 29.109 -16.281 1 43.16 352 GLN A O 1
ATOM 2725 N N . SER A 1 353 ? 38.469 30.141 -14.312 1 37.47 353 SER A N 1
ATOM 2726 C CA . SER A 1 353 ? 39.781 29.625 -13.93 1 37.47 353 SER A CA 1
ATOM 2727 C C . SER A 1 353 ? 39.688 28.156 -13.547 1 37.47 353 SER A C 1
ATOM 2729 O O . SER A 1 353 ? 40.625 27.375 -13.828 1 37.47 353 SER A O 1
ATOM 2731 N N . ILE A 1 354 ? 38.594 27.688 -12.922 1 39.41 354 ILE A N 1
ATOM 2732 C CA . ILE A 1 354 ? 38.469 26.297 -12.539 1 39.41 354 ILE A CA 1
ATOM 2733 C C . ILE A 1 354 ? 38.219 25.438 -13.781 1 39.41 354 ILE A C 1
ATOM 2735 O O . ILE A 1 354 ? 38.781 24.359 -13.922 1 39.41 354 ILE A O 1
ATOM 2739 N N . ASP A 1 355 ? 37.375 25.766 -14.711 1 40.31 355 ASP A N 1
ATOM 2740 C CA . ASP A 1 355 ? 37.25 25 -15.945 1 40.31 355 ASP A CA 1
AT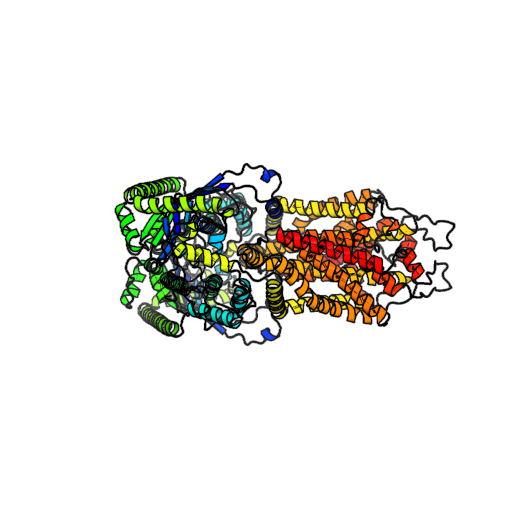OM 2741 C C . ASP A 1 355 ? 38.594 24.938 -16.688 1 40.31 355 ASP A C 1
ATOM 2743 O O . ASP A 1 355 ? 38.906 23.906 -17.297 1 40.31 355 ASP A O 1
ATOM 2747 N N . GLY A 1 356 ? 39.344 26.062 -16.781 1 35.41 356 GLY A N 1
ATOM 2748 C CA . GLY A 1 356 ? 40.719 26.031 -17.297 1 35.41 356 GLY A CA 1
ATOM 2749 C C . GLY A 1 356 ? 41.688 25.297 -16.406 1 35.41 356 GLY A C 1
ATOM 2750 O O . GLY A 1 356 ? 42.812 25.031 -16.797 1 35.41 356 GLY A O 1
ATOM 2751 N N . MET A 1 357 ? 41.469 25.234 -15.125 1 34.59 357 MET A N 1
ATOM 2752 C CA . MET A 1 357 ? 42.375 24.578 -14.18 1 34.59 357 MET A CA 1
ATOM 2753 C C . MET A 1 357 ? 42.219 23.062 -14.242 1 34.59 357 MET A C 1
ATOM 2755 O O . MET A 1 357 ? 42.906 22.328 -13.508 1 34.59 357 MET A O 1
ATOM 2759 N N . LYS A 1 358 ? 41.281 22.359 -14.836 1 36 358 LYS A N 1
ATOM 2760 C CA . LYS A 1 358 ? 41.594 20.938 -14.977 1 36 358 LYS A CA 1
ATOM 2761 C C . LYS A 1 358 ? 42.938 20.734 -15.664 1 36 358 LYS A C 1
ATOM 2763 O O . LYS A 1 358 ? 43.594 19.703 -15.492 1 36 358 LYS A O 1
ATOM 2768 N N . GLU A 1 359 ? 43.312 21.422 -16.734 1 32.75 359 GLU A N 1
ATOM 2769 C CA . GLU A 1 359 ? 44.594 21.141 -17.359 1 32.75 359 GLU A CA 1
ATOM 2770 C C . GLU A 1 359 ? 45.75 21.578 -16.453 1 32.75 359 GLU A C 1
ATOM 2772 O O . GLU A 1 359 ? 46.875 21.078 -16.578 1 32.75 359 GLU A O 1
ATOM 2777 N N . LEU A 1 360 ? 45.875 22.859 -15.867 1 30.25 360 LEU A N 1
ATOM 2778 C CA . LEU A 1 360 ? 47.062 23.297 -15.117 1 30.25 360 LEU A CA 1
ATOM 2779 C C . LEU A 1 360 ? 47.031 22.719 -13.711 1 30.25 360 LEU A C 1
ATOM 2781 O O . LEU A 1 360 ? 46.25 23.156 -12.859 1 30.25 360 LEU A O 1
ATOM 2785 N N . THR A 1 361 ? 47.125 21.453 -13.32 1 32.72 361 THR A N 1
ATOM 2786 C CA . THR A 1 361 ? 47.594 20.797 -12.094 1 32.72 361 THR A CA 1
ATOM 2787 C C . THR A 1 361 ? 48.625 21.641 -11.383 1 32.72 361 THR A C 1
ATOM 2789 O O . THR A 1 361 ? 48.625 21.719 -10.148 1 32.72 361 THR A O 1
ATOM 2792 N N . ASP A 1 362 ? 50 22 -12.023 1 31.28 362 ASP A N 1
ATOM 2793 C CA . ASP A 1 362 ? 51.312 22.406 -11.523 1 31.28 362 ASP A CA 1
ATOM 2794 C C . ASP A 1 362 ? 51.344 23.906 -11.258 1 31.28 362 ASP A C 1
ATOM 2796 O O . ASP A 1 362 ? 52.438 24.469 -11.039 1 31.28 362 ASP A O 1
ATOM 2800 N N . SER A 1 363 ? 50.531 24.781 -11.82 1 29.61 363 SER A N 1
ATOM 2801 C CA . SER A 1 363 ? 51 26.156 -11.773 1 29.61 363 SER A CA 1
ATOM 2802 C C . SER A 1 363 ? 50.75 26.797 -10.414 1 29.61 363 SER A C 1
ATOM 2804 O O . SER A 1 363 ? 49.719 26.516 -9.789 1 29.61 363 SER A O 1
ATOM 2806 N N . PRO A 1 364 ? 51.844 27.594 -9.695 1 32.91 364 PRO A N 1
ATOM 2807 C CA . PRO A 1 364 ? 52.031 28.312 -8.43 1 32.91 364 PRO A CA 1
ATOM 2808 C C . PRO A 1 364 ? 50.875 29.281 -8.148 1 32.91 364 PRO A C 1
ATOM 2810 O O . PRO A 1 364 ? 50.719 29.75 -7.016 1 32.91 364 PRO A O 1
ATOM 2813 N N . TYR A 1 365 ? 50.25 29.688 -9.18 1 28.34 365 TYR A N 1
ATOM 2814 C CA . TYR A 1 365 ? 49.375 30.844 -9.008 1 28.34 365 TYR A CA 1
ATOM 2815 C C . TYR A 1 365 ? 48.156 30.469 -8.164 1 28.34 365 TYR A C 1
ATOM 2817 O O . TYR A 1 365 ? 47.5 31.359 -7.617 1 28.34 365 TYR A O 1
ATOM 2825 N N . VAL A 1 366 ? 47.719 29.281 -8.133 1 35.75 366 VAL A N 1
ATOM 2826 C CA . VAL A 1 366 ? 46.594 28.969 -7.242 1 35.75 366 VAL A CA 1
ATOM 2827 C C . VAL A 1 366 ? 47.031 29.219 -5.793 1 35.75 366 VAL A C 1
ATOM 2829 O O . VAL A 1 366 ? 46.188 29.141 -4.883 1 35.75 366 VAL A O 1
ATOM 2832 N N . LYS A 1 367 ? 48.25 29.391 -5.379 1 33.97 367 LYS A N 1
ATOM 2833 C CA . LYS A 1 367 ? 48.844 29.766 -4.102 1 33.97 367 LYS A CA 1
ATOM 2834 C C . LYS A 1 367 ? 48.531 31.203 -3.744 1 33.97 367 LYS A C 1
ATOM 2836 O O . LYS A 1 367 ? 48.625 31.609 -2.578 1 33.97 367 LYS A O 1
ATOM 2841 N N . ARG A 1 368 ? 48.594 32.188 -4.582 1 32.16 368 ARG A N 1
ATOM 2842 C CA . ARG A 1 368 ? 48.594 33.594 -4.23 1 32.16 368 ARG A CA 1
ATOM 2843 C C . ARG A 1 368 ? 47.188 34.031 -3.797 1 32.16 368 ARG A C 1
ATOM 2845 O O . ARG A 1 368 ? 47 35.188 -3.375 1 32.16 368 ARG A O 1
ATOM 2852 N N . VAL A 1 369 ? 46.125 33.688 -4.516 1 33.59 369 VAL A N 1
ATOM 2853 C CA . VAL A 1 369 ? 45 34.469 -3.998 1 33.59 369 VAL A CA 1
ATOM 2854 C C . VAL A 1 369 ? 44.812 34.188 -2.506 1 33.59 369 VAL A C 1
ATOM 2856 O O . VAL A 1 369 ? 44.5 33.094 -2.109 1 33.59 369 VAL A O 1
ATOM 2859 N N . THR A 1 370 ? 45.375 34.812 -1.573 1 34.28 370 THR A N 1
ATOM 2860 C CA . THR A 1 370 ? 45.5 35.031 -0.14 1 34.28 370 THR A CA 1
ATOM 2861 C C . THR A 1 370 ? 44.156 34.812 0.562 1 34.28 370 THR A C 1
ATOM 2863 O O . THR A 1 370 ? 44.125 34.25 1.665 1 34.28 370 THR A O 1
ATOM 2866 N N . GLY A 1 371 ? 43.094 35.688 0.384 1 35.41 371 GLY A N 1
ATOM 2867 C CA . GLY A 1 371 ? 41.969 35.938 1.272 1 35.41 371 GLY A CA 1
ATOM 2868 C C . GLY A 1 371 ? 41.031 34.75 1.372 1 35.41 371 GLY A C 1
ATOM 2869 O O . GLY A 1 371 ? 40.312 34.594 2.369 1 35.41 371 GLY A O 1
ATOM 2870 N N . ASP A 1 372 ? 40.25 34.062 0.329 1 40.88 372 ASP A N 1
ATOM 2871 C CA . ASP A 1 372 ? 39 33.406 0.721 1 40.88 372 ASP A CA 1
ATOM 2872 C C . ASP A 1 372 ? 39.281 32 1.303 1 40.88 372 ASP A C 1
ATOM 2874 O O . ASP A 1 372 ? 39.406 31.031 0.562 1 40.88 372 ASP A O 1
ATOM 2878 N N . ASP A 1 373 ? 39.969 31.703 2.252 1 47.16 373 ASP A N 1
ATOM 2879 C CA . ASP A 1 373 ? 40.156 30.594 3.18 1 47.16 373 ASP A CA 1
ATOM 2880 C C . ASP A 1 373 ? 38.875 29.766 3.305 1 47.16 373 ASP A C 1
ATOM 2882 O O . ASP A 1 373 ? 38.938 28.547 3.424 1 47.16 373 ASP A O 1
ATOM 2886 N N . THR A 1 374 ? 37.844 30.469 3.236 1 55.22 374 THR A N 1
ATOM 2887 C CA . THR A 1 374 ? 36.594 29.781 3.422 1 55.22 374 THR A CA 1
ATOM 2888 C C . THR A 1 374 ? 36.344 28.812 2.271 1 55.22 374 THR A C 1
ATOM 2890 O O . THR A 1 374 ? 35.875 27.688 2.486 1 55.22 374 THR A O 1
ATOM 2893 N N . LEU A 1 375 ? 36.719 29.266 1.029 1 54.81 375 LEU A N 1
ATOM 2894 C CA . LEU A 1 375 ? 36.5 28.406 -0.126 1 54.81 375 LEU A CA 1
ATOM 2895 C C . LEU A 1 375 ? 37.438 27.188 -0.068 1 54.81 375 LEU A C 1
ATOM 2897 O O . LEU A 1 375 ? 37.031 26.078 -0.399 1 54.81 375 LEU A O 1
ATOM 2901 N N . GLN A 1 376 ? 38.656 27.438 0.237 1 54.59 376 GLN A N 1
ATOM 2902 C CA . GLN A 1 376 ? 39.594 26.328 0.294 1 54.59 376 GLN A CA 1
ATOM 2903 C C . GLN A 1 376 ? 39.188 25.281 1.312 1 54.59 376 GLN A C 1
ATOM 2905 O O . GLN A 1 376 ? 39.312 24.078 1.073 1 54.59 376 GLN A O 1
ATOM 2910 N N . ASN A 1 377 ? 38.656 25.859 2.303 1 56.88 377 ASN A N 1
ATOM 2911 C CA . ASN A 1 377 ? 38.156 24.938 3.312 1 56.88 377 ASN A CA 1
ATOM 2912 C C . ASN A 1 377 ? 37.031 24.078 2.773 1 56.88 377 ASN A C 1
ATOM 2914 O O . ASN A 1 377 ? 36.938 22.891 3.076 1 56.88 377 ASN A O 1
ATOM 2918 N N . LEU A 1 378 ? 36.281 24.656 1.944 1 59.22 378 LEU A N 1
ATOM 2919 C CA . LEU A 1 378 ? 35.156 23.938 1.351 1 59.22 378 LEU A CA 1
ATOM 2920 C C . LEU A 1 378 ? 35.688 22.859 0.394 1 59.22 378 LEU A C 1
ATOM 2922 O O . LEU A 1 378 ? 35.156 21.734 0.392 1 59.22 378 LEU A O 1
ATOM 2926 N N . ILE A 1 379 ? 36.594 23.234 -0.44 1 60.44 379 ILE A N 1
ATOM 2927 C CA . ILE A 1 379 ? 37.156 22.328 -1.442 1 60.44 379 ILE A CA 1
ATOM 2928 C C . ILE A 1 379 ? 37.844 21.172 -0.752 1 60.44 379 ILE A C 1
ATOM 2930 O O . ILE A 1 379 ? 37.75 20.016 -1.177 1 60.44 379 ILE A O 1
ATOM 2934 N N . ASP A 1 380 ? 38.5 21.516 0.243 1 56.81 380 ASP A N 1
ATOM 2935 C CA . ASP A 1 380 ? 39.219 20.469 0.962 1 56.81 380 ASP A CA 1
ATOM 2936 C C . ASP A 1 380 ? 38.25 19.5 1.627 1 56.81 380 ASP A C 1
ATOM 2938 O O . ASP A 1 380 ? 38.5 18.281 1.614 1 56.81 380 ASP A O 1
ATOM 2942 N N . ALA A 1 381 ? 37.25 20.109 2.195 1 57.75 381 ALA A N 1
ATOM 2943 C CA . ALA A 1 381 ? 36.219 19.281 2.812 1 57.75 381 ALA A CA 1
ATOM 2944 C C . ALA A 1 381 ? 35.594 18.359 1.782 1 57.75 381 ALA A C 1
ATOM 2946 O O . ALA A 1 381 ? 35.344 17.172 2.064 1 57.75 381 ALA A O 1
ATOM 2947 N N . TYR A 1 382 ? 35.375 18.891 0.675 1 60.31 382 TYR A N 1
ATOM 2948 C CA . TYR A 1 382 ? 34.844 18.125 -0.439 1 60.31 382 TYR A CA 1
ATOM 2949 C C . TYR A 1 382 ? 35.75 16.969 -0.807 1 60.31 382 TYR A C 1
ATOM 2951 O O . TYR A 1 382 ? 35.312 15.852 -1.046 1 60.31 382 TYR A O 1
ATOM 2959 N N . GLU A 1 383 ? 36.969 17.266 -0.963 1 58.75 383 GLU A N 1
ATOM 2960 C CA . GLU A 1 383 ? 37.938 16.25 -1.402 1 58.75 383 GLU A CA 1
ATOM 2961 C C . GLU A 1 383 ? 38.031 15.117 -0.388 1 58.75 383 GLU A C 1
ATOM 2963 O O . GLU A 1 383 ? 38.188 13.953 -0.764 1 58.75 383 GLU A O 1
ATOM 2968 N N . ARG A 1 384 ? 37.906 15.375 0.778 1 53.25 384 ARG A N 1
ATOM 2969 C CA . ARG A 1 384 ? 38 14.367 1.825 1 53.25 384 ARG A CA 1
ATOM 2970 C C . ARG A 1 384 ? 36.75 13.492 1.85 1 53.25 384 ARG A C 1
ATOM 2972 O O . ARG A 1 384 ? 36.812 12.297 2.141 1 53.25 384 ARG A O 1
ATOM 2979 N N . GLN A 1 385 ? 35.562 14.211 1.691 1 56.94 385 GLN A N 1
ATOM 2980 C CA . GLN A 1 385 ? 34.344 13.445 1.67 1 56.94 385 GLN A CA 1
ATOM 2981 C C . GLN A 1 385 ? 34.281 12.492 0.482 1 56.94 385 GLN A C 1
ATOM 2983 O O . GLN A 1 385 ? 33.594 11.477 0.519 1 56.94 385 GLN A O 1
ATOM 2988 N N . ARG A 1 386 ? 35.188 12.852 -0.451 1 57.53 386 ARG A N 1
ATOM 2989 C CA . ARG A 1 386 ? 35.25 11.992 -1.626 1 57.53 386 ARG A CA 1
ATOM 2990 C C . ARG A 1 386 ? 35.844 10.633 -1.28 1 57.53 386 ARG A C 1
ATOM 2992 O O . ARG A 1 386 ? 35.562 9.641 -1.965 1 57.53 386 ARG A O 1
ATOM 2999 N N . SER A 1 387 ? 36.531 10.641 -0.157 1 66.31 387 SER A N 1
ATOM 3000 C CA . SER A 1 387 ? 37.094 9.328 0.126 1 66.31 387 SER A CA 1
ATOM 3001 C C . SER A 1 387 ? 36.094 8.406 0.786 1 66.31 387 SER A C 1
ATOM 3003 O O . SER A 1 387 ? 36.25 7.996 1.935 1 66.31 387 SER A O 1
ATOM 3005 N N . CYS A 1 388 ? 35 8.211 0.073 1 73.75 388 CYS A N 1
ATOM 3006 C CA . CYS A 1 388 ? 33.969 7.285 0.545 1 73.75 388 CYS A CA 1
ATOM 3007 C C . CYS A 1 388 ? 34.531 5.859 0.605 1 73.75 388 CYS A C 1
ATOM 3009 O O . CYS A 1 388 ? 35.5 5.535 -0.057 1 73.75 388 CYS A O 1
ATOM 3011 N N . PRO A 1 389 ? 34.031 5.102 1.593 1 83.88 389 PRO A N 1
ATOM 3012 C CA . PRO A 1 389 ? 34.469 3.705 1.694 1 83.88 389 PRO A CA 1
ATOM 3013 C C . PRO A 1 389 ? 34.375 2.959 0.366 1 83.88 389 PRO A C 1
ATOM 3015 O O . PRO A 1 389 ? 33.5 3.254 -0.449 1 83.88 389 PRO A O 1
ATOM 3018 N N . GLY A 1 390 ? 35.312 2.064 0.136 1 86.25 390 GLY A N 1
ATOM 3019 C CA . GLY A 1 390 ? 35.344 1.274 -1.084 1 86.25 390 GLY A CA 1
ATOM 3020 C C . GLY A 1 390 ? 34.156 0.31 -1.195 1 86.25 390 GLY A C 1
ATOM 3021 O O . GLY A 1 390 ? 33.344 0.203 -0.275 1 86.25 390 GLY A O 1
ATOM 3022 N N . LEU A 1 391 ? 34.094 -0.315 -2.268 1 91.56 391 LEU A N 1
ATOM 3023 C CA . LEU A 1 391 ? 33 -1.227 -2.566 1 91.56 391 LEU A CA 1
ATOM 3024 C C . LEU A 1 391 ? 32.969 -2.398 -1.589 1 91.56 391 LEU A C 1
ATOM 3026 O O . LEU A 1 391 ? 31.906 -2.855 -1.178 1 91.56 391 LEU A O 1
ATOM 3030 N N . GLY A 1 392 ? 34.125 -2.914 -1.246 1 93.12 392 GLY A N 1
ATOM 3031 C CA . GLY A 1 392 ? 34.219 -4.031 -0.317 1 93.12 392 GLY A CA 1
ATOM 3032 C C . GLY A 1 392 ? 33.688 -3.695 1.063 1 93.12 392 GLY A C 1
ATOM 3033 O O . GLY A 1 392 ? 32.938 -4.488 1.664 1 93.12 392 GLY A O 1
ATOM 3034 N N . THR A 1 393 ? 34 -2.527 1.577 1 92 393 THR A N 1
ATOM 3035 C CA . THR A 1 393 ? 33.531 -2.096 2.887 1 92 393 THR A CA 1
ATOM 3036 C C . THR A 1 393 ? 32.031 -1.847 2.859 1 92 393 THR A C 1
ATOM 3038 O O . THR A 1 393 ? 31.312 -2.189 3.807 1 92 393 THR A O 1
ATOM 3041 N N . GLN A 1 394 ? 31.656 -1.219 1.78 1 94.5 394 GLN A N 1
ATOM 3042 C CA . GLN A 1 394 ? 30.219 -0.996 1.63 1 94.5 394 GLN A CA 1
ATOM 3043 C C . GLN A 1 394 ? 29.453 -2.316 1.646 1 94.5 394 GLN A C 1
ATOM 3045 O O . GLN A 1 394 ? 28.391 -2.418 2.271 1 94.5 394 GLN A O 1
ATOM 3050 N N . PHE A 1 395 ? 30.078 -3.336 0.95 1 95.31 395 PHE A N 1
ATOM 3051 C CA . PHE A 1 395 ? 29.469 -4.656 0.894 1 95.31 395 PHE A CA 1
ATOM 3052 C C . PHE A 1 395 ? 29.344 -5.254 2.289 1 95.31 395 PHE A C 1
ATOM 3054 O O . PHE A 1 395 ? 28.281 -5.762 2.66 1 95.31 395 PHE A O 1
ATOM 3061 N N . VAL A 1 396 ? 30.328 -5.156 3.057 1 95.56 396 VAL A N 1
ATOM 3062 C CA . VAL A 1 396 ? 30.344 -5.797 4.367 1 95.56 396 VAL A CA 1
ATOM 3063 C C . VAL A 1 396 ? 29.328 -5.121 5.285 1 95.56 396 VAL A C 1
ATOM 3065 O O . VAL A 1 396 ? 28.609 -5.793 6.031 1 95.56 396 VAL A O 1
ATOM 3068 N N . ILE A 1 397 ? 29.234 -3.824 5.246 1 94.94 397 ILE A N 1
ATOM 3069 C CA . ILE A 1 397 ? 28.328 -3.074 6.102 1 94.94 397 ILE A CA 1
ATOM 3070 C C . ILE A 1 397 ? 26.891 -3.375 5.715 1 94.94 397 ILE A C 1
ATOM 3072 O O . ILE A 1 397 ? 26.047 -3.639 6.578 1 94.94 397 ILE A O 1
ATOM 3076 N N . LEU A 1 398 ? 26.641 -3.34 4.461 1 96.44 398 LEU A N 1
ATOM 3077 C CA . LEU A 1 398 ? 25.297 -3.613 3.982 1 96.44 398 LEU A CA 1
ATOM 3078 C C . LEU A 1 398 ? 24.906 -5.062 4.258 1 96.44 398 LEU A C 1
ATOM 3080 O O . LEU A 1 398 ? 23.75 -5.348 4.57 1 96.44 398 LEU A O 1
ATOM 3084 N N . PHE A 1 399 ? 25.891 -5.98 4.055 1 96.88 399 PHE A N 1
ATOM 3085 C CA . PHE A 1 399 ? 25.656 -7.387 4.359 1 96.88 399 PHE A CA 1
ATOM 3086 C C . PHE A 1 399 ? 25.25 -7.562 5.816 1 96.88 399 PHE A C 1
ATOM 3088 O O . PHE A 1 399 ? 24.266 -8.258 6.113 1 96.88 399 PHE A O 1
ATOM 3095 N N . ARG A 1 400 ? 25.953 -6.914 6.676 1 96 400 ARG A N 1
ATOM 3096 C CA . ARG A 1 400 ? 25.656 -6.992 8.102 1 96 400 ARG A CA 1
ATOM 3097 C C . ARG A 1 400 ? 24.281 -6.387 8.406 1 96 400 ARG A C 1
ATOM 3099 O O . ARG A 1 400 ? 23.547 -6.902 9.242 1 96 400 ARG A O 1
ATOM 3106 N N . ARG A 1 401 ? 24.016 -5.34 7.754 1 94.69 401 ARG A N 1
ATOM 3107 C CA . ARG A 1 401 ? 22.734 -4.68 7.949 1 94.69 401 ARG A CA 1
ATOM 3108 C C . ARG A 1 401 ? 21.578 -5.586 7.516 1 94.69 401 ARG A C 1
ATOM 3110 O O . ARG A 1 401 ? 20.594 -5.719 8.227 1 94.69 401 ARG A O 1
ATOM 3117 N N . PHE A 1 402 ? 21.766 -6.254 6.387 1 94.94 402 PHE A N 1
ATOM 3118 C CA . PHE A 1 402 ? 20.719 -7.125 5.871 1 94.94 402 PHE A CA 1
ATOM 3119 C C . PHE A 1 402 ? 20.5 -8.328 6.785 1 94.94 402 PHE A C 1
ATOM 3121 O O . PHE A 1 402 ? 19.375 -8.719 7.051 1 94.94 402 PHE A O 1
ATOM 3128 N N . ILE A 1 403 ? 21.578 -8.867 7.242 1 94.81 403 ILE A N 1
ATOM 3129 C CA . ILE A 1 403 ? 21.484 -10.016 8.133 1 94.81 403 ILE A CA 1
ATOM 3130 C C . ILE A 1 403 ? 20.781 -9.609 9.43 1 94.81 403 ILE A C 1
ATOM 3132 O O . ILE A 1 403 ? 19.922 -10.32 9.93 1 94.81 403 ILE A O 1
ATOM 3136 N N . ARG A 1 404 ? 21.109 -8.43 9.93 1 93.81 404 ARG A N 1
ATOM 3137 C CA . ARG A 1 404 ? 20.531 -7.93 11.172 1 93.81 404 ARG A CA 1
ATOM 3138 C C . ARG A 1 404 ? 19.031 -7.695 11.023 1 93.81 404 ARG A C 1
ATOM 3140 O O . ARG A 1 404 ? 18.25 -8.07 11.906 1 93.81 404 ARG A O 1
ATOM 3147 N N . VAL A 1 405 ? 18.656 -7.105 9.977 1 92.06 405 VAL A N 1
ATOM 3148 C CA . VAL A 1 405 ? 17.266 -6.766 9.727 1 92.06 405 VAL A CA 1
ATOM 3149 C C . VAL A 1 405 ? 16.453 -8.047 9.516 1 92.06 405 VAL A C 1
ATOM 3151 O O . VAL A 1 405 ? 15.359 -8.195 10.062 1 92.06 405 VAL A O 1
ATOM 3154 N N . THR A 1 406 ? 17.016 -9.047 8.766 1 91.69 406 THR A N 1
ATOM 3155 C CA . THR A 1 406 ? 16.297 -10.281 8.445 1 91.69 406 THR A CA 1
ATOM 3156 C C . THR A 1 406 ? 16.109 -11.133 9.688 1 91.69 406 THR A C 1
ATOM 3158 O O . THR A 1 406 ? 15.039 -11.727 9.883 1 91.69 406 THR A O 1
ATOM 3161 N N . VAL A 1 407 ? 17.094 -11.188 10.531 1 91.25 407 VAL A N 1
ATOM 3162 C CA . VAL A 1 407 ? 17.031 -12.016 11.734 1 91.25 407 VAL A CA 1
ATOM 3163 C C . VAL A 1 407 ? 16.047 -11.414 12.727 1 91.25 407 VAL A C 1
ATOM 3165 O O . VAL A 1 407 ? 15.344 -12.141 13.438 1 91.25 407 VAL A O 1
ATOM 3168 N N . ASP A 1 408 ? 15.953 -10.078 12.703 1 88.31 408 ASP A N 1
ATOM 3169 C CA . ASP A 1 408 ? 15.062 -9.406 13.656 1 88.31 408 ASP A CA 1
ATOM 3170 C C . ASP A 1 408 ? 13.617 -9.453 13.18 1 88.31 408 ASP A C 1
ATOM 3172 O O . ASP A 1 408 ? 12.688 -9.289 13.977 1 88.31 408 ASP A O 1
ATOM 3176 N N . ASP A 1 409 ? 13.477 -9.578 11.961 1 85.56 409 ASP A N 1
ATOM 3177 C CA . ASP A 1 409 ? 12.133 -9.797 11.422 1 85.56 409 ASP A CA 1
ATOM 3178 C C . ASP A 1 409 ? 11.75 -11.273 11.508 1 85.56 409 ASP A C 1
ATOM 3180 O O . ASP A 1 409 ? 11.508 -11.914 10.477 1 85.56 409 ASP A O 1
ATOM 3184 N N . TYR A 1 410 ? 11.625 -11.828 12.617 1 82.5 410 TYR A N 1
ATOM 3185 C CA . TYR A 1 410 ? 11.438 -13.258 12.852 1 82.5 410 TYR A CA 1
ATOM 3186 C C . TYR A 1 410 ? 10.07 -13.711 12.375 1 82.5 410 TYR A C 1
ATOM 3188 O O . TYR A 1 410 ? 9.914 -14.836 11.891 1 82.5 410 TYR A O 1
ATOM 3196 N N . PRO A 1 411 ? 9.086 -12.82 12.453 1 75.5 411 PRO A N 1
ATOM 3197 C CA . PRO A 1 411 ? 7.809 -13.297 11.914 1 75.5 411 PRO A CA 1
ATOM 3198 C C . PRO A 1 411 ? 7.891 -13.625 10.422 1 75.5 411 PRO A C 1
ATOM 3200 O O . PRO A 1 411 ? 7.309 -14.609 9.969 1 75.5 411 PRO A O 1
ATOM 3203 N N . ALA A 1 412 ? 8.562 -12.781 9.766 1 78.75 412 ALA A N 1
ATOM 3204 C CA . ALA A 1 412 ? 8.734 -13.055 8.344 1 78.75 412 ALA A CA 1
ATOM 3205 C C . ALA A 1 412 ? 9.555 -14.32 8.117 1 78.75 412 ALA A C 1
ATOM 3207 O O . ALA A 1 412 ? 9.234 -15.133 7.246 1 78.75 412 ALA A O 1
ATOM 3208 N N . LEU A 1 413 ? 10.57 -14.586 8.875 1 85.19 413 LEU A N 1
ATOM 3209 C CA . LEU A 1 413 ? 11.406 -15.781 8.781 1 85.19 413 LEU A CA 1
ATOM 3210 C C . LEU A 1 413 ? 10.586 -17.031 9.07 1 85.19 413 LEU A C 1
ATOM 3212 O O . LEU A 1 413 ? 10.703 -18.031 8.352 1 85.19 413 LEU A O 1
ATOM 3216 N N . LEU A 1 414 ? 9.805 -16.922 10.016 1 82.06 414 LEU A N 1
ATOM 3217 C CA . LEU A 1 414 ? 8.977 -18.062 10.406 1 82.06 414 LEU A CA 1
ATOM 3218 C C . LEU A 1 414 ? 7.953 -18.375 9.328 1 82.06 414 LEU A C 1
ATOM 3220 O O . LEU A 1 414 ? 7.668 -19.547 9.062 1 82.06 414 LEU A O 1
ATOM 3224 N N . THR A 1 415 ? 7.43 -17.359 8.781 1 79.25 415 THR A N 1
ATOM 3225 C CA . THR A 1 415 ? 6.457 -17.562 7.715 1 79.25 415 THR A CA 1
ATOM 3226 C C . THR A 1 415 ? 7.094 -18.312 6.543 1 79.25 415 THR A C 1
ATOM 3228 O O . THR A 1 415 ? 6.484 -19.219 5.973 1 79.25 415 THR A O 1
ATOM 3231 N N . HIS A 1 416 ? 8.281 -18.047 6.16 1 86.19 416 HIS A N 1
ATOM 3232 C CA . HIS A 1 416 ? 8.969 -18.703 5.062 1 86.19 416 HIS A CA 1
ATOM 3233 C C . HIS A 1 416 ? 9.328 -20.141 5.43 1 86.19 416 HIS A C 1
ATOM 3235 O O . HIS A 1 416 ? 9.289 -21.031 4.578 1 86.19 416 HIS A O 1
ATOM 3241 N N . LEU A 1 417 ? 9.641 -20.328 6.68 1 88.5 417 LEU A N 1
ATOM 3242 C CA . LEU A 1 417 ? 9.961 -21.672 7.148 1 88.5 417 LEU A CA 1
ATOM 3243 C C . LEU A 1 417 ? 8.727 -22.562 7.137 1 88.5 417 LEU A C 1
ATOM 3245 O O . LEU A 1 417 ? 8.797 -23.719 6.719 1 88.5 417 LEU A O 1
ATOM 3249 N N . VAL A 1 418 ? 7.68 -22 7.543 1 84.06 418 VAL A N 1
ATOM 3250 C CA . VAL A 1 418 ? 6.43 -22.75 7.566 1 84.06 418 VAL A CA 1
ATOM 3251 C C . VAL A 1 418 ? 5.984 -23.062 6.141 1 84.06 418 VAL A C 1
ATOM 3253 O O . VAL A 1 418 ? 5.477 -24.141 5.863 1 84.06 418 VAL A O 1
ATOM 3256 N N . GLN A 1 419 ? 6.152 -22.109 5.332 1 84.25 419 GLN A N 1
ATOM 3257 C CA . GLN A 1 419 ? 5.809 -22.328 3.93 1 84.25 419 GLN A CA 1
ATOM 3258 C C . GLN A 1 419 ? 6.629 -23.469 3.334 1 84.25 419 GLN A C 1
ATOM 3260 O O . GLN A 1 419 ? 6.094 -24.312 2.627 1 84.25 419 GLN A O 1
ATOM 3265 N N . ALA A 1 420 ? 7.918 -23.484 3.592 1 91.88 420 ALA A N 1
ATOM 3266 C CA . ALA A 1 420 ? 8.797 -24.547 3.096 1 91.88 420 ALA A CA 1
ATOM 3267 C C . ALA A 1 420 ? 8.398 -25.891 3.678 1 91.88 420 ALA A C 1
ATOM 3269 O O . ALA A 1 420 ? 8.312 -26.891 2.951 1 91.88 420 ALA A O 1
ATOM 3270 N N . LEU A 1 421 ? 8.086 -25.891 4.891 1 93.12 421 LEU A N 1
ATOM 3271 C CA . LEU A 1 421 ? 7.707 -27.141 5.566 1 93.12 421 LEU A CA 1
ATOM 3272 C C . LEU A 1 421 ? 6.363 -27.641 5.062 1 93.12 421 LEU A C 1
ATOM 3274 O O . LEU A 1 421 ? 6.195 -28.844 4.828 1 93.12 421 LEU A O 1
ATOM 3278 N N . LEU A 1 422 ? 5.492 -26.766 4.93 1 87.12 422 LEU A N 1
ATOM 3279 C CA . LEU A 1 422 ? 4.156 -27.125 4.465 1 87.12 422 LEU A CA 1
ATOM 3280 C C . LEU A 1 422 ? 4.215 -27.734 3.066 1 87.12 422 LEU A C 1
ATOM 3282 O O . LEU A 1 422 ? 3.574 -28.75 2.799 1 87.12 422 LEU A O 1
ATOM 3286 N N . MET A 1 423 ? 4.938 -27.125 2.184 1 89.5 423 MET A N 1
ATOM 3287 C CA . MET A 1 423 ? 5.062 -27.656 0.826 1 89.5 423 MET A CA 1
ATOM 3288 C C . MET A 1 423 ? 5.777 -29 0.825 1 89.5 423 MET A C 1
ATOM 3290 O O . MET A 1 423 ? 5.434 -29.891 0.045 1 89.5 423 MET A O 1
ATOM 3294 N N . SER A 1 424 ? 6.762 -29.078 1.745 1 93.69 424 SER A N 1
ATOM 3295 C CA . SER A 1 424 ? 7.48 -30.344 1.89 1 93.69 424 SER A CA 1
ATOM 3296 C C . SER A 1 424 ? 6.547 -31.453 2.348 1 93.69 424 SER A C 1
ATOM 3298 O O . SER A 1 424 ? 6.523 -32.531 1.754 1 93.69 424 SER A O 1
ATOM 3300 N N . LEU A 1 425 ? 5.742 -31.172 3.26 1 91.25 425 LEU A N 1
ATOM 3301 C CA . LEU A 1 425 ? 4.84 -32.156 3.818 1 91.25 425 LEU A CA 1
ATOM 3302 C C . LEU A 1 425 ? 3.725 -32.5 2.832 1 91.25 425 LEU A C 1
ATOM 3304 O O . LEU A 1 425 ? 3.305 -33.656 2.736 1 91.25 425 LEU A O 1
ATOM 3308 N N . LEU A 1 426 ? 3.35 -31.547 2.184 1 86.06 426 LEU A N 1
ATOM 3309 C CA . LEU A 1 426 ? 2.309 -31.797 1.19 1 86.06 426 LEU A CA 1
ATOM 3310 C C . LEU A 1 426 ? 2.818 -32.719 0.079 1 86.06 426 LEU A C 1
ATOM 3312 O O . LEU A 1 426 ? 2.168 -33.688 -0.265 1 86.06 426 LEU A O 1
ATOM 3316 N N . LEU A 1 427 ? 3.928 -32.438 -0.484 1 89.38 427 LEU A N 1
ATOM 3317 C CA . LEU A 1 427 ? 4.52 -33.25 -1.521 1 89.38 427 LEU A CA 1
ATOM 3318 C C . LEU A 1 427 ? 4.867 -34.656 -0.975 1 89.38 427 LEU A C 1
ATOM 3320 O O . LEU A 1 427 ? 4.641 -35.656 -1.643 1 89.38 427 LEU A O 1
ATOM 3324 N N . GLY A 1 428 ? 5.371 -34.625 0.234 1 89.44 428 GLY A N 1
ATOM 3325 C CA . GLY A 1 428 ? 5.73 -35.875 0.858 1 89.44 428 GLY A CA 1
ATOM 3326 C C . GLY A 1 428 ? 4.539 -36.812 1.089 1 89.44 428 GLY A C 1
ATOM 3327 O O . GLY A 1 428 ? 4.637 -38 0.907 1 89.44 428 GLY A O 1
ATOM 3328 N N . THR A 1 429 ? 3.451 -36.219 1.374 1 86.88 429 THR A N 1
ATOM 3329 C CA . THR A 1 429 ? 2.262 -37.031 1.659 1 86.88 429 THR A CA 1
ATOM 3330 C C . THR A 1 429 ? 1.657 -37.562 0.37 1 86.88 429 THR A C 1
ATOM 3332 O O . THR A 1 429 ? 1.162 -38.688 0.342 1 86.88 429 THR A O 1
ATOM 3335 N N . VAL A 1 430 ? 1.704 -36.844 -0.674 1 84.31 430 VAL A N 1
ATOM 3336 C CA . VAL A 1 430 ? 1.127 -37.281 -1.945 1 84.31 430 VAL A CA 1
ATOM 3337 C C . VAL A 1 430 ? 1.979 -38.375 -2.553 1 84.31 430 VAL A C 1
ATOM 3339 O O . VAL A 1 430 ? 1.446 -39.344 -3.117 1 84.31 430 VAL A O 1
ATOM 3342 N N . TYR A 1 431 ? 3.268 -38.281 -2.416 1 88.94 431 TYR A N 1
ATOM 3343 C CA . TYR A 1 431 ? 4.18 -39.25 -3.02 1 88.94 431 TYR A CA 1
ATOM 3344 C C . TYR A 1 431 ? 4.801 -40.156 -1.958 1 88.94 431 TYR A C 1
ATOM 3346 O O . TYR A 1 431 ? 5.984 -40.5 -2.037 1 88.94 431 TYR A O 1
ATOM 3354 N N . ILE A 1 432 ? 4.027 -40.469 -0.984 1 89.38 432 ILE A N 1
ATOM 3355 C CA . ILE A 1 432 ? 4.547 -41.25 0.125 1 89.38 432 ILE A CA 1
ATOM 3356 C C . ILE A 1 432 ? 4.918 -42.656 -0.369 1 89.38 432 ILE A C 1
ATOM 3358 O O . ILE A 1 432 ? 4.137 -43.312 -1.076 1 89.38 432 ILE A O 1
ATOM 3362 N N . ASP A 1 433 ? 6.082 -43.094 -0.103 1 88.5 433 ASP A N 1
ATOM 3363 C CA . ASP A 1 433 ? 6.578 -44.438 -0.361 1 88.5 433 ASP A CA 1
ATOM 3364 C C . ASP A 1 433 ? 6.398 -44.844 -1.829 1 88.5 433 ASP A C 1
ATOM 3366 O O . ASP A 1 433 ? 5.605 -45.719 -2.154 1 88.5 433 ASP A O 1
ATOM 3370 N N . LEU A 1 434 ? 7.219 -44.281 -2.658 1 89.69 434 LEU A N 1
ATOM 3371 C CA . LEU A 1 434 ? 7.184 -44.562 -4.094 1 89.69 434 LEU A CA 1
ATOM 3372 C C . LEU A 1 434 ? 7.461 -46.031 -4.391 1 89.69 434 LEU A C 1
ATOM 3374 O O . LEU A 1 434 ? 8.398 -46.594 -3.844 1 89.69 434 LEU A O 1
ATOM 3378 N N . LYS A 1 435 ? 6.609 -46.562 -5.188 1 87.75 435 LYS A N 1
ATOM 3379 C CA . LYS A 1 435 ? 6.734 -47.969 -5.559 1 87.75 435 LYS A CA 1
ATOM 3380 C C . LYS A 1 435 ? 7.527 -48.125 -6.852 1 87.75 435 LYS A C 1
ATOM 3382 O O . LYS A 1 435 ? 7.879 -47.125 -7.496 1 87.75 435 LYS A O 1
ATOM 3387 N N . LEU A 1 436 ? 7.926 -49.344 -7.176 1 86.69 436 LEU A N 1
ATOM 3388 C CA . LEU A 1 436 ? 8.742 -49.594 -8.359 1 86.69 436 LEU A CA 1
ATOM 3389 C C . LEU A 1 436 ? 7.953 -50.406 -9.391 1 86.69 436 LEU A C 1
ATOM 3391 O O . LEU A 1 436 ? 8.539 -51.094 -10.219 1 86.69 436 LEU A O 1
ATOM 3395 N N . SER A 1 437 ? 6.633 -50.188 -9.32 1 82.75 437 SER A N 1
ATOM 3396 C CA . SER A 1 437 ? 5.801 -50.812 -10.336 1 82.75 437 SER A CA 1
ATOM 3397 C C . SER A 1 437 ? 5.781 -50 -11.617 1 82.75 437 SER A C 1
ATOM 3399 O O . SER A 1 437 ? 6.273 -48.875 -11.648 1 82.75 437 SER A O 1
ATOM 3401 N N . GLN A 1 438 ? 5.227 -50.531 -12.703 1 78.88 438 GLN A N 1
ATOM 3402 C CA . GLN A 1 438 ? 5.203 -49.844 -14.008 1 78.88 438 GLN A CA 1
ATOM 3403 C C . GLN A 1 438 ? 4.344 -48.594 -13.969 1 78.88 438 GLN A C 1
ATOM 3405 O O . GLN A 1 438 ? 4.691 -47.594 -14.578 1 78.88 438 GLN A O 1
ATOM 3410 N N . VAL A 1 439 ? 3.348 -48.688 -13.195 1 74.81 439 VAL A N 1
ATOM 3411 C CA . VAL A 1 439 ? 2.418 -47.562 -13.125 1 74.81 439 VAL A CA 1
ATOM 3412 C C . VAL A 1 439 ? 3.031 -46.438 -12.297 1 74.81 439 VAL A C 1
ATOM 3414 O O . VAL A 1 439 ? 2.68 -45.281 -12.469 1 74.81 439 VAL A O 1
ATOM 3417 N N . SER A 1 440 ? 4.082 -46.812 -11.492 1 84 440 SER A N 1
ATOM 3418 C CA . SER A 1 440 ? 4.68 -45.844 -10.578 1 84 440 SER A CA 1
ATOM 3419 C C . SER A 1 440 ? 5.82 -45.094 -11.25 1 84 440 SER A C 1
ATOM 3421 O O . SER A 1 440 ? 6.402 -44.188 -10.656 1 84 440 SER A O 1
ATOM 3423 N N . ILE A 1 441 ? 6.16 -45.5 -12.523 1 85.12 441 ILE A N 1
ATOM 3424 C CA . ILE A 1 441 ? 7.223 -44.812 -13.234 1 85.12 441 ILE A CA 1
ATOM 3425 C C . ILE A 1 441 ? 6.859 -43.312 -13.398 1 85.12 441 ILE A C 1
ATOM 3427 O O . ILE A 1 441 ? 7.691 -42.438 -13.156 1 85.12 441 ILE A O 1
ATOM 3431 N N . ARG A 1 442 ? 5.656 -43.062 -13.734 1 85 442 ARG A N 1
ATOM 3432 C CA . ARG A 1 442 ? 5.195 -41.688 -13.891 1 85 442 ARG A CA 1
ATOM 3433 C C . ARG A 1 442 ? 5.277 -40.938 -12.57 1 85 442 ARG A C 1
ATOM 3435 O O . ARG A 1 442 ? 5.582 -39.719 -12.555 1 85 442 ARG A O 1
ATOM 3442 N N . ASP A 1 443 ? 5.035 -41.594 -11.438 1 88.25 443 ASP A N 1
ATOM 3443 C CA . ASP A 1 443 ? 5.105 -40.969 -10.117 1 88.25 443 ASP A CA 1
ATOM 3444 C C . ASP A 1 443 ? 6.527 -40.531 -9.805 1 88.25 443 ASP A C 1
ATOM 3446 O O . ASP A 1 443 ? 6.723 -39.469 -9.203 1 88.25 443 ASP A O 1
ATOM 3450 N N . TRP A 1 444 ? 7.465 -41.312 -10.242 1 91.06 444 TRP A N 1
ATOM 3451 C CA . TRP A 1 444 ? 8.859 -40.969 -10.016 1 91.06 444 TRP A CA 1
ATOM 3452 C C . TRP A 1 444 ? 9.234 -39.719 -10.781 1 91.06 444 TRP A C 1
ATOM 3454 O O . TRP A 1 444 ? 9.867 -38.812 -10.227 1 91.06 444 TRP A O 1
ATOM 3464 N N . PHE A 1 445 ? 8.789 -39.625 -12.023 1 90.81 445 PHE A N 1
ATOM 3465 C CA . PHE A 1 445 ? 9.07 -38.406 -12.805 1 90.81 445 PHE A CA 1
ATOM 3466 C C . PHE A 1 445 ? 8.25 -37.219 -12.297 1 90.81 445 PHE A C 1
ATOM 3468 O O . PHE A 1 445 ? 8.727 -36.094 -12.297 1 90.81 445 PHE A O 1
ATOM 3475 N N . GLY A 1 446 ? 7.082 -37.562 -11.836 1 89.81 446 GLY A N 1
ATOM 3476 C CA . GLY A 1 446 ? 6.203 -36.5 -11.32 1 89.81 446 GLY A CA 1
ATOM 3477 C C . GLY A 1 446 ? 6.75 -35.844 -10.078 1 89.81 446 GLY A C 1
ATOM 3478 O O . GLY A 1 446 ? 6.711 -34.594 -9.977 1 89.81 446 GLY A O 1
ATOM 3479 N N . VAL A 1 447 ? 7.262 -36.594 -9.172 1 91.94 447 VAL A N 1
ATOM 3480 C CA . VAL A 1 447 ? 7.762 -36.031 -7.926 1 91.94 447 VAL A CA 1
ATOM 3481 C C . VAL A 1 447 ? 9 -35.188 -8.211 1 91.94 447 VAL A C 1
ATOM 3483 O O . VAL A 1 447 ? 9.188 -34.125 -7.602 1 91.94 447 VAL A O 1
ATOM 3486 N N . MET A 1 448 ? 9.883 -35.656 -9.148 1 93.88 448 MET A N 1
ATOM 3487 C CA . MET A 1 448 ? 11.07 -34.875 -9.5 1 93.88 448 MET A CA 1
ATOM 3488 C C . MET A 1 448 ? 10.688 -33.531 -10.117 1 93.88 448 MET A C 1
ATOM 3490 O O . MET A 1 448 ? 11.328 -32.5 -9.852 1 93.88 448 MET A O 1
ATOM 3494 N N . PHE A 1 449 ? 9.648 -33.531 -10.883 1 92.06 449 PHE A N 1
ATOM 3495 C CA . PHE A 1 449 ? 9.164 -32.312 -11.516 1 92.06 449 PHE A CA 1
ATOM 3496 C C . PHE A 1 449 ? 8.523 -31.391 -10.492 1 92.06 449 PHE A C 1
ATOM 3498 O O . PHE A 1 449 ? 8.836 -30.188 -10.445 1 92.06 449 PHE A O 1
ATOM 3505 N N . MET A 1 450 ? 7.746 -31.922 -9.633 1 91.12 450 MET A N 1
ATOM 3506 C CA . MET A 1 450 ? 6.965 -31.125 -8.688 1 91.12 450 MET A CA 1
ATOM 3507 C C . MET A 1 450 ? 7.867 -30.5 -7.633 1 91.12 450 MET A C 1
ATOM 3509 O O . MET A 1 450 ? 7.598 -29.391 -7.16 1 91.12 450 MET A O 1
ATOM 3513 N N . ILE A 1 451 ? 8.898 -31.188 -7.289 1 92.75 451 ILE A N 1
ATOM 3514 C CA . ILE A 1 451 ? 9.836 -30.641 -6.312 1 92.75 451 ILE A CA 1
ATOM 3515 C C . ILE A 1 451 ? 10.469 -29.359 -6.859 1 92.75 451 ILE A C 1
ATOM 3517 O O . ILE A 1 451 ? 10.734 -28.422 -6.102 1 92.75 451 ILE A O 1
ATOM 3521 N N . SER A 1 452 ? 10.625 -29.281 -8.133 1 91.38 452 SER A N 1
ATOM 3522 C CA . SER A 1 452 ? 11.273 -28.125 -8.758 1 91.38 452 SER A CA 1
ATOM 3523 C C . SER A 1 452 ? 10.273 -27 -9.008 1 91.38 452 SER A C 1
ATOM 3525 O O . SER A 1 452 ? 10.672 -25.844 -9.227 1 91.38 452 SER A O 1
ATOM 3527 N N . VAL A 1 453 ? 9.016 -27.281 -8.953 1 89.31 453 VAL A N 1
ATOM 3528 C CA . VAL A 1 453 ? 8.047 -26.281 -9.43 1 89.31 453 VAL A CA 1
ATOM 3529 C C . VAL A 1 453 ? 7.238 -25.75 -8.25 1 89.31 453 VAL A C 1
ATOM 3531 O O . VAL A 1 453 ? 7.012 -24.547 -8.141 1 89.31 453 VAL A O 1
ATOM 3534 N N . MET A 1 454 ? 6.824 -26.578 -7.395 1 86.75 454 MET A N 1
ATOM 3535 C CA . MET A 1 454 ? 5.809 -26.219 -6.406 1 86.75 454 MET A CA 1
ATOM 3536 C C . MET A 1 454 ? 6.348 -25.188 -5.418 1 86.75 454 MET A C 1
ATOM 3538 O O . MET A 1 454 ? 5.711 -24.156 -5.18 1 86.75 454 MET A O 1
ATOM 3542 N N . TYR A 1 455 ? 7.488 -25.469 -4.836 1 89.31 455 TYR A N 1
ATOM 3543 C CA . TYR A 1 455 ? 8.031 -24.594 -3.803 1 89.31 455 TYR A CA 1
ATOM 3544 C C . TYR A 1 455 ? 8.492 -23.266 -4.395 1 89.31 455 TYR A C 1
ATOM 3546 O O . TYR A 1 455 ? 8.18 -22.203 -3.867 1 89.31 455 TYR A O 1
ATOM 3554 N N . PRO A 1 456 ? 9.195 -23.25 -5.523 1 88.31 456 PRO A N 1
ATOM 3555 C CA . PRO A 1 456 ? 9.648 -21.984 -6.105 1 88.31 456 PRO A CA 1
ATOM 3556 C C . PRO A 1 456 ? 8.492 -21.047 -6.465 1 88.31 456 PRO A C 1
ATOM 3558 O O . PRO A 1 456 ? 8.641 -19.828 -6.395 1 88.31 456 PRO A O 1
ATOM 3561 N N . TYR A 1 457 ? 7.461 -21.594 -6.797 1 81.06 457 TYR A N 1
ATOM 3562 C CA . TYR A 1 457 ? 6.301 -20.781 -7.148 1 81.06 457 TYR A CA 1
ATOM 3563 C C . TYR A 1 457 ? 5.887 -19.891 -5.98 1 81.06 457 TYR A C 1
ATOM 3565 O O . TYR A 1 457 ? 5.562 -18.719 -6.172 1 81.06 457 TYR A O 1
ATOM 3573 N N . MET A 1 458 ? 5.879 -20.438 -4.852 1 81.44 458 MET A N 1
ATOM 3574 C CA . MET A 1 458 ? 5.5 -19.703 -3.648 1 81.44 458 MET A CA 1
ATOM 3575 C C . MET A 1 458 ? 6.582 -18.703 -3.262 1 81.44 458 MET A C 1
ATOM 3577 O O . MET A 1 458 ? 6.273 -17.609 -2.783 1 81.44 458 MET A O 1
ATOM 3581 N N . VAL A 1 459 ? 7.758 -19.047 -3.516 1 88.38 459 VAL A N 1
ATOM 3582 C CA . VAL A 1 459 ? 8.898 -18.234 -3.113 1 88.38 459 VAL A CA 1
ATOM 3583 C C . VAL A 1 459 ? 8.953 -16.969 -3.965 1 88.38 459 VAL A C 1
ATOM 3585 O O . VAL A 1 459 ? 9.266 -15.883 -3.459 1 88.38 459 VAL A O 1
ATOM 3588 N N . ILE A 1 460 ? 8.586 -17.062 -5.203 1 90.06 460 ILE A N 1
ATOM 3589 C CA . ILE A 1 460 ? 8.719 -15.961 -6.152 1 90.06 460 ILE A CA 1
ATOM 3590 C C . ILE A 1 460 ? 7.855 -14.789 -5.695 1 90.06 460 ILE A C 1
ATOM 3592 O O . ILE A 1 460 ? 8.344 -13.656 -5.59 1 90.06 460 ILE A O 1
ATOM 3596 N N . LEU A 1 461 ? 6.676 -15.031 -5.285 1 82.75 461 LEU A N 1
ATOM 3597 C CA . LEU A 1 461 ? 5.758 -13.961 -4.926 1 82.75 461 LEU A CA 1
ATOM 3598 C C . LEU A 1 461 ? 6.176 -13.305 -3.611 1 82.75 461 LEU A C 1
ATOM 3600 O O . LEU A 1 461 ? 6.168 -12.078 -3.494 1 82.75 461 LEU A O 1
ATOM 3604 N N . GLY A 1 462 ? 6.508 -14.133 -2.701 1 84.19 462 GLY A N 1
ATOM 3605 C CA . GLY A 1 462 ? 6.926 -13.602 -1.41 1 84.19 462 GLY A CA 1
ATOM 3606 C C . GLY A 1 462 ? 8.164 -12.727 -1.493 1 84.19 462 GLY A C 1
ATOM 3607 O O . GLY A 1 462 ? 8.234 -11.68 -0.854 1 84.19 462 GLY A O 1
ATOM 3608 N N . LEU A 1 463 ? 9.031 -13.156 -2.322 1 90.94 463 LEU A N 1
ATOM 3609 C CA . LEU A 1 463 ? 10.297 -12.43 -2.428 1 90.94 463 LEU A CA 1
ATOM 3610 C C . LEU A 1 463 ? 10.109 -11.117 -3.189 1 90.94 463 LEU A C 1
ATOM 3612 O O . LEU A 1 463 ? 10.734 -10.109 -2.861 1 90.94 463 LEU A O 1
ATOM 3616 N N . ILE A 1 464 ? 9.266 -11.109 -4.176 1 90.81 464 ILE A N 1
ATOM 3617 C CA . ILE A 1 464 ? 8.969 -9.875 -4.898 1 90.81 464 ILE A CA 1
ATOM 3618 C C . ILE A 1 464 ? 8.359 -8.852 -3.949 1 90.81 464 ILE A C 1
ATOM 3620 O O . ILE A 1 464 ? 8.703 -7.668 -3.992 1 90.81 464 ILE A O 1
ATOM 3624 N N . GLY A 1 465 ? 7.512 -9.305 -3.072 1 86.12 465 GLY A N 1
ATOM 3625 C CA . GLY A 1 465 ? 6.918 -8.422 -2.08 1 86.12 465 GLY A CA 1
ATOM 3626 C C . GLY A 1 465 ? 7.938 -7.793 -1.151 1 86.12 465 GLY A C 1
ATOM 3627 O O . GLY A 1 465 ? 7.895 -6.586 -0.901 1 86.12 465 GLY A O 1
ATOM 3628 N N . THR A 1 466 ? 8.805 -8.555 -0.761 1 87.56 466 THR A N 1
ATOM 3629 C CA . THR A 1 466 ? 9.844 -8.07 0.137 1 87.56 466 THR A CA 1
ATOM 3630 C C . THR A 1 466 ? 10.742 -7.055 -0.571 1 87.56 466 THR A C 1
ATOM 3632 O O . THR A 1 466 ? 11.125 -6.043 0.016 1 87.56 466 THR A O 1
ATOM 3635 N N . CYS A 1 467 ? 11.062 -7.363 -1.807 1 91.62 467 CYS A N 1
ATOM 3636 C CA . CYS A 1 467 ? 11.93 -6.469 -2.566 1 91.62 467 CYS A CA 1
ATOM 3637 C C . CYS A 1 467 ? 11.25 -5.129 -2.82 1 91.62 467 CYS A C 1
ATOM 3639 O O . CYS A 1 467 ? 11.898 -4.082 -2.768 1 91.62 467 CYS A O 1
ATOM 3641 N N . HIS A 1 468 ? 10.047 -5.164 -3.023 1 88.56 468 HIS A N 1
ATOM 3642 C CA . HIS A 1 468 ? 9.344 -3.918 -3.291 1 88.56 468 HIS A CA 1
ATOM 3643 C C . HIS A 1 468 ? 9.148 -3.107 -2.014 1 88.56 468 HIS A C 1
ATOM 3645 O O . HIS A 1 468 ? 9.125 -1.875 -2.053 1 88.56 468 HIS A O 1
ATOM 3651 N N . GLU A 1 469 ? 9.039 -3.738 -0.955 1 85.06 469 GLU A N 1
ATOM 3652 C CA . GLU A 1 469 ? 8.992 -3.027 0.319 1 85.06 469 GLU A CA 1
ATOM 3653 C C . GLU A 1 469 ? 10.312 -2.32 0.608 1 85.06 469 GLU A C 1
ATOM 3655 O O . GLU A 1 469 ? 10.328 -1.238 1.198 1 85.06 469 GLU A O 1
ATOM 3660 N N . GLU A 1 470 ? 11.32 -2.955 0.164 1 89.62 470 GLU A N 1
ATOM 3661 C CA . GLU A 1 470 ? 12.656 -2.404 0.398 1 89.62 470 GLU A CA 1
ATOM 3662 C C . GLU A 1 470 ? 12.914 -1.194 -0.494 1 89.62 470 GLU A C 1
ATOM 3664 O O . GLU A 1 470 ? 13.836 -0.411 -0.233 1 89.62 470 GLU A O 1
ATOM 3669 N N . ARG A 1 471 ? 12.125 -1.045 -1.525 1 88.06 471 ARG A N 1
ATOM 3670 C CA . ARG A 1 471 ? 12.281 0.106 -2.408 1 88.06 471 ARG A CA 1
ATOM 3671 C C . ARG A 1 471 ? 11.992 1.408 -1.67 1 88.06 471 ARG A C 1
ATOM 3673 O O . ARG A 1 471 ? 12.453 2.477 -2.078 1 88.06 471 ARG A O 1
ATOM 3680 N N . ARG A 1 472 ? 11.336 1.294 -0.594 1 80.81 472 ARG A N 1
ATOM 3681 C CA . ARG A 1 472 ? 10.953 2.471 0.179 1 80.81 472 ARG A CA 1
ATOM 3682 C C . ARG A 1 472 ? 12.18 3.213 0.69 1 80.81 472 ARG A C 1
ATOM 3684 O O . ARG A 1 472 ? 12.203 4.445 0.732 1 80.81 472 ARG A O 1
ATOM 3691 N N . PHE A 1 473 ? 13.141 2.438 1.054 1 86.81 473 PHE A N 1
ATOM 3692 C CA . PHE A 1 473 ? 14.328 3.123 1.556 1 86.81 473 PHE A CA 1
ATOM 3693 C C . PHE A 1 473 ? 15.445 3.092 0.522 1 86.81 473 PHE A C 1
ATOM 3695 O O . PHE A 1 473 ? 16.312 3.967 0.515 1 86.81 473 PHE A O 1
ATOM 3702 N N . LEU A 1 474 ? 15.422 2.131 -0.423 1 90.19 474 LEU A N 1
ATOM 3703 C CA . LEU A 1 474 ? 16.5 1.954 -1.4 1 90.19 474 LEU A CA 1
ATOM 3704 C C . LEU A 1 474 ? 16.594 3.168 -2.318 1 90.19 474 LEU A C 1
ATOM 3706 O O . LEU A 1 474 ? 17.688 3.682 -2.557 1 90.19 474 LEU A O 1
ATOM 3710 N N . TYR A 1 475 ? 15.531 3.664 -2.773 1 86.56 475 TYR A N 1
ATOM 3711 C CA . TYR A 1 475 ? 15.492 4.789 -3.701 1 86.56 475 TYR A CA 1
ATOM 3712 C C . TYR A 1 475 ? 16.141 6.023 -3.088 1 86.56 475 TYR A C 1
ATOM 3714 O O . TYR A 1 475 ? 16.969 6.68 -3.725 1 86.56 475 TYR A O 1
ATOM 3722 N N . PHE A 1 476 ? 15.898 6.262 -1.901 1 83.5 476 PHE A N 1
ATOM 3723 C CA . PHE A 1 476 ? 16.375 7.477 -1.255 1 83.5 476 PHE A CA 1
ATOM 3724 C C . PHE A 1 476 ? 17.828 7.328 -0.833 1 83.5 476 PHE A C 1
ATOM 3726 O O . PHE A 1 476 ? 18.609 8.289 -0.895 1 83.5 476 PHE A O 1
ATOM 3733 N N . GLU A 1 477 ? 18.156 6.176 -0.453 1 88.5 477 GLU A N 1
ATOM 3734 C CA . GLU A 1 477 ? 19.547 5.938 -0.087 1 88.5 477 GLU A CA 1
ATOM 3735 C C . GLU A 1 477 ? 20.469 6.051 -1.301 1 88.5 477 GLU A C 1
ATOM 3737 O O . GLU A 1 477 ? 21.594 6.539 -1.19 1 88.5 477 GLU A O 1
ATOM 3742 N N . LEU A 1 478 ? 19.953 5.648 -2.398 1 87 478 LEU A N 1
ATOM 3743 C CA . LEU A 1 478 ? 20.75 5.754 -3.621 1 87 478 LEU A CA 1
ATOM 3744 C C . LEU A 1 478 ? 20.781 7.195 -4.117 1 87 478 LEU A C 1
ATOM 3746 O O . LEU A 1 478 ? 21.812 7.641 -4.656 1 87 478 LEU A O 1
ATOM 3750 N N . GLN A 1 479 ? 19.703 7.875 -3.902 1 78.94 479 GLN A N 1
ATOM 3751 C CA . GLN A 1 479 ? 19.672 9.281 -4.281 1 78.94 479 GLN A CA 1
ATOM 3752 C C . GLN A 1 479 ? 20.641 10.109 -3.43 1 78.94 479 GLN A C 1
ATOM 3754 O O . GLN A 1 479 ? 21.234 11.07 -3.916 1 78.94 479 GLN A O 1
ATOM 3759 N N . ASP A 1 480 ? 20.734 9.656 -2.189 1 80.69 480 ASP A N 1
ATOM 3760 C CA . ASP A 1 480 ? 21.656 10.328 -1.285 1 80.69 480 ASP A CA 1
ATOM 3761 C C . ASP A 1 480 ? 23.094 9.828 -1.491 1 80.69 480 ASP A C 1
ATOM 3763 O O . ASP A 1 480 ? 24.016 10.242 -0.787 1 80.69 480 ASP A O 1
ATOM 3767 N N . ARG A 1 481 ? 23.312 8.844 -2.424 1 81 481 ARG A N 1
ATOM 3768 C CA . ARG A 1 481 ? 24.609 8.273 -2.752 1 81 481 ARG A CA 1
ATOM 3769 C C . ARG A 1 481 ? 25.281 7.688 -1.511 1 81 481 ARG A C 1
ATOM 3771 O O . ARG A 1 481 ? 26.453 7.934 -1.263 1 81 481 ARG A O 1
ATOM 3778 N N . LEU A 1 482 ? 24.516 7.062 -0.779 1 86.94 482 LEU A N 1
ATOM 3779 C CA . LEU A 1 482 ? 25.031 6.43 0.426 1 86.94 482 LEU A CA 1
ATOM 3780 C C . LEU A 1 482 ? 25.969 5.285 0.072 1 86.94 482 LEU A C 1
ATOM 3782 O O . LEU A 1 482 ? 27 5.086 0.735 1 86.94 482 LEU A O 1
ATOM 3786 N N . TYR A 1 483 ? 25.609 4.492 -0.885 1 90.94 483 TYR A N 1
ATOM 3787 C CA . TYR A 1 483 ? 26.422 3.391 -1.379 1 90.94 483 TYR A CA 1
ATOM 3788 C C . TYR A 1 483 ? 26.219 3.186 -2.875 1 90.94 483 TYR A C 1
ATOM 3790 O O . TYR A 1 483 ? 25.312 3.77 -3.467 1 90.94 483 TYR A O 1
ATOM 3798 N N . HIS A 1 484 ? 27.156 2.432 -3.363 1 91.44 484 HIS A N 1
ATOM 3799 C CA . HIS A 1 484 ? 27.047 2.062 -4.77 1 91.44 484 HIS A CA 1
ATOM 3800 C C . HIS A 1 484 ? 26 0.968 -4.973 1 91.44 484 HIS A C 1
ATOM 3802 O O . HIS A 1 484 ? 25.891 0.05 -4.156 1 91.44 484 HIS A O 1
ATOM 3808 N N . PRO A 1 485 ? 25.234 1.076 -6.055 1 92.94 485 PRO A N 1
ATOM 3809 C CA . PRO A 1 485 ? 24.203 0.059 -6.293 1 92.94 485 PRO A CA 1
ATOM 3810 C C . PRO A 1 485 ? 24.781 -1.353 -6.375 1 92.94 485 PRO A C 1
ATOM 3812 O O . PRO A 1 485 ? 24.109 -2.318 -5.992 1 92.94 485 PRO A O 1
ATOM 3815 N N . ALA A 1 486 ? 26 -1.491 -6.812 1 94.12 486 ALA A N 1
ATOM 3816 C CA . ALA A 1 486 ? 26.625 -2.805 -6.898 1 94.12 486 ALA A CA 1
ATOM 3817 C C . ALA A 1 486 ? 26.859 -3.395 -5.512 1 94.12 486 ALA A C 1
ATOM 3819 O O . ALA A 1 486 ? 26.719 -4.602 -5.312 1 94.12 486 ALA A O 1
ATOM 3820 N N . ALA A 1 487 ? 27.234 -2.506 -4.598 1 94.88 487 ALA A N 1
ATOM 3821 C CA . ALA A 1 487 ? 27.438 -2.984 -3.23 1 94.88 487 ALA A CA 1
ATOM 3822 C C . ALA A 1 487 ? 26.125 -3.51 -2.643 1 94.88 487 ALA A C 1
ATOM 3824 O O . ALA A 1 487 ? 26.109 -4.539 -1.964 1 94.88 487 ALA A O 1
ATOM 3825 N N . TYR A 1 488 ? 25.109 -2.807 -2.951 1 94.88 488 TYR A N 1
ATOM 3826 C CA . TYR A 1 488 ? 23.797 -3.26 -2.504 1 94.88 488 TYR A CA 1
ATOM 3827 C C . TYR A 1 488 ? 23.438 -4.602 -3.137 1 94.88 488 TYR A C 1
ATOM 3829 O O . TYR A 1 488 ? 22.953 -5.504 -2.453 1 94.88 488 TYR A O 1
ATOM 3837 N N . TYR A 1 489 ? 23.672 -4.707 -4.41 1 95.06 489 TYR A N 1
ATOM 3838 C CA . TYR A 1 489 ? 23.359 -5.906 -5.184 1 95.06 489 TYR A CA 1
ATOM 3839 C C . TYR A 1 489 ? 24.031 -7.133 -4.574 1 95.06 489 TYR A C 1
ATOM 3841 O O . TYR A 1 489 ? 23.359 -8.133 -4.285 1 95.06 489 TYR A O 1
ATOM 3849 N N . PHE A 1 490 ? 25.297 -7.078 -4.363 1 95.75 490 PHE A N 1
ATOM 3850 C CA . PHE A 1 490 ? 26.031 -8.219 -3.822 1 95.75 490 PHE A CA 1
ATOM 3851 C C . PHE A 1 490 ? 25.594 -8.516 -2.393 1 95.75 490 PHE A C 1
ATOM 3853 O O . PHE A 1 490 ? 25.469 -9.68 -2.006 1 95.75 490 PHE A O 1
ATOM 3860 N N . ALA A 1 491 ? 25.375 -7.445 -1.673 1 96.44 491 ALA A N 1
ATOM 3861 C CA . ALA A 1 491 ? 24.938 -7.645 -0.289 1 96.44 491 ALA A CA 1
ATOM 3862 C C . ALA A 1 491 ? 23.578 -8.328 -0.227 1 96.44 491 ALA A C 1
ATOM 3864 O O . ALA A 1 491 ? 23.375 -9.227 0.59 1 96.44 491 ALA A O 1
ATOM 3865 N N . LYS A 1 492 ? 22.719 -7.914 -1.086 1 95.44 492 LYS A N 1
ATOM 3866 C CA . LYS A 1 492 ? 21.375 -8.484 -1.106 1 95.44 492 LYS A CA 1
ATOM 3867 C C . LYS A 1 492 ? 21.391 -9.953 -1.521 1 95.44 492 LYS A C 1
ATOM 3869 O O . LYS A 1 492 ? 20.766 -10.797 -0.882 1 95.44 492 LYS A O 1
ATOM 3874 N N . VAL A 1 493 ? 22.156 -10.289 -2.541 1 96.25 493 VAL A N 1
ATOM 3875 C CA . VAL A 1 493 ? 22.219 -11.648 -3.066 1 96.25 493 VAL A CA 1
ATOM 3876 C C . VAL A 1 493 ? 22.906 -12.562 -2.051 1 96.25 493 VAL A C 1
ATOM 3878 O O . VAL A 1 493 ? 22.391 -13.625 -1.716 1 96.25 493 VAL A O 1
ATOM 3881 N N . PHE A 1 494 ? 23.984 -12.102 -1.474 1 96.38 494 PHE A N 1
ATOM 3882 C CA . PHE A 1 494 ? 24.766 -12.953 -0.583 1 96.38 494 PHE A CA 1
ATOM 3883 C C . PHE A 1 494 ? 24.094 -13.078 0.776 1 96.38 494 PHE A C 1
ATOM 3885 O O . PHE A 1 494 ? 24.219 -14.102 1.451 1 96.38 494 PHE A O 1
ATOM 3892 N N . SER A 1 495 ? 23.406 -12.055 1.176 1 95.5 495 SER A N 1
ATOM 3893 C CA . SER A 1 495 ? 22.703 -12.125 2.457 1 95.5 495 SER A CA 1
ATOM 3894 C C . SER A 1 495 ? 21.516 -13.078 2.385 1 95.5 495 SER A C 1
ATOM 3896 O O . SER A 1 495 ? 21.062 -13.586 3.412 1 95.5 495 SER A O 1
ATOM 3898 N N . ASP A 1 496 ? 21.047 -13.336 1.187 1 94.12 496 ASP A N 1
ATOM 3899 C CA . ASP A 1 496 ? 19.891 -14.211 0.988 1 94.12 496 ASP A CA 1
ATOM 3900 C C . ASP A 1 496 ? 20.312 -15.68 1.011 1 94.12 496 ASP A C 1
ATOM 3902 O O . ASP A 1 496 ? 19.484 -16.562 1.276 1 94.12 496 ASP A O 1
ATOM 3906 N N . ILE A 1 497 ? 21.562 -16.016 0.792 1 95.81 497 ILE A N 1
ATOM 3907 C CA . ILE A 1 497 ? 22.047 -17.375 0.56 1 95.81 497 ILE A CA 1
ATOM 3908 C C . ILE A 1 497 ? 21.922 -18.188 1.844 1 95.81 497 ILE A C 1
ATOM 3910 O O . ILE A 1 497 ? 21.391 -19.297 1.83 1 95.81 497 ILE A O 1
ATOM 3914 N N . PRO A 1 498 ? 22.328 -17.672 2.99 1 95.25 498 PRO A N 1
ATOM 3915 C CA . PRO A 1 498 ? 22.219 -18.5 4.199 1 95.25 498 PRO A CA 1
ATOM 3916 C C . PRO A 1 498 ? 20.781 -18.859 4.535 1 95.25 498 PRO A C 1
ATOM 3918 O O . PRO A 1 498 ? 20.516 -20 4.945 1 95.25 498 PRO A O 1
ATOM 3921 N N . PHE A 1 499 ? 19.922 -18.016 4.414 1 94.56 499 PHE A N 1
ATOM 3922 C CA . PHE A 1 499 ? 18.531 -18.297 4.707 1 94.56 499 PHE A CA 1
ATOM 3923 C C . PHE A 1 499 ? 17.922 -19.203 3.65 1 94.56 499 PHE A C 1
ATOM 3925 O O . PHE A 1 499 ? 17.109 -20.078 3.969 1 94.56 499 PHE A O 1
ATOM 3932 N N . HIS A 1 500 ? 18.312 -18.984 2.41 1 95.06 500 HIS A N 1
ATOM 3933 C CA . HIS A 1 500 ? 17.891 -19.859 1.325 1 95.06 500 HIS A CA 1
ATOM 3934 C C . HIS A 1 500 ? 18.281 -21.312 1.604 1 95.06 500 HIS A C 1
ATOM 3936 O O . HIS A 1 500 ? 17.469 -22.219 1.428 1 95.06 500 HIS A O 1
ATOM 3942 N N . LEU A 1 501 ? 19.5 -21.484 2.082 1 96.31 501 LEU A N 1
ATOM 3943 C CA . LEU A 1 501 ? 20 -22.828 2.355 1 96.31 501 LEU A CA 1
ATOM 3944 C C . LEU A 1 501 ? 19.203 -23.484 3.473 1 96.31 501 LEU A C 1
ATOM 3946 O O . LEU A 1 501 ? 18.859 -24.672 3.389 1 96.31 501 LEU A O 1
ATOM 3950 N N . ILE A 1 502 ? 18.812 -22.734 4.422 1 96.19 502 ILE A N 1
ATOM 3951 C CA . ILE A 1 502 ? 18.016 -23.266 5.523 1 96.19 502 ILE A CA 1
ATOM 3952 C C . ILE A 1 502 ? 16.625 -23.641 5.027 1 96.19 502 ILE A C 1
ATOM 3954 O O . ILE A 1 502 ? 16.125 -24.719 5.332 1 96.19 502 ILE A O 1
ATOM 3958 N N . TYR A 1 503 ? 16.031 -22.797 4.242 1 95.62 503 TYR A N 1
ATOM 3959 C CA . TYR A 1 503 ? 14.688 -23.047 3.719 1 95.62 503 TYR A CA 1
ATOM 3960 C C . TYR A 1 503 ? 14.68 -24.297 2.84 1 95.62 503 TYR A C 1
ATOM 3962 O O . TYR A 1 503 ? 13.758 -25.109 2.91 1 95.62 503 TYR A O 1
ATOM 3970 N N . VAL A 1 504 ? 15.688 -24.422 2.029 1 96.06 504 VAL A N 1
ATOM 3971 C CA . VAL A 1 504 ? 15.758 -25.547 1.104 1 96.06 504 VAL A CA 1
ATOM 3972 C C . VAL A 1 504 ? 15.93 -26.844 1.888 1 96.06 504 VAL A C 1
ATOM 3974 O O . VAL A 1 504 ? 15.352 -27.875 1.534 1 96.06 504 VAL A O 1
ATOM 3977 N N . LEU A 1 505 ? 16.719 -26.844 2.953 1 96.75 505 LEU A N 1
ATOM 3978 C CA . LEU A 1 505 ? 16.891 -28.031 3.779 1 96.75 505 LEU A CA 1
ATOM 3979 C C . LEU A 1 505 ? 15.586 -28.438 4.434 1 96.75 505 LEU A C 1
ATOM 3981 O O . LEU A 1 505 ? 15.25 -29.625 4.473 1 96.75 505 LEU A O 1
ATOM 3985 N N . VAL A 1 506 ? 14.883 -27.484 4.891 1 96.56 506 VAL A N 1
ATOM 3986 C CA . VAL A 1 506 ? 13.586 -27.75 5.512 1 96.56 506 VAL A CA 1
ATOM 3987 C C . VAL A 1 506 ? 12.609 -28.281 4.461 1 96.56 506 VAL A C 1
ATOM 3989 O O . VAL A 1 506 ? 11.766 -29.125 4.758 1 96.56 506 VAL A O 1
ATOM 3992 N N . TYR A 1 507 ? 12.758 -27.875 3.277 1 96 507 TYR A N 1
ATOM 3993 C CA . TYR A 1 507 ? 11.891 -28.281 2.174 1 96 507 TYR A CA 1
ATOM 3994 C C . TYR A 1 507 ? 12.227 -29.703 1.715 1 96 507 TYR A C 1
ATOM 3996 O O . TYR A 1 507 ? 11.328 -30.516 1.501 1 96 507 TYR A O 1
ATOM 4004 N N . ILE A 1 508 ? 13.516 -30.094 1.691 1 96.06 508 ILE A N 1
ATOM 4005 C CA . ILE A 1 508 ? 13.961 -31.312 1.026 1 96.06 508 ILE A CA 1
ATOM 4006 C C . ILE A 1 508 ? 13.969 -32.469 2.021 1 96.06 508 ILE A C 1
ATOM 4008 O O . ILE A 1 508 ? 13.594 -33.594 1.677 1 96.06 508 ILE A O 1
ATOM 4012 N N . ILE A 1 509 ? 14.25 -32.25 3.264 1 96 509 ILE A N 1
ATOM 4013 C CA . ILE A 1 509 ? 14.555 -33.344 4.195 1 96 509 ILE A CA 1
ATOM 4014 C C . ILE A 1 509 ? 13.289 -34.125 4.488 1 96 509 ILE A C 1
ATOM 4016 O O . ILE A 1 509 ? 13.258 -35.344 4.297 1 96 509 ILE A O 1
ATOM 4020 N N . PRO A 1 510 ? 12.211 -33.5 4.922 1 96.25 510 PRO A N 1
ATOM 4021 C CA . PRO A 1 510 ? 11.016 -34.312 5.18 1 96.25 510 PRO A CA 1
ATOM 4022 C C . PRO A 1 510 ? 10.492 -35 3.924 1 96.25 510 PRO A C 1
ATOM 4024 O O . PRO A 1 510 ? 10.109 -36.188 3.979 1 96.25 510 PRO A O 1
ATOM 4027 N N . LEU A 1 511 ? 10.5 -34.344 2.818 1 95.31 511 LEU A N 1
ATOM 4028 C CA . LEU A 1 511 ? 10.023 -34.906 1.557 1 95.31 511 LEU A CA 1
ATOM 4029 C C . LEU A 1 511 ? 10.867 -36.094 1.142 1 95.31 511 LEU A C 1
ATOM 4031 O O . LEU A 1 511 ? 10.336 -37.125 0.694 1 95.31 511 LEU A O 1
ATOM 4035 N N . TYR A 1 512 ? 12.188 -36 1.312 1 95.19 512 TYR A N 1
ATOM 4036 C CA . TYR A 1 512 ? 13.125 -37.062 0.906 1 95.19 512 TYR A CA 1
ATOM 4037 C C . TYR A 1 512 ? 12.859 -38.344 1.661 1 95.19 512 TYR A C 1
ATOM 4039 O O . TYR A 1 512 ? 12.828 -39.438 1.063 1 95.19 512 TYR A O 1
ATOM 4047 N N . PHE A 1 513 ? 12.539 -38.281 2.885 1 94.94 513 PHE A N 1
ATOM 4048 C CA . PHE A 1 513 ? 12.328 -39.469 3.719 1 94.94 513 PHE A CA 1
ATOM 4049 C C . PHE A 1 513 ? 10.914 -40 3.553 1 94.94 513 PHE A C 1
ATOM 4051 O O . PHE A 1 513 ? 10.711 -41.219 3.527 1 94.94 513 PHE A O 1
ATOM 4058 N N . MET A 1 514 ? 10 -39.188 3.367 1 94.19 514 MET A N 1
ATOM 4059 C CA . MET A 1 514 ? 8.617 -39.625 3.191 1 94.19 514 MET A CA 1
ATOM 4060 C C . MET A 1 514 ? 8.438 -40.312 1.854 1 94.19 514 MET A C 1
ATOM 4062 O O . MET A 1 514 ? 7.723 -41.312 1.769 1 94.19 514 MET A O 1
ATOM 4066 N N . ALA A 1 515 ? 9.055 -39.812 0.812 1 93.19 515 ALA A N 1
ATOM 4067 C CA . ALA A 1 515 ? 8.938 -40.375 -0.522 1 93.19 515 ALA A CA 1
ATOM 4068 C C . ALA A 1 515 ? 9.711 -41.688 -0.619 1 93.19 515 ALA A C 1
ATOM 4070 O O . ALA A 1 515 ? 9.484 -42.5 -1.529 1 93.19 515 ALA A O 1
ATOM 4071 N N . GLY A 1 516 ? 10.586 -41.969 0.293 1 93.25 516 GLY A N 1
ATOM 4072 C CA . GLY A 1 516 ? 11.367 -43.188 0.302 1 93.25 516 GLY A CA 1
ATOM 4073 C C . GLY A 1 516 ? 12.469 -43.219 -0.743 1 93.25 516 GLY A C 1
ATOM 4074 O O . GLY A 1 516 ? 12.703 -44.25 -1.384 1 93.25 516 GLY A O 1
ATOM 4075 N N . LEU A 1 517 ? 13.094 -42.125 -0.946 1 93.69 517 LEU A N 1
ATOM 4076 C CA . LEU A 1 517 ? 14.172 -42.031 -1.924 1 93.69 517 LEU A CA 1
ATOM 4077 C C . LEU A 1 517 ? 15.445 -42.688 -1.402 1 93.69 517 LEU A C 1
ATOM 4079 O O . LEU A 1 517 ? 15.617 -42.844 -0.191 1 93.69 517 LEU A O 1
ATOM 4083 N N . PRO A 1 518 ? 16.266 -43.094 -2.289 1 92.12 518 PRO A N 1
ATOM 4084 C CA . PRO A 1 518 ? 17.484 -43.781 -1.854 1 92.12 518 PRO A CA 1
ATOM 4085 C C . PRO A 1 518 ? 18.391 -42.906 -1.012 1 92.12 518 PRO A C 1
ATOM 4087 O O . PRO A 1 518 ? 18.609 -41.75 -1.349 1 92.12 518 PRO A O 1
ATOM 4090 N N . VAL A 1 519 ? 18.906 -43.531 0.066 1 92.06 519 VAL A N 1
ATOM 4091 C CA . VAL A 1 519 ? 19.734 -42.75 0.998 1 92.06 519 VAL A CA 1
ATOM 4092 C C . VAL A 1 519 ? 21.203 -43.062 0.754 1 92.06 519 VAL A C 1
ATOM 4094 O O . VAL A 1 519 ? 21.75 -44 1.322 1 92.06 519 VAL A O 1
ATOM 4097 N N . ASP A 1 520 ? 21.797 -42.438 -0.231 1 92.62 520 ASP A N 1
ATOM 4098 C CA . ASP A 1 520 ? 23.219 -42.438 -0.541 1 92.62 520 ASP A CA 1
ATOM 4099 C C . ASP A 1 520 ? 23.812 -41.031 -0.418 1 92.62 520 ASP A C 1
ATOM 4101 O O . ASP A 1 520 ? 23.172 -40.062 -0.8 1 92.62 520 ASP A O 1
ATOM 4105 N N . GLY A 1 521 ? 24.953 -40.938 0.259 1 92.19 521 GLY A N 1
ATOM 4106 C CA . GLY A 1 521 ? 25.562 -39.656 0.508 1 92.19 521 GLY A CA 1
ATOM 4107 C C . GLY A 1 521 ? 25.719 -38.812 -0.748 1 92.19 521 GLY A C 1
ATOM 4108 O O . GLY A 1 521 ? 25.391 -37.625 -0.755 1 92.19 521 GLY A O 1
ATOM 4109 N N . TYR A 1 522 ? 26.234 -39.438 -1.809 1 93.5 522 TYR A N 1
ATOM 4110 C CA . TYR A 1 522 ? 26.453 -38.719 -3.062 1 93.5 522 TYR A CA 1
ATOM 4111 C C . TYR A 1 522 ? 25.125 -38.312 -3.693 1 93.5 522 TYR A C 1
ATOM 4113 O O . TYR A 1 522 ? 24.969 -37.156 -4.129 1 93.5 522 TYR A O 1
ATOM 4121 N N . ILE A 1 523 ? 24.156 -39.219 -3.719 1 94.06 523 ILE A N 1
ATOM 4122 C CA . ILE A 1 523 ? 22.875 -38.969 -4.34 1 94.06 523 ILE A CA 1
ATOM 4123 C C . ILE A 1 523 ? 22.125 -37.875 -3.559 1 94.06 523 ILE A C 1
ATOM 4125 O O . ILE A 1 523 ? 21.547 -36.969 -4.148 1 94.06 523 ILE A O 1
ATOM 4129 N N . CYS A 1 524 ? 22.266 -38 -2.273 1 94.75 524 CYS A N 1
ATOM 4130 C CA . CYS A 1 524 ? 21.578 -37.031 -1.423 1 94.75 524 CYS A CA 1
ATOM 4131 C C . CYS A 1 524 ? 22.172 -35.656 -1.572 1 94.75 524 CYS A C 1
ATOM 4133 O O . CYS A 1 524 ? 21.453 -34.656 -1.646 1 94.75 524 CYS A O 1
ATOM 4135 N N . CYS A 1 525 ? 23.453 -35.531 -1.642 1 95.06 525 CYS A N 1
ATOM 4136 C CA . CYS A 1 525 ? 24.141 -34.25 -1.775 1 95.06 525 CYS A CA 1
ATOM 4137 C C . CYS A 1 525 ? 23.844 -33.625 -3.129 1 95.06 525 CYS A C 1
ATOM 4139 O O . CYS A 1 525 ? 23.578 -32.438 -3.209 1 95.06 525 CYS A O 1
ATOM 4141 N N . MET A 1 526 ? 23.891 -34.438 -4.176 1 95.31 526 MET A N 1
ATOM 4142 C CA . MET A 1 526 ? 23.625 -33.938 -5.516 1 95.31 526 MET A CA 1
ATOM 4143 C C . MET A 1 526 ? 22.172 -33.5 -5.656 1 95.31 526 MET A C 1
ATOM 4145 O O . MET A 1 526 ? 21.859 -32.5 -6.312 1 95.31 526 MET A O 1
ATOM 4149 N N . PHE A 1 527 ? 21.312 -34.312 -5.055 1 96.19 527 PHE A N 1
ATOM 4150 C CA . PHE A 1 527 ? 19.906 -34 -5.039 1 96.19 527 PHE A CA 1
ATOM 4151 C C . PHE A 1 527 ? 19.672 -32.625 -4.375 1 96.19 527 PHE A C 1
ATOM 4153 O O . PHE A 1 527 ? 19 -31.766 -4.938 1 96.19 527 PHE A O 1
ATOM 4160 N N . GLY A 1 528 ? 20.281 -32.438 -3.217 1 95.69 528 GLY A N 1
ATOM 4161 C CA . GLY A 1 528 ? 20.156 -31.203 -2.492 1 95.69 528 GLY A CA 1
ATOM 4162 C C . GLY A 1 528 ? 20.75 -30.016 -3.242 1 95.69 528 GLY A C 1
ATOM 4163 O O . GLY A 1 528 ? 20.188 -28.922 -3.232 1 95.69 528 GLY A O 1
ATOM 4164 N N . LEU A 1 529 ? 21.812 -30.219 -3.871 1 95.94 529 LEU A N 1
ATOM 4165 C CA . LEU A 1 529 ? 22.484 -29.156 -4.602 1 95.94 529 LEU A CA 1
ATOM 4166 C C . LEU A 1 529 ? 21.656 -28.688 -5.793 1 95.94 529 LEU A C 1
ATOM 4168 O O . LEU A 1 529 ? 21.469 -27.484 -5.992 1 95.94 529 LEU A O 1
ATOM 4172 N N . PHE A 1 530 ? 21.125 -29.609 -6.594 1 96.88 530 PHE A N 1
ATOM 4173 C CA . PHE A 1 530 ? 20.391 -29.234 -7.801 1 96.88 530 PHE A CA 1
ATOM 4174 C C . PHE A 1 530 ? 19.031 -28.641 -7.449 1 96.88 530 PHE A C 1
ATOM 4176 O O . PHE A 1 530 ? 18.578 -27.703 -8.117 1 96.88 530 PHE A O 1
ATOM 4183 N N . VAL A 1 531 ? 18.406 -29.188 -6.391 1 96.88 531 VAL A N 1
ATOM 4184 C CA . VAL A 1 531 ? 17.172 -28.562 -5.941 1 96.88 531 VAL A CA 1
ATOM 4185 C C . VAL A 1 531 ? 17.469 -27.156 -5.395 1 96.88 531 VAL A C 1
ATOM 4187 O O . VAL A 1 531 ? 16.75 -26.203 -5.707 1 96.88 531 VAL A O 1
ATOM 4190 N N . GLY A 1 532 ? 18.484 -27.062 -4.617 1 96.75 532 GLY A N 1
ATOM 4191 C CA . GLY A 1 532 ? 18.875 -25.781 -4.047 1 96.75 532 GLY A CA 1
ATOM 4192 C C . GLY A 1 532 ? 19.188 -24.719 -5.098 1 96.75 532 GLY A C 1
ATOM 4193 O O . GLY A 1 532 ? 18.703 -23.594 -5.008 1 96.75 532 GLY A O 1
ATOM 4194 N N . VAL A 1 533 ? 19.922 -25.109 -6.105 1 96.81 533 VAL A N 1
ATOM 4195 C CA . VAL A 1 533 ? 20.297 -24.156 -7.148 1 96.81 533 VAL A CA 1
ATOM 4196 C C . VAL A 1 533 ? 19.062 -23.797 -7.977 1 96.81 533 VAL A C 1
ATOM 4198 O O . VAL A 1 533 ? 18.922 -22.656 -8.414 1 96.81 533 VAL A O 1
ATOM 4201 N N . SER A 1 534 ? 18.219 -24.734 -8.211 1 96.5 534 SER A N 1
ATOM 4202 C CA . SER A 1 534 ? 16.984 -24.453 -8.961 1 96.5 534 SER A CA 1
ATOM 4203 C C . SER A 1 534 ? 16.109 -23.469 -8.219 1 96.5 534 SER A C 1
ATOM 4205 O O . SER A 1 534 ? 15.609 -22.5 -8.812 1 96.5 534 SER A O 1
ATOM 4207 N N . VAL A 1 535 ? 15.953 -23.688 -6.949 1 96.5 535 VAL A N 1
ATOM 4208 C CA . VAL A 1 535 ? 15.133 -22.797 -6.141 1 96.5 535 VAL A CA 1
ATOM 4209 C C . VAL A 1 535 ? 15.797 -21.422 -6.07 1 96.5 535 VAL A C 1
ATOM 4211 O O . VAL A 1 535 ? 15.109 -20.391 -6.141 1 96.5 535 VAL A O 1
ATOM 4214 N N . PHE A 1 536 ? 17.062 -21.406 -5.973 1 97.25 536 PHE A N 1
ATOM 4215 C CA . PHE A 1 536 ? 17.766 -20.125 -5.906 1 97.25 536 PHE A CA 1
ATOM 4216 C C . PHE A 1 536 ? 17.641 -19.375 -7.223 1 97.25 536 PHE A C 1
ATOM 4218 O O . PHE A 1 536 ? 17.562 -18.141 -7.234 1 97.25 536 PHE A O 1
ATOM 4225 N N . THR A 1 537 ? 17.719 -20.109 -8.305 1 97.19 537 THR A N 1
ATOM 4226 C CA . THR A 1 537 ? 17.516 -19.469 -9.602 1 97.19 537 THR A CA 1
ATOM 4227 C C . THR A 1 537 ? 16.141 -18.812 -9.688 1 97.19 537 THR A C 1
ATOM 4229 O O . THR A 1 537 ? 15.992 -17.75 -10.273 1 97.19 537 THR A O 1
ATOM 4232 N N . SER A 1 538 ? 15.156 -19.469 -9.141 1 96.38 538 SER A N 1
ATOM 4233 C CA . SER A 1 538 ? 13.828 -18.875 -9.07 1 96.38 538 SER A CA 1
ATOM 4234 C C . SER A 1 538 ? 13.836 -17.609 -8.219 1 96.38 538 SER A C 1
ATOM 4236 O O . SER A 1 538 ? 13.133 -16.641 -8.523 1 96.38 538 SER A O 1
ATOM 4238 N N . ARG A 1 539 ? 14.57 -17.609 -7.172 1 96.25 539 ARG A N 1
ATOM 4239 C CA . ARG A 1 539 ? 14.719 -16.406 -6.344 1 96.25 539 ARG A CA 1
ATOM 4240 C C . ARG A 1 539 ? 15.359 -15.273 -7.137 1 96.25 539 ARG A C 1
ATOM 4242 O O . ARG A 1 539 ? 14.961 -14.117 -6.996 1 96.25 539 ARG A O 1
ATOM 4249 N N . CYS A 1 540 ? 16.328 -15.695 -7.965 1 97.44 540 CYS A N 1
ATOM 4250 C CA . CYS A 1 540 ? 16.969 -14.695 -8.805 1 97.44 540 CYS A CA 1
ATOM 4251 C C . CYS A 1 540 ? 16 -14.102 -9.812 1 97.44 540 CYS A C 1
ATOM 4253 O O . CYS A 1 540 ? 16.062 -12.914 -10.117 1 97.44 540 CYS A O 1
ATOM 4255 N N . LEU A 1 541 ? 15.148 -14.945 -10.297 1 96.81 541 LEU A N 1
ATOM 4256 C CA . LEU A 1 541 ? 14.102 -14.461 -11.195 1 96.81 541 LEU A CA 1
ATOM 4257 C C . LEU A 1 541 ? 13.203 -13.445 -10.484 1 96.81 541 LEU A C 1
ATOM 4259 O O . LEU A 1 541 ? 12.859 -12.406 -11.062 1 96.81 541 LEU A O 1
ATOM 4263 N N . ALA A 1 542 ? 12.898 -13.727 -9.289 1 96 542 ALA A N 1
ATOM 4264 C CA . ALA A 1 542 ? 12.062 -12.836 -8.484 1 96 542 ALA A CA 1
ATOM 4265 C C . ALA A 1 542 ? 12.758 -11.5 -8.242 1 96 542 ALA A C 1
ATOM 4267 O O . ALA A 1 542 ? 12.164 -10.438 -8.445 1 96 542 ALA A O 1
ATOM 4268 N N . MET A 1 543 ? 13.969 -11.523 -7.828 1 96.5 543 MET A N 1
ATOM 4269 C CA . MET A 1 543 ? 14.719 -10.305 -7.523 1 96.5 543 MET A CA 1
ATOM 4270 C C . MET A 1 543 ? 14.938 -9.477 -8.781 1 96.5 543 MET A C 1
ATOM 4272 O O . MET A 1 543 ? 14.859 -8.242 -8.742 1 96.5 543 MET A O 1
ATOM 4276 N N . MET A 1 544 ? 15.203 -10.172 -9.852 1 96.56 544 MET A N 1
ATOM 4277 C CA . MET A 1 544 ? 15.375 -9.492 -11.125 1 96.56 544 MET A CA 1
ATOM 4278 C C . MET A 1 544 ? 14.094 -8.75 -11.523 1 96.56 544 MET A C 1
ATOM 4280 O O . MET A 1 544 ? 14.141 -7.574 -11.883 1 96.56 544 MET A O 1
ATOM 4284 N N . SER A 1 545 ? 12.984 -9.43 -11.453 1 94.56 545 SER A N 1
ATOM 4285 C CA . SER A 1 545 ? 11.703 -8.844 -11.82 1 94.56 545 SER A CA 1
ATOM 4286 C C . SER A 1 545 ? 11.375 -7.641 -10.938 1 94.56 545 SER A C 1
ATOM 4288 O O . SER A 1 545 ? 10.852 -6.637 -11.422 1 94.56 545 SER A O 1
ATOM 4290 N N . ALA A 1 546 ? 11.68 -7.738 -9.68 1 93 546 ALA A N 1
ATOM 4291 C CA . ALA A 1 546 ? 11.414 -6.648 -8.75 1 93 546 ALA A CA 1
ATOM 4292 C C . ALA A 1 546 ? 12.305 -5.441 -9.039 1 93 546 ALA A C 1
ATOM 4294 O O . ALA A 1 546 ? 11.898 -4.297 -8.812 1 93 546 ALA A O 1
ATOM 4295 N N . ALA A 1 547 ? 13.484 -5.684 -9.539 1 92.94 547 ALA A N 1
ATOM 4296 C CA . ALA A 1 547 ? 14.445 -4.609 -9.797 1 92.94 547 ALA A CA 1
ATOM 4297 C C . ALA A 1 547 ? 14.094 -3.857 -11.078 1 92.94 547 ALA A C 1
ATOM 4299 O O . ALA A 1 547 ? 14.328 -2.65 -11.18 1 92.94 547 ALA A O 1
ATOM 4300 N N . ILE A 1 548 ? 13.438 -4.52 -12.031 1 91.25 548 ILE A N 1
ATOM 4301 C CA . ILE A 1 548 ? 13.258 -3.916 -13.344 1 91.25 548 ILE A CA 1
ATOM 4302 C C . ILE A 1 548 ? 11.844 -3.34 -13.453 1 91.25 548 ILE A C 1
ATOM 4304 O O . ILE A 1 548 ? 11.609 -2.391 -14.211 1 91.25 548 ILE A O 1
ATOM 4308 N N . LEU A 1 549 ? 10.945 -3.941 -12.688 1 88.25 549 LEU A N 1
ATOM 4309 C CA . LEU A 1 549 ? 9.562 -3.508 -12.844 1 88.25 549 LEU A CA 1
ATOM 4310 C C . LEU A 1 549 ? 9.125 -2.645 -11.664 1 88.25 549 LEU A C 1
ATOM 4312 O O . LEU A 1 549 ? 9.492 -2.922 -10.523 1 88.25 549 LEU A O 1
ATOM 4316 N N . PRO A 1 550 ? 8.305 -1.656 -11.836 1 81.25 550 PRO A N 1
ATOM 4317 C CA . PRO A 1 550 ? 8.055 -0.604 -10.844 1 81.25 550 PRO A CA 1
ATOM 4318 C C . PRO A 1 550 ? 7.043 -1.021 -9.781 1 81.25 550 PRO A C 1
ATOM 4320 O O . PRO A 1 550 ? 7.07 -0.502 -8.656 1 81.25 550 PRO A O 1
ATOM 4323 N N . THR A 1 551 ? 6.125 -1.89 -10.133 1 80.19 551 THR A N 1
ATOM 4324 C CA . THR A 1 551 ? 5.082 -2.225 -9.164 1 80.19 551 THR A CA 1
ATOM 4325 C C . THR A 1 551 ? 5.094 -3.719 -8.859 1 80.19 551 THR A C 1
ATOM 4327 O O . THR A 1 551 ? 5.586 -4.52 -9.656 1 80.19 551 THR A O 1
ATOM 4330 N N . TYR A 1 552 ? 4.559 -4.105 -7.648 1 82.12 552 TYR A N 1
ATOM 4331 C CA . TYR A 1 552 ? 4.465 -5.496 -7.211 1 82.12 552 TYR A CA 1
ATOM 4332 C C . TYR A 1 552 ? 3.631 -6.316 -8.188 1 82.12 552 TYR A C 1
ATOM 4334 O O . TYR A 1 552 ? 3.996 -7.441 -8.531 1 82.12 552 TYR A O 1
ATOM 4342 N N . GLN A 1 553 ? 2.578 -5.711 -8.695 1 75.06 553 GLN A N 1
ATOM 4343 C CA . GLN A 1 553 ? 1.636 -6.43 -9.547 1 75.06 553 GLN A CA 1
ATOM 4344 C C . GLN A 1 553 ? 2.271 -6.789 -10.883 1 75.06 553 GLN A C 1
ATOM 4346 O O . GLN A 1 553 ? 2.182 -7.934 -11.328 1 75.06 553 GLN A O 1
ATOM 4351 N N . ILE A 1 554 ? 2.918 -5.848 -11.508 1 79 554 ILE A N 1
ATOM 4352 C CA . ILE A 1 554 ? 3.5 -6.094 -12.82 1 79 554 ILE A CA 1
ATOM 4353 C C . ILE A 1 554 ? 4.703 -7.023 -12.688 1 79 554 ILE A C 1
ATOM 4355 O O . ILE A 1 554 ? 4.941 -7.867 -13.555 1 79 554 ILE A O 1
ATOM 4359 N N . ALA A 1 555 ? 5.43 -6.824 -11.602 1 86.69 555 ALA A N 1
ATOM 4360 C CA . ALA A 1 555 ? 6.566 -7.711 -11.375 1 86.69 555 ALA A CA 1
ATOM 4361 C C . ALA A 1 555 ? 6.105 -9.148 -11.156 1 86.69 555 ALA A C 1
ATOM 4363 O O . ALA A 1 555 ? 6.715 -10.086 -11.68 1 86.69 555 ALA A O 1
ATOM 4364 N N . SER A 1 556 ? 5.055 -9.352 -10.359 1 84.06 556 SER A N 1
ATOM 4365 C CA . SER A 1 556 ? 4.508 -10.688 -10.117 1 84.06 556 SER A CA 1
ATOM 4366 C C . SER A 1 556 ? 3.971 -11.305 -11.398 1 84.06 556 SER A C 1
ATOM 4368 O O . SER A 1 556 ? 4.191 -12.492 -11.656 1 84.06 556 SER A O 1
ATOM 4370 N N . PHE A 1 557 ? 3.338 -10.469 -12.273 1 76.06 557 PHE A N 1
ATOM 4371 C CA . PHE A 1 557 ? 2.811 -10.945 -13.547 1 76.06 557 PHE A CA 1
ATOM 4372 C C . PHE A 1 557 ? 3.941 -11.391 -14.469 1 76.06 557 PHE A C 1
ATOM 4374 O O . PHE A 1 557 ? 3.854 -12.445 -15.102 1 76.06 557 PHE A O 1
ATOM 4381 N N . PHE A 1 558 ? 4.863 -10.594 -14.57 1 85.75 558 PHE A N 1
ATOM 4382 C CA . PHE A 1 558 ? 6.004 -10.891 -15.43 1 85.75 558 PHE A CA 1
ATOM 4383 C C . PHE A 1 558 ? 6.695 -12.172 -14.977 1 85.75 558 PHE A C 1
ATOM 4385 O O . PHE A 1 558 ? 6.973 -13.055 -15.797 1 85.75 558 PHE A O 1
ATOM 4392 N N . SER A 1 559 ? 7.008 -12.242 -13.648 1 90.38 559 SER A N 1
ATOM 4393 C CA . SER A 1 559 ? 7.723 -13.398 -13.117 1 90.38 559 SER A CA 1
ATOM 4394 C C . SER A 1 559 ? 6.898 -14.672 -13.273 1 90.38 559 SER A C 1
ATOM 4396 O O . SER A 1 559 ? 7.434 -15.727 -13.609 1 90.38 559 SER A O 1
ATOM 4398 N N . GLN A 1 560 ? 5.645 -14.617 -13.047 1 83.62 560 GLN A N 1
ATOM 4399 C CA . GLN A 1 560 ? 4.777 -15.789 -13.148 1 83.62 560 GLN A CA 1
ATOM 4400 C C . GLN A 1 560 ? 4.641 -16.234 -14.602 1 83.62 560 GLN A C 1
ATOM 4402 O O . GLN A 1 560 ? 4.547 -17.438 -14.875 1 83.62 560 GLN A O 1
ATOM 4407 N N . THR A 1 561 ? 4.586 -15.25 -15.445 1 82.69 561 THR A N 1
ATOM 4408 C CA . THR A 1 561 ? 4.523 -15.578 -16.859 1 82.69 561 THR A CA 1
ATOM 4409 C C . THR A 1 561 ? 5.801 -16.281 -17.312 1 82.69 561 THR A C 1
ATOM 4411 O O . THR A 1 561 ? 5.742 -17.312 -18 1 82.69 561 THR A O 1
ATOM 4414 N N . MET A 1 562 ? 6.879 -15.742 -16.906 1 89.19 562 MET A N 1
ATOM 4415 C CA . MET A 1 562 ? 8.148 -16.375 -17.25 1 89.19 562 MET A CA 1
ATOM 4416 C C . MET A 1 562 ? 8.25 -17.766 -16.625 1 89.19 562 MET A C 1
ATOM 4418 O O . MET A 1 562 ? 8.672 -18.719 -17.297 1 89.19 562 MET A O 1
ATOM 4422 N N . PHE A 1 563 ? 7.898 -17.859 -15.383 1 90.19 563 PHE A N 1
ATOM 4423 C CA . PHE A 1 563 ? 7.949 -19.141 -14.68 1 90.19 563 PHE A CA 1
ATOM 4424 C C . PHE A 1 563 ? 7.051 -20.172 -15.359 1 90.19 563 PHE A C 1
ATOM 4426 O O . PHE A 1 563 ? 7.43 -21.328 -15.5 1 90.19 563 PHE A O 1
ATOM 4433 N N . SER A 1 564 ? 5.906 -19.688 -15.797 1 83.56 564 SER A N 1
ATOM 4434 C CA . SER A 1 564 ? 4.977 -20.578 -16.484 1 83.56 564 SER A CA 1
ATOM 4435 C C . SER A 1 564 ? 5.559 -21.062 -17.812 1 83.56 564 SER A C 1
ATOM 4437 O O . SER A 1 564 ? 5.375 -22.219 -18.203 1 83.56 564 SER A O 1
ATOM 4439 N N . LEU A 1 565 ? 6.234 -20.219 -18.453 1 84.5 565 LEU A N 1
ATOM 4440 C CA . LEU A 1 565 ? 6.898 -20.594 -19.703 1 84.5 565 LEU A CA 1
ATOM 4441 C C . LEU A 1 565 ? 7.965 -21.656 -19.453 1 84.5 565 LEU A C 1
ATOM 4443 O O . LEU A 1 565 ? 8.094 -22.609 -20.234 1 84.5 565 LEU A O 1
ATOM 4447 N N . PHE A 1 566 ? 8.594 -21.5 -18.359 1 90.88 566 PHE A N 1
ATOM 4448 C CA . PHE A 1 566 ? 9.648 -22.453 -18.031 1 90.88 566 PHE A CA 1
ATOM 4449 C C . PHE A 1 566 ? 9.055 -23.797 -17.609 1 90.88 566 PHE A C 1
ATOM 4451 O O . PHE A 1 566 ? 9.633 -24.844 -17.875 1 90.88 566 PHE A O 1
ATOM 4458 N N . ILE A 1 567 ? 7.895 -23.719 -16.953 1 87.62 567 ILE A N 1
ATOM 4459 C CA . ILE A 1 567 ? 7.23 -24.938 -16.516 1 87.62 567 ILE A CA 1
ATOM 4460 C C . ILE A 1 567 ? 6.766 -25.734 -17.75 1 87.62 567 ILE A C 1
ATOM 4462 O O . ILE A 1 567 ? 6.98 -26.938 -17.828 1 87.62 567 ILE A O 1
ATOM 4466 N N . MET A 1 568 ? 6.266 -25.078 -18.688 1 83.69 568 MET A N 1
ATOM 4467 C CA . MET A 1 568 ? 5.676 -25.734 -19.844 1 83.69 568 MET A CA 1
ATOM 4468 C C . MET A 1 568 ? 6.754 -26.375 -20.719 1 83.69 568 MET A C 1
ATOM 4470 O O . MET A 1 568 ? 6.516 -27.406 -21.344 1 83.69 568 MET A O 1
ATOM 4474 N N . SER A 1 569 ? 7.898 -25.812 -20.641 1 83.62 569 SER A N 1
ATOM 4475 C CA . SER A 1 569 ? 8.969 -26.297 -21.516 1 83.62 569 SER A CA 1
ATOM 4476 C C . SER A 1 569 ? 9.961 -27.156 -20.734 1 83.62 569 SER A C 1
ATOM 4478 O O . SER A 1 569 ? 11.094 -27.359 -21.172 1 83.62 569 SER A O 1
ATOM 4480 N N . ALA A 1 570 ? 9.508 -27.594 -19.578 1 87.12 570 ALA A N 1
ATOM 4481 C CA . ALA A 1 570 ? 10.445 -28.297 -18.703 1 87.12 570 ALA A CA 1
ATOM 4482 C C . ALA A 1 570 ? 10.609 -29.75 -19.125 1 87.12 570 ALA A C 1
ATOM 4484 O O . ALA A 1 570 ? 11.555 -30.422 -18.719 1 87.12 570 ALA A O 1
ATOM 4485 N N . GLY A 1 571 ? 9.766 -30.328 -19.984 1 81.06 571 GLY A N 1
ATOM 4486 C CA . GLY A 1 571 ? 9.977 -31.656 -20.547 1 81.06 571 GLY A CA 1
ATOM 4487 C C . GLY A 1 571 ? 9.062 -32.688 -19.938 1 81.06 571 GLY A C 1
ATOM 4488 O O . GLY A 1 571 ? 8.961 -33.812 -20.453 1 81.06 571 GLY A O 1
ATOM 4489 N N . PHE A 1 572 ? 8.461 -32.438 -18.781 1 84.94 572 PHE A N 1
ATOM 4490 C CA . PHE A 1 572 ? 7.535 -33.406 -18.203 1 84.94 572 PHE A CA 1
ATOM 4491 C C . PHE A 1 572 ? 6.172 -33.312 -18.875 1 84.94 572 PHE A C 1
ATOM 4493 O O . PHE A 1 572 ? 5.535 -34.344 -19.141 1 84.94 572 PHE A O 1
ATOM 4500 N N . LEU A 1 573 ? 5.773 -32.188 -19.219 1 80.12 573 LEU A N 1
ATOM 4501 C CA . LEU A 1 573 ? 4.43 -31.953 -19.734 1 80.12 573 LEU A CA 1
ATOM 4502 C C . LEU A 1 573 ? 4.398 -32.125 -21.25 1 80.12 573 LEU A C 1
ATOM 4504 O O . LEU A 1 573 ? 3.324 -32.281 -21.844 1 80.12 573 LEU A O 1
ATOM 4508 N N . ILE A 1 574 ? 5.543 -32.031 -21.797 1 74.69 574 ILE A N 1
ATOM 4509 C CA . ILE A 1 574 ? 5.652 -32.156 -23.25 1 74.69 574 ILE A CA 1
ATOM 4510 C C . ILE A 1 574 ? 6.902 -32.938 -23.609 1 74.69 574 ILE A C 1
ATOM 4512 O O . ILE A 1 574 ? 7.914 -32.875 -22.891 1 74.69 574 ILE A O 1
ATOM 4516 N N . ASN A 1 575 ? 6.672 -33.75 -24.609 1 76.56 575 ASN A N 1
ATOM 4517 C CA . ASN A 1 575 ? 7.859 -34.406 -25.141 1 76.56 575 ASN A CA 1
ATOM 4518 C C . ASN A 1 575 ? 8.773 -33.438 -25.875 1 76.56 575 ASN A C 1
ATOM 4520 O O . ASN A 1 575 ? 8.359 -32.812 -26.844 1 76.56 575 ASN A O 1
ATOM 4524 N N . LEU A 1 576 ? 10 -33.344 -25.422 1 77.44 576 LEU A N 1
ATOM 4525 C CA . LEU A 1 576 ? 10.945 -32.344 -25.906 1 77.44 576 LEU A CA 1
ATOM 4526 C C . LEU A 1 576 ? 11.25 -32.562 -27.391 1 77.44 576 LEU A C 1
ATOM 4528 O O . LEU A 1 576 ? 11.547 -31.594 -28.109 1 77.44 576 LEU A O 1
ATOM 4532 N N . ASN A 1 577 ? 11.086 -33.719 -27.844 1 75.94 577 ASN A N 1
ATOM 4533 C CA . ASN A 1 577 ? 11.383 -34 -29.234 1 75.94 577 ASN A CA 1
ATOM 4534 C C . ASN A 1 577 ? 10.25 -33.562 -30.156 1 75.94 577 ASN A C 1
ATOM 4536 O O . ASN A 1 577 ? 10.445 -33.438 -31.375 1 75.94 577 ASN A O 1
ATOM 4540 N N . ASN A 1 578 ? 9.086 -33.375 -29.562 1 75.62 578 ASN A N 1
ATOM 4541 C CA . ASN A 1 578 ? 7.926 -32.969 -30.359 1 75.62 578 ASN A CA 1
ATOM 4542 C C . ASN A 1 578 ? 7.789 -31.469 -30.453 1 75.62 578 ASN A C 1
ATOM 4544 O O . ASN A 1 578 ? 6.938 -30.953 -31.188 1 75.62 578 ASN A O 1
ATOM 4548 N N . ILE A 1 579 ? 8.672 -30.797 -29.766 1 74.69 579 ILE A N 1
ATOM 4549 C CA . ILE A 1 579 ? 8.602 -29.328 -29.812 1 74.69 579 ILE A CA 1
ATOM 4550 C C . ILE A 1 579 ? 9.156 -28.844 -31.156 1 74.69 579 ILE A C 1
ATOM 4552 O O . ILE A 1 579 ? 10.203 -29.297 -31.609 1 74.69 579 ILE A O 1
ATOM 4556 N N . ILE A 1 580 ? 8.367 -28 -31.734 1 75.69 580 ILE A N 1
ATOM 4557 C CA . ILE A 1 580 ? 8.773 -27.453 -33.031 1 75.69 580 ILE A CA 1
ATOM 4558 C C . ILE A 1 580 ? 10.125 -26.75 -32.906 1 75.69 580 ILE A C 1
ATOM 4560 O O . ILE A 1 580 ? 10.438 -26.203 -31.844 1 75.69 580 ILE A O 1
ATOM 4564 N N . ALA A 1 581 ? 10.852 -26.797 -33.906 1 72.44 581 ALA A N 1
ATOM 4565 C CA . ALA A 1 581 ? 12.211 -26.266 -33.938 1 72.44 581 ALA A CA 1
ATOM 4566 C C . ALA A 1 581 ? 12.234 -24.781 -33.562 1 72.44 581 ALA A C 1
ATOM 4568 O O . ALA A 1 581 ? 13.133 -24.328 -32.875 1 72.44 581 ALA A O 1
ATOM 4569 N N . GLY A 1 582 ? 11.258 -24.062 -33.875 1 71.81 582 GLY A N 1
ATOM 4570 C CA . GLY A 1 582 ? 11.211 -22.625 -33.625 1 71.81 582 GLY A CA 1
ATOM 4571 C C . GLY A 1 582 ? 11.055 -22.297 -32.125 1 71.81 582 GLY A C 1
ATOM 4572 O O . GLY A 1 582 ? 11.469 -21.219 -31.688 1 71.81 582 GLY A O 1
ATOM 4573 N N . THR A 1 583 ? 10.547 -23.25 -31.328 1 78.25 583 THR A N 1
ATOM 4574 C CA . THR A 1 583 ? 10.312 -22.922 -29.922 1 78.25 583 THR A CA 1
ATOM 4575 C C . THR A 1 583 ? 11.227 -23.75 -29.016 1 78.25 583 THR A C 1
ATOM 4577 O O . THR A 1 583 ? 11.07 -23.734 -27.797 1 78.25 583 THR A O 1
ATOM 4580 N N . ARG A 1 584 ? 12.133 -24.453 -29.594 1 80.69 584 ARG A N 1
ATOM 4581 C CA . ARG A 1 584 ? 13.055 -25.281 -28.828 1 80.69 584 ARG A CA 1
ATOM 4582 C C . ARG A 1 584 ? 13.953 -24.422 -27.938 1 80.69 584 ARG A C 1
ATOM 4584 O O . ARG A 1 584 ? 14.398 -24.875 -26.875 1 80.69 584 ARG A O 1
ATOM 4591 N N . TRP A 1 585 ? 14.109 -23.203 -28.406 1 81.94 585 TRP A N 1
ATOM 4592 C CA . TRP A 1 585 ? 14.953 -22.312 -27.625 1 81.94 585 TRP A CA 1
ATOM 4593 C C . TRP A 1 585 ? 14.336 -22.047 -26.266 1 81.94 585 TRP A C 1
ATOM 4595 O O . TRP A 1 585 ? 15.047 -21.812 -25.281 1 81.94 585 TRP A O 1
ATOM 4605 N N . LEU A 1 586 ? 13.07 -22.234 -26.078 1 83.19 586 LEU A N 1
ATOM 4606 C CA . LEU A 1 586 ? 12.398 -22.016 -24.797 1 83.19 586 LEU A CA 1
ATOM 4607 C C . LEU A 1 586 ? 12.789 -23.094 -23.781 1 83.19 586 LEU A C 1
ATOM 4609 O O . LEU A 1 586 ? 12.945 -22.797 -22.594 1 83.19 586 LEU A O 1
ATOM 4613 N N . SER A 1 587 ? 12.93 -24.297 -24.312 1 85.88 587 SER A N 1
ATOM 4614 C CA . SER A 1 587 ? 13.305 -25.391 -23.438 1 85.88 587 SER A CA 1
ATOM 4615 C C . SER A 1 587 ? 14.766 -25.297 -23.016 1 85.88 587 SER A C 1
ATOM 4617 O O . SER A 1 587 ? 15.125 -25.672 -21.891 1 85.88 587 SER A O 1
ATOM 4619 N N . ILE A 1 588 ? 15.555 -24.703 -23.891 1 85.56 588 ILE A N 1
ATOM 4620 C CA . ILE A 1 588 ? 16.969 -24.578 -23.594 1 85.56 588 ILE A CA 1
ATOM 4621 C C . ILE A 1 588 ? 17.188 -23.469 -22.562 1 85.56 588 ILE A C 1
ATOM 4623 O O . ILE A 1 588 ? 18.078 -23.578 -21.703 1 85.56 588 ILE A O 1
ATOM 4627 N N . LEU A 1 589 ? 16.312 -22.609 -22.594 1 88.81 589 LEU A N 1
ATOM 4628 C CA . LEU A 1 589 ? 16.438 -21.469 -21.688 1 88.81 589 LEU A CA 1
ATOM 4629 C C . LEU A 1 589 ? 15.75 -21.766 -20.359 1 88.81 589 LEU A C 1
ATOM 4631 O O . LEU A 1 589 ? 15.969 -21.062 -19.359 1 88.81 589 LEU A O 1
ATOM 4635 N N . SER A 1 590 ? 15.07 -22.828 -20.281 1 92.44 590 SER A N 1
ATOM 4636 C CA . SER A 1 590 ? 14.312 -23.156 -19.078 1 92.44 590 SER A CA 1
ATOM 4637 C C . SER A 1 590 ? 15.203 -23.812 -18.031 1 92.44 590 SER A C 1
ATOM 4639 O O . SER A 1 590 ? 15.602 -24.969 -18.188 1 92.44 590 SER A O 1
ATOM 4641 N N . TYR A 1 591 ? 15.469 -23.094 -16.938 1 95.12 591 TYR A N 1
ATOM 4642 C CA . TYR A 1 591 ? 16.281 -23.672 -15.875 1 95.12 591 TYR A CA 1
ATOM 4643 C C . TYR A 1 591 ? 15.539 -24.812 -15.188 1 95.12 591 TYR A C 1
ATOM 4645 O O . TYR A 1 591 ? 16.156 -25.688 -14.57 1 95.12 591 TYR A O 1
ATOM 4653 N N . LEU A 1 592 ? 14.219 -24.844 -15.328 1 94.25 592 LEU A N 1
ATOM 4654 C CA . LEU A 1 592 ? 13.438 -25.922 -14.742 1 94.25 592 LEU A CA 1
ATOM 4655 C C . LEU A 1 592 ? 13.641 -27.219 -15.508 1 94.25 592 LEU A C 1
ATOM 4657 O O . LEU A 1 592 ? 13.641 -28.312 -14.914 1 94.25 592 LEU A O 1
ATOM 4661 N N . ARG A 1 593 ? 13.805 -27.125 -16.812 1 93.06 593 ARG A N 1
ATOM 4662 C CA . ARG A 1 593 ? 14.109 -28.312 -17.609 1 93.06 593 ARG A CA 1
ATOM 4663 C C . ARG A 1 593 ? 15.422 -28.953 -17.172 1 93.06 593 ARG A C 1
ATOM 4665 O O . ARG A 1 593 ? 15.5 -30.156 -16.969 1 93.06 593 ARG A O 1
ATOM 4672 N N . TRP A 1 594 ? 16.406 -28.125 -17 1 94.12 594 TRP A N 1
ATOM 4673 C CA . TRP A 1 594 ? 17.734 -28.609 -16.625 1 94.12 594 TRP A CA 1
ATOM 4674 C C . TRP A 1 594 ? 17.719 -29.172 -15.211 1 94.12 594 TRP A C 1
ATOM 4676 O O . TRP A 1 594 ? 18.359 -30.188 -14.938 1 94.12 594 TRP A O 1
ATOM 4686 N N . GLY A 1 595 ? 17.031 -28.453 -14.32 1 94.81 595 GLY A N 1
ATOM 4687 C CA . GLY A 1 595 ? 16.875 -28.969 -12.977 1 94.81 595 GLY A CA 1
ATOM 4688 C C . GLY A 1 595 ? 16.141 -30.297 -12.922 1 94.81 595 GLY A C 1
ATOM 4689 O O . GLY A 1 595 ? 16.562 -31.219 -12.234 1 94.81 595 GLY A O 1
ATOM 4690 N N . PHE A 1 596 ? 15.07 -30.438 -13.648 1 94.12 596 PHE A N 1
ATOM 4691 C CA . PHE A 1 596 ? 14.266 -31.656 -13.727 1 94.12 596 PHE A CA 1
ATOM 4692 C C . PHE A 1 596 ? 15.086 -32.812 -14.289 1 94.12 596 PHE A C 1
ATOM 4694 O O . PHE A 1 596 ? 15.094 -33.906 -13.734 1 94.12 596 PHE A O 1
ATOM 4701 N N . GLN A 1 597 ? 15.742 -32.531 -15.383 1 94 597 GLN A N 1
ATOM 4702 C CA . GLN A 1 597 ? 16.578 -33.562 -16.016 1 94 597 GLN A CA 1
ATOM 4703 C C . GLN A 1 597 ? 17.656 -34.031 -15.055 1 94 597 GLN A C 1
ATOM 4705 O O . GLN A 1 597 ? 17.922 -35.25 -14.969 1 94 597 GLN A O 1
ATOM 4710 N N . ALA A 1 598 ? 18.297 -33.125 -14.359 1 95.5 598 ALA A N 1
ATOM 4711 C CA . ALA A 1 598 ? 19.344 -33.469 -13.398 1 95.5 598 ALA A CA 1
ATOM 4712 C C . ALA A 1 598 ? 18.781 -34.375 -12.297 1 95.5 598 ALA A C 1
ATOM 4714 O O . ALA A 1 598 ? 19.406 -35.375 -11.938 1 95.5 598 ALA A O 1
ATOM 4715 N N . LEU A 1 599 ? 17.641 -34.062 -11.781 1 95.62 599 LEU A N 1
ATOM 4716 C CA . LEU A 1 599 ? 17.047 -34.812 -10.703 1 95.62 599 LEU A CA 1
ATOM 4717 C C . LEU A 1 599 ? 16.672 -36.219 -11.188 1 95.62 599 LEU A C 1
ATOM 4719 O O . LEU A 1 599 ? 16.844 -37.188 -10.453 1 95.62 599 LEU A O 1
ATOM 4723 N N . CYS A 1 600 ? 16.156 -36.344 -12.422 1 94.12 600 CYS A N 1
ATOM 4724 C CA . CYS A 1 600 ? 15.812 -37.625 -12.992 1 94.12 600 CYS A CA 1
ATOM 4725 C C . CYS A 1 600 ? 17.047 -38.5 -13.188 1 94.12 600 CYS A C 1
ATOM 4727 O O . CYS A 1 600 ? 17.031 -39.688 -12.906 1 94.12 600 CYS A O 1
ATOM 4729 N N . LEU A 1 601 ? 18.156 -37.875 -13.641 1 93.38 601 LEU A N 1
ATOM 4730 C CA . LEU A 1 601 ? 19.391 -38.594 -13.859 1 93.38 601 LEU A CA 1
ATOM 4731 C C . LEU A 1 601 ? 19.969 -39.094 -12.531 1 93.38 601 LEU A C 1
ATOM 4733 O O . LEU A 1 601 ? 20.531 -40.188 -12.469 1 93.38 601 LEU A O 1
ATOM 4737 N N . ILE A 1 602 ? 19.797 -38.344 -11.492 1 93.69 602 ILE A N 1
ATOM 4738 C CA . ILE A 1 602 ? 20.375 -38.656 -10.188 1 93.69 602 ILE A CA 1
ATOM 4739 C C . ILE A 1 602 ? 19.547 -39.719 -9.5 1 93.69 602 ILE A C 1
ATOM 4741 O O . ILE A 1 602 ? 20.094 -40.656 -8.922 1 93.69 602 ILE A O 1
ATOM 4745 N N . GLN A 1 603 ? 18.219 -39.656 -9.633 1 93.06 603 GLN A N 1
ATOM 4746 C CA . GLN A 1 603 ? 17.359 -40.5 -8.789 1 93.06 603 GLN A CA 1
ATOM 4747 C C . GLN A 1 603 ? 16.828 -41.688 -9.562 1 93.06 603 GLN A C 1
ATOM 4749 O O . GLN A 1 603 ? 16.594 -42.75 -8.992 1 93.06 603 GLN A O 1
ATOM 4754 N N . ILE A 1 604 ? 16.609 -41.562 -10.898 1 91.62 604 ILE A N 1
ATOM 4755 C CA . ILE A 1 604 ? 15.828 -42.562 -11.609 1 91.62 604 ILE A CA 1
ATOM 4756 C C . ILE A 1 604 ? 16.766 -43.438 -12.453 1 91.62 604 ILE A C 1
ATOM 4758 O O . ILE A 1 604 ? 16.484 -44.625 -12.695 1 91.62 604 ILE A O 1
ATOM 4762 N N . LYS A 1 605 ? 17.859 -43 -12.852 1 87.62 605 LYS A N 1
ATOM 4763 C CA . LYS A 1 605 ? 18.75 -43.656 -13.797 1 87.62 605 LYS A CA 1
ATOM 4764 C C . LYS A 1 605 ? 19.109 -45.062 -13.312 1 87.62 605 LYS A C 1
ATOM 4766 O O . LYS A 1 605 ? 19.062 -46.031 -14.086 1 87.62 605 LYS A O 1
ATOM 4771 N N . ASP A 1 606 ? 19.312 -45.25 -12.023 1 85.69 606 ASP A N 1
ATOM 4772 C CA . ASP A 1 606 ? 19.812 -46.5 -11.516 1 85.69 606 ASP A CA 1
ATOM 4773 C C . ASP A 1 606 ? 18.703 -47.344 -10.883 1 85.69 606 ASP A C 1
ATOM 4775 O O . ASP A 1 606 ? 18.969 -48.344 -10.234 1 85.69 606 ASP A O 1
ATOM 4779 N N . LEU A 1 607 ? 17.453 -46.969 -11.141 1 88.69 607 LEU A N 1
ATOM 4780 C CA . LEU A 1 607 ? 16.344 -47.688 -10.555 1 88.69 607 LEU A CA 1
ATOM 4781 C C . LEU A 1 607 ? 15.938 -48.875 -11.453 1 88.69 607 LEU A C 1
ATOM 4783 O O . LEU A 1 607 ? 16.141 -48.812 -12.664 1 88.69 607 LEU A O 1
ATOM 4787 N N . GLU A 1 608 ? 15.469 -49.906 -10.82 1 88.25 608 GLU A N 1
ATOM 4788 C CA . GLU A 1 608 ? 14.914 -51.062 -11.523 1 88.25 608 GLU A CA 1
ATOM 4789 C C . GLU A 1 608 ? 13.43 -51.25 -11.234 1 88.25 608 GLU A C 1
ATOM 4791 O O . GLU A 1 608 ? 13.016 -51.219 -10.07 1 88.25 608 GLU A O 1
ATOM 4796 N N . PHE A 1 609 ? 12.688 -51.312 -12.312 1 87.19 609 PHE A N 1
ATOM 4797 C CA . PHE A 1 609 ? 11.242 -51.406 -12.164 1 87.19 609 PHE A CA 1
ATOM 4798 C C . PHE A 1 609 ? 10.766 -52.844 -12.336 1 87.19 609 PHE A C 1
ATOM 4800 O O . PHE A 1 609 ? 11.383 -53.625 -13.07 1 87.19 609 PHE A O 1
ATOM 4807 N N . GLU A 1 610 ? 9.68 -53.156 -11.594 1 82.88 610 GLU A N 1
ATOM 4808 C CA . GLU A 1 610 ? 9.109 -54.5 -11.633 1 82.88 610 GLU A CA 1
ATOM 4809 C C . GLU A 1 610 ? 8.164 -54.656 -12.82 1 82.88 610 GLU A C 1
ATOM 4811 O O . GLU A 1 610 ? 7.363 -53.781 -13.109 1 82.88 610 GLU A O 1
ATOM 4816 N N . CYS A 1 611 ? 8.398 -55.594 -13.719 1 75.94 611 CYS A N 1
ATOM 4817 C CA . CYS A 1 611 ? 7.527 -55.875 -14.852 1 75.94 611 CYS A CA 1
ATOM 4818 C C . CYS A 1 611 ? 6.586 -57.031 -14.539 1 75.94 611 CYS A C 1
ATOM 4820 O O . CYS A 1 611 ? 7.004 -58.031 -13.961 1 75.94 611 CYS A O 1
ATOM 4822 N N . ASP A 1 612 ? 5.305 -56.906 -14.352 1 60.19 612 ASP A N 1
ATOM 4823 C CA . ASP A 1 612 ? 4.363 -58 -14.172 1 60.19 612 ASP A CA 1
ATOM 4824 C C . ASP A 1 612 ? 4.316 -58.906 -15.414 1 60.19 612 ASP A C 1
ATOM 4826 O O . ASP A 1 612 ? 4.363 -58.406 -16.547 1 60.19 612 ASP A O 1
ATOM 4830 N N . THR A 1 613 ? 4.77 -60.188 -15.352 1 53.97 613 THR A N 1
ATOM 4831 C CA . THR A 1 613 ? 4.809 -61.219 -16.375 1 53.97 613 THR A CA 1
ATOM 4832 C C . THR A 1 613 ? 3.529 -61.219 -17.203 1 53.97 613 THR A C 1
ATOM 4834 O O . THR A 1 613 ? 3.492 -61.781 -18.297 1 53.97 613 THR A O 1
ATOM 4837 N N . SER A 1 614 ? 2.43 -61.25 -16.594 1 46.19 614 SER A N 1
ATOM 4838 C CA . SER A 1 614 ? 1.235 -61.594 -17.359 1 46.19 614 SER A CA 1
ATOM 4839 C C . SER A 1 614 ? 1 -60.594 -18.5 1 46.19 614 SER A C 1
ATOM 4841 O O . SER A 1 614 ? 0.154 -60.812 -19.359 1 46.19 614 SER A O 1
ATOM 4843 N N . VAL A 1 615 ? 1.018 -59.375 -18.266 1 46.69 615 VAL A N 1
ATOM 4844 C CA . VAL A 1 615 ? 0.332 -58.438 -19.156 1 46.69 615 VAL A CA 1
ATOM 4845 C C . VAL A 1 615 ? 1.256 -58.062 -20.312 1 46.69 615 VAL A C 1
ATOM 4847 O O . VAL A 1 615 ? 2.455 -57.844 -20.109 1 46.69 615 VAL A O 1
ATOM 4850 N N . THR A 1 616 ? 0.894 -58.438 -21.438 1 44 616 THR A N 1
ATOM 4851 C CA . THR A 1 616 ? 1.288 -58.094 -22.812 1 44 616 THR A CA 1
ATOM 4852 C C . THR A 1 616 ? 1.831 -56.688 -22.891 1 44 616 THR A C 1
ATOM 4854 O O . THR A 1 616 ? 2.105 -56.156 -23.969 1 44 616 THR A O 1
ATOM 4857 N N . HIS A 1 617 ? 1.835 -55.875 -21.828 1 49.44 617 HIS A N 1
ATOM 4858 C CA . HIS A 1 617 ? 2.133 -54.438 -21.938 1 49.44 617 HIS A CA 1
ATOM 4859 C C . HIS A 1 617 ? 3.625 -54.188 -21.781 1 49.44 617 HIS A C 1
ATOM 4861 O O . HIS A 1 617 ? 4.352 -55 -21.219 1 49.44 617 HIS A O 1
ATOM 4867 N N . VAL A 1 618 ? 4.25 -53.281 -22.609 1 54.22 618 VAL A N 1
ATOM 4868 C CA . VAL A 1 618 ? 5.594 -52.719 -22.672 1 54.22 618 VAL A CA 1
ATOM 4869 C C . VAL A 1 618 ? 6.109 -52.438 -21.25 1 54.22 618 VAL A C 1
ATOM 4871 O O . VAL A 1 618 ? 5.5 -51.688 -20.5 1 54.22 618 VAL A O 1
ATOM 4874 N N . CYS A 1 619 ? 6.918 -53.5 -20.844 1 67.19 619 CYS A N 1
ATOM 4875 C CA . CYS A 1 619 ? 7.469 -53.344 -19.5 1 67.19 619 CYS A CA 1
ATOM 4876 C C . CYS A 1 619 ? 8.773 -52.562 -19.516 1 67.19 619 CYS A C 1
ATOM 4878 O O . CYS A 1 619 ? 9.68 -52.875 -20.297 1 67.19 619 CYS A O 1
ATOM 4880 N N . VAL A 1 620 ? 8.844 -51.375 -19.031 1 75 620 VAL A N 1
ATOM 4881 C CA . VAL A 1 620 ? 10.062 -50.594 -18.797 1 75 620 VAL A CA 1
ATOM 4882 C C . VAL A 1 620 ? 10.82 -51.156 -17.609 1 75 620 VAL A C 1
ATOM 4884 O O . VAL A 1 620 ? 10.367 -51.062 -16.469 1 75 620 VAL A O 1
ATOM 4887 N N . HIS A 1 621 ? 12.016 -51.781 -17.938 1 76.5 621 HIS A N 1
ATOM 4888 C CA . HIS A 1 621 ? 12.695 -52.562 -16.906 1 76.5 621 HIS A CA 1
ATOM 4889 C C . HIS A 1 621 ? 13.633 -51.688 -16.078 1 76.5 621 HIS A C 1
ATOM 4891 O O . HIS A 1 621 ? 13.875 -51.969 -14.898 1 76.5 621 HIS A O 1
ATOM 4897 N N . ASN A 1 622 ? 14.242 -50.656 -16.781 1 81.19 622 ASN A N 1
ATOM 4898 C CA . ASN A 1 622 ? 15.258 -49.906 -16.078 1 81.19 622 ASN A CA 1
ATOM 4899 C C . ASN A 1 622 ? 15.031 -48.406 -16.219 1 81.19 622 ASN A C 1
ATOM 4901 O O . ASN A 1 622 ? 14.305 -47.969 -17.109 1 81.19 622 ASN A O 1
ATOM 4905 N N . GLY A 1 623 ? 15.617 -47.75 -15.305 1 81.88 623 GLY A N 1
ATOM 4906 C CA . GLY A 1 623 ? 15.508 -46.281 -15.266 1 81.88 623 GLY A CA 1
ATOM 4907 C C . GLY A 1 623 ? 16.047 -45.625 -16.516 1 81.88 623 GLY A C 1
ATOM 4908 O O . GLY A 1 623 ? 15.508 -44.594 -16.953 1 81.88 623 GLY A O 1
ATOM 4909 N N . THR A 1 624 ? 17.062 -46.156 -17.156 1 82.5 624 THR A N 1
ATOM 4910 C CA . THR A 1 624 ? 17.625 -45.594 -18.375 1 82.5 624 THR A CA 1
ATOM 4911 C C . THR A 1 624 ? 16.609 -45.625 -19.516 1 82.5 624 THR A C 1
ATOM 4913 O O . THR A 1 624 ? 16.5 -44.656 -20.281 1 82.5 624 THR A O 1
ATOM 4916 N N . LYS A 1 625 ? 15.852 -46.656 -19.547 1 79.56 625 LYS A N 1
ATOM 4917 C CA . LYS A 1 625 ? 14.812 -46.75 -20.578 1 79.56 625 LYS A CA 1
ATOM 4918 C C . LYS A 1 625 ? 13.656 -45.812 -20.281 1 79.56 625 LYS A C 1
ATOM 4920 O O . LYS A 1 625 ? 13.055 -45.25 -21.203 1 79.56 625 LYS A O 1
ATOM 4925 N N . ALA A 1 626 ? 13.438 -45.75 -19.031 1 80.56 626 ALA A N 1
ATOM 4926 C CA . ALA A 1 626 ? 12.398 -44.812 -18.641 1 80.56 626 ALA A CA 1
ATOM 4927 C C . ALA A 1 626 ? 12.773 -43.375 -19.031 1 80.56 626 ALA A C 1
ATOM 4929 O O . ALA A 1 626 ? 11.93 -42.625 -19.5 1 80.56 626 ALA A O 1
ATOM 4930 N N . LEU A 1 627 ? 14.039 -43.062 -18.891 1 85.69 627 LEU A N 1
ATOM 4931 C CA . LEU A 1 627 ? 14.523 -41.719 -19.25 1 85.69 627 LEU A CA 1
ATOM 4932 C C . LEU A 1 627 ? 14.414 -41.5 -20.75 1 85.69 627 LEU A C 1
ATOM 4934 O O . LEU A 1 627 ? 14.148 -40.375 -21.203 1 85.69 627 LEU A O 1
ATOM 4938 N N . GLU A 1 628 ? 14.547 -42.531 -21.531 1 80.38 628 GLU A N 1
ATOM 4939 C CA . GLU A 1 628 ? 14.43 -42.406 -22.984 1 80.38 628 GLU A CA 1
ATOM 4940 C C . GLU A 1 628 ? 13 -42.125 -23.406 1 80.38 628 GLU A C 1
ATOM 4942 O O . GLU A 1 628 ? 12.766 -41.375 -24.359 1 80.38 628 GLU A O 1
ATOM 4947 N N . THR A 1 629 ? 12.062 -42.719 -22.609 1 76.5 629 THR A N 1
ATOM 4948 C CA . THR A 1 629 ? 10.656 -42.469 -22.922 1 76.5 629 THR A CA 1
ATOM 4949 C C . THR A 1 629 ? 10.297 -41 -22.719 1 76.5 629 THR A C 1
ATOM 4951 O O . THR A 1 629 ? 9.406 -40.469 -23.391 1 76.5 629 THR A O 1
ATOM 4954 N N . TYR A 1 630 ? 11.039 -40.375 -21.844 1 80.62 630 TYR A N 1
ATOM 4955 C CA . TYR A 1 630 ? 10.781 -38.969 -21.562 1 80.62 630 TYR A CA 1
ATOM 4956 C C . TYR A 1 630 ? 11.766 -38.094 -22.312 1 80.62 630 TYR A C 1
ATOM 4958 O O . TYR A 1 630 ? 11.797 -36.875 -22.094 1 80.62 630 TYR A O 1
ATOM 4966 N N . SER A 1 631 ? 12.602 -38.594 -23.188 1 80.06 631 SER A N 1
ATOM 4967 C CA . SER A 1 631 ? 13.594 -37.875 -23.984 1 80.06 631 SER A CA 1
ATOM 4968 C C . SER A 1 631 ? 14.555 -37.094 -23.109 1 80.06 631 SER A C 1
ATOM 4970 O O . SER A 1 631 ? 14.867 -35.938 -23.406 1 80.06 631 SER A O 1
ATOM 4972 N N . LEU A 1 632 ? 14.914 -37.688 -21.984 1 80 632 LEU A N 1
ATOM 4973 C CA . LEU A 1 632 ? 15.82 -37.062 -21.062 1 80 632 LEU A CA 1
ATOM 4974 C C . LEU A 1 632 ? 17.156 -37.781 -20.984 1 80 632 LEU A C 1
ATOM 4976 O O . LEU A 1 632 ? 17.953 -37.562 -20.078 1 80 632 LEU A O 1
ATOM 4980 N N . ASP A 1 633 ? 17.391 -38.656 -21.953 1 72.62 633 ASP A N 1
ATOM 4981 C CA . ASP A 1 633 ? 18.562 -39.531 -21.891 1 72.62 633 ASP A CA 1
ATOM 4982 C C . ASP A 1 633 ? 19.797 -38.844 -22.453 1 72.62 633 ASP A C 1
ATOM 4984 O O . ASP A 1 633 ? 20.922 -39.219 -22.141 1 72.62 633 ASP A O 1
ATOM 4988 N N . SER A 1 634 ? 19.688 -37.844 -23.281 1 67.31 634 SER A N 1
ATOM 4989 C CA . SER A 1 634 ? 20.828 -37.344 -24 1 67.31 634 SER A CA 1
ATOM 4990 C C . SER A 1 634 ? 21.641 -36.344 -23.141 1 67.31 634 SER A C 1
ATOM 4992 O O . SER A 1 634 ? 22.75 -35.969 -23.5 1 67.31 634 SER A O 1
ATOM 4994 N N . GLY A 1 635 ? 21.438 -36.344 -21.891 1 74.44 635 GLY A N 1
ATOM 4995 C CA . GLY A 1 635 ? 22.156 -35.25 -21.219 1 74.44 635 GLY A CA 1
ATOM 4996 C C . GLY A 1 635 ? 22.938 -35.719 -20 1 74.44 635 GLY A C 1
ATOM 4997 O O . GLY A 1 635 ? 22.672 -36.812 -19.469 1 74.44 635 GLY A O 1
ATOM 4998 N N . GLN A 1 636 ? 24.234 -35.031 -19.844 1 87.38 636 GLN A N 1
ATOM 4999 C CA . GLN A 1 636 ? 25.062 -35.281 -18.672 1 87.38 636 GLN A CA 1
ATOM 5000 C C . GLN A 1 636 ? 24.75 -34.25 -17.578 1 87.38 636 GLN A C 1
ATOM 5002 O O . GLN A 1 636 ? 24.141 -33.219 -17.844 1 87.38 636 GLN A O 1
ATOM 5007 N N . LEU A 1 637 ? 25.094 -34.688 -16.391 1 92.5 637 LEU A N 1
ATOM 5008 C CA . LEU A 1 637 ? 24.812 -33.875 -15.227 1 92.5 637 LEU A CA 1
ATOM 5009 C C . LEU A 1 637 ? 25.516 -32.531 -15.32 1 92.5 637 LEU A C 1
ATOM 5011 O O . LEU A 1 637 ? 24.984 -31.516 -14.891 1 92.5 637 LEU A O 1
ATOM 5015 N N . TRP A 1 638 ? 26.734 -32.5 -15.93 1 92.81 638 TRP A N 1
ATOM 5016 C CA . TRP A 1 638 ? 27.469 -31.234 -16.016 1 92.81 638 TRP A CA 1
ATOM 5017 C C . TRP A 1 638 ? 26.781 -30.266 -16.984 1 92.81 638 TRP A C 1
ATOM 5019 O O . TRP A 1 638 ? 26.844 -29.047 -16.797 1 92.81 638 TRP A O 1
ATOM 5029 N N . GLN A 1 639 ? 26.109 -30.75 -18 1 93.81 639 GLN A N 1
ATOM 5030 C CA . GLN A 1 639 ? 25.359 -29.891 -18.922 1 93.81 639 GLN A CA 1
ATOM 5031 C C . GLN A 1 639 ? 24.156 -29.281 -18.219 1 93.81 639 GLN A C 1
ATOM 5033 O O . GLN A 1 639 ? 23.812 -28.125 -18.469 1 93.81 639 GLN A O 1
ATOM 5038 N N . CYS A 1 640 ? 23.594 -30.125 -17.328 1 94.88 640 CYS A N 1
ATOM 5039 C CA . CYS A 1 640 ? 22.469 -29.609 -16.562 1 94.88 640 CYS A CA 1
ATOM 5040 C C . CYS A 1 640 ? 22.906 -28.516 -15.617 1 94.88 640 CYS A C 1
ATOM 5042 O O . CYS A 1 640 ? 22.219 -27.5 -15.477 1 94.88 640 CYS A O 1
ATOM 5044 N N . ALA A 1 641 ? 24.078 -28.688 -15.07 1 95.69 641 ALA A N 1
ATOM 5045 C CA . ALA A 1 641 ? 24.625 -27.672 -14.172 1 95.69 641 ALA A CA 1
ATOM 5046 C C . ALA A 1 641 ? 24.938 -26.391 -14.922 1 95.69 641 ALA A C 1
ATOM 5048 O O . ALA A 1 641 ? 24.703 -25.281 -14.414 1 95.69 641 ALA A O 1
ATOM 5049 N N . LEU A 1 642 ? 25.391 -26.516 -16.156 1 94.94 642 LEU A N 1
ATOM 5050 C CA . LEU A 1 642 ? 25.719 -25.344 -16.969 1 94.94 642 LEU A CA 1
ATOM 5051 C C . LEU A 1 642 ? 24.453 -24.609 -17.391 1 94.94 642 LEU A C 1
ATOM 5053 O O . LEU A 1 642 ? 24.453 -23.375 -17.438 1 94.94 642 LEU A O 1
ATOM 5057 N N . GLY A 1 643 ? 23.438 -25.359 -17.75 1 94.31 643 GLY A N 1
ATOM 5058 C CA . GLY A 1 643 ? 22.172 -24.719 -18.094 1 94.31 643 GLY A CA 1
ATOM 5059 C C . GLY A 1 643 ? 21.547 -23.984 -16.938 1 94.31 643 GLY A C 1
ATOM 5060 O O . GLY A 1 643 ? 21.125 -22.828 -17.078 1 94.31 643 GLY A O 1
ATOM 5061 N N . LEU A 1 644 ? 21.531 -24.641 -15.797 1 95.56 644 LEU A N 1
ATOM 5062 C CA . LEU A 1 644 ? 20.969 -24.031 -14.586 1 95.56 644 LEU A CA 1
ATOM 5063 C C . LEU A 1 644 ? 21.797 -22.844 -14.148 1 95.56 644 LEU A C 1
ATOM 5065 O O . LEU A 1 644 ? 21.25 -21.766 -13.875 1 95.56 644 LEU A O 1
ATOM 5069 N N . GLY A 1 645 ? 23.109 -23.031 -14.117 1 95.38 645 GLY A N 1
ATOM 5070 C CA . GLY A 1 645 ? 24 -21.953 -13.734 1 95.38 645 GLY A CA 1
ATOM 5071 C C . GLY A 1 645 ? 24 -20.781 -14.711 1 95.38 645 GLY A C 1
ATOM 5072 O O . GLY A 1 645 ? 24.062 -19.625 -14.305 1 95.38 645 GLY A O 1
ATOM 5073 N N . GLY A 1 646 ? 23.922 -21.125 -15.984 1 96 646 GLY A N 1
ATOM 5074 C CA . GLY A 1 646 ? 23.875 -20.078 -17 1 96 646 GLY A CA 1
ATOM 5075 C C . GLY A 1 646 ? 22.656 -19.188 -16.875 1 96 646 GLY A C 1
ATOM 5076 O O . GLY A 1 646 ? 22.766 -17.953 -16.953 1 96 646 GLY A O 1
ATOM 5077 N N . THR A 1 647 ? 21.5 -19.781 -16.641 1 96.25 647 THR A N 1
ATOM 5078 C CA . THR A 1 647 ? 20.281 -19 -16.484 1 96.25 647 THR A CA 1
ATOM 5079 C C . THR A 1 647 ? 20.344 -18.156 -15.219 1 96.25 647 THR A C 1
ATOM 5081 O O . THR A 1 647 ? 19.891 -17.016 -15.211 1 96.25 647 THR A O 1
ATOM 5084 N N . MET A 1 648 ? 20.891 -18.672 -14.188 1 96.88 648 MET A N 1
ATOM 5085 C CA . MET A 1 648 ? 21.047 -17.938 -12.93 1 96.88 648 MET A CA 1
ATOM 5086 C C . MET A 1 648 ? 21.906 -16.688 -13.133 1 96.88 648 MET A C 1
ATOM 5088 O O . MET A 1 648 ? 21.547 -15.602 -12.672 1 96.88 648 MET A O 1
ATOM 5092 N N . VAL A 1 649 ? 23 -16.828 -13.883 1 96.81 649 VAL A N 1
ATOM 5093 C CA . VAL A 1 649 ? 23.922 -15.734 -14.125 1 96.81 649 VAL A CA 1
ATOM 5094 C C . VAL A 1 649 ? 23.25 -14.656 -14.977 1 96.81 649 VAL A C 1
ATOM 5096 O O . VAL A 1 649 ? 23.453 -13.461 -14.758 1 96.81 649 VAL A O 1
ATOM 5099 N N . VAL A 1 650 ? 22.438 -15.125 -15.867 1 96.62 650 VAL A N 1
ATOM 5100 C CA . VAL A 1 650 ? 21.734 -14.172 -16.703 1 96.62 650 VAL A CA 1
ATOM 5101 C C . VAL A 1 650 ? 20.766 -13.344 -15.859 1 96.62 650 VAL A C 1
ATOM 5103 O O . VAL A 1 650 ? 20.703 -12.125 -15.984 1 96.62 650 VAL A O 1
ATOM 5106 N N . PHE A 1 651 ? 20 -14.039 -14.992 1 97.62 651 PHE A N 1
ATOM 5107 C CA . PHE A 1 651 ? 19.062 -13.328 -14.125 1 97.62 651 PHE A CA 1
ATOM 5108 C C . PHE A 1 651 ? 19.812 -12.344 -13.219 1 97.62 651 PHE A C 1
ATOM 5110 O O . PHE A 1 651 ? 19.375 -11.211 -13.039 1 97.62 651 PHE A O 1
ATOM 5117 N N . LEU A 1 652 ? 20.938 -12.758 -12.695 1 97.5 652 LEU A N 1
ATOM 5118 C CA . LEU A 1 652 ? 21.719 -11.914 -11.812 1 97.5 652 LEU A CA 1
ATOM 5119 C C . LEU A 1 652 ? 22.297 -10.719 -12.57 1 97.5 652 LEU A C 1
ATOM 5121 O O . LEU A 1 652 ? 22.328 -9.602 -12.039 1 97.5 652 LEU A O 1
ATOM 5125 N N . ALA A 1 653 ? 22.703 -10.938 -13.805 1 97.31 653 ALA A N 1
ATOM 5126 C CA . ALA A 1 653 ? 23.25 -9.852 -14.617 1 97.31 653 ALA A CA 1
ATOM 5127 C C . ALA A 1 653 ? 22.172 -8.812 -14.945 1 97.31 653 ALA A C 1
ATOM 5129 O O . ALA A 1 653 ? 22.422 -7.609 -14.836 1 97.31 653 ALA A O 1
ATOM 5130 N N . VAL A 1 654 ? 21.031 -9.328 -15.258 1 96.75 654 VAL A N 1
ATOM 5131 C CA . VAL A 1 654 ? 19.938 -8.414 -15.586 1 96.75 654 VAL A CA 1
ATOM 5132 C C . VAL A 1 654 ? 19.516 -7.648 -14.336 1 96.75 654 VAL A C 1
ATOM 5134 O O . VAL A 1 654 ? 19.172 -6.465 -14.406 1 96.75 654 VAL A O 1
ATOM 5137 N N . MET A 1 655 ? 19.516 -8.312 -13.227 1 96.5 655 MET A N 1
ATOM 5138 C CA . MET A 1 655 ? 19.203 -7.656 -11.961 1 96.5 655 MET A CA 1
ATOM 5139 C C . MET A 1 655 ? 20.172 -6.512 -11.688 1 96.5 655 MET A C 1
ATOM 5141 O O . MET A 1 655 ? 19.766 -5.418 -11.305 1 96.5 655 MET A O 1
ATOM 5145 N N . LEU A 1 656 ? 21.453 -6.754 -11.906 1 96.06 656 LEU A N 1
ATOM 5146 C CA . LEU A 1 656 ? 22.469 -5.738 -11.68 1 96.06 656 LEU A CA 1
ATOM 5147 C C . LEU A 1 656 ? 22.266 -4.539 -12.602 1 96.06 656 LEU A C 1
ATOM 5149 O O . LEU A 1 656 ? 22.312 -3.393 -12.148 1 96.06 656 LEU A O 1
ATOM 5153 N N . VAL A 1 657 ? 21.984 -4.824 -13.812 1 94.88 657 VAL A N 1
ATOM 5154 C CA . VAL A 1 657 ? 21.75 -3.758 -14.781 1 94.88 657 VAL A CA 1
ATOM 5155 C C . VAL A 1 657 ? 20.484 -2.984 -14.406 1 94.88 657 VAL A C 1
ATOM 5157 O O . VAL A 1 657 ? 20.438 -1.759 -14.531 1 94.88 657 VAL A O 1
ATOM 5160 N N . GLY A 1 658 ? 19.5 -3.715 -13.969 1 92.31 658 GLY A N 1
ATOM 5161 C CA . GLY A 1 658 ? 18.266 -3.066 -13.539 1 92.31 658 GLY A CA 1
ATOM 5162 C C . GLY A 1 658 ? 18.469 -2.131 -12.359 1 92.31 658 GLY A C 1
ATOM 5163 O O . GLY A 1 658 ? 17.953 -1.012 -12.359 1 92.31 658 GLY A O 1
ATOM 5164 N N . LEU A 1 659 ? 19.25 -2.486 -11.438 1 92.44 659 LEU A N 1
ATOM 5165 C CA . LEU A 1 659 ? 19.516 -1.682 -10.25 1 92.44 659 LEU A CA 1
ATOM 5166 C C . LEU A 1 659 ? 20.328 -0.442 -10.602 1 92.44 659 LEU A C 1
ATOM 5168 O O . LEU A 1 659 ? 20.188 0.599 -9.953 1 92.44 659 LEU A O 1
ATOM 5172 N N . MET A 1 660 ? 21.109 -0.586 -11.664 1 90.75 660 MET A N 1
ATOM 5173 C CA . MET A 1 660 ? 21.984 0.523 -12.055 1 90.75 660 MET A CA 1
ATOM 5174 C C . MET A 1 660 ? 21.25 1.505 -12.953 1 90.75 660 MET A C 1
ATOM 5176 O O . MET A 1 660 ? 21.516 2.707 -12.922 1 90.75 660 MET A O 1
ATOM 5180 N N . CYS A 1 661 ? 20.25 0.979 -13.664 1 86.56 661 CYS A N 1
ATOM 5181 C CA . CYS A 1 661 ? 19.656 1.816 -14.703 1 86.56 661 CYS A CA 1
ATOM 5182 C C . CYS A 1 661 ? 18.266 2.273 -14.305 1 86.56 661 CYS A C 1
ATOM 5184 O O . CYS A 1 661 ? 17.797 3.32 -14.758 1 86.56 661 CYS A O 1
ATOM 5186 N N . VAL A 1 662 ? 17.562 1.515 -13.594 1 85.31 662 VAL A N 1
ATOM 5187 C CA . VAL A 1 662 ? 16.172 1.832 -13.266 1 85.31 662 VAL A CA 1
ATOM 5188 C C . VAL A 1 662 ? 16.109 2.51 -11.898 1 85.31 662 VAL A C 1
ATOM 5190 O O . VAL A 1 662 ? 16.656 1.996 -10.922 1 85.31 662 VAL A O 1
ATOM 5193 N N . PRO A 1 663 ? 15.445 3.68 -11.93 1 80.94 663 PRO A N 1
ATOM 5194 C CA . PRO A 1 663 ? 15.25 4.293 -10.617 1 80.94 663 PRO A CA 1
ATOM 5195 C C . PRO A 1 663 ? 14.32 3.484 -9.719 1 80.94 663 PRO A C 1
ATOM 5197 O O . PRO A 1 663 ? 13.289 2.988 -10.188 1 80.94 663 PRO A O 1
ATOM 5200 N N . GLN A 1 664 ? 14.672 3.066 -8.648 1 82.56 664 GLN A N 1
ATOM 5201 C CA . GLN A 1 664 ? 13.93 2.234 -7.703 1 82.56 664 GLN A CA 1
ATOM 5202 C C . GLN A 1 664 ? 12.906 3.059 -6.926 1 82.56 664 GLN A C 1
ATOM 5204 O O . GLN A 1 664 ? 12.828 2.959 -5.699 1 82.56 664 GLN A O 1
ATOM 5209 N N . LYS A 1 665 ? 12.039 3.859 -7.574 1 77.88 665 LYS A N 1
ATOM 5210 C CA . LYS A 1 665 ? 11.039 4.695 -6.922 1 77.88 665 LYS A CA 1
ATOM 5211 C C . LYS A 1 665 ? 9.875 3.854 -6.398 1 77.88 665 LYS A C 1
ATOM 5213 O O . LYS A 1 665 ? 9.383 2.969 -7.098 1 77.88 665 LYS A O 1
ATOM 5218 N N . PRO A 1 666 ? 9.445 4.094 -5.191 1 73.12 666 PRO A N 1
ATOM 5219 C CA . PRO A 1 666 ? 8.305 3.35 -4.652 1 73.12 666 PRO A CA 1
ATOM 5220 C C . PRO A 1 666 ? 6.969 3.82 -5.227 1 73.12 666 PRO A C 1
ATOM 5222 O O . PRO A 1 666 ? 6.801 5.008 -5.516 1 73.12 666 PRO A O 1
ATOM 5225 N N . HIS A 1 667 ? 5.992 3.004 -5.766 1 60.69 667 HIS A N 1
ATOM 5226 C CA . HIS A 1 667 ? 4.727 3.357 -6.395 1 60.69 667 HIS A CA 1
ATOM 5227 C C . HIS A 1 667 ? 3.717 3.846 -5.359 1 60.69 667 HIS A C 1
ATOM 5229 O O . HIS A 1 667 ? 2.898 4.723 -5.648 1 60.69 667 HIS A O 1
ATOM 5235 N N . ASN A 1 668 ? 3.477 3.199 -4.238 1 51.5 668 ASN A N 1
ATOM 5236 C CA . ASN A 1 668 ? 2.369 3.559 -3.359 1 51.5 668 ASN A CA 1
ATOM 5237 C C . ASN A 1 668 ? 2.555 4.949 -2.762 1 51.5 668 ASN A C 1
ATOM 5239 O O . ASN A 1 668 ? 1.786 5.367 -1.893 1 51.5 668 ASN A O 1
ATOM 5243 N N . GLU A 1 669 ? 3.67 5.656 -3.107 1 45.66 669 GLU A N 1
ATOM 5244 C CA . GLU A 1 669 ? 3.824 6.977 -2.502 1 45.66 669 GLU A CA 1
ATOM 5245 C C . GLU A 1 669 ? 3.98 8.055 -3.566 1 45.66 669 GLU A C 1
ATOM 5247 O O . GLU A 1 669 ? 4.527 7.805 -4.641 1 45.66 669 GLU A O 1
ATOM 5252 N N . MET B 1 1 ? -81 13.125 10.422 1 21.75 1 MET B N 1
ATOM 5253 C CA . MET B 1 1 ? -80 12.258 9.906 1 21.75 1 MET B CA 1
ATOM 5254 C C . MET B 1 1 ? -78.75 13.062 9.531 1 21.75 1 MET B C 1
ATOM 5256 O O . MET B 1 1 ? -78.625 13.594 8.422 1 21.75 1 MET B O 1
ATOM 5260 N N . VAL B 1 2 ? -78.188 13.938 10.242 1 26.5 2 VAL B N 1
ATOM 5261 C CA . VAL B 1 2 ? -77.188 15.008 10.047 1 26.5 2 VAL B CA 1
ATOM 5262 C C . VAL B 1 2 ? -75.812 14.406 9.773 1 26.5 2 VAL B C 1
ATOM 5264 O O . VAL B 1 2 ? -75.312 13.602 10.562 1 26.5 2 VAL B O 1
ATOM 5267 N N . PRO B 1 3 ? -75.312 14.188 8.461 1 28.44 3 PRO B N 1
ATOM 5268 C CA . PRO B 1 3 ? -74.25 13.297 8.047 1 28.44 3 PRO B CA 1
ATOM 5269 C C . PRO B 1 3 ? -72.875 13.742 8.594 1 28.44 3 PRO B C 1
ATOM 5271 O O . PRO B 1 3 ? -72.5 14.875 8.344 1 28.44 3 PRO B O 1
ATOM 5274 N N . SER B 1 4 ? -72.375 13.555 9.766 1 25.23 4 SER B N 1
ATOM 5275 C CA . SER B 1 4 ? -71.312 14.055 10.586 1 25.23 4 SER B CA 1
ATOM 5276 C C . SER B 1 4 ? -69.938 13.586 10.062 1 25.23 4 SER B C 1
ATOM 5278 O O . SER B 1 4 ? -69.375 12.609 10.57 1 25.23 4 SER B O 1
ATOM 5280 N N . GLY B 1 5 ? -69.625 13.359 8.781 1 25.8 5 GLY B N 1
ATOM 5281 C CA . GLY B 1 5 ? -68.5 12.664 8.211 1 25.8 5 GLY B CA 1
ATOM 5282 C C . GLY B 1 5 ? -67.188 13.406 8.414 1 25.8 5 GLY B C 1
ATOM 5283 O O . GLY B 1 5 ? -66.812 14.305 7.637 1 25.8 5 GLY B O 1
ATOM 5284 N N . LEU B 1 6 ? -66.688 13.719 9.586 1 24.62 6 LEU B N 1
ATOM 5285 C CA . LEU B 1 6 ? -65.438 14.484 9.891 1 24.62 6 LEU B CA 1
ATOM 5286 C C . LEU B 1 6 ? -64.25 13.844 9.25 1 24.62 6 LEU B C 1
ATOM 5288 O O . LEU B 1 6 ? -63.844 12.742 9.633 1 24.62 6 LEU B O 1
ATOM 5292 N N . ASP B 1 7 ? -64 13.961 7.961 1 25.28 7 ASP B N 1
ATOM 5293 C CA . ASP B 1 7 ? -62.875 13.547 7.117 1 25.28 7 ASP B CA 1
ATOM 5294 C C . ASP B 1 7 ? -61.531 13.984 7.715 1 25.28 7 ASP B C 1
ATOM 5296 O O . ASP B 1 7 ? -61.25 15.18 7.766 1 25.28 7 ASP B O 1
ATOM 5300 N N . ARG B 1 8 ? -61.094 13.438 8.797 1 25.64 8 ARG B N 1
ATOM 5301 C CA . ARG B 1 8 ? -59.781 13.594 9.406 1 25.64 8 ARG B CA 1
ATOM 5302 C C . ARG B 1 8 ? -58.656 13.5 8.367 1 25.64 8 ARG B C 1
ATOM 5304 O O . ARG B 1 8 ? -58.438 12.438 7.781 1 25.64 8 ARG B O 1
ATOM 5311 N N . ILE B 1 9 ? -58.406 14.531 7.613 1 25.94 9 ILE B N 1
ATOM 5312 C CA . ILE B 1 9 ? -57.25 14.719 6.734 1 25.94 9 ILE B CA 1
ATOM 5313 C C . ILE B 1 9 ? -55.969 14.328 7.473 1 25.94 9 ILE B C 1
ATOM 5315 O O . ILE B 1 9 ? -55.594 14.977 8.453 1 25.94 9 ILE B O 1
ATOM 5319 N N . ASP B 1 10 ? -55.75 13.141 7.762 1 26.45 10 ASP B N 1
ATOM 5320 C CA . ASP B 1 10 ? -54.5 12.5 8.164 1 26.45 10 ASP B CA 1
ATOM 5321 C C . ASP B 1 10 ? -53.281 13.18 7.52 1 26.45 10 ASP B C 1
ATOM 5323 O O . ASP B 1 10 ? -53.094 13.102 6.305 1 26.45 10 ASP B O 1
ATOM 5327 N N . ALA B 1 11 ? -53.031 14.398 7.902 1 27.05 11 ALA B N 1
ATOM 5328 C CA . ALA B 1 11 ? -51.844 15.164 7.562 1 27.05 11 ALA B CA 1
ATOM 5329 C C . ALA B 1 11 ? -50.594 14.297 7.641 1 27.05 11 ALA B C 1
ATOM 5331 O O . ALA B 1 11 ? -50.125 13.984 8.734 1 27.05 11 ALA B O 1
ATOM 5332 N N . VAL B 1 12 ? -50.438 13.281 6.918 1 29.41 12 VAL B N 1
ATOM 5333 C CA . VAL B 1 12 ? -49.188 12.617 6.562 1 29.41 12 VAL B CA 1
ATOM 5334 C C . VAL B 1 12 ? -48.094 13.656 6.387 1 29.41 12 VAL B C 1
ATOM 5336 O O . VAL B 1 12 ? -48.125 14.453 5.449 1 29.41 12 VAL B O 1
ATOM 5339 N N . ILE B 1 13 ? -47.688 14.297 7.363 1 29.8 13 ILE B N 1
ATOM 5340 C CA . ILE B 1 13 ? -46.531 15.18 7.297 1 29.8 13 ILE B CA 1
ATOM 5341 C C . ILE B 1 13 ? -45.406 14.5 6.512 1 29.8 13 ILE B C 1
ATOM 5343 O O . ILE B 1 13 ? -44.875 13.477 6.945 1 29.8 13 ILE B O 1
ATOM 5347 N N . ASP B 1 14 ? -45.344 14.367 5.262 1 33.69 14 ASP B N 1
ATOM 5348 C CA . ASP B 1 14 ? -44.406 13.977 4.219 1 33.69 14 ASP B CA 1
ATOM 5349 C C . ASP B 1 14 ? -43 14.578 4.48 1 33.69 14 ASP B C 1
ATOM 5351 O O . ASP B 1 14 ? -42.719 15.68 4.02 1 33.69 14 ASP B O 1
ATOM 5355 N N . LEU B 1 15 ? -42.438 14.414 5.605 1 37.94 15 LEU B N 1
ATOM 5356 C CA . LEU B 1 15 ? -41.156 14.961 6.004 1 37.94 15 LEU B CA 1
ATOM 5357 C C . LEU B 1 15 ? -40.094 14.648 4.957 1 37.94 15 LEU B C 1
ATOM 5359 O O . LEU B 1 15 ? -39 15.258 4.965 1 37.94 15 LEU B O 1
ATOM 5363 N N . LEU B 1 16 ? -39.938 13.516 4.434 1 45.03 16 LEU B N 1
ATOM 5364 C CA . LEU B 1 16 ? -39.094 13.25 3.277 1 45.03 16 LEU B CA 1
ATOM 5365 C C . LEU B 1 16 ? -39.844 13.516 1.979 1 45.03 16 LEU B C 1
ATOM 5367 O O . LEU B 1 16 ? -39.688 12.781 1.002 1 45.03 16 LEU B O 1
ATOM 5371 N N . GLY B 1 17 ? -40.812 14.289 2.035 1 44.97 17 GLY B N 1
ATOM 5372 C CA . GLY B 1 17 ? -41.469 14.641 0.779 1 44.97 17 GLY B CA 1
ATOM 5373 C C . GLY B 1 17 ? -40.5 15.234 -0.234 1 44.97 17 GLY B C 1
ATOM 5374 O O . GLY B 1 17 ? -39.406 15.695 0.128 1 44.97 17 GLY B O 1
ATOM 5375 N N . PRO B 1 18 ? -40.688 14.922 -1.422 1 49.22 18 PRO B N 1
ATOM 5376 C CA . PRO B 1 18 ? -39.812 15.375 -2.514 1 49.22 18 PRO B CA 1
ATOM 5377 C C . PRO B 1 18 ? -39.344 16.812 -2.342 1 49.22 18 PRO B C 1
ATOM 5379 O O . PRO B 1 18 ? -38.25 17.156 -2.723 1 49.22 18 PRO B O 1
ATOM 5382 N N . ASP B 1 19 ? -40.25 17.688 -1.837 1 49.22 19 ASP B N 1
ATOM 5383 C CA . ASP B 1 19 ? -39.938 19.125 -1.811 1 49.22 19 ASP B CA 1
ATOM 5384 C C . ASP B 1 19 ? -39.5 19.562 -0.422 1 49.22 19 ASP B C 1
ATOM 5386 O O . ASP B 1 19 ? -39.25 20.75 -0.184 1 49.22 19 ASP B O 1
ATOM 5390 N N . THR B 1 20 ? -39.469 18.625 0.577 1 53.5 20 THR B N 1
ATOM 5391 C CA . THR B 1 20 ? -39.219 19.094 1.935 1 53.5 20 THR B CA 1
ATOM 5392 C C . THR B 1 20 ? -37.719 19.141 2.205 1 53.5 20 THR B C 1
ATOM 5394 O O . THR B 1 20 ? -37 18.125 2.051 1 53.5 20 THR B O 1
ATOM 5397 N N . THR B 1 21 ? -37.062 20.219 2.174 1 58.41 21 THR B N 1
ATOM 5398 C CA . THR B 1 21 ? -35.688 20.531 2.518 1 58.41 21 THR B CA 1
ATOM 5399 C C . THR B 1 21 ? -35.531 20.719 4.023 1 58.41 21 THR B C 1
ATOM 5401 O O . THR B 1 21 ? -34.438 20.953 4.516 1 58.41 21 THR B O 1
ATOM 5404 N N . ASP B 1 22 ? -36.625 20.406 4.906 1 62.81 22 ASP B N 1
ATOM 5405 C CA . ASP B 1 22 ? -36.5 20.812 6.305 1 62.81 22 ASP B CA 1
ATOM 5406 C C . ASP B 1 22 ? -36.094 19.625 7.184 1 62.81 22 ASP B C 1
ATOM 5408 O O . ASP B 1 22 ? -36.562 18.5 6.961 1 62.81 22 ASP B O 1
ATOM 5412 N N . THR B 1 23 ? -35.062 19.641 8.008 1 74.38 23 THR B N 1
ATOM 5413 C CA . THR B 1 23 ? -34.594 18.641 8.961 1 74.38 23 THR B CA 1
ATOM 5414 C C . THR B 1 23 ? -35.25 18.828 10.328 1 74.38 23 THR B C 1
ATOM 5416 O O . THR B 1 23 ? -35.719 19.938 10.641 1 74.38 23 THR B O 1
ATOM 5419 N N . VAL B 1 24 ? -35.5 17.734 11.031 1 74.31 24 VAL B N 1
ATOM 5420 C CA . VAL B 1 24 ? -36.031 17.797 12.391 1 74.31 24 VAL B CA 1
ATOM 5421 C C . VAL B 1 24 ? -34.906 18.219 13.359 1 74.31 24 VAL B C 1
ATOM 5423 O O . VAL B 1 24 ? -33.844 17.625 13.352 1 74.31 24 VAL B O 1
ATOM 5426 N N . PRO B 1 25 ? -35.219 19.266 14.078 1 83.69 25 PRO B N 1
ATOM 5427 C CA . PRO B 1 25 ? -34.219 19.703 15.039 1 83.69 25 PRO B CA 1
ATOM 5428 C C . PRO B 1 25 ? -34 18.703 16.188 1 83.69 25 PRO B C 1
ATOM 5430 O O . PRO B 1 25 ? -34.969 18.344 16.859 1 83.69 25 PRO B O 1
ATOM 5433 N N . ILE B 1 26 ? -32.844 18.172 16.281 1 86.81 26 ILE B N 1
ATOM 5434 C CA . ILE B 1 26 ? -32.5 17.234 17.344 1 86.81 26 ILE B CA 1
ATOM 5435 C C . ILE B 1 26 ? -31.297 17.766 18.125 1 86.81 26 ILE B C 1
ATOM 5437 O O . ILE B 1 26 ? -30.266 18.078 17.531 1 86.81 26 ILE B O 1
ATOM 5441 N N . ASP B 1 27 ? -31.531 17.891 19.469 1 88.31 27 ASP B N 1
ATOM 5442 C CA . ASP B 1 27 ? -30.422 18.25 20.359 1 88.31 27 ASP B CA 1
ATOM 5443 C C . ASP B 1 27 ? -29.766 17 20.938 1 88.31 27 ASP B C 1
ATOM 5445 O O . ASP B 1 27 ? -30.438 16.016 21.25 1 88.31 27 ASP B O 1
ATOM 5449 N N . LEU B 1 28 ? -28.516 17.016 21 1 91.75 28 LEU B N 1
ATOM 5450 C CA . LEU B 1 28 ? -27.75 15.922 21.594 1 91.75 28 LEU B CA 1
ATOM 5451 C C . LEU B 1 28 ? -27.25 16.297 22.984 1 91.75 28 LEU B C 1
ATOM 5453 O O . LEU B 1 28 ? -26.562 17.312 23.156 1 91.75 28 LEU B O 1
ATOM 5457 N N . HIS B 1 29 ? -27.688 15.516 24 1 89.69 29 HIS B N 1
ATOM 5458 C CA . HIS B 1 29 ? -27.266 15.727 25.375 1 89.69 29 HIS B CA 1
ATOM 5459 C C . HIS B 1 29 ? -26.422 14.562 25.875 1 89.69 29 HIS B C 1
ATOM 5461 O O . HIS B 1 29 ? -26.828 13.398 25.781 1 89.69 29 HIS B O 1
ATOM 5467 N N . VAL B 1 30 ? -25.25 14.844 26.344 1 92.75 30 VAL B N 1
ATOM 5468 C CA . VAL B 1 30 ? -24.344 13.828 26.859 1 92.75 30 VAL B CA 1
ATOM 5469 C C . VAL B 1 30 ? -24.125 14.039 28.359 1 92.75 30 VAL B C 1
ATOM 5471 O O . VAL B 1 30 ? -23.844 15.156 28.797 1 92.75 30 VAL B O 1
ATOM 5474 N N . ASP B 1 31 ? -24.297 12.938 29.078 1 89 31 ASP B N 1
ATOM 5475 C CA . ASP B 1 31 ? -24.156 13.016 30.531 1 89 31 ASP B CA 1
ATOM 5476 C C . ASP B 1 31 ? -23.109 12.031 31.031 1 89 31 ASP B C 1
ATOM 5478 O O . ASP B 1 31 ? -23.312 10.82 31 1 89 31 ASP B O 1
ATOM 5482 N N . LYS B 1 32 ? -22 12.531 31.562 1 90 32 LYS B N 1
ATOM 5483 C CA . LYS B 1 32 ? -20.938 11.789 32.219 1 90 32 LYS B CA 1
ATOM 5484 C C . LYS B 1 32 ? -20.516 10.578 31.375 1 90 32 LYS B C 1
ATOM 5486 O O . LYS B 1 32 ? -20.5 9.453 31.875 1 90 32 LYS B O 1
ATOM 5491 N N . LEU B 1 33 ? -20.203 10.852 30.203 1 92.88 33 LEU B N 1
ATOM 5492 C CA . LEU B 1 33 ? -19.797 9.812 29.266 1 92.88 33 LEU B CA 1
ATOM 5493 C C . LEU B 1 33 ? -18.359 9.383 29.516 1 92.88 33 LEU B C 1
ATOM 5495 O O . LEU B 1 33 ? -17.469 10.219 29.594 1 92.88 33 LEU B O 1
ATOM 5499 N N . SER B 1 34 ? -18.172 8.117 29.75 1 93.94 34 SER B N 1
ATOM 5500 C CA . SER B 1 34 ? -16.844 7.543 29.906 1 93.94 34 SER B CA 1
ATOM 5501 C C . SER B 1 34 ? -16.641 6.355 28.969 1 93.94 34 SER B C 1
ATOM 5503 O O . SER B 1 34 ? -17.578 5.621 28.672 1 93.94 34 SER B O 1
ATOM 5505 N N . TYR B 1 35 ? -15.492 6.262 28.391 1 92.88 35 TYR B N 1
ATOM 5506 C CA . TYR B 1 35 ? -15.141 5.207 27.453 1 92.88 35 TYR B CA 1
ATOM 5507 C C . TYR B 1 35 ? -13.812 4.562 27.812 1 92.88 35 TYR B C 1
ATOM 5509 O O . TYR B 1 35 ? -12.797 5.25 27.938 1 92.88 35 TYR B O 1
ATOM 5517 N N . THR B 1 36 ? -13.797 3.26 28.109 1 90 36 THR B N 1
ATOM 5518 C CA . THR B 1 36 ? -12.609 2.504 28.484 1 90 36 THR B CA 1
ATOM 5519 C C . THR B 1 36 ? -12.344 1.386 27.484 1 90 36 THR B C 1
ATOM 5521 O O . THR B 1 36 ? -13.25 0.637 27.125 1 90 36 THR B O 1
ATOM 5524 N N . VAL B 1 37 ? -11.125 1.421 26.812 1 82.75 37 VAL B N 1
ATOM 5525 C CA . VAL B 1 37 ? -10.758 0.41 25.828 1 82.75 37 VAL B CA 1
ATOM 5526 C C . VAL B 1 37 ? -9.75 -0.562 26.453 1 82.75 37 VAL B C 1
ATOM 5528 O O . VAL B 1 37 ? -8.836 -0.149 27.172 1 82.75 37 VAL B O 1
ATOM 5531 N N . THR B 1 38 ? -10.047 -1.779 26.422 1 67.81 38 THR B N 1
ATOM 5532 C CA . THR B 1 38 ? -9.07 -2.783 26.828 1 67.81 38 THR B CA 1
ATOM 5533 C C . THR B 1 38 ? -8.242 -3.246 25.641 1 67.81 38 THR B C 1
ATOM 5535 O O . THR B 1 38 ? -8.773 -3.436 24.547 1 67.81 38 THR B O 1
ATOM 5538 N N . ASP B 1 39 ? -7.062 -2.85 25.547 1 55.78 39 ASP B N 1
ATOM 5539 C CA . ASP B 1 39 ? -6.199 -3.305 24.469 1 55.78 39 ASP B CA 1
ATOM 5540 C C . ASP B 1 39 ? -6.402 -4.793 24.188 1 55.78 39 ASP B C 1
ATOM 5542 O O . ASP B 1 39 ? -5.73 -5.637 24.797 1 55.78 39 ASP B O 1
ATOM 5546 N N . GLN B 1 40 ? -7.535 -5.297 24.359 1 51.53 40 GLN B N 1
ATOM 5547 C CA . GLN B 1 40 ? -7.633 -6.727 24.094 1 51.53 40 GLN B CA 1
ATOM 5548 C C . GLN B 1 40 ? -7.086 -7.07 22.719 1 51.53 40 GLN B C 1
ATOM 5550 O O . GLN B 1 40 ? -7.184 -6.266 21.797 1 51.53 40 GLN B O 1
ATOM 5555 N N . PRO B 1 41 ? -6.207 -8.039 22.828 1 49.91 41 PRO B N 1
ATOM 5556 C CA . PRO B 1 41 ? -5.711 -8.586 21.562 1 49.91 41 PRO B CA 1
ATOM 5557 C C . PRO B 1 41 ? -6.812 -8.75 20.516 1 49.91 41 PRO B C 1
ATOM 5559 O O . PRO B 1 41 ? -7.934 -9.148 20.859 1 49.91 41 PRO B O 1
ATOM 5562 N N . GLY B 1 42 ? -6.844 -7.902 19.641 1 51.09 42 GLY B N 1
ATOM 5563 C CA . GLY B 1 42 ? -7.801 -7.977 18.547 1 51.09 42 GLY B CA 1
ATOM 5564 C C . GLY B 1 42 ? -8.281 -9.391 18.266 1 51.09 42 GLY B C 1
ATOM 5565 O O . GLY B 1 42 ? -7.758 -10.352 18.844 1 51.09 42 GLY B O 1
ATOM 5566 N N . SER B 1 43 ? -9.477 -9.617 17.641 1 54.41 43 SER B N 1
ATOM 5567 C CA . SER B 1 43 ? -10.039 -10.859 17.125 1 54.41 43 SER B CA 1
ATOM 5568 C C . SER B 1 43 ? -8.961 -11.734 16.484 1 54.41 43 SER B C 1
ATOM 5570 O O . SER B 1 43 ? -7.883 -11.242 16.141 1 54.41 43 SER B O 1
ATOM 5572 N N . TRP B 1 44 ? -9.094 -13.055 16.766 1 55.09 44 TRP B N 1
ATOM 5573 C CA . TRP B 1 44 ? -8.211 -14.039 16.172 1 55.09 44 TRP B CA 1
ATOM 5574 C C . TRP B 1 44 ? -7.77 -13.594 14.773 1 55.09 44 TRP B C 1
ATOM 5576 O O . TRP B 1 44 ? -6.625 -13.828 14.375 1 55.09 44 TRP B O 1
ATOM 5586 N N . TRP B 1 45 ? -8.656 -12.875 14.195 1 55.19 45 TRP B N 1
ATOM 5587 C CA . TRP B 1 45 ? -8.398 -12.43 12.836 1 55.19 45 TRP B CA 1
ATOM 5588 C C . TRP B 1 45 ? -7.352 -11.32 12.812 1 55.19 45 TRP B C 1
ATOM 5590 O O . TRP B 1 45 ? -6.477 -11.297 11.945 1 55.19 45 TRP B O 1
ATOM 5600 N N . GLN B 1 46 ? -7.516 -10.492 13.758 1 56.88 46 GLN B N 1
ATOM 5601 C CA . GLN B 1 46 ? -6.547 -9.406 13.797 1 56.88 46 GLN B CA 1
ATOM 5602 C C . GLN B 1 46 ? -5.16 -9.914 14.172 1 56.88 46 GLN B C 1
ATOM 5604 O O . GLN B 1 46 ? -4.148 -9.391 13.703 1 56.88 46 GLN B O 1
ATOM 5609 N N . AR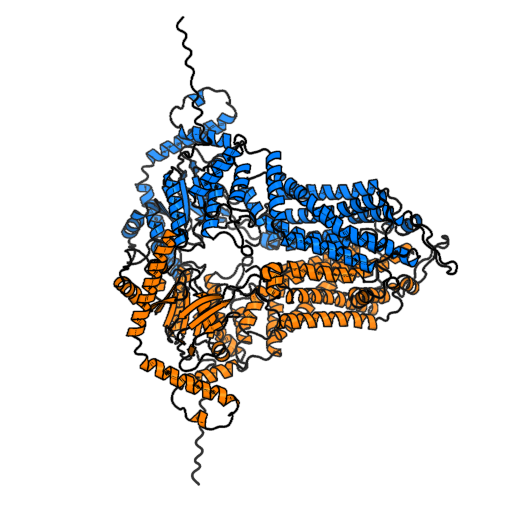G B 1 47 ? -5.191 -11.078 14.859 1 58.38 47 ARG B N 1
ATOM 5610 C CA . ARG B 1 47 ? -3.947 -11.688 15.312 1 58.38 47 ARG B CA 1
ATOM 5611 C C . ARG B 1 47 ? -3.211 -12.352 14.148 1 58.38 47 ARG B C 1
ATOM 5613 O O . ARG B 1 47 ? -1.981 -12.297 14.078 1 58.38 47 ARG B O 1
ATOM 5620 N N . ILE B 1 48 ? -4.051 -12.922 13.414 1 57.84 48 ILE B N 1
ATOM 5621 C CA . ILE B 1 48 ? -3.471 -13.578 12.242 1 57.84 48 ILE B CA 1
ATOM 5622 C C . ILE B 1 48 ? -2.963 -12.531 11.258 1 57.84 48 ILE B C 1
ATOM 5624 O O . ILE B 1 48 ? -1.899 -12.695 10.656 1 57.84 48 ILE B O 1
ATOM 5628 N N . THR B 1 49 ? -3.783 -11.453 11.258 1 55.72 49 THR B N 1
ATOM 5629 C CA . THR B 1 49 ? -3.43 -10.375 10.352 1 55.72 49 THR B CA 1
ATOM 5630 C C . THR B 1 49 ? -2.078 -9.766 10.727 1 55.72 49 THR B C 1
ATOM 5632 O O . THR B 1 49 ? -1.276 -9.43 9.852 1 55.72 49 THR B O 1
ATOM 5635 N N . ASN B 1 50 ? -1.972 -9.586 12.039 1 55.16 50 ASN B N 1
ATOM 5636 C CA . ASN B 1 50 ? -0.74 -8.953 12.5 1 55.16 50 ASN B CA 1
ATOM 5637 C C . ASN B 1 50 ? 0.334 -9.992 12.82 1 55.16 50 ASN B C 1
ATOM 5639 O O . ASN B 1 50 ? 1.375 -9.656 13.391 1 55.16 50 ASN B O 1
ATOM 5643 N N . LEU B 1 51 ? 0.177 -11.219 12.281 1 54.97 51 LEU B N 1
ATOM 5644 C CA . LEU B 1 51 ? 1.104 -12.312 12.531 1 54.97 51 LEU B CA 1
ATOM 5645 C C . LEU B 1 51 ? 1.633 -12.266 13.961 1 54.97 51 LEU B C 1
ATOM 5647 O O . LEU B 1 51 ? 2.844 -12.352 14.18 1 54.97 51 LEU B O 1
ATOM 5651 N N . GLN B 1 52 ? 0.747 -11.742 14.859 1 56.19 52 GLN B N 1
ATOM 5652 C CA . GLN B 1 52 ? 1.186 -11.688 16.25 1 56.19 52 GLN B CA 1
ATOM 5653 C C . GLN B 1 52 ? 1.377 -13.094 16.828 1 56.19 52 GLN B C 1
ATOM 5655 O O . GLN B 1 52 ? 0.558 -13.984 16.594 1 56.19 52 GLN B O 1
ATOM 5660 N N . MET B 1 53 ? 2.588 -13.336 17.219 1 53.75 53 MET B N 1
ATOM 5661 C CA . MET B 1 53 ? 2.938 -14.625 17.812 1 53.75 53 MET B CA 1
ATOM 5662 C C . MET B 1 53 ? 2.121 -14.883 19.078 1 53.75 53 MET B C 1
ATOM 5664 O O . MET B 1 53 ? 1.705 -13.938 19.75 1 53.75 53 MET B O 1
ATOM 5668 N N . PRO B 1 54 ? 1.681 -16.109 19.234 1 52.31 54 PRO B N 1
ATOM 5669 C CA . PRO B 1 54 ? 0.84 -16.516 20.359 1 52.31 54 PRO B CA 1
ATOM 5670 C C . PRO B 1 54 ? 1.323 -15.945 21.703 1 52.31 54 PRO B C 1
ATOM 5672 O O . PRO B 1 54 ? 0.515 -15.703 22.594 1 52.31 54 PRO B O 1
ATOM 5675 N N . TRP B 1 55 ? 2.512 -15.711 21.812 1 52.53 55 TRP B N 1
ATOM 5676 C CA . TRP B 1 55 ? 2.994 -15.273 23.109 1 52.53 55 TRP B CA 1
ATOM 5677 C C . TRP B 1 55 ? 2.629 -13.812 23.359 1 52.53 55 TRP B C 1
ATOM 5679 O O . TRP B 1 55 ? 2.574 -13.367 24.516 1 52.53 55 TRP B O 1
ATOM 5689 N N . GLU B 1 56 ? 2.535 -13.164 22.359 1 55.38 56 GLU B N 1
ATOM 5690 C CA . GLU B 1 56 ? 2.143 -11.766 22.531 1 55.38 56 GLU B CA 1
ATOM 5691 C C . GLU B 1 56 ? 0.672 -11.648 22.922 1 55.38 56 GLU B C 1
ATOM 5693 O O . GLU B 1 56 ? 0.239 -10.617 23.438 1 55.38 56 GLU B O 1
ATOM 5698 N N . TRP B 1 57 ? 0.045 -12.758 22.641 1 54.25 57 TRP B N 1
ATOM 5699 C CA . TRP B 1 57 ? -1.358 -12.883 23.016 1 54.25 57 TRP B CA 1
ATOM 5700 C C . TRP B 1 57 ? -1.521 -12.789 24.531 1 54.25 57 TRP B C 1
ATOM 5702 O O . TRP B 1 57 ? -2.568 -12.359 25.031 1 54.25 57 TRP B O 1
ATOM 5712 N N . MET B 1 58 ? -0.488 -13.172 25.234 1 51.97 58 MET B N 1
ATOM 5713 C CA . MET B 1 58 ? -0.625 -13.344 26.672 1 51.97 58 MET B CA 1
ATOM 5714 C C . MET B 1 58 ? -0.379 -12.023 27.406 1 51.97 58 MET B C 1
ATOM 5716 O O . MET B 1 58 ? -0.451 -11.961 28.625 1 51.97 58 MET B O 1
ATOM 5720 N N . GLU B 1 59 ? -0.009 -11.18 26.734 1 52.19 59 GLU B N 1
ATOM 5721 C CA . GLU B 1 59 ? 0.245 -9.984 27.531 1 52.19 59 GLU B CA 1
ATOM 5722 C C . GLU B 1 59 ? -1.06 -9.305 27.938 1 52.19 59 GLU B C 1
ATOM 5724 O O . GLU B 1 59 ? -1.992 -9.203 27.141 1 52.19 59 GLU B O 1
ATOM 5729 N N . LYS B 1 60 ? -1.292 -9.336 29.234 1 54.28 60 LYS B N 1
ATOM 5730 C CA . LYS B 1 60 ? -2.455 -8.773 29.922 1 54.28 60 LYS B CA 1
ATOM 5731 C C . LYS B 1 60 ? -2.789 -7.387 29.391 1 54.28 60 LYS B C 1
ATOM 5733 O O . LYS B 1 60 ? -1.925 -6.508 29.344 1 54.28 60 LYS B O 1
ATOM 5738 N N . ALA B 1 61 ? -3.873 -7.281 28.609 1 57.25 61 ALA B N 1
ATOM 5739 C CA . ALA B 1 61 ? -4.414 -6.047 28.047 1 57.25 61 ALA B CA 1
ATOM 5740 C C . ALA B 1 61 ? -4.676 -5.016 29.141 1 57.25 61 ALA B C 1
ATOM 5742 O O . ALA B 1 61 ? -5.281 -5.332 30.172 1 57.25 61 ALA B O 1
ATOM 5743 N N . LYS B 1 62 ? -3.908 -3.994 29.438 1 64.38 62 LYS B N 1
ATOM 5744 C CA . LYS B 1 62 ? -4.238 -2.939 30.391 1 64.38 62 LYS B CA 1
ATOM 5745 C C . LYS B 1 62 ? -5.332 -2.027 29.844 1 64.38 62 LYS B C 1
ATOM 5747 O O . LYS B 1 62 ? -5.234 -1.537 28.719 1 64.38 62 LYS B O 1
ATOM 5752 N N . PRO B 1 63 ? -6.445 -1.971 30.672 1 75.75 63 PRO B N 1
ATOM 5753 C CA . PRO B 1 63 ? -7.516 -1.063 30.25 1 75.75 63 PRO B CA 1
ATOM 5754 C C . PRO B 1 63 ? -7.082 0.4 30.25 1 75.75 63 PRO B C 1
ATOM 5756 O O . PRO B 1 63 ? -6.391 0.841 31.172 1 75.75 63 PRO B O 1
ATOM 5759 N N . THR B 1 64 ? -7.246 1.079 29.141 1 81.88 64 THR B N 1
ATOM 5760 C CA . THR B 1 64 ? -6.949 2.504 29.047 1 81.88 64 THR B CA 1
ATOM 5761 C C . THR B 1 64 ? -8.234 3.32 28.953 1 81.88 64 THR B C 1
ATOM 5763 O O . THR B 1 64 ? -9.062 3.076 28.078 1 81.88 64 THR B O 1
ATOM 5766 N N . GLU B 1 65 ? -8.414 4.172 30 1 87.38 65 GLU B N 1
ATOM 5767 C CA . GLU B 1 65 ? -9.578 5.062 29.953 1 87.38 65 GLU B CA 1
ATOM 5768 C C . GLU B 1 65 ? -9.352 6.215 28.984 1 87.38 65 GLU B C 1
ATOM 5770 O O . GLU B 1 65 ? -8.547 7.113 29.25 1 87.38 65 GLU B O 1
ATOM 5775 N N . VAL B 1 66 ? -10.086 6.234 27.906 1 88.69 66 VAL B N 1
ATOM 5776 C CA . VAL B 1 66 ? -9.891 7.211 26.828 1 88.69 66 VAL B CA 1
ATOM 5777 C C . VAL B 1 66 ? -10.719 8.461 27.125 1 88.69 66 VAL B C 1
ATOM 5779 O O . VAL B 1 66 ? -10.266 9.578 26.875 1 88.69 66 VAL B O 1
ATOM 5782 N N . LEU B 1 67 ? -11.961 8.305 27.562 1 93.25 67 LEU B N 1
ATOM 5783 C CA . LEU B 1 67 ? -12.836 9.414 27.938 1 93.25 67 LEU B CA 1
ATOM 5784 C C . LEU B 1 67 ? -13.227 9.32 29.406 1 93.25 67 LEU B C 1
ATOM 5786 O O . LEU B 1 67 ? -13.484 8.227 29.922 1 93.25 67 LEU B O 1
ATOM 5790 N N . LYS B 1 68 ? -13.234 10.469 30.078 1 93.56 68 LYS B N 1
ATOM 5791 C CA . LYS B 1 68 ? -13.484 10.516 31.516 1 93.56 68 LYS B CA 1
ATOM 5792 C C . LYS B 1 68 ? -14.641 11.461 31.844 1 93.56 68 LYS B C 1
ATOM 5794 O O . LYS B 1 68 ? -14.414 12.648 32.094 1 93.56 68 LYS B O 1
ATOM 5799 N N . GLY B 1 69 ? -15.75 10.922 31.984 1 90.12 69 GLY B N 1
ATOM 5800 C CA . GLY B 1 69 ? -16.906 11.648 32.469 1 90.12 69 GLY B CA 1
ATOM 5801 C C . GLY B 1 69 ? -17.188 12.922 31.688 1 90.12 69 GLY B C 1
ATOM 5802 O O . GLY B 1 69 ? -17.328 14 32.281 1 90.12 69 GLY B O 1
ATOM 5803 N N . VAL B 1 70 ? -17.344 12.867 30.406 1 92.12 70 VAL B N 1
ATOM 5804 C CA . VAL B 1 70 ? -17.562 14.016 29.531 1 92.12 70 VAL B CA 1
ATOM 5805 C C . VAL B 1 70 ? -19.047 14.359 29.484 1 92.12 70 VAL B C 1
ATOM 5807 O O . VAL B 1 70 ? -19.875 13.484 29.234 1 92.12 70 VAL B O 1
ATOM 5810 N N . SER B 1 71 ? -19.406 15.586 29.797 1 90.81 71 SER B N 1
ATOM 5811 C CA . SER B 1 71 ? -20.781 16.062 29.734 1 90.81 71 SER B CA 1
ATOM 5812 C C . SER B 1 71 ? -20.875 17.344 28.906 1 90.81 71 SER B C 1
ATOM 5814 O O . SER B 1 71 ? -20.078 18.266 29.094 1 90.81 71 SER B O 1
ATOM 5816 N N . PHE B 1 72 ? -21.797 17.375 27.938 1 91 72 PHE B N 1
ATOM 5817 C CA . PHE B 1 72 ? -22.031 18.578 27.125 1 91 72 PHE B CA 1
ATOM 5818 C C . PHE B 1 72 ? -23.328 18.469 26.344 1 91 72 PHE B C 1
ATOM 5820 O O . PHE B 1 72 ? -23.969 17.406 26.344 1 91 72 PHE B O 1
ATOM 5827 N N . THR B 1 73 ? -23.734 19.578 25.812 1 90.19 73 THR B N 1
ATOM 5828 C CA . THR B 1 73 ? -24.922 19.625 24.984 1 90.19 73 THR B CA 1
ATOM 5829 C C . THR B 1 73 ? -24.625 20.266 23.641 1 90.19 73 THR B C 1
ATOM 5831 O O . THR B 1 73 ? -23.953 21.297 23.578 1 90.19 73 THR B O 1
ATOM 5834 N N . ALA B 1 74 ? -25.016 19.594 22.625 1 93.25 74 ALA B N 1
ATOM 5835 C CA . ALA B 1 74 ? -24.984 20.141 21.266 1 93.25 74 ALA B CA 1
ATOM 5836 C C . ALA B 1 74 ? -26.391 20.469 20.781 1 93.25 74 ALA B C 1
ATOM 5838 O O . ALA B 1 74 ? -27.266 19.578 20.734 1 93.25 74 ALA B O 1
ATOM 5839 N N . ARG B 1 75 ? -26.578 21.688 20.422 1 90.19 75 ARG B N 1
ATOM 5840 C CA . ARG B 1 75 ? -27.938 22.141 20.078 1 90.19 75 ARG B CA 1
ATOM 5841 C C . ARG B 1 75 ? -28.125 22.219 18.578 1 90.19 75 ARG B C 1
ATOM 5843 O O . ARG B 1 75 ? -27.156 22.453 17.828 1 90.19 75 ARG B O 1
ATOM 5850 N N . SER B 1 76 ? -29.406 22.062 18.219 1 91.31 76 SER B N 1
ATOM 5851 C CA . SER B 1 76 ? -29.766 22.219 16.812 1 91.31 76 SER B CA 1
ATOM 5852 C C . SER B 1 76 ? -29.547 23.641 16.344 1 91.31 76 SER B C 1
ATOM 5854 O O . SER B 1 76 ? -29.859 24.594 17.062 1 91.31 76 SER B O 1
ATOM 5856 N N . GLY B 1 77 ? -28.875 23.781 15.227 1 92.06 77 GLY B N 1
ATOM 5857 C CA . GLY B 1 77 ? -28.609 25.094 14.68 1 92.06 77 GLY B CA 1
ATOM 5858 C C . GLY B 1 77 ? -27.219 25.609 15.008 1 92.06 77 GLY B C 1
ATOM 5859 O O . GLY B 1 77 ? -26.844 26.703 14.602 1 92.06 77 GLY B O 1
ATOM 5860 N N . GLU B 1 78 ? -26.562 24.75 15.711 1 93.25 78 GLU B N 1
ATOM 5861 C CA . GLU B 1 78 ? -25.234 25.172 16.125 1 93.25 78 GLU B CA 1
ATOM 5862 C C . GLU B 1 78 ? -24.156 24.234 15.594 1 93.25 78 GLU B C 1
ATOM 5864 O O . GLU B 1 78 ? -24.406 23.047 15.398 1 93.25 78 GLU B O 1
ATOM 5869 N N . LEU B 1 79 ? -23.047 24.844 15.273 1 95.94 79 LEU B N 1
ATOM 5870 C CA . LEU B 1 79 ? -21.844 24.109 14.906 1 95.94 79 LEU B CA 1
ATOM 5871 C C . LEU B 1 79 ? -20.891 24.016 16.094 1 95.94 79 LEU B C 1
ATOM 5873 O O . LEU B 1 79 ? -20.359 25.031 16.547 1 95.94 79 LEU B O 1
ATOM 5877 N N . LEU B 1 80 ? -20.75 22.781 16.625 1 96.31 80 LEU B N 1
ATOM 5878 C CA . LEU B 1 80 ? -19.844 22.516 17.75 1 96.31 80 LEU B CA 1
ATOM 5879 C C . LEU B 1 80 ? -18.516 21.969 17.266 1 96.31 80 LEU B C 1
ATOM 5881 O O . LEU B 1 80 ? -18.484 20.969 16.547 1 96.31 80 LEU B O 1
ATOM 5885 N N . ALA B 1 81 ? -17.438 22.609 17.594 1 95.81 81 ALA B N 1
ATOM 5886 C CA . ALA B 1 81 ? -16.109 22.156 17.234 1 95.81 81 ALA B CA 1
ATOM 5887 C C . ALA B 1 81 ? -15.375 21.578 18.438 1 95.81 81 ALA B C 1
ATOM 5889 O O . ALA B 1 81 ? -15.227 22.25 19.469 1 95.81 81 ALA B O 1
ATOM 5890 N N . ILE B 1 82 ? -14.992 20.344 18.328 1 95.19 82 ILE B N 1
ATOM 5891 C CA . ILE B 1 82 ? -14.195 19.703 19.375 1 95.19 82 ILE B CA 1
ATOM 5892 C C . ILE B 1 82 ? -12.711 19.859 19.047 1 95.19 82 ILE B C 1
ATOM 5894 O O . ILE B 1 82 ? -12.234 19.359 18.016 1 95.19 82 ILE B O 1
ATOM 5898 N N . MET B 1 83 ? -12.047 20.5 19.969 1 92.06 83 MET B N 1
ATOM 5899 C CA . MET B 1 83 ? -10.625 20.75 19.766 1 92.06 83 MET B CA 1
ATOM 5900 C C . MET B 1 83 ? -9.781 20 20.797 1 92.06 83 MET B C 1
ATOM 5902 O O . MET B 1 83 ? -10.273 19.656 21.875 1 92.06 83 MET B O 1
ATOM 5906 N N . GLY B 1 84 ? -8.562 19.703 20.406 1 86.94 84 GLY B N 1
ATOM 5907 C CA . GLY B 1 84 ? -7.625 19.016 21.281 1 86.94 84 GLY B CA 1
ATOM 5908 C C . GLY B 1 84 ? -6.41 18.484 20.547 1 86.94 84 GLY B C 1
ATOM 5909 O O . GLY B 1 84 ? -6.426 18.359 19.328 1 86.94 84 GLY B O 1
ATOM 5910 N N . GLY B 1 85 ? -5.469 18.203 21.359 1 77.38 85 GLY B N 1
ATOM 5911 C CA . GLY B 1 85 ? -4.262 17.609 20.797 1 77.38 85 GLY B CA 1
ATOM 5912 C C . GLY B 1 85 ? -4.445 16.172 20.359 1 77.38 85 GLY B C 1
ATOM 5913 O O . GLY B 1 85 ? -5.547 15.633 20.438 1 77.38 85 GLY B O 1
ATOM 5914 N N . SER B 1 86 ? -3.35 15.625 19.797 1 72.5 86 SER B N 1
ATOM 5915 C CA . SER B 1 86 ? -3.393 14.219 19.391 1 72.5 86 SER B CA 1
ATOM 5916 C C . SER B 1 86 ? -3.559 13.305 20.594 1 72.5 86 SER B C 1
ATOM 5918 O O . SER B 1 86 ? -2.885 13.477 21.609 1 72.5 86 SER B O 1
ATOM 5920 N N . GLY B 1 87 ? -4.48 12.406 20.594 1 76.06 87 GLY B N 1
ATOM 5921 C CA . GLY B 1 87 ? -4.711 11.469 21.672 1 76.06 87 GLY B CA 1
ATOM 5922 C C . GLY B 1 87 ? -5.609 12.023 22.766 1 76.06 87 GLY B C 1
ATOM 5923 O O . GLY B 1 87 ? -5.746 11.414 23.828 1 76.06 87 GLY B O 1
ATOM 5924 N N . SER B 1 88 ? -6.16 13.164 22.516 1 83.75 88 SER B N 1
ATOM 5925 C CA . SER B 1 88 ? -7.016 13.773 23.531 1 83.75 88 SER B CA 1
ATOM 5926 C C . SER B 1 88 ? -8.344 13.031 23.656 1 83.75 88 SER B C 1
ATOM 5928 O O . SER B 1 88 ? -9.062 13.203 24.641 1 83.75 88 SER B O 1
ATOM 5930 N N . GLY B 1 89 ? -8.742 12.281 22.578 1 87.44 89 GLY B N 1
ATOM 5931 C CA . GLY B 1 89 ? -9.984 11.523 22.625 1 87.44 89 GLY B CA 1
ATOM 5932 C C . GLY B 1 89 ? -11.039 12.062 21.688 1 87.44 89 GLY B C 1
ATOM 5933 O O . GLY B 1 89 ? -12.203 11.656 21.766 1 87.44 89 GLY B O 1
ATOM 5934 N N . LYS B 1 90 ? -10.68 12.984 20.781 1 91.12 90 LYS B N 1
ATOM 5935 C CA . LYS B 1 90 ? -11.641 13.609 19.875 1 91.12 90 LYS B CA 1
ATOM 5936 C C . LYS B 1 90 ? -12.352 12.562 19.031 1 91.12 90 LYS B C 1
ATOM 5938 O O . LYS B 1 90 ? -13.586 12.516 18.984 1 91.12 90 LYS B O 1
ATOM 5943 N N . THR B 1 91 ? -11.594 11.719 18.375 1 88.25 91 THR B N 1
ATOM 5944 C CA . THR B 1 91 ? -12.141 10.695 17.484 1 88.25 91 THR B CA 1
ATOM 5945 C C . THR B 1 91 ? -12.938 9.664 18.266 1 88.25 91 THR B C 1
ATOM 5947 O O . THR B 1 91 ? -14.008 9.234 17.828 1 88.25 91 THR B O 1
ATOM 5950 N N . SER B 1 92 ? -12.453 9.281 19.453 1 89.75 92 SER B N 1
ATOM 5951 C CA . SER B 1 92 ? -13.164 8.336 20.297 1 89.75 92 SER B CA 1
ATOM 5952 C C . SER B 1 92 ? -14.516 8.891 20.734 1 89.75 92 SER B C 1
ATOM 5954 O O . SER B 1 92 ? -15.508 8.156 20.797 1 89.75 92 SER B O 1
ATOM 5956 N N . LEU B 1 93 ? -14.461 10.156 21.062 1 94.5 93 LEU B N 1
ATOM 5957 C CA . LEU B 1 93 ? -15.711 10.789 21.453 1 94.5 93 LEU B CA 1
ATOM 5958 C C . LEU B 1 93 ? -16.734 10.75 20.328 1 94.5 93 LEU B C 1
ATOM 5960 O O . LEU B 1 93 ? -17.891 10.391 20.531 1 94.5 93 LEU B O 1
ATOM 5964 N N . LEU B 1 94 ? -16.312 11.141 19.125 1 94.19 94 LEU B N 1
ATOM 5965 C CA . LEU B 1 94 ? -17.203 11.125 17.984 1 94.19 94 LEU B CA 1
ATOM 5966 C C . LEU B 1 94 ? -17.688 9.711 17.688 1 94.19 94 LEU B C 1
ATOM 5968 O O . LEU B 1 94 ? -18.859 9.508 17.359 1 94.19 94 LEU B O 1
ATOM 5972 N N . ASP B 1 95 ? -16.812 8.758 17.812 1 91.31 95 ASP B N 1
ATOM 5973 C CA . ASP B 1 95 ? -17.172 7.363 17.562 1 91.31 95 ASP B CA 1
ATOM 5974 C C . ASP B 1 95 ? -18.203 6.871 18.578 1 91.31 95 ASP B C 1
ATOM 5976 O O . ASP B 1 95 ? -19.125 6.125 18.234 1 91.31 95 ASP B O 1
ATOM 5980 N N . VAL B 1 96 ? -18 7.242 19.797 1 92.31 96 VAL B N 1
ATOM 5981 C CA . VAL B 1 96 ? -18.922 6.832 20.859 1 92.31 96 VAL B CA 1
ATOM 5982 C C . VAL B 1 96 ? -20.281 7.488 20.641 1 92.31 96 VAL B C 1
ATOM 5984 O O . VAL B 1 96 ? -21.312 6.844 20.781 1 92.31 96 VAL B O 1
ATOM 5987 N N . LEU B 1 97 ? -20.219 8.75 20.297 1 93.31 97 LEU B N 1
ATOM 5988 C CA . LEU B 1 97 ? -21.469 9.461 20.047 1 93.31 97 LEU B CA 1
ATOM 5989 C C . LEU B 1 97 ? -22.234 8.836 18.891 1 93.31 97 LEU B C 1
ATOM 5991 O O . LEU B 1 97 ? -23.453 8.727 18.938 1 93.31 97 LEU B O 1
ATOM 5995 N N . ALA B 1 98 ? -21.5 8.398 17.859 1 91.12 98 ALA B N 1
ATOM 5996 C CA . ALA B 1 98 ? -22.094 7.84 16.656 1 91.12 98 ALA B CA 1
ATOM 5997 C C . ALA B 1 98 ? -22.312 6.336 16.797 1 91.12 98 ALA B C 1
ATOM 5999 O O . ALA B 1 98 ? -22.75 5.668 15.859 1 91.12 98 ALA B O 1
ATOM 6000 N N . CYS B 1 99 ? -22 5.75 17.906 1 87.38 99 CYS B N 1
ATOM 6001 C CA . CYS B 1 99 ? -22.141 4.324 18.172 1 87.38 99 CYS B CA 1
ATOM 6002 C C . CYS B 1 99 ? -21.328 3.498 17.188 1 87.38 99 CYS B C 1
ATOM 6004 O O . CYS B 1 99 ? -21.828 2.521 16.625 1 87.38 99 CYS B O 1
ATOM 6006 N N . ARG B 1 100 ? -20.172 3.92 16.938 1 83.31 100 ARG B N 1
ATOM 6007 C CA . ARG B 1 100 ? -19.328 3.225 15.977 1 83.31 100 ARG B CA 1
ATOM 6008 C C . ARG B 1 100 ? -18.188 2.494 16.688 1 83.31 100 ARG B C 1
ATOM 6010 O O . ARG B 1 100 ? -17.281 1.979 16.031 1 83.31 100 ARG B O 1
ATOM 6017 N N . THR B 1 101 ? -18.25 2.406 17.938 1 80.5 101 THR B N 1
ATOM 6018 C CA . THR B 1 101 ? -17.203 1.727 18.703 1 80.5 101 THR B CA 1
ATOM 6019 C C . THR B 1 101 ? -17.422 0.216 18.688 1 80.5 101 THR B C 1
ATOM 6021 O O . THR B 1 101 ? -18.547 -0.257 18.828 1 80.5 101 THR B O 1
ATOM 6024 N N . THR B 1 102 ? -16.391 -0.513 18.25 1 68.56 102 THR B N 1
ATOM 6025 C CA . THR B 1 102 ? -16.516 -1.964 18.172 1 68.56 102 THR B CA 1
ATOM 6026 C C . THR B 1 102 ? -15.969 -2.625 19.438 1 68.56 102 THR B C 1
ATOM 6028 O O . THR B 1 102 ? -16.297 -3.777 19.734 1 68.56 102 THR B O 1
ATOM 6031 N N . SER B 1 103 ? -15.141 -1.907 20.172 1 72.38 103 SER B N 1
ATOM 6032 C CA . SER B 1 103 ? -14.523 -2.467 21.375 1 72.38 103 SER B CA 1
ATOM 6033 C C . SER B 1 103 ? -14.57 -1.477 22.531 1 72.38 103 SER B C 1
ATOM 6035 O O . SER B 1 103 ? -14.797 -0.282 22.328 1 72.38 103 SER B O 1
ATOM 6037 N N . GLY B 1 104 ? -14.656 -2.037 23.719 1 79.06 104 GLY B N 1
ATOM 6038 C CA . GLY B 1 104 ? -14.602 -1.208 24.906 1 79.06 104 GLY B CA 1
ATOM 6039 C C . GLY B 1 104 ? -15.945 -1.091 25.609 1 79.06 104 GLY B C 1
ATOM 6040 O O . GLY B 1 104 ? -16.922 -1.702 25.188 1 79.06 104 GLY B O 1
ATOM 6041 N N . VAL B 1 105 ? -15.867 -0.471 26.797 1 85.88 105 VAL B N 1
ATOM 6042 C CA . VAL B 1 105 ? -17.047 -0.277 27.625 1 85.88 105 VAL B CA 1
ATOM 6043 C C . VAL B 1 105 ? -17.375 1.211 27.719 1 85.88 105 VAL B C 1
ATOM 6045 O O . VAL B 1 105 ? -16.5 2.033 27.984 1 85.88 105 VAL B O 1
ATOM 6048 N N . VAL B 1 106 ? -18.625 1.53 27.266 1 89.56 106 VAL B N 1
ATOM 6049 C CA . VAL B 1 106 ? -19.109 2.906 27.328 1 89.56 106 VAL B CA 1
ATOM 6050 C C . VAL B 1 106 ? -20.031 3.064 28.531 1 89.56 106 VAL B C 1
ATOM 6052 O O . VAL B 1 106 ? -20.922 2.24 28.75 1 89.56 106 VAL B O 1
ATOM 6055 N N . THR B 1 107 ? -19.672 3.939 29.422 1 89.62 107 THR B N 1
ATOM 6056 C CA . THR B 1 107 ? -20.562 4.281 30.531 1 89.62 107 THR B CA 1
ATOM 6057 C C . THR B 1 107 ? -21.062 5.719 30.406 1 89.62 107 THR B C 1
ATOM 6059 O O . THR B 1 107 ? -20.391 6.562 29.797 1 89.62 107 THR B O 1
ATOM 6062 N N . GLY B 1 108 ? -22.219 5.977 30.766 1 88.19 108 GLY B N 1
ATOM 6063 C CA . GLY B 1 108 ? -22.859 7.273 30.625 1 88.19 108 GLY B CA 1
ATOM 6064 C C . GLY B 1 108 ? -24.094 7.238 29.734 1 88.19 108 GLY B C 1
ATOM 6065 O O . GLY B 1 108 ? -24.438 6.191 29.188 1 88.19 108 GLY B O 1
ATOM 6066 N N . ASP B 1 109 ? -24.766 8.383 29.734 1 86.06 109 ASP B N 1
ATOM 6067 C CA . ASP B 1 109 ? -26.016 8.406 28.984 1 86.06 109 ASP B CA 1
ATOM 6068 C C . ASP B 1 109 ? -26 9.5 27.906 1 86.06 109 ASP B C 1
ATOM 6070 O O . ASP B 1 109 ? -25.438 10.578 28.125 1 86.06 109 ASP B O 1
ATOM 6074 N N . ILE B 1 110 ? -26.484 9.164 26.797 1 89.25 110 ILE B N 1
ATOM 6075 C CA . ILE B 1 110 ? -26.641 10.102 25.688 1 89.25 110 ILE B CA 1
ATOM 6076 C C . ILE B 1 110 ? -28.109 10.211 25.312 1 89.25 110 ILE B C 1
ATOM 6078 O O . ILE B 1 110 ? -28.797 9.203 25.156 1 89.25 110 ILE B O 1
ATOM 6082 N N . TYR B 1 111 ? -28.5 11.438 25.234 1 83.12 111 TYR B N 1
ATOM 6083 C CA . TYR B 1 111 ? -29.906 11.68 24.938 1 83.12 111 TYR B CA 1
ATOM 6084 C C . TYR B 1 111 ? -30.078 12.461 23.641 1 83.12 111 TYR B C 1
ATOM 6086 O O . TYR B 1 111 ? -29.297 13.367 23.359 1 83.12 111 TYR B O 1
ATOM 6094 N N . LEU B 1 112 ? -30.984 12.047 22.859 1 86.12 112 LEU B N 1
ATOM 6095 C CA . LEU B 1 112 ? -31.469 12.812 21.719 1 86.12 112 LEU B CA 1
ATOM 6096 C C . LEU B 1 112 ? -32.781 13.523 22.047 1 86.12 112 LEU B C 1
ATOM 6098 O O . LEU B 1 112 ? -33.844 12.898 22.078 1 86.12 112 LEU B O 1
ATOM 6102 N N . ASN B 1 113 ? -32.562 14.742 22.172 1 78.56 113 ASN B N 1
ATOM 6103 C CA . ASN B 1 113 ? -33.656 15.492 22.766 1 78.56 113 ASN B CA 1
ATOM 6104 C C . ASN B 1 113 ? -34.062 14.898 24.109 1 78.56 113 ASN B C 1
ATOM 6106 O O . ASN B 1 113 ? -33.281 14.938 25.078 1 78.56 113 ASN B O 1
ATOM 6110 N N . SER B 1 114 ? -35.125 14.133 24.219 1 69.38 114 SER B N 1
ATOM 6111 C CA . SER B 1 114 ? -35.594 13.594 25.5 1 69.38 114 SER B CA 1
ATOM 6112 C C . SER B 1 114 ? -35.594 12.07 25.484 1 69.38 114 SER B C 1
ATOM 6114 O O . SER B 1 114 ? -36.062 11.438 26.438 1 69.38 114 SER B O 1
ATOM 6116 N N . VAL B 1 115 ? -34.969 11.555 24.406 1 74.25 115 VAL B N 1
ATOM 6117 C CA . VAL B 1 115 ? -35 10.102 24.25 1 74.25 115 VAL B CA 1
ATOM 6118 C C . VAL B 1 115 ? -33.562 9.555 24.359 1 74.25 115 VAL B C 1
ATOM 6120 O O . VAL B 1 115 ? -32.625 10.148 23.844 1 74.25 115 VAL B O 1
ATOM 6123 N N . VAL B 1 116 ? -33.531 8.422 25.031 1 78.06 116 VAL B N 1
ATOM 6124 C CA . VAL B 1 116 ? -32.219 7.766 25.141 1 78.06 116 VAL B CA 1
ATOM 6125 C C . VAL B 1 116 ? -31.766 7.281 23.766 1 78.06 116 VAL B C 1
ATOM 6127 O O . VAL B 1 116 ? -32.562 6.734 23 1 78.06 116 VAL B O 1
ATOM 6130 N N . ARG B 1 117 ? -30.578 7.492 23.547 1 79.12 117 ARG B N 1
ATOM 6131 C CA . ARG B 1 117 ? -30 7.168 22.25 1 79.12 117 ARG B CA 1
ATOM 6132 C C . ARG B 1 117 ? -29.922 5.66 22.047 1 79.12 117 ARG B C 1
ATOM 6134 O O . ARG B 1 117 ? -29.453 4.93 22.922 1 79.12 117 ARG B O 1
ATOM 6141 N N . THR B 1 118 ? -30.5 5.184 21.016 1 76.56 118 THR B N 1
ATOM 6142 C CA . THR B 1 118 ? -30.281 3.82 20.547 1 76.56 118 THR B CA 1
ATOM 6143 C C . THR B 1 118 ? -29.578 3.824 19.188 1 76.56 118 THR B C 1
ATOM 6145 O O . THR B 1 118 ? -29.672 4.801 18.438 1 76.56 118 THR B O 1
ATOM 6148 N N . LYS B 1 119 ? -28.859 2.838 18.969 1 80.5 119 LYS B N 1
ATOM 6149 C CA . LYS B 1 119 ? -28.125 2.738 17.719 1 80.5 119 LYS B CA 1
ATOM 6150 C C . LYS B 1 119 ? -29.062 2.861 16.516 1 80.5 119 LYS B C 1
ATOM 6152 O O . LYS B 1 119 ? -28.75 3.529 15.539 1 80.5 119 LYS B O 1
ATOM 6157 N N . ALA B 1 120 ? -30.219 2.324 16.641 1 74.06 120 ALA B N 1
ATOM 6158 C CA . ALA B 1 120 ? -31.172 2.32 15.539 1 74.06 120 ALA B CA 1
ATOM 6159 C C . ALA B 1 120 ? -31.672 3.73 15.25 1 74.06 120 ALA B C 1
ATOM 6161 O O . ALA B 1 120 ? -31.781 4.133 14.086 1 74.06 120 ALA B O 1
ATOM 6162 N N . ILE B 1 121 ? -31.922 4.414 16.344 1 75 121 ILE B N 1
ATOM 6163 C CA . ILE B 1 121 ? -32.438 5.773 16.188 1 75 121 ILE B CA 1
ATOM 6164 C C . ILE B 1 121 ? -31.344 6.676 15.633 1 75 121 ILE B C 1
ATOM 6166 O O . ILE B 1 121 ? -31.594 7.488 14.734 1 75 121 ILE B O 1
ATOM 6170 N N . LEU B 1 122 ? -30.219 6.492 16.094 1 82.62 122 LEU B N 1
ATOM 6171 C CA . LEU B 1 122 ? -29.109 7.332 15.664 1 82.62 122 LEU B CA 1
ATOM 6172 C C . LEU B 1 122 ? -28.766 7.082 14.203 1 82.62 122 LEU B C 1
ATOM 6174 O O . LEU B 1 122 ? -28.453 8.023 13.461 1 82.62 122 LEU B O 1
ATOM 6178 N N . ASP B 1 123 ? -28.844 5.914 13.836 1 78.12 123 ASP B N 1
ATOM 6179 C CA . ASP B 1 123 ? -28.516 5.555 12.461 1 78.12 123 ASP B CA 1
ATOM 6180 C C . ASP B 1 123 ? -29.5 6.172 11.477 1 78.12 123 ASP B C 1
ATOM 6182 O O . ASP B 1 123 ? -29.141 6.434 10.32 1 78.12 123 ASP B O 1
ATOM 6186 N N . SER B 1 124 ? -30.656 6.398 11.969 1 77.12 124 SER B N 1
ATOM 6187 C CA . SER B 1 124 ? -31.688 6.914 11.086 1 77.12 124 SER B CA 1
ATOM 6188 C C . SER B 1 124 ? -31.641 8.438 10.984 1 77.12 124 SER B C 1
ATOM 6190 O O . SER B 1 124 ? -32.125 9.023 10.031 1 77.12 124 SER B O 1
ATOM 6192 N N . CYS B 1 125 ? -30.969 9.023 11.922 1 82.5 125 CYS B N 1
ATOM 6193 C CA . CYS B 1 125 ? -31.062 10.477 11.914 1 82.5 125 CYS B CA 1
ATOM 6194 C C . CYS B 1 125 ? -29.672 11.109 11.891 1 82.5 125 CYS B C 1
ATOM 6196 O O . CYS B 1 125 ? -29.547 12.336 11.953 1 82.5 125 CYS B O 1
ATOM 6198 N N . SER B 1 126 ? -28.703 10.289 11.773 1 88.81 126 SER B N 1
ATOM 6199 C CA . SER B 1 126 ? -27.375 10.875 11.852 1 88.81 126 SER B CA 1
ATOM 6200 C C . SER B 1 126 ? -26.516 10.461 10.656 1 88.81 126 SER B C 1
ATOM 6202 O O . SER B 1 126 ? -26.828 9.484 9.969 1 88.81 126 SER B O 1
ATOM 6204 N N . GLY B 1 127 ? -25.578 11.32 10.312 1 89.5 127 GLY B N 1
ATOM 6205 C CA . GLY B 1 127 ? -24.531 11.047 9.344 1 89.5 127 GLY B CA 1
ATOM 6206 C C . GLY B 1 127 ? -23.141 11.18 9.914 1 89.5 127 GLY B C 1
ATOM 6207 O O . GLY B 1 127 ? -22.906 11.977 10.828 1 89.5 127 GLY B O 1
ATOM 6208 N N . TYR B 1 128 ? -22.281 10.305 9.43 1 92 128 TYR B N 1
ATOM 6209 C CA . TYR B 1 128 ? -20.906 10.32 9.898 1 92 128 TYR B CA 1
ATOM 6210 C C . TYR B 1 128 ? -19.922 10.453 8.734 1 92 128 TYR B C 1
ATOM 6212 O O . TYR B 1 128 ? -19.953 9.641 7.801 1 92 128 TYR B O 1
ATOM 6220 N N . VAL B 1 129 ? -19.172 11.523 8.789 1 92.12 129 VAL B N 1
ATOM 6221 C CA . VAL B 1 129 ? -18.125 11.734 7.785 1 92.12 129 VAL B CA 1
ATOM 6222 C C . VAL B 1 129 ? -16.75 11.445 8.391 1 92.12 129 VAL B C 1
ATOM 6224 O O . VAL B 1 129 ? -16.344 12.094 9.359 1 92.12 129 VAL B O 1
ATOM 6227 N N . ARG B 1 130 ? -16.078 10.562 7.809 1 88.25 130 ARG B N 1
ATOM 6228 C CA . ARG B 1 130 ? -14.781 10.141 8.32 1 88.25 130 ARG B CA 1
ATOM 6229 C C . ARG B 1 130 ? -13.672 11.055 7.809 1 88.25 130 ARG B C 1
ATOM 6231 O O . ARG B 1 130 ? -13.891 11.859 6.906 1 88.25 130 ARG B O 1
ATOM 6238 N N . GLN B 1 131 ? -12.508 10.781 8.383 1 81.56 131 GLN B N 1
ATOM 6239 C CA . GLN B 1 131 ? -11.344 11.602 8.055 1 81.56 131 GLN B CA 1
ATOM 6240 C C . GLN B 1 131 ? -10.852 11.312 6.645 1 81.56 131 GLN B C 1
ATOM 6242 O O . GLN B 1 131 ? -10.484 12.234 5.91 1 81.56 131 GLN B O 1
ATOM 6247 N N . ASP B 1 132 ? -10.844 10.055 6.254 1 78.25 132 ASP B N 1
ATOM 6248 C CA . ASP B 1 132 ? -10.359 9.672 4.93 1 78.25 132 ASP B CA 1
ATOM 6249 C C . ASP B 1 132 ? -11.523 9.422 3.975 1 78.25 132 ASP B C 1
ATOM 6251 O O . ASP B 1 132 ? -12.492 8.742 4.332 1 78.25 132 ASP B O 1
ATOM 6255 N N . ASP B 1 133 ? -11.312 10.117 2.818 1 77.62 133 ASP B N 1
ATOM 6256 C CA . ASP B 1 133 ? -12.344 9.945 1.801 1 77.62 133 ASP B CA 1
ATOM 6257 C C . ASP B 1 133 ? -12.18 8.617 1.062 1 77.62 133 ASP B C 1
ATOM 6259 O O . ASP B 1 133 ? -11.07 8.258 0.663 1 77.62 133 ASP B O 1
ATOM 6263 N N . ARG B 1 134 ? -13.094 7.855 1.13 1 79.75 134 ARG B N 1
ATOM 6264 C CA . ARG B 1 134 ? -12.992 6.574 0.441 1 79.75 134 ARG B CA 1
ATOM 6265 C C . ARG B 1 134 ? -14.008 6.477 -0.692 1 79.75 134 ARG B C 1
ATOM 6267 O O . ARG B 1 134 ? -14.898 5.629 -0.66 1 79.75 134 ARG B O 1
ATOM 6274 N N . LEU B 1 135 ? -13.844 7.297 -1.692 1 88.69 135 LEU B N 1
ATOM 6275 C CA . LEU B 1 135 ? -14.727 7.363 -2.852 1 88.69 135 LEU B CA 1
ATOM 6276 C C . LEU B 1 135 ? -14.172 6.535 -4.008 1 88.69 135 LEU B C 1
ATOM 6278 O O . LEU B 1 135 ? -12.969 6.25 -4.051 1 88.69 135 LEU B O 1
ATOM 6282 N N . ILE B 1 136 ? -15.086 6.086 -4.812 1 90.12 136 ILE B N 1
ATOM 6283 C CA . ILE B 1 136 ? -14.695 5.332 -6 1 90.12 136 ILE B CA 1
ATOM 6284 C C . ILE B 1 136 ? -14.219 6.293 -7.086 1 90.12 136 ILE B C 1
ATOM 6286 O O . ILE B 1 136 ? -14.977 7.164 -7.523 1 90.12 136 ILE B O 1
ATOM 6290 N N . ALA B 1 137 ? -13.07 6.117 -7.594 1 88.38 137 ALA B N 1
ATOM 6291 C CA . ALA B 1 137 ? -12.367 7.07 -8.445 1 88.38 137 ALA B CA 1
ATOM 6292 C C . ALA B 1 137 ? -13.031 7.176 -9.82 1 88.38 137 ALA B C 1
ATOM 6294 O O . ALA B 1 137 ? -13.031 8.242 -10.438 1 88.38 137 ALA B O 1
ATOM 6295 N N . PHE B 1 138 ? -13.695 6.156 -10.289 1 90.12 138 PHE B N 1
ATOM 6296 C CA . PHE B 1 138 ? -14.133 6.086 -11.68 1 90.12 138 PHE B CA 1
ATOM 6297 C C . PHE B 1 138 ? -15.523 6.672 -11.836 1 90.12 138 PHE B C 1
ATOM 6299 O O . PHE B 1 138 ? -15.984 6.914 -12.953 1 90.12 138 PHE B O 1
ATOM 6306 N N . LEU B 1 139 ? -16.125 6.957 -10.781 1 93.25 139 LEU B N 1
ATOM 6307 C CA . LEU B 1 139 ? -17.484 7.496 -10.836 1 93.25 139 LEU B CA 1
ATOM 6308 C C . LEU B 1 139 ? -17.453 9.023 -10.766 1 93.25 139 LEU B C 1
ATOM 6310 O O . LEU B 1 139 ? -16.547 9.609 -10.172 1 93.25 139 LEU B O 1
ATOM 6314 N N . THR B 1 140 ? -18.438 9.578 -11.391 1 95.38 140 THR B N 1
ATOM 6315 C CA . THR B 1 140 ? -18.625 11.016 -11.281 1 95.38 140 THR B CA 1
ATOM 6316 C C . THR B 1 140 ? -19.312 11.375 -9.961 1 95.38 140 THR B C 1
ATOM 6318 O O . THR B 1 140 ? -19.797 10.492 -9.258 1 95.38 140 THR B O 1
ATOM 6321 N N . VAL B 1 141 ? -19.297 12.688 -9.688 1 95.75 141 VAL B N 1
ATOM 6322 C CA . VAL B 1 141 ? -19.969 13.164 -8.477 1 95.75 141 VAL B CA 1
ATOM 6323 C C . VAL B 1 141 ? -21.438 12.797 -8.516 1 95.75 141 VAL B C 1
ATOM 6325 O O . VAL B 1 141 ? -21.969 12.227 -7.555 1 95.75 141 VAL B O 1
ATOM 6328 N N . ARG B 1 142 ? -22.016 13.008 -9.594 1 96.06 142 ARG B N 1
ATOM 6329 C CA . ARG B 1 142 ? -23.438 12.727 -9.75 1 96.06 142 ARG B CA 1
ATOM 6330 C C . ARG B 1 142 ? -23.719 11.234 -9.641 1 96.06 142 ARG B C 1
ATOM 6332 O O . ARG B 1 142 ? -24.656 10.82 -8.953 1 96.06 142 ARG B O 1
ATOM 6339 N N . GLU B 1 143 ? -22.969 10.469 -10.297 1 95.25 143 GLU B N 1
ATOM 6340 C CA . GLU B 1 143 ? -23.156 9.023 -10.25 1 95.25 143 GLU B CA 1
ATOM 6341 C C . GLU B 1 143 ? -22.953 8.492 -8.828 1 95.25 143 GLU B C 1
ATOM 6343 O O . GLU B 1 143 ? -23.703 7.629 -8.375 1 95.25 143 GLU B O 1
ATOM 6348 N N . THR B 1 144 ? -21.906 8.977 -8.188 1 95.06 144 THR B N 1
ATOM 6349 C CA . THR B 1 144 ? -21.625 8.547 -6.828 1 95.06 144 THR B CA 1
ATOM 6350 C C . THR B 1 144 ? -22.812 8.828 -5.91 1 95.06 144 THR B C 1
ATOM 6352 O O . THR B 1 144 ? -23.25 7.945 -5.172 1 95.06 144 THR B O 1
ATOM 6355 N N . LEU B 1 145 ? -23.328 10.055 -6.004 1 95.81 145 LEU B N 1
ATOM 6356 C CA . LEU B 1 145 ? -24.453 10.445 -5.16 1 95.81 145 LEU B CA 1
ATOM 6357 C C . LEU B 1 145 ? -25.719 9.711 -5.574 1 95.81 145 LEU B C 1
ATOM 6359 O O . LEU B 1 145 ? -26.547 9.359 -4.727 1 95.81 145 LEU B O 1
ATOM 6363 N N . MET B 1 146 ? -25.844 9.445 -6.828 1 94.88 146 MET B N 1
ATOM 6364 C CA . MET B 1 146 ? -27.016 8.734 -7.324 1 94.88 146 MET B CA 1
ATOM 6365 C C . MET B 1 146 ? -27.047 7.297 -6.82 1 94.88 146 MET B C 1
ATOM 6367 O O . MET B 1 146 ? -28.078 6.809 -6.371 1 94.88 146 MET B O 1
ATOM 6371 N N . PHE B 1 147 ? -25.938 6.664 -6.887 1 94 147 PHE B N 1
ATOM 6372 C CA . PHE B 1 147 ? -25.844 5.285 -6.418 1 94 147 PHE B CA 1
ATOM 6373 C C . PHE B 1 147 ? -26.172 5.195 -4.934 1 94 147 PHE B C 1
ATOM 6375 O O . PHE B 1 147 ? -26.922 4.316 -4.508 1 94 147 PHE B O 1
ATOM 6382 N N . VAL B 1 148 ? -25.641 6.105 -4.164 1 92.75 148 VAL B N 1
ATOM 6383 C CA . VAL B 1 148 ? -25.875 6.09 -2.723 1 92.75 148 VAL B CA 1
ATOM 6384 C C . VAL B 1 148 ? -27.344 6.426 -2.434 1 92.75 148 VAL B C 1
ATOM 6386 O O . VAL B 1 148 ? -27.969 5.781 -1.595 1 92.75 148 VAL B O 1
ATOM 6389 N N . ALA B 1 149 ? -27.844 7.398 -3.184 1 92.62 149 ALA B N 1
ATOM 6390 C CA . ALA B 1 149 ? -29.234 7.812 -2.988 1 92.62 149 ALA B CA 1
ATOM 6391 C C . ALA B 1 149 ? -30.203 6.668 -3.279 1 92.62 149 ALA B C 1
ATOM 6393 O O . ALA B 1 149 ? -31.172 6.473 -2.559 1 92.62 149 ALA B O 1
ATOM 6394 N N . GLN B 1 150 ? -29.922 5.922 -4.27 1 92.31 150 GLN B N 1
ATOM 6395 C CA . GLN B 1 150 ? -30.781 4.812 -4.664 1 92.31 150 GLN B CA 1
ATOM 6396 C C . GLN B 1 150 ? -30.75 3.695 -3.625 1 92.31 150 GLN B C 1
ATOM 6398 O O . GLN B 1 150 ? -31.688 2.91 -3.52 1 92.31 150 GLN B O 1
ATOM 6403 N N . LEU B 1 151 ? -29.688 3.65 -2.883 1 90.94 151 LEU B N 1
ATOM 6404 C CA . LEU B 1 151 ? -29.531 2.584 -1.899 1 90.94 151 LEU B CA 1
ATOM 6405 C C . LEU B 1 151 ? -30.047 3.023 -0.534 1 90.94 151 LEU B C 1
ATOM 6407 O O . LEU B 1 151 ? -30.484 2.189 0.269 1 90.94 151 LEU B O 1
ATOM 6411 N N . LYS B 1 152 ? -30.016 4.309 -0.249 1 86 152 LYS B N 1
ATOM 6412 C CA . LYS B 1 152 ? -30.312 4.781 1.099 1 86 152 LYS B CA 1
ATOM 6413 C C . LYS B 1 152 ? -31.734 5.32 1.186 1 86 152 LYS B C 1
ATOM 6415 O O . LYS B 1 152 ? -32.375 5.238 2.238 1 86 152 LYS B O 1
ATOM 6420 N N . LEU B 1 153 ? -32.219 5.875 0.127 1 85.56 153 LEU B N 1
ATOM 6421 C CA . LEU B 1 153 ? -33.531 6.484 0.167 1 85.56 153 LEU B CA 1
ATOM 6422 C C . LEU B 1 153 ? -34.625 5.422 0.11 1 85.56 153 LEU B C 1
ATOM 6424 O O . LEU B 1 153 ? -34.438 4.355 -0.481 1 85.56 153 LEU B O 1
ATOM 6428 N N . PRO B 1 154 ? -35.688 5.727 0.732 1 81.38 154 PRO B N 1
ATOM 6429 C CA . PRO B 1 154 ? -36.781 4.746 0.797 1 81.38 154 PRO B CA 1
ATOM 6430 C C . PRO B 1 154 ? -37.344 4.387 -0.58 1 81.38 154 PRO B C 1
ATOM 6432 O O . PRO B 1 154 ? -37.125 5.133 -1.543 1 81.38 154 PRO B O 1
ATOM 6435 N N . ARG B 1 155 ? -38.031 3.303 -0.655 1 80.94 155 ARG B N 1
ATOM 6436 C CA . ARG B 1 155 ? -38.594 2.746 -1.887 1 80.94 155 ARG B CA 1
ATOM 6437 C C . ARG B 1 155 ? -39.656 3.65 -2.461 1 80.94 155 ARG B C 1
ATOM 6439 O O . ARG B 1 155 ? -40 3.557 -3.645 1 80.94 155 ARG B O 1
ATOM 6446 N N . THR B 1 156 ? -40.125 4.492 -1.664 1 79.5 156 THR B N 1
ATOM 6447 C CA . THR B 1 156 ? -41.219 5.355 -2.09 1 79.5 156 THR B CA 1
ATOM 6448 C C . THR B 1 156 ? -40.719 6.449 -3.027 1 79.5 156 THR B C 1
ATOM 6450 O O . THR B 1 156 ? -41.5 7.086 -3.729 1 79.5 156 THR B O 1
ATOM 6453 N N . PHE B 1 157 ? -39.469 6.582 -3.035 1 83.62 157 PHE B N 1
ATOM 6454 C CA . PHE B 1 157 ? -38.875 7.613 -3.898 1 83.62 157 PHE B CA 1
ATOM 6455 C C . PHE B 1 157 ? -38.812 7.129 -5.34 1 83.62 157 PHE B C 1
ATOM 6457 O O . PHE B 1 157 ? -38.312 6.031 -5.609 1 83.62 157 PHE B O 1
ATOM 6464 N N . THR B 1 158 ? -39.438 7.914 -6.184 1 86.31 158 THR B N 1
ATOM 6465 C CA . THR B 1 158 ? -39.312 7.648 -7.609 1 86.31 158 THR B CA 1
ATOM 6466 C C . THR B 1 158 ? -37.938 8.062 -8.102 1 86.31 158 THR B C 1
ATOM 6468 O O . THR B 1 158 ? -37.188 8.773 -7.406 1 86.31 158 THR B O 1
ATOM 6471 N N . GLN B 1 159 ? -37.625 7.645 -9.227 1 89.38 159 GLN B N 1
ATOM 6472 C CA . GLN B 1 159 ? -36.312 7.969 -9.812 1 89.38 159 GLN B CA 1
ATOM 6473 C C . GLN B 1 159 ? -36.156 9.477 -10 1 89.38 159 GLN B C 1
ATOM 6475 O O . GLN B 1 159 ? -35.062 10.016 -9.828 1 89.38 159 GLN B O 1
ATOM 6480 N N . ALA B 1 160 ? -37.219 10.055 -10.32 1 91.06 160 ALA B N 1
ATOM 6481 C CA . ALA B 1 160 ? -37.156 11.5 -10.523 1 91.06 160 ALA B CA 1
ATOM 6482 C C . ALA B 1 160 ? -36.938 12.234 -9.203 1 91.06 160 ALA B C 1
ATOM 6484 O O . ALA B 1 160 ? -36.188 13.219 -9.156 1 91.06 160 ALA B O 1
ATOM 6485 N N . MET B 1 161 ? -37.562 11.773 -8.227 1 88.88 161 MET B N 1
ATOM 6486 C CA . MET B 1 161 ? -37.375 12.367 -6.902 1 88.88 161 MET B CA 1
ATOM 6487 C C . MET B 1 161 ? -35.938 12.188 -6.41 1 88.88 161 MET B C 1
ATOM 6489 O O . MET B 1 161 ? -35.375 13.086 -5.793 1 88.88 161 MET B O 1
ATOM 6493 N N . ILE B 1 162 ? -35.438 11.078 -6.695 1 91.56 162 ILE B N 1
ATOM 6494 C CA . ILE B 1 162 ? -34.094 10.781 -6.297 1 91.56 162 ILE B CA 1
ATOM 6495 C C . ILE B 1 162 ? -33.125 11.711 -7.039 1 91.56 162 ILE B C 1
ATOM 6497 O O . ILE B 1 162 ? -32.219 12.281 -6.434 1 91.56 162 ILE B O 1
ATOM 6501 N N . ALA B 1 163 ? -33.344 11.867 -8.305 1 93.38 163 ALA B N 1
ATOM 6502 C CA . ALA B 1 163 ? -32.5 12.734 -9.109 1 93.38 163 ALA B CA 1
ATOM 6503 C C . ALA B 1 163 ? -32.562 14.18 -8.625 1 93.38 163 ALA B C 1
ATOM 6505 O O . ALA B 1 163 ? -31.562 14.883 -8.602 1 93.38 163 ALA B O 1
ATOM 6506 N N . ASN B 1 164 ? -33.656 14.547 -8.258 1 91.56 164 ASN B N 1
ATOM 6507 C CA . ASN B 1 164 ? -33.844 15.898 -7.746 1 91.56 164 ASN B CA 1
ATOM 6508 C C . ASN B 1 164 ? -33.094 16.094 -6.422 1 91.56 164 ASN B C 1
ATOM 6510 O O . ASN B 1 164 ? -32.5 17.156 -6.184 1 91.56 164 ASN B O 1
ATOM 6514 N N . ARG B 1 165 ? -33.219 15.141 -5.605 1 89.81 165 ARG B N 1
ATOM 6515 C CA . ARG B 1 165 ? -32.531 15.188 -4.328 1 89.81 165 ARG B CA 1
ATOM 6516 C C . ARG B 1 165 ? -31.016 15.297 -4.539 1 89.81 165 ARG B C 1
ATOM 6518 O O . ARG B 1 165 ? -30.328 16.062 -3.846 1 89.81 165 ARG B O 1
ATOM 6525 N N . VAL B 1 166 ? -30.547 14.57 -5.438 1 94.5 166 VAL B N 1
ATOM 6526 C CA . VAL B 1 166 ? -29.109 14.57 -5.734 1 94.5 166 VAL B CA 1
ATOM 6527 C C . VAL B 1 166 ? -28.688 15.945 -6.25 1 94.5 166 VAL B C 1
ATOM 6529 O O . VAL B 1 166 ? -27.672 16.484 -5.82 1 94.5 166 VAL B O 1
ATOM 6532 N N . ASP B 1 167 ? -29.516 16.5 -7.043 1 92.56 167 ASP B N 1
ATOM 6533 C CA . ASP B 1 167 ? -29.203 17.812 -7.598 1 92.56 167 ASP B CA 1
ATOM 6534 C C . ASP B 1 167 ? -29.234 18.875 -6.516 1 92.56 167 ASP B C 1
ATOM 6536 O O . ASP B 1 167 ? -28.422 19.812 -6.539 1 92.56 167 ASP B O 1
ATOM 6540 N N . LEU B 1 168 ? -30.078 18.75 -5.625 1 88.62 168 LEU B N 1
ATOM 6541 C CA . LEU B 1 168 ? -30.172 19.703 -4.523 1 88.62 168 LEU B CA 1
ATOM 6542 C C . LEU B 1 168 ? -28.938 19.641 -3.635 1 88.62 168 LEU B C 1
ATOM 6544 O O . LEU B 1 168 ? -28.422 20.672 -3.221 1 88.62 168 LEU B O 1
ATOM 6548 N N . VAL B 1 169 ? -28.547 18.453 -3.352 1 90.94 169 VAL B N 1
ATOM 6549 C CA . VAL B 1 169 ? -27.375 18.281 -2.5 1 90.94 169 VAL B CA 1
ATOM 6550 C C . VAL B 1 169 ? -26.125 18.812 -3.205 1 90.94 169 VAL B C 1
ATOM 6552 O O . VAL B 1 169 ? -25.281 19.453 -2.58 1 90.94 169 VAL B O 1
ATOM 6555 N N . ILE B 1 170 ? -26.062 18.594 -4.5 1 92.75 170 ILE B N 1
ATOM 6556 C CA . ILE B 1 170 ? -24.938 19.078 -5.289 1 92.75 170 ILE B CA 1
ATOM 6557 C C . ILE B 1 170 ? -24.906 20.609 -5.25 1 92.75 170 ILE B C 1
ATOM 6559 O O . ILE B 1 170 ? -23.844 21.203 -5.066 1 92.75 170 ILE B O 1
ATOM 6563 N N . ALA B 1 171 ? -25.984 21.141 -5.293 1 87.94 171 ALA B N 1
ATOM 6564 C CA . ALA B 1 171 ? -26.094 22.609 -5.273 1 87.94 171 ALA B CA 1
ATOM 6565 C C . ALA B 1 171 ? -25.781 23.156 -3.893 1 87.94 171 ALA B C 1
ATOM 6567 O O . ALA B 1 171 ? -25.078 24.172 -3.771 1 87.94 171 ALA B O 1
ATOM 6568 N N . GLU B 1 172 ? -26.25 22.5 -2.951 1 84.31 172 GLU B N 1
ATOM 6569 C CA . GLU B 1 172 ? -26.031 22.938 -1.576 1 84.31 172 GLU B CA 1
ATOM 6570 C C . GLU B 1 172 ? -24.547 22.922 -1.213 1 84.31 172 GLU B C 1
ATOM 6572 O O . GLU B 1 172 ? -24.094 23.734 -0.408 1 84.31 172 GLU B O 1
ATOM 6577 N N . LEU B 1 173 ? -23.828 22.047 -1.818 1 88.56 173 LEU B N 1
ATOM 6578 C CA . LEU B 1 173 ? -22.422 21.906 -1.492 1 88.56 173 LEU B CA 1
ATOM 6579 C C . LEU B 1 173 ? -21.547 22.688 -2.465 1 88.56 173 LEU B C 1
ATOM 6581 O O . LEU B 1 173 ? -20.328 22.688 -2.352 1 88.56 173 LEU B O 1
ATOM 6585 N N . GLY B 1 174 ? -22.141 23.312 -3.412 1 82.69 174 GLY B N 1
ATOM 6586 C CA . GLY B 1 174 ? -21.391 24.094 -4.383 1 82.69 174 GLY B CA 1
ATOM 6587 C C . GLY B 1 174 ? -20.609 23.25 -5.367 1 82.69 174 GLY B C 1
ATOM 6588 O O . GLY B 1 174 ? -19.484 23.594 -5.746 1 82.69 174 GLY B O 1
ATOM 6589 N N . LEU B 1 175 ? -21.141 22.141 -5.695 1 88 175 LEU B N 1
ATOM 6590 C CA . LEU B 1 175 ? -20.438 21.203 -6.562 1 88 175 LEU B CA 1
ATOM 6591 C C . LEU B 1 175 ? -21.078 21.156 -7.949 1 88 175 LEU B C 1
ATOM 6593 O O . LEU B 1 175 ? -20.766 20.281 -8.75 1 88 175 LEU B O 1
ATOM 6597 N N . THR B 1 176 ? -21.938 22.047 -8.289 1 87.88 176 THR B N 1
ATOM 6598 C CA . THR B 1 176 ? -22.672 22.031 -9.547 1 87.88 176 THR B CA 1
ATOM 6599 C C . THR B 1 176 ? -21.719 22.062 -10.734 1 87.88 176 THR B C 1
ATOM 6601 O O . THR B 1 176 ? -21.953 21.375 -11.734 1 87.88 176 THR B O 1
ATOM 6604 N N . HIS B 1 177 ? -20.641 22.75 -10.633 1 83.19 177 HIS B N 1
ATOM 6605 C CA . HIS B 1 177 ? -19.688 22.875 -11.719 1 83.19 177 HIS B CA 1
ATOM 6606 C C . HIS B 1 177 ? -18.891 21.594 -11.914 1 83.19 177 HIS B C 1
ATOM 6608 O O . HIS B 1 177 ? -18.344 21.344 -12.992 1 83.19 177 HIS B O 1
ATOM 6614 N N . ALA B 1 178 ? -18.875 20.781 -10.898 1 89.12 178 ALA B N 1
ATOM 6615 C CA . ALA B 1 178 ? -18.078 19.562 -10.945 1 89.12 178 ALA B CA 1
ATOM 6616 C C . ALA B 1 178 ? -18.969 18.328 -10.875 1 89.12 178 ALA B C 1
ATOM 6618 O O . ALA B 1 178 ? -18.5 17.234 -10.57 1 89.12 178 ALA B O 1
ATOM 6619 N N . ALA B 1 179 ? -20.172 18.469 -11.18 1 92.06 179 ALA B N 1
ATOM 6620 C CA . ALA B 1 179 ? -21.156 17.391 -11.016 1 92.06 179 ALA B CA 1
ATOM 6621 C C . ALA B 1 179 ? -20.828 16.203 -11.914 1 92.06 179 ALA B C 1
ATOM 6623 O O . ALA B 1 179 ? -21.062 15.055 -11.547 1 92.06 179 ALA B O 1
ATOM 6624 N N . ASP B 1 180 ? -20.266 16.422 -13.039 1 92.06 180 ASP B N 1
ATOM 6625 C CA . ASP B 1 180 ? -20.016 15.359 -14 1 92.06 180 ASP B CA 1
ATOM 6626 C C . ASP B 1 180 ? -18.516 15.07 -14.109 1 92.06 180 ASP B C 1
ATOM 6628 O O . ASP B 1 180 ? -18.062 14.445 -15.07 1 92.06 180 ASP B O 1
ATOM 6632 N N . THR B 1 181 ? -17.906 15.562 -13.141 1 91.44 181 THR B N 1
ATOM 6633 C CA . THR B 1 181 ? -16.469 15.281 -13.078 1 91.44 181 THR B CA 1
ATOM 6634 C C . THR B 1 181 ? -16.203 14.008 -12.281 1 91.44 181 THR B C 1
ATOM 6636 O O . THR B 1 181 ? -16.875 13.75 -11.273 1 91.44 181 THR B O 1
ATOM 6639 N N . LYS B 1 182 ? -15.281 13.25 -12.773 1 92.06 182 LYS B N 1
ATOM 6640 C CA . LYS B 1 182 ? -14.906 12.039 -12.055 1 92.06 182 LYS B CA 1
ATOM 6641 C C . LYS B 1 182 ? -14.219 12.375 -10.734 1 92.06 182 LYS B C 1
ATOM 6643 O O . LYS B 1 182 ? -13.516 13.383 -10.633 1 92.06 182 LYS B O 1
ATOM 6648 N N . VAL B 1 183 ? -14.453 11.594 -9.719 1 90.69 183 VAL B N 1
ATOM 6649 C CA . VAL B 1 183 ? -13.867 11.805 -8.398 1 90.69 183 VAL B CA 1
ATOM 6650 C C . VAL B 1 183 ? -12.344 11.703 -8.484 1 90.69 183 VAL B C 1
ATOM 6652 O O . VAL B 1 183 ? -11.633 12.555 -7.949 1 90.69 183 VAL B O 1
ATOM 6655 N N . GLY B 1 184 ? -11.898 10.672 -9.156 1 82.56 184 GLY B N 1
ATOM 6656 C CA . GLY B 1 184 ? -10.469 10.555 -9.383 1 82.56 184 GLY B CA 1
ATOM 6657 C C . GLY B 1 184 ? -9.711 10.016 -8.188 1 82.56 184 GLY B C 1
ATOM 6658 O O . GLY B 1 184 ? -10.297 9.797 -7.125 1 82.56 184 GLY B O 1
ATOM 6659 N N . ASN B 1 185 ? -8.453 9.625 -8.398 1 76.38 185 ASN B N 1
ATOM 6660 C CA . ASN B 1 185 ? -7.492 9.195 -7.383 1 76.38 185 ASN B CA 1
ATOM 6661 C C . ASN B 1 185 ? -6.074 9.641 -7.73 1 76.38 185 ASN B C 1
ATOM 6663 O O . ASN B 1 185 ? -5.891 10.562 -8.539 1 76.38 185 ASN B O 1
ATOM 6667 N N . GLY B 1 186 ? -5.113 9.18 -7.086 1 63.19 186 GLY B N 1
ATOM 6668 C CA . GLY B 1 186 ? -3.73 9.539 -7.34 1 63.19 186 GLY B CA 1
ATOM 6669 C C . GLY B 1 186 ? -3.301 9.289 -8.773 1 63.19 186 GLY B C 1
ATOM 6670 O O . GLY B 1 186 ? -2.416 9.969 -9.289 1 63.19 186 GLY B O 1
ATOM 6671 N N . THR B 1 187 ? -3.994 8.445 -9.453 1 64.19 187 THR B N 1
ATOM 6672 C CA . THR B 1 187 ? -3.586 8.055 -10.797 1 64.19 187 THR B CA 1
ATOM 6673 C C . THR B 1 187 ? -4.504 8.68 -11.844 1 64.19 187 THR B C 1
ATOM 6675 O O . THR B 1 187 ? -4.07 8.984 -12.953 1 64.19 187 THR B O 1
ATOM 6678 N N . ILE B 1 188 ? -5.738 8.883 -11.367 1 70.88 188 ILE B N 1
ATOM 6679 C CA . ILE B 1 188 ? -6.727 9.461 -12.273 1 70.88 188 ILE B CA 1
ATOM 6680 C C . ILE B 1 188 ? -7.066 10.883 -11.828 1 70.88 188 ILE B C 1
ATOM 6682 O O . ILE B 1 188 ? -7.418 11.102 -10.664 1 70.88 188 ILE B O 1
ATOM 6686 N N . ARG B 1 189 ? -6.895 11.781 -12.711 1 69.69 189 ARG B N 1
ATOM 6687 C CA . ARG B 1 189 ? -7.219 13.172 -12.406 1 69.69 189 ARG B CA 1
ATOM 6688 C C . ARG B 1 189 ? -8.711 13.344 -12.148 1 69.69 189 ARG B C 1
ATOM 6690 O O . ARG B 1 189 ? -9.539 12.758 -12.852 1 69.69 189 ARG B O 1
ATOM 6697 N N . GLY B 1 190 ? -9 13.914 -11.07 1 81.56 190 GLY B N 1
ATOM 6698 C CA . GLY B 1 190 ? -10.398 14.18 -10.773 1 81.56 190 GLY B CA 1
ATOM 6699 C C . GLY B 1 190 ? -10.609 15.406 -9.906 1 81.56 190 GLY B C 1
ATOM 6700 O O . GLY B 1 190 ? -10.102 16.484 -10.219 1 81.56 190 GLY B O 1
ATOM 6701 N N . LEU B 1 191 ? -11.336 15.227 -8.891 1 85 191 LEU B N 1
ATOM 6702 C CA . LEU B 1 191 ? -11.758 16.312 -8.008 1 85 191 LEU B CA 1
ATOM 6703 C C . LEU B 1 191 ? -10.594 16.797 -7.152 1 85 191 LEU B C 1
ATOM 6705 O O . LEU B 1 191 ? -9.641 16.047 -6.914 1 85 191 LEU B O 1
ATOM 6709 N N . SER B 1 192 ? -10.719 18.094 -6.848 1 77.06 192 SER B N 1
ATOM 6710 C CA . SER B 1 192 ? -9.781 18.625 -5.863 1 77.06 192 SER B CA 1
ATOM 6711 C C . SER B 1 192 ? -10.047 18.047 -4.477 1 77.06 192 SER B C 1
ATOM 6713 O O . SER B 1 192 ? -11.078 17.391 -4.258 1 77.06 192 SER B O 1
ATOM 6715 N N . GLY B 1 193 ? -9.117 18.141 -3.512 1 78.88 193 GLY B N 1
ATOM 6716 C CA . GLY B 1 193 ? -9.289 17.656 -2.152 1 78.88 193 GLY B CA 1
ATOM 6717 C C . GLY B 1 193 ? -10.531 18.203 -1.477 1 78.88 193 GLY B C 1
ATOM 6718 O O . GLY B 1 193 ? -11.258 17.469 -0.812 1 78.88 193 GLY B O 1
ATOM 6719 N N . GLY B 1 194 ? -10.727 19.5 -1.655 1 82.31 194 GLY B N 1
ATOM 6720 C CA . GLY B 1 194 ? -11.898 20.141 -1.074 1 82.31 194 GLY B CA 1
ATOM 6721 C C . GLY B 1 194 ? -13.203 19.641 -1.68 1 82.31 194 GLY B C 1
ATOM 6722 O O . GLY B 1 194 ? -14.188 19.453 -0.968 1 82.31 194 GLY B O 1
ATOM 6723 N N . GLU B 1 195 ? -13.156 19.484 -2.98 1 85.25 195 GLU B N 1
ATOM 6724 C CA . GLU B 1 195 ? -14.352 18.984 -3.654 1 85.25 195 GLU B CA 1
ATOM 6725 C C . GLU B 1 195 ? -14.656 17.547 -3.232 1 85.25 195 GLU B C 1
ATOM 6727 O O . GLU B 1 195 ? -15.82 17.188 -3.051 1 85.25 195 GLU B O 1
ATOM 6732 N N . ARG B 1 196 ? -13.656 16.812 -3.109 1 90.75 196 ARG B N 1
ATOM 6733 C CA . ARG B 1 196 ? -13.828 15.422 -2.676 1 90.75 196 ARG B CA 1
ATOM 6734 C C . ARG B 1 196 ? -14.438 15.359 -1.28 1 90.75 196 ARG B C 1
ATOM 6736 O O . ARG B 1 196 ? -15.273 14.492 -1.003 1 90.75 196 ARG B O 1
ATOM 6743 N N . ARG B 1 197 ? -14 16.234 -0.448 1 89.69 197 ARG B N 1
ATOM 6744 C CA . ARG B 1 197 ? -14.547 16.297 0.903 1 89.69 197 ARG B CA 1
ATOM 6745 C C . ARG B 1 197 ? -16.016 16.672 0.879 1 89.69 197 ARG B C 1
ATOM 6747 O O . ARG B 1 197 ? -16.828 16.109 1.633 1 89.69 197 ARG B O 1
ATOM 6754 N N . ARG B 1 198 ? -16.312 17.578 0.062 1 90.19 198 ARG B N 1
ATOM 6755 C CA . ARG B 1 198 ? -17.703 18 -0.07 1 90.19 198 ARG B CA 1
ATOM 6756 C C . ARG B 1 198 ? -18.578 16.844 -0.549 1 90.19 198 ARG B C 1
ATOM 6758 O O . ARG B 1 198 ? -19.719 16.719 -0.119 1 90.19 198 ARG B O 1
ATOM 6765 N N . VAL B 1 199 ? -18.016 16.062 -1.424 1 93.56 199 VAL B N 1
ATOM 6766 C CA . VAL B 1 199 ? -18.766 14.906 -1.902 1 93.56 199 VAL B CA 1
ATOM 6767 C C . VAL B 1 199 ? -19.016 13.938 -0.75 1 93.56 199 VAL B C 1
ATOM 6769 O O . VAL B 1 199 ? -20.094 13.367 -0.621 1 93.56 199 VAL B O 1
ATOM 6772 N N . SER B 1 200 ? -18 13.742 0.078 1 92.75 200 SER B N 1
ATOM 6773 C CA . SER B 1 200 ? -18.125 12.867 1.236 1 92.75 200 SER B CA 1
ATOM 6774 C C . SER B 1 200 ? -19.219 13.359 2.182 1 92.75 200 SER B C 1
ATOM 6776 O O . SER B 1 200 ? -19.969 12.562 2.75 1 92.75 200 SER B O 1
ATOM 6778 N N . ILE B 1 201 ? -19.281 14.625 2.348 1 92.5 201 ILE B N 1
ATOM 6779 C CA . ILE B 1 201 ? -20.328 15.227 3.158 1 92.5 201 ILE B CA 1
ATOM 6780 C C . ILE B 1 201 ? -21.688 15.039 2.465 1 92.5 201 ILE B C 1
ATOM 6782 O O . ILE B 1 201 ? -22.688 14.742 3.117 1 92.5 201 ILE B O 1
ATOM 6786 N N . GLY B 1 202 ? -21.625 15.172 1.165 1 92.62 202 GLY B N 1
ATOM 6787 C CA . GLY B 1 202 ? -22.844 15.039 0.382 1 92.62 202 GLY B CA 1
ATOM 6788 C C . GLY B 1 202 ? -23.484 13.664 0.498 1 92.62 202 GLY B C 1
ATOM 6789 O O . GLY B 1 202 ? -24.703 13.539 0.518 1 92.62 202 GLY B O 1
ATOM 6790 N N . ILE B 1 203 ? -22.688 12.672 0.593 1 92.44 203 ILE B N 1
ATOM 6791 C CA . ILE B 1 203 ? -23.172 11.305 0.742 1 92.44 203 ILE B CA 1
ATOM 6792 C C . ILE B 1 203 ? -24.031 11.195 1.993 1 92.44 203 ILE B C 1
ATOM 6794 O O . ILE B 1 203 ? -25.078 10.531 1.978 1 92.44 203 ILE B O 1
ATOM 6798 N N . GLN B 1 204 ? -23.672 11.914 2.992 1 89.31 204 GLN B N 1
ATOM 6799 C CA . GLN B 1 204 ? -24.406 11.844 4.258 1 89.31 204 GLN B CA 1
ATOM 6800 C C . GLN B 1 204 ? -25.625 12.766 4.238 1 89.31 204 GLN B C 1
ATOM 6802 O O . GLN B 1 204 ? -26.594 12.516 4.945 1 89.31 204 GLN B O 1
ATOM 6807 N N . LEU B 1 205 ? -25.609 13.719 3.396 1 89.81 205 LEU B N 1
ATOM 6808 C CA . LEU B 1 205 ? -26.672 14.711 3.361 1 89.81 205 LEU B CA 1
ATOM 6809 C C . LEU B 1 205 ? -27.875 14.188 2.572 1 89.81 205 LEU B C 1
ATOM 6811 O O . LEU B 1 205 ? -28.969 14.758 2.648 1 89.81 205 LEU B O 1
ATOM 6815 N N . LEU B 1 206 ? -27.656 13.172 1.898 1 88 206 LEU B N 1
ATOM 6816 C CA . LEU B 1 206 ? -28.703 12.656 1.023 1 88 206 LEU B CA 1
ATOM 6817 C C . LEU B 1 206 ? -29.938 12.25 1.828 1 88 206 LEU B C 1
ATOM 6819 O O . LEU B 1 206 ? -31.062 12.32 1.333 1 88 206 LEU B O 1
ATOM 6823 N N . ILE B 1 207 ? -29.688 11.781 3.049 1 80.69 207 ILE B N 1
ATOM 6824 C CA . ILE B 1 207 ? -30.812 11.312 3.854 1 80.69 207 ILE B CA 1
ATOM 6825 C C . ILE B 1 207 ? -31.297 12.438 4.762 1 80.69 207 ILE B C 1
ATOM 6827 O O . ILE B 1 207 ? -32.125 12.219 5.66 1 80.69 207 ILE B O 1
ATOM 6831 N N . LEU B 1 208 ? -30.766 13.602 4.582 1 81.31 208 LEU B N 1
ATOM 6832 C CA . LEU B 1 208 ? -31.141 14.773 5.367 1 81.31 208 LEU B CA 1
ATOM 6833 C C . LEU B 1 208 ? -31.031 14.484 6.859 1 81.31 208 LEU B C 1
ATOM 6835 O O . LEU B 1 208 ? -32 14.602 7.598 1 81.31 208 LEU B O 1
ATOM 6839 N N . PRO B 1 209 ? -29.828 14.211 7.27 1 87.56 209 PRO B N 1
ATOM 6840 C CA . PRO B 1 209 ? -29.641 13.906 8.688 1 87.56 209 PRO B CA 1
ATOM 6841 C C . PRO B 1 209 ? -29.828 15.133 9.586 1 87.56 209 PRO B C 1
ATOM 6843 O O . PRO B 1 209 ? -29.484 16.25 9.188 1 87.56 209 PRO B O 1
ATOM 6846 N N . SER B 1 210 ? -30.375 14.875 10.812 1 88.94 210 SER B N 1
ATOM 6847 C CA . SER B 1 210 ? -30.531 15.938 11.797 1 88.94 210 SER B CA 1
ATOM 6848 C C . SER B 1 210 ? -29.234 16.188 12.547 1 88.94 210 SER B C 1
ATOM 6850 O O . SER B 1 210 ? -28.984 17.312 13.023 1 88.94 210 SER B O 1
ATOM 6852 N N . ILE B 1 211 ? -28.484 15.141 12.625 1 92.88 211 ILE B N 1
ATOM 6853 C CA . ILE B 1 211 ? -27.203 15.242 13.312 1 92.88 211 ILE B CA 1
ATOM 6854 C C . ILE B 1 211 ? -26.078 14.82 12.375 1 92.88 211 ILE B C 1
ATOM 6856 O O . ILE B 1 211 ? -26.188 13.797 11.695 1 92.88 211 ILE B O 1
ATOM 6860 N N . LEU B 1 212 ? -25.094 15.609 12.258 1 94.75 212 LEU B N 1
ATOM 6861 C CA . LEU B 1 212 ? -23.938 15.305 11.414 1 94.75 212 LEU B CA 1
ATOM 6862 C C . LEU B 1 212 ? -22.656 15.281 12.227 1 94.75 212 LEU B C 1
ATOM 6864 O O . LEU B 1 212 ? -22.344 16.25 12.93 1 94.75 212 LEU B O 1
ATOM 6868 N N . PHE B 1 213 ? -21.969 14.141 12.242 1 95.94 213 PHE B N 1
ATOM 6869 C CA . PHE B 1 213 ? -20.656 14 12.867 1 95.94 213 PHE B CA 1
ATOM 6870 C C . PHE B 1 213 ? -19.547 14.047 11.828 1 95.94 213 PHE B C 1
ATOM 6872 O O . PHE B 1 213 ? -19.578 13.312 10.844 1 95.94 213 PHE B O 1
ATOM 6879 N N . LEU B 1 214 ? -18.562 14.938 12 1 96.06 214 LEU B N 1
ATOM 6880 C CA . LEU B 1 214 ? -17.438 15.031 11.078 1 96.06 214 LEU B CA 1
ATOM 6881 C C . LEU B 1 214 ? -16.125 14.875 11.812 1 96.06 214 LEU B C 1
ATOM 6883 O O . LEU B 1 214 ? -15.82 15.656 12.727 1 96.06 214 LEU B O 1
ATOM 6887 N N . ASP B 1 215 ? -15.383 13.883 11.406 1 93 215 ASP B N 1
ATOM 6888 C CA . ASP B 1 215 ? -14.07 13.664 12.008 1 93 215 ASP B CA 1
ATOM 6889 C C . ASP B 1 215 ? -12.969 14.328 11.18 1 93 215 ASP B C 1
ATOM 6891 O O . ASP B 1 215 ? -12.562 13.805 10.141 1 93 215 ASP B O 1
ATOM 6895 N N . GLU B 1 216 ? -12.477 15.367 11.625 1 89.69 216 GLU B N 1
ATOM 6896 C CA . GLU B 1 216 ? -11.391 16.156 11.039 1 89.69 216 GLU B CA 1
ATOM 6897 C C . GLU B 1 216 ? -11.648 16.422 9.555 1 89.69 216 GLU B C 1
ATOM 6899 O O . GLU B 1 216 ? -10.805 16.125 8.711 1 89.69 216 GLU B O 1
ATOM 6904 N N . PRO B 1 217 ? -12.68 17.125 9.273 1 90.5 217 PRO B N 1
ATOM 6905 C CA . PRO B 1 217 ? -13.047 17.391 7.875 1 90.5 217 PRO B CA 1
ATOM 6906 C C . PRO B 1 217 ? -12.07 18.328 7.18 1 90.5 217 PRO B C 1
ATOM 6908 O O . PRO B 1 217 ? -12.07 18.438 5.949 1 90.5 217 PRO B O 1
ATOM 6911 N N . THR B 1 218 ? -11.266 19.062 7.941 1 86.06 218 THR B N 1
ATOM 6912 C CA . THR B 1 218 ? -10.375 20.047 7.344 1 86.06 218 THR B CA 1
ATOM 6913 C C . THR B 1 218 ? -8.953 19.516 7.258 1 86.06 218 THR B C 1
ATOM 6915 O O . THR B 1 218 ? -8.047 20.203 6.781 1 86.06 218 THR B O 1
ATOM 6918 N N . SER B 1 219 ? -8.789 18.312 7.672 1 78.06 219 SER B N 1
ATOM 6919 C CA . SER B 1 219 ? -7.445 17.734 7.672 1 78.06 219 SER B CA 1
ATOM 6920 C C . SER B 1 219 ? -6.926 17.562 6.25 1 78.06 219 SER B C 1
ATOM 6922 O O . SER B 1 219 ? -7.664 17.125 5.363 1 78.06 219 SER B O 1
ATOM 6924 N N . GLY B 1 220 ? -5.727 17.953 6.008 1 67.94 220 GLY B N 1
ATOM 6925 C CA . GLY B 1 220 ? -5.098 17.766 4.711 1 67.94 220 GLY B CA 1
ATOM 6926 C C . GLY B 1 220 ? -5.508 18.812 3.691 1 67.94 220 GLY B C 1
ATOM 6927 O O . GLY B 1 220 ? -5.16 18.719 2.514 1 67.94 220 GLY B O 1
ATOM 6928 N N . LEU B 1 221 ? -6.285 19.766 4.133 1 72.88 221 LEU B N 1
ATOM 6929 C CA . LEU B 1 221 ? -6.754 20.797 3.225 1 72.88 221 LEU B CA 1
ATOM 6930 C C . LEU B 1 221 ? -6.016 22.109 3.477 1 72.88 221 LEU B C 1
ATOM 6932 O O . LEU B 1 221 ? -5.527 22.359 4.582 1 72.88 221 LEU B O 1
ATOM 6936 N N . ASP B 1 222 ? -5.941 22.844 2.418 1 67.56 222 ASP B N 1
ATOM 6937 C CA . ASP B 1 222 ? -5.387 24.188 2.584 1 67.56 222 ASP B CA 1
ATOM 6938 C C . ASP B 1 222 ? -6.34 25.078 3.373 1 67.56 222 ASP B C 1
ATOM 6940 O O . ASP B 1 222 ? -7.52 24.766 3.529 1 67.56 222 ASP B O 1
ATOM 6944 N N . SER B 1 223 ? -5.848 26.141 3.82 1 69.25 223 SER B N 1
ATOM 6945 C CA . SER B 1 223 ? -6.566 27.031 4.734 1 69.25 223 SER B CA 1
ATOM 6946 C C . SER B 1 223 ? -7.828 27.578 4.086 1 69.25 223 SER B C 1
ATOM 6948 O O . SER B 1 223 ? -8.875 27.672 4.73 1 69.25 223 SER B O 1
ATOM 6950 N N . PHE B 1 224 ? -7.703 27.906 2.84 1 68.81 224 PHE B N 1
ATOM 6951 C CA . PHE B 1 224 ? -8.867 28.484 2.176 1 68.81 224 PHE B CA 1
ATOM 6952 C C . PHE B 1 224 ? -9.961 27.438 2.004 1 68.81 224 PHE B C 1
ATOM 6954 O O . PHE B 1 224 ? -11.141 27.734 2.223 1 68.81 224 PHE B O 1
ATOM 6961 N N . THR B 1 225 ? -9.516 26.344 1.558 1 76.06 225 THR B N 1
ATOM 6962 C CA . THR B 1 225 ? -10.477 25.266 1.353 1 76.06 225 THR B CA 1
ATOM 6963 C C . THR B 1 225 ? -11.086 24.828 2.68 1 76.06 225 THR B C 1
ATOM 6965 O O . THR B 1 225 ? -12.289 24.547 2.756 1 76.06 225 THR B O 1
ATOM 6968 N N . ALA B 1 226 ? -10.211 24.812 3.689 1 82.69 226 ALA B N 1
ATOM 6969 C CA . ALA B 1 226 ? -10.695 24.453 5.016 1 82.69 226 ALA B CA 1
ATOM 6970 C C . ALA B 1 226 ? -11.75 25.438 5.508 1 82.69 226 ALA B C 1
ATOM 6972 O O . ALA B 1 226 ? -12.797 25.047 6.02 1 82.69 226 ALA B O 1
ATOM 6973 N N . SER B 1 227 ? -11.477 26.703 5.375 1 82.5 227 SER B N 1
ATOM 6974 C CA . SER B 1 227 ? -12.414 27.734 5.789 1 82.5 227 SER B CA 1
ATOM 6975 C C . SER B 1 227 ? -13.719 27.656 5.004 1 82.5 227 SER B C 1
ATOM 6977 O O . SER B 1 227 ? -14.797 27.875 5.551 1 82.5 227 SER B O 1
ATOM 6979 N N . SER B 1 228 ? -13.539 27.344 3.758 1 82.38 228 SER B N 1
ATOM 6980 C CA . SER B 1 228 ? -14.711 27.219 2.902 1 82.38 228 SER B CA 1
ATOM 6981 C C . SER B 1 228 ? -15.602 26.062 3.342 1 82.38 228 SER B C 1
ATOM 6983 O O . SER B 1 228 ? -16.828 26.188 3.332 1 82.38 228 SER B O 1
ATOM 6985 N N . ILE B 1 229 ? -15.039 25 3.703 1 88 229 ILE B N 1
ATOM 6986 C CA . ILE B 1 229 ? -15.773 23.828 4.16 1 88 229 ILE B CA 1
ATOM 6987 C C . ILE B 1 229 ? -16.5 24.156 5.461 1 88 229 ILE B C 1
ATOM 6989 O O . ILE B 1 229 ? -17.688 23.812 5.617 1 88 229 ILE B O 1
ATOM 6993 N N . VAL B 1 230 ? -15.875 24.859 6.371 1 91.94 230 VAL B N 1
ATOM 6994 C CA . VAL B 1 230 ? -16.469 25.188 7.664 1 91.94 230 VAL B CA 1
ATOM 6995 C C . VAL B 1 230 ? -17.625 26.172 7.465 1 91.94 230 VAL B C 1
ATOM 6997 O O . VAL B 1 230 ? -18.641 26.078 8.156 1 91.94 230 VAL B O 1
ATOM 7000 N N . LYS B 1 231 ? -17.438 27.031 6.531 1 88.19 231 LYS B N 1
ATOM 7001 C CA . LYS B 1 231 ? -18.516 27.953 6.215 1 88.19 231 LYS B CA 1
ATOM 7002 C C . LYS B 1 231 ? -19.734 27.219 5.668 1 88.19 231 LYS B C 1
ATOM 7004 O O . LYS B 1 231 ? -20.875 27.547 5.996 1 88.19 231 LYS B O 1
ATOM 7009 N N . THR B 1 232 ? -19.391 26.281 4.863 1 88.75 232 THR B N 1
ATOM 7010 C CA . THR B 1 232 ? -20.469 25.453 4.34 1 88.75 232 THR B CA 1
ATOM 7011 C C . THR B 1 232 ? -21.172 24.703 5.469 1 88.75 232 THR B C 1
ATOM 7013 O O . THR B 1 232 ? -22.406 24.625 5.504 1 88.75 232 THR B O 1
ATOM 7016 N N . LEU B 1 233 ? -20.453 24.188 6.355 1 93.5 233 LEU B N 1
ATOM 7017 C CA . LEU B 1 233 ? -21.016 23.453 7.488 1 93.5 233 LEU B CA 1
ATOM 7018 C C . LEU B 1 233 ? -21.828 24.391 8.383 1 93.5 233 LEU B C 1
ATOM 7020 O O . LEU B 1 233 ? -22.875 23.984 8.914 1 93.5 233 LEU B O 1
ATOM 7024 N N . SER B 1 234 ? -21.328 25.578 8.562 1 93.62 234 SER B N 1
ATOM 7025 C CA . SER B 1 234 ? -22.047 26.562 9.359 1 93.62 234 SER B CA 1
ATOM 7026 C C . SER B 1 234 ? -23.406 26.891 8.734 1 93.62 234 SER B C 1
ATOM 7028 O O . SER B 1 234 ? -24.406 27.031 9.438 1 93.62 234 SER B O 1
ATOM 7030 N N . ARG B 1 235 ? -23.375 26.969 7.453 1 89.31 235 ARG B N 1
ATOM 7031 C CA . ARG B 1 235 ? -24.609 27.219 6.734 1 89.31 235 ARG B CA 1
ATOM 7032 C C . ARG B 1 235 ? -25.578 26.047 6.895 1 89.31 235 ARG B C 1
ATOM 7034 O O . ARG B 1 235 ? -26.781 26.25 7.066 1 89.31 235 ARG B O 1
ATOM 7041 N N . LEU B 1 236 ? -25.078 24.906 6.82 1 90 236 LEU B N 1
ATOM 7042 C CA . LEU B 1 236 ? -25.891 23.719 6.996 1 90 236 LEU B CA 1
ATOM 7043 C C . LEU B 1 236 ? -26.469 23.656 8.406 1 90 236 LEU B C 1
ATOM 7045 O O . LEU B 1 236 ? -27.609 23.25 8.602 1 90 236 LEU B O 1
ATOM 7049 N N . ALA B 1 237 ? -25.656 24.016 9.367 1 93.12 237 ALA B N 1
ATOM 7050 C CA . ALA B 1 237 ? -26.109 24.016 10.758 1 93.12 237 ALA B CA 1
ATOM 7051 C C . ALA B 1 237 ? -27.25 25.016 10.961 1 93.12 237 ALA B C 1
ATOM 7053 O O . ALA B 1 237 ? -28.188 24.75 11.719 1 93.12 237 ALA B O 1
ATOM 7054 N N . SER B 1 238 ? -27.188 26.125 10.281 1 89.56 238 SER B N 1
ATOM 7055 C CA . SER B 1 238 ? -28.203 27.156 10.422 1 89.56 238 SER B CA 1
ATOM 7056 C C . SER B 1 238 ? -29.562 26.672 9.938 1 89.56 238 SER B C 1
ATOM 7058 O O . SER B 1 238 ? -30.609 27.25 10.305 1 89.56 238 SER B O 1
ATOM 7060 N N . LYS B 1 239 ? -29.531 25.609 9.156 1 85.81 239 LYS B N 1
ATOM 7061 C CA . LYS B 1 239 ? -30.781 25 8.68 1 85.81 239 LYS B CA 1
ATOM 7062 C C . LYS B 1 239 ? -31.281 23.938 9.656 1 85.81 239 LYS B C 1
ATOM 7064 O O . LYS B 1 239 ? -31.703 22.859 9.25 1 85.81 239 LYS B O 1
ATOM 7069 N N . HIS B 1 240 ? -31.125 24.156 10.891 1 86.69 240 HIS B N 1
ATOM 7070 C CA . HIS B 1 240 ? -31.656 23.375 12.008 1 86.69 240 HIS B CA 1
ATOM 7071 C C . HIS B 1 240 ? -30.984 22 12.094 1 86.69 240 HIS B C 1
ATOM 7073 O O . HIS B 1 240 ? -31.672 21 12.32 1 86.69 240 HIS B O 1
ATOM 7079 N N . ARG B 1 241 ? -29.781 21.938 11.82 1 90.19 241 ARG B N 1
ATOM 7080 C CA . ARG B 1 241 ? -29 20.703 11.969 1 90.19 241 ARG B CA 1
ATOM 7081 C C . ARG B 1 241 ? -28 20.828 13.117 1 90.19 241 ARG B C 1
ATOM 7083 O O . ARG B 1 241 ? -27.469 21.922 13.375 1 90.19 241 ARG B O 1
ATOM 7090 N N . THR B 1 242 ? -27.875 19.766 13.836 1 94.06 242 THR B N 1
ATOM 7091 C CA . THR B 1 242 ? -26.812 19.672 14.828 1 94.06 242 THR B CA 1
ATOM 7092 C C . THR B 1 242 ? -25.531 19.125 14.211 1 94.06 242 THR B C 1
ATOM 7094 O O . THR B 1 242 ? -25.5 17.984 13.734 1 94.06 242 THR B O 1
ATOM 7097 N N . ILE B 1 243 ? -24.516 19.922 14.148 1 96.31 243 ILE B N 1
ATOM 7098 C CA . ILE B 1 243 ? -23.266 19.484 13.516 1 96.31 243 ILE B CA 1
ATOM 7099 C C . ILE B 1 243 ? -22.141 19.484 14.547 1 96.31 243 ILE B C 1
ATOM 7101 O O . ILE B 1 243 ? -21.922 20.484 15.234 1 96.31 243 ILE B O 1
ATOM 7105 N N . ILE B 1 244 ? -21.484 18.391 14.727 1 97.12 244 ILE B N 1
ATOM 7106 C CA . ILE B 1 244 ? -20.344 18.234 15.617 1 97.12 244 ILE B CA 1
ATOM 7107 C C . ILE B 1 244 ? -19.109 17.844 14.797 1 97.12 244 ILE B C 1
ATOM 7109 O O . ILE B 1 244 ? -19.125 16.844 14.078 1 97.12 244 ILE B O 1
ATOM 7113 N N . MET B 1 245 ? -18.062 18.578 14.859 1 96 245 MET B N 1
ATOM 7114 C CA . MET B 1 245 ? -16.859 18.25 14.102 1 96 245 MET B CA 1
ATOM 7115 C C . MET B 1 245 ? -15.633 18.312 14.992 1 96 245 MET B C 1
ATOM 7117 O O . MET B 1 245 ? -15.602 19.062 15.977 1 96 245 MET B O 1
ATOM 7121 N N . SER B 1 246 ? -14.703 17.484 14.727 1 94.38 246 SER B N 1
ATOM 7122 C CA . SER B 1 246 ? -13.391 17.547 15.375 1 94.38 246 SER B CA 1
ATOM 7123 C C . SER B 1 246 ? -12.398 18.328 14.523 1 94.38 246 SER B C 1
ATOM 7125 O O . SER B 1 246 ? -12.422 18.25 13.297 1 94.38 246 SER B O 1
ATOM 7127 N N . ILE B 1 247 ? -11.633 19.172 15.148 1 88.19 247 ILE B N 1
ATOM 7128 C CA . ILE B 1 247 ? -10.617 19.953 14.445 1 88.19 247 ILE B CA 1
ATOM 7129 C C . ILE B 1 247 ? -9.336 20 15.266 1 88.19 247 ILE B C 1
ATOM 7131 O O . ILE B 1 247 ? -9.383 20.141 16.5 1 88.19 247 ILE B O 1
ATOM 7135 N N . HIS B 1 248 ? -8.281 19.797 14.734 1 74.5 248 HIS B N 1
ATOM 7136 C CA . HIS B 1 248 ? -7.008 19.812 15.453 1 74.5 248 HIS B CA 1
ATOM 7137 C C . HIS B 1 248 ? -6.508 21.234 15.664 1 74.5 248 HIS B C 1
ATOM 7139 O O . HIS B 1 248 ? -6.227 21.641 16.797 1 74.5 248 HIS B O 1
ATOM 7145 N N . GLN B 1 249 ? -6.168 21.969 14.641 1 70.31 249 GLN B N 1
ATOM 7146 C CA . GLN B 1 249 ? -5.656 23.328 14.766 1 70.31 249 GLN B CA 1
ATOM 7147 C C . GLN B 1 249 ? -6.359 24.281 13.805 1 70.31 249 GLN B C 1
ATOM 7149 O O . GLN B 1 249 ? -5.852 24.547 12.711 1 70.31 249 GLN B O 1
ATOM 7154 N N . PRO B 1 250 ? -7.473 24.828 14.414 1 71.81 250 PRO B N 1
ATOM 7155 C CA . PRO B 1 250 ? -8.211 25.703 13.5 1 71.81 250 PRO B CA 1
ATOM 7156 C C . PRO B 1 250 ? -7.582 27.094 13.383 1 71.81 250 PRO B C 1
ATOM 7158 O O . PRO B 1 250 ? -6.926 27.562 14.312 1 71.81 250 PRO B O 1
ATOM 7161 N N . ARG B 1 251 ? -7.805 27.641 12.273 1 74.62 251 ARG B N 1
ATOM 7162 C CA . ARG B 1 251 ? -7.469 29.047 12.07 1 74.62 251 ARG B CA 1
ATOM 7163 C C . ARG B 1 251 ? -8.461 29.953 12.797 1 74.62 251 ARG B C 1
ATOM 7165 O O . ARG B 1 251 ? -9.523 29.516 13.219 1 74.62 251 ARG B O 1
ATOM 7172 N N . PHE B 1 252 ? -8.047 31.172 12.969 1 76 252 PHE B N 1
ATOM 7173 C CA . PHE B 1 252 ? -8.875 32.125 13.688 1 76 252 PHE B CA 1
ATOM 7174 C C . PHE B 1 252 ? -10.195 32.344 12.969 1 76 252 PHE B C 1
ATOM 7176 O O . PHE B 1 252 ? -11.234 32.562 13.602 1 76 252 PHE B O 1
ATOM 7183 N N . ASP B 1 253 ? -10.148 32.25 11.625 1 77.62 253 ASP B N 1
ATOM 7184 C CA . ASP B 1 253 ? -11.391 32.438 10.867 1 77.62 253 ASP B CA 1
ATOM 7185 C C . ASP B 1 253 ? -12.391 31.328 11.195 1 77.62 253 ASP B C 1
ATOM 7187 O O . ASP B 1 253 ? -13.602 31.578 11.266 1 77.62 253 ASP B O 1
ATOM 7191 N N . ILE B 1 254 ? -11.875 30.219 11.336 1 84 254 ILE B N 1
ATOM 7192 C CA . ILE B 1 254 ? -12.727 29.078 11.695 1 84 254 ILE B CA 1
ATOM 7193 C C . ILE B 1 254 ? -13.25 29.266 13.117 1 84 254 ILE B C 1
ATOM 7195 O O . ILE B 1 254 ? -14.422 28.984 13.391 1 84 254 ILE B O 1
ATOM 7199 N N . PHE B 1 255 ? -12.398 29.812 13.938 1 85.5 255 PHE B N 1
ATOM 7200 C CA . PHE B 1 255 ? -12.773 30.094 15.32 1 85.5 255 PHE B CA 1
ATOM 7201 C C . PHE B 1 255 ? -13.961 31.062 15.375 1 85.5 255 PHE B C 1
ATOM 7203 O O . PHE B 1 255 ? -14.859 30.891 16.188 1 85.5 255 PHE B O 1
ATOM 7210 N N . ASN B 1 256 ? -13.977 31.922 14.477 1 85.88 256 ASN B N 1
ATOM 7211 C CA . ASN B 1 256 ? -15.031 32.938 14.461 1 85.88 256 ASN B CA 1
ATOM 7212 C C . ASN B 1 256 ? -16.297 32.406 13.797 1 85.88 256 ASN B C 1
ATOM 7214 O O . ASN B 1 256 ? -17.375 32.969 13.977 1 85.88 256 ASN B O 1
ATOM 7218 N N . THR B 1 257 ? -16.156 31.375 13.102 1 89.69 257 THR B N 1
ATOM 7219 C CA . THR B 1 257 ? -17.297 30.844 12.359 1 89.69 257 THR B CA 1
ATOM 7220 C C . THR B 1 257 ? -18.062 29.844 13.211 1 89.69 257 THR B C 1
ATOM 7222 O O . THR B 1 257 ? -19.281 29.703 13.07 1 89.69 257 THR B O 1
ATOM 7225 N N . VAL B 1 258 ? -17.438 29.234 14.094 1 93.25 258 VAL B N 1
ATOM 7226 C CA . VAL B 1 258 ? -18.047 28.188 14.898 1 93.25 258 VAL B CA 1
ATOM 7227 C C . VAL B 1 258 ? -18.875 28.797 16.031 1 93.25 258 VAL B C 1
ATOM 7229 O O . VAL B 1 258 ? -18.516 29.875 16.547 1 93.25 258 VAL B O 1
ATOM 7232 N N . ASN B 1 259 ? -19.938 28.156 16.406 1 93 259 ASN B N 1
ATOM 7233 C CA . ASN B 1 259 ? -20.797 28.641 17.469 1 93 259 ASN B CA 1
ATOM 7234 C C . ASN B 1 259 ? -20.25 28.281 18.844 1 93 259 ASN B C 1
ATOM 7236 O O . ASN B 1 259 ? -20.156 29.141 19.734 1 93 259 ASN B O 1
ATOM 7240 N N . SER B 1 260 ? -19.953 27.094 19 1 93.62 260 SER B N 1
ATOM 7241 C CA . SER B 1 260 ? -19.469 26.594 20.281 1 93.62 260 SER B CA 1
ATOM 7242 C C . SER B 1 260 ? -18.188 25.766 20.094 1 93.62 260 SER B C 1
ATOM 7244 O O . SER B 1 260 ? -18 25.156 19.047 1 93.62 260 SER B O 1
ATOM 7246 N N . ILE B 1 261 ? -17.375 25.828 21.141 1 94.06 261 ILE B N 1
ATOM 7247 C CA . ILE B 1 261 ? -16.109 25.125 21.109 1 94.06 261 ILE B CA 1
ATOM 7248 C C . ILE B 1 261 ? -15.938 24.297 22.375 1 94.06 261 ILE B C 1
ATOM 7250 O O . ILE B 1 261 ? -16.312 24.734 23.469 1 94.06 261 ILE B O 1
ATOM 7254 N N . MET B 1 262 ? -15.492 23.109 22.172 1 94.75 262 MET B N 1
ATOM 7255 C CA . MET B 1 262 ? -15.133 22.219 23.281 1 94.75 262 MET B CA 1
ATOM 7256 C C . MET B 1 262 ? -13.656 21.844 23.203 1 94.75 262 MET B C 1
ATOM 7258 O O . MET B 1 262 ? -13.172 21.406 22.156 1 94.75 262 MET B O 1
ATOM 7262 N N . VAL B 1 263 ? -12.961 22.062 24.266 1 94.44 263 VAL B N 1
ATOM 7263 C CA . VAL B 1 263 ? -11.555 21.688 24.312 1 94.44 263 VAL B CA 1
ATOM 7264 C C . VAL B 1 263 ? -11.398 20.422 25.172 1 94.44 263 VAL B C 1
ATOM 7266 O O . VAL B 1 263 ? -11.773 20.422 26.344 1 94.44 263 VAL B O 1
ATOM 7269 N N . LEU B 1 264 ? -10.898 19.406 24.5 1 93.31 264 LEU B N 1
ATOM 7270 C CA . LEU B 1 264 ? -10.688 18.125 25.172 1 93.31 264 LEU B CA 1
ATOM 7271 C C . LEU B 1 264 ? -9.211 17.891 25.453 1 93.31 264 LEU B C 1
ATOM 7273 O O . LEU B 1 264 ? -8.359 18.172 24.609 1 93.31 264 LEU B O 1
ATOM 7277 N N . SER B 1 265 ? -8.945 17.484 26.672 1 91.81 265 SER B N 1
ATOM 7278 C CA . SER B 1 265 ? -7.582 17.141 27.062 1 91.81 265 SER B CA 1
ATOM 7279 C C . SER B 1 265 ? -7.543 15.859 27.875 1 91.81 265 SER B C 1
ATOM 7281 O O . SER B 1 265 ? -8.188 15.766 28.922 1 91.81 265 SER B O 1
ATOM 7283 N N . LYS B 1 266 ? -6.824 14.891 27.453 1 89.5 266 LYS B N 1
ATOM 7284 C CA . LYS B 1 266 ? -6.648 13.602 28.109 1 89.5 266 LYS B CA 1
ATOM 7285 C C . LYS B 1 266 ? -7.992 12.984 28.484 1 89.5 266 LYS B C 1
ATOM 7287 O O . LYS B 1 266 ? -8.172 12.516 29.609 1 89.5 266 LYS B O 1
ATOM 7292 N N . GLY B 1 267 ? -8.922 13.141 27.609 1 91.56 267 GLY B N 1
ATOM 7293 C CA . GLY B 1 267 ? -10.203 12.484 27.781 1 91.56 267 GLY B CA 1
ATOM 7294 C C . GLY B 1 267 ? -11.188 13.297 28.609 1 91.56 267 GLY B C 1
ATOM 7295 O O . GLY B 1 267 ? -12.32 12.875 28.828 1 91.56 267 GLY B O 1
ATOM 7296 N N . SER B 1 268 ? -10.789 14.398 29.125 1 93.19 268 SER B N 1
ATOM 7297 C CA . SER B 1 268 ? -11.656 15.25 29.938 1 93.19 268 SER B CA 1
ATOM 7298 C C . SER B 1 268 ? -11.812 16.625 29.297 1 93.19 268 SER B C 1
ATOM 7300 O O . SER B 1 268 ? -10.953 17.078 28.531 1 93.19 268 SER B O 1
ATOM 7302 N N . VAL B 1 269 ? -12.914 17.328 29.703 1 94.38 269 VAL B N 1
ATOM 7303 C CA . VAL B 1 269 ? -13.219 18.625 29.109 1 94.38 269 VAL B CA 1
ATOM 7304 C C . VAL B 1 269 ? -12.539 19.734 29.922 1 94.38 269 VAL B C 1
ATOM 7306 O O . VAL B 1 269 ? -12.555 19.719 31.156 1 94.38 269 VAL B O 1
ATOM 7309 N N . VAL B 1 270 ? -11.953 20.641 29.219 1 94.31 270 VAL B N 1
ATOM 7310 C CA . VAL B 1 270 ? -11.297 21.781 29.844 1 94.31 270 VAL B CA 1
ATOM 7311 C C . VAL B 1 270 ? -12.133 23.047 29.625 1 94.31 270 VAL B C 1
ATOM 7313 O O . VAL B 1 270 ? -12.055 23.984 30.422 1 94.31 270 VAL B O 1
ATOM 7316 N N . TYR B 1 271 ? -12.812 23.047 28.547 1 93.56 271 TYR B N 1
ATOM 7317 C CA . TYR B 1 271 ? -13.695 24.156 28.219 1 93.56 271 TYR B CA 1
ATOM 7318 C C . TYR B 1 271 ? -14.844 23.719 27.328 1 93.56 271 TYR B C 1
ATOM 7320 O O . TYR B 1 271 ? -14.656 22.859 26.453 1 93.56 271 TYR B O 1
ATOM 7328 N N . ASN B 1 272 ? -15.977 24.188 27.562 1 93.38 272 ASN B N 1
ATOM 7329 C CA . ASN B 1 272 ? -17.156 23.984 26.719 1 93.38 272 ASN B CA 1
ATOM 7330 C C . ASN B 1 272 ? -18.078 25.188 26.75 1 93.38 272 ASN B C 1
ATOM 7332 O O . ASN B 1 272 ? -18.672 25.5 27.781 1 93.38 272 ASN B O 1
ATOM 7336 N N . GLY B 1 273 ? -18.172 25.875 25.656 1 90.56 273 GLY B N 1
ATOM 7337 C CA . GLY B 1 273 ? -19 27.078 25.594 1 90.56 273 GLY B CA 1
ATOM 7338 C C . GLY B 1 273 ? -18.859 27.828 24.281 1 90.56 273 GLY B C 1
ATOM 7339 O O . GLY B 1 273 ? -18.328 27.297 23.312 1 90.56 273 GLY B O 1
ATOM 7340 N N . PRO B 1 274 ? -19.422 29 24.234 1 92.12 274 PRO B N 1
ATOM 7341 C CA . PRO B 1 274 ? -19.297 29.812 23.016 1 92.12 274 PRO B CA 1
ATOM 7342 C C . PRO B 1 274 ? -17.844 30.172 22.688 1 92.12 274 PRO B C 1
ATOM 7344 O O . PRO B 1 274 ? -17.062 30.469 23.594 1 92.12 274 PRO B O 1
ATOM 7347 N N . ALA B 1 275 ? -17.484 30.203 21.453 1 89.44 275 ALA B N 1
ATOM 7348 C CA . ALA B 1 275 ? -16.125 30.406 20.984 1 89.44 275 ALA B CA 1
ATOM 7349 C C . ALA B 1 275 ? -15.57 31.75 21.469 1 89.44 275 ALA B C 1
ATOM 7351 O O . ALA B 1 275 ? -14.477 31.812 22.016 1 89.44 275 ALA B O 1
ATOM 7352 N N . PRO B 1 276 ? -16.328 32.844 21.359 1 85.19 276 PRO B N 1
ATOM 7353 C CA . PRO B 1 276 ? -15.773 34.156 21.781 1 85.19 276 PRO B CA 1
ATOM 7354 C C . PRO B 1 276 ? -15.492 34.219 23.281 1 85.19 276 PRO B C 1
ATOM 7356 O O . PRO B 1 276 ? -14.641 35 23.719 1 85.19 276 PRO B O 1
ATOM 7359 N N . LYS B 1 277 ? -16.156 33.406 24.078 1 91 277 LYS B N 1
ATOM 7360 C CA . LYS B 1 277 ? -16 33.438 25.531 1 91 277 LYS B CA 1
ATOM 7361 C C . LYS B 1 277 ? -14.828 32.594 26 1 91 277 LYS B C 1
ATOM 7363 O O . LYS B 1 277 ? -14.438 32.625 27.172 1 91 277 LYS B O 1
ATOM 7368 N N . MET B 1 278 ? -14.297 31.906 25.094 1 91.75 278 MET B N 1
ATOM 7369 C CA . MET B 1 278 ? -13.203 31 25.453 1 91.75 278 MET B CA 1
ATOM 7370 C C . MET B 1 278 ? -11.984 31.797 25.938 1 91.75 278 MET B C 1
ATOM 7372 O O . MET B 1 278 ? -11.367 31.438 26.938 1 91.75 278 MET B O 1
ATOM 7376 N N . VAL B 1 279 ? -11.664 32.906 25.219 1 90.75 279 VAL B N 1
ATOM 7377 C CA . VAL B 1 279 ? -10.5 33.719 25.562 1 90.75 279 VAL B CA 1
ATOM 7378 C C . VAL B 1 279 ? -10.688 34.344 26.953 1 90.75 279 VAL B C 1
ATOM 7380 O O . VAL B 1 279 ? -9.758 34.344 27.766 1 90.75 279 VAL B O 1
ATOM 7383 N N . THR B 1 280 ? -11.883 34.812 27.188 1 91.88 280 THR B N 1
ATOM 7384 C CA . THR B 1 280 ? -12.188 35.438 28.484 1 91.88 280 THR B CA 1
ATOM 7385 C C . THR B 1 280 ? -12.117 34.375 29.594 1 91.88 280 THR B C 1
ATOM 7387 O O . THR B 1 280 ? -11.617 34.656 30.688 1 91.88 280 THR B O 1
ATOM 7390 N N . TYR B 1 281 ? -12.617 33.25 29.344 1 92.81 281 TYR B N 1
ATOM 7391 C CA . TYR B 1 281 ? -12.617 32.156 30.312 1 92.81 281 TYR B CA 1
ATOM 7392 C C . TYR B 1 281 ? -11.195 31.812 30.75 1 92.81 281 TYR B C 1
ATOM 7394 O O . TYR B 1 281 ? -10.898 31.781 31.953 1 92.81 281 TYR B O 1
ATOM 7402 N N . PHE B 1 282 ? -10.32 31.609 29.875 1 93.81 282 PHE B N 1
ATOM 7403 C CA . PHE B 1 282 ? -8.953 31.219 30.188 1 93.81 282 PHE B CA 1
ATOM 7404 C C . PHE B 1 282 ? -8.18 32.406 30.781 1 93.81 282 PHE B C 1
ATOM 7406 O O . PHE B 1 282 ? -7.285 32.188 31.609 1 93.81 282 PHE B O 1
ATOM 7413 N N . THR B 1 283 ? -8.492 33.594 30.266 1 92.81 283 THR B N 1
ATOM 7414 C CA . THR B 1 283 ? -7.867 34.781 30.859 1 92.81 283 THR B CA 1
ATOM 7415 C C . THR B 1 283 ? -8.188 34.875 32.344 1 92.81 283 THR B C 1
ATOM 7417 O O . THR B 1 283 ? -7.316 35.188 33.156 1 92.81 283 THR B O 1
ATOM 7420 N N . ASN B 1 284 ? -9.406 34.562 32.719 1 91.62 284 ASN B N 1
ATOM 7421 C CA . ASN B 1 284 ? -9.836 34.594 34.094 1 91.62 284 ASN B CA 1
ATOM 7422 C C . ASN B 1 284 ? -9.148 33.5 34.938 1 91.62 284 ASN B C 1
ATOM 7424 O O . ASN B 1 284 ? -9.016 33.656 36.156 1 91.62 284 ASN B O 1
ATOM 7428 N N . LEU B 1 285 ? -8.734 32.469 34.312 1 92.44 285 LEU B N 1
ATOM 7429 C CA . LEU B 1 285 ? -8.023 31.375 35 1 92.44 285 LEU B CA 1
ATOM 7430 C C . LEU B 1 285 ? -6.539 31.703 35.125 1 92.44 285 LEU B C 1
ATOM 7432 O O . LEU B 1 285 ? -5.789 30.953 35.75 1 92.44 285 LEU B O 1
ATOM 7436 N N . GLY B 1 286 ? -6.109 32.812 34.469 1 92.06 286 GLY B N 1
ATOM 7437 C CA . GLY B 1 286 ? -4.727 33.219 34.625 1 92.06 286 GLY B CA 1
ATOM 7438 C C . GLY B 1 286 ? -3.889 33 33.375 1 92.06 286 GLY B C 1
ATOM 7439 O O . GLY B 1 286 ? -2.662 33.094 33.406 1 92.06 286 GLY B O 1
ATOM 7440 N N . TYR B 1 287 ? -4.602 32.625 32.344 1 93.25 287 TYR B N 1
ATOM 7441 C CA . TYR B 1 287 ? -3.852 32.344 31.141 1 93.25 287 TYR B CA 1
ATOM 7442 C C . TYR B 1 287 ? -4.312 33.219 29.984 1 93.25 287 TYR B C 1
ATOM 7444 O O . TYR B 1 287 ? -4.934 32.75 29.031 1 93.25 287 TYR B O 1
ATOM 7452 N N . PRO B 1 288 ? -3.896 34.469 29.969 1 91.25 288 PRO B N 1
ATOM 7453 C CA . PRO B 1 288 ? -4.293 35.344 28.859 1 91.25 288 PRO B CA 1
ATOM 7454 C C . PRO B 1 288 ? -3.576 35 27.562 1 91.25 288 PRO B C 1
ATOM 7456 O O . PRO B 1 288 ? -2.406 34.625 27.578 1 91.25 288 PRO B O 1
ATOM 7459 N N . CYS B 1 289 ? -4.328 35.062 26.484 1 87.88 289 CYS B N 1
ATOM 7460 C CA . CYS B 1 289 ? -3.76 34.781 25.172 1 87.88 289 CYS B CA 1
ATOM 7461 C C . CYS B 1 289 ? -2.793 35.875 24.75 1 87.88 289 CYS B C 1
ATOM 7463 O O . CYS B 1 289 ? -3.15 37.062 24.75 1 87.88 289 CYS B O 1
ATOM 7465 N N . PRO B 1 290 ? -1.613 35.562 24.375 1 82.44 290 PRO B N 1
ATOM 7466 C CA . PRO B 1 290 ? -0.649 36.562 23.922 1 82.44 290 PRO B CA 1
ATOM 7467 C C . PRO B 1 290 ? -1.069 37.25 22.625 1 82.44 290 PRO B C 1
ATOM 7469 O O . PRO B 1 290 ? -1.88 36.688 21.875 1 82.44 290 PRO B O 1
ATOM 7472 N N . GLU B 1 291 ? -0.475 38.375 22.344 1 75.19 291 GLU B N 1
ATOM 7473 C CA . GLU B 1 291 ? -0.793 39.125 21.141 1 75.19 291 GLU B CA 1
ATOM 7474 C C . GLU B 1 291 ? -0.308 38.406 19.891 1 75.19 291 GLU B C 1
ATOM 7476 O O . GLU B 1 291 ? 0.757 37.781 19.906 1 75.19 291 GLU B O 1
ATOM 7481 N N . HIS B 1 292 ? -1.138 38.406 18.859 1 74.31 292 HIS B N 1
ATOM 7482 C CA . HIS B 1 292 ? -0.804 37.875 17.547 1 74.31 292 HIS B CA 1
ATOM 7483 C C . HIS B 1 292 ? -0.723 36.344 17.578 1 74.31 292 HIS B C 1
ATOM 7485 O O . HIS B 1 292 ? 0.039 35.75 16.812 1 74.31 292 HIS B O 1
ATOM 7491 N N . THR B 1 293 ? -1.305 35.906 18.656 1 78 293 THR B N 1
ATOM 7492 C CA . THR B 1 293 ? -1.356 34.438 18.734 1 78 293 THR B CA 1
ATOM 7493 C C . THR B 1 293 ? -2.785 33.938 18.547 1 78 293 THR B C 1
ATOM 7495 O O . THR B 1 293 ? -3.736 34.594 19.016 1 78 293 THR B O 1
ATOM 7498 N N . ASN B 1 294 ? -2.85 32.938 17.797 1 79.81 294 ASN B N 1
ATOM 7499 C CA . ASN B 1 294 ? -4.148 32.281 17.656 1 79.81 294 ASN B CA 1
ATOM 7500 C C . ASN B 1 294 ? -4.602 31.641 18.953 1 79.81 294 ASN B C 1
ATOM 7502 O O . ASN B 1 294 ? -3.908 30.781 19.5 1 79.81 294 ASN B O 1
ATOM 7506 N N . PRO B 1 295 ? -5.664 32.125 19.5 1 83.56 295 PRO B N 1
ATOM 7507 C CA . PRO B 1 295 ? -6.137 31.594 20.781 1 83.56 295 PRO B CA 1
ATOM 7508 C C . PRO B 1 295 ? -6.301 30.062 20.75 1 83.56 295 PRO B C 1
ATOM 7510 O O . PRO B 1 295 ? -6.027 29.391 21.75 1 83.56 295 PRO B O 1
ATOM 7513 N N . CYS B 1 296 ? -6.73 29.562 19.656 1 83.19 296 CYS B N 1
ATOM 7514 C CA . CYS B 1 296 ? -6.938 28.109 19.578 1 83.19 296 CYS B CA 1
ATOM 7515 C C . CYS B 1 296 ? -5.621 27.359 19.734 1 83.19 296 CYS B C 1
ATOM 7517 O O . CYS B 1 296 ? -5.562 26.359 20.438 1 83.19 296 CYS B O 1
ATOM 7519 N N . ASP B 1 297 ? -4.641 27.891 19.141 1 79.31 297 ASP B N 1
ATOM 7520 C CA . ASP B 1 297 ? -3.328 27.266 19.25 1 79.31 297 ASP B CA 1
ATOM 7521 C C . ASP B 1 297 ? -2.807 27.344 20.688 1 79.31 297 ASP B C 1
ATOM 7523 O O . ASP B 1 297 ? -2.264 26.375 21.219 1 79.31 297 ASP B O 1
ATOM 7527 N N . PHE B 1 298 ? -2.992 28.484 21.188 1 82.5 298 PHE B N 1
ATOM 7528 C CA . PHE B 1 298 ? -2.467 28.75 22.531 1 82.5 298 PHE B CA 1
ATOM 7529 C C . PHE B 1 298 ? -3.148 27.844 23.562 1 82.5 298 PHE B C 1
ATOM 7531 O O . PHE B 1 298 ? -2.48 27.234 24.391 1 82.5 298 PHE B O 1
ATOM 7538 N N . TYR B 1 299 ? -4.375 27.781 23.531 1 87.94 299 TYR B N 1
ATOM 7539 C CA . TYR B 1 299 ? -5.121 27.078 24.562 1 87.94 299 TYR B CA 1
ATOM 7540 C C . TYR B 1 299 ? -5.043 25.562 24.344 1 87.94 299 TYR B C 1
ATOM 7542 O O . TYR B 1 299 ? -5.109 24.797 25.312 1 87.94 299 TYR B O 1
ATOM 7550 N N . ILE B 1 300 ? -4.957 25.078 23.141 1 85.5 300 ILE B N 1
ATOM 7551 C CA . ILE B 1 300 ? -4.727 23.656 22.891 1 85.5 300 ILE B CA 1
ATOM 7552 C C . ILE B 1 300 ? -3.373 23.25 23.469 1 85.5 300 ILE B C 1
ATOM 7554 O O . ILE B 1 300 ? -3.244 22.172 24.062 1 85.5 300 ILE B O 1
ATOM 7558 N N . ASP B 1 301 ? -2.41 24.109 23.297 1 81.19 301 ASP B N 1
ATOM 7559 C CA . ASP B 1 301 ? -1.085 23.828 23.844 1 81.19 301 ASP B CA 1
ATOM 7560 C C . ASP B 1 301 ? -1.117 23.781 25.375 1 81.19 301 ASP B C 1
ATOM 7562 O O . ASP B 1 301 ? -0.427 22.969 25.984 1 81.19 301 ASP B O 1
ATOM 7566 N N . LEU B 1 302 ? -1.825 24.734 25.828 1 85.81 302 LEU B N 1
ATOM 7567 C CA . LEU B 1 302 ? -1.975 24.797 27.281 1 85.81 302 LEU B CA 1
ATOM 7568 C C . LEU B 1 302 ? -2.602 23.5 27.812 1 85.81 302 LEU B C 1
ATOM 7570 O O . LEU B 1 302 ? -2.25 23.047 28.906 1 85.81 302 LEU B O 1
ATOM 7574 N N . ALA B 1 303 ? -3.496 22.922 27.016 1 88.94 303 ALA B N 1
ATOM 7575 C CA . ALA B 1 303 ? -4.258 21.75 27.453 1 88.94 303 ALA B CA 1
ATOM 7576 C C . ALA B 1 303 ? -3.572 20.453 27.031 1 88.94 303 ALA B C 1
ATOM 7578 O O . ALA B 1 303 ? -4.16 19.375 27.125 1 88.94 303 ALA B O 1
ATOM 7579 N N . THR B 1 304 ? -2.438 20.516 26.484 1 84.38 304 THR B N 1
ATOM 7580 C CA . THR B 1 304 ? -1.72 19.328 26.031 1 84.38 304 THR B CA 1
ATOM 7581 C C . THR B 1 304 ? -0.524 19.031 26.938 1 84.38 304 THR B C 1
ATOM 7583 O O . THR B 1 304 ? 0.164 19.969 27.375 1 84.38 304 THR B O 1
ATOM 7586 N N . VAL B 1 305 ? -0.351 17.75 27.281 1 80.06 305 VAL B N 1
ATOM 7587 C CA . VAL B 1 305 ? 0.785 17.328 28.094 1 80.06 305 VAL B CA 1
ATOM 7588 C C . VAL B 1 305 ? 2.012 17.125 27.203 1 80.06 305 VAL B C 1
ATOM 7590 O O . VAL B 1 305 ? 1.956 16.391 26.219 1 80.06 305 VAL B O 1
ATOM 7593 N N . ASP B 1 306 ? 2.969 17.859 27.516 1 72.19 306 ASP B N 1
ATOM 7594 C CA . ASP B 1 306 ? 4.219 17.766 26.766 1 72.19 306 ASP B CA 1
ATOM 7595 C C . ASP B 1 306 ? 5.094 16.625 27.281 1 72.19 306 ASP B C 1
ATOM 7597 O O . ASP B 1 306 ? 5.68 16.734 28.359 1 72.19 306 ASP B O 1
ATOM 7601 N N . GLY B 1 307 ? 5.16 15.555 26.469 1 64 307 GLY B N 1
ATOM 7602 C CA . GLY B 1 307 ? 5.934 14.398 26.875 1 64 307 GLY B CA 1
ATOM 7603 C C . GLY B 1 307 ? 7.375 14.438 26.406 1 64 307 GLY B C 1
ATOM 7604 O O . GLY B 1 307 ? 8.031 13.398 26.297 1 64 307 GLY B O 1
ATOM 7605 N N . THR B 1 308 ? 7.961 15.602 26.047 1 62.38 308 THR B N 1
ATOM 7606 C CA . THR B 1 308 ? 9.312 15.719 25.516 1 62.38 308 THR B CA 1
ATOM 7607 C C . THR B 1 308 ? 10.344 15.469 26.609 1 62.38 308 THR B C 1
ATOM 7609 O O . THR B 1 308 ? 11.367 14.82 26.375 1 62.38 308 THR B O 1
ATOM 7612 N N . SER B 1 309 ? 10.164 16.094 27.875 1 63.56 309 SER B N 1
ATOM 7613 C CA . SER B 1 309 ? 11 15.883 29.047 1 63.56 309 SER B CA 1
ATOM 7614 C C . SER B 1 309 ? 10.156 15.531 30.281 1 63.56 309 SER B C 1
ATOM 7616 O O . SER B 1 309 ? 8.969 15.844 30.328 1 63.56 309 SER B O 1
ATOM 7618 N N . LYS B 1 310 ? 10.773 14.672 31.156 1 73.81 310 LYS B N 1
ATOM 7619 C CA . LYS B 1 310 ? 10.055 14.289 32.375 1 73.81 310 LYS B CA 1
ATOM 7620 C C . LYS B 1 310 ? 9.633 15.516 33.156 1 73.81 310 LYS B C 1
ATOM 7622 O O . LYS B 1 310 ? 8.539 15.547 33.719 1 73.81 310 LYS B O 1
ATOM 7627 N N . GLU B 1 311 ? 10.578 16.5 33.094 1 77.44 311 GLU B N 1
ATOM 7628 C CA . GLU B 1 311 ? 10.273 17.719 33.844 1 77.44 311 GLU B CA 1
ATOM 7629 C C . GLU B 1 311 ? 9.102 18.469 33.188 1 77.44 311 GLU B C 1
ATOM 7631 O O . GLU B 1 311 ? 8.195 18.922 33.906 1 77.44 311 GLU B O 1
ATOM 7636 N N . GLN B 1 312 ? 9.078 18.578 31.953 1 76.81 312 GLN B N 1
ATOM 7637 C CA . GLN B 1 312 ? 8.008 19.281 31.234 1 76.81 312 GLN B CA 1
ATOM 7638 C C . GLN B 1 312 ? 6.695 18.5 31.328 1 76.81 312 GLN B C 1
ATOM 7640 O O . GLN B 1 312 ? 5.617 19.109 31.391 1 76.81 312 GLN B O 1
ATOM 7645 N N . GLU B 1 313 ? 6.852 17.219 31.359 1 83.31 313 GLU B N 1
ATOM 7646 C CA . GLU B 1 313 ? 5.648 16.406 31.484 1 83.31 313 GLU B CA 1
ATOM 7647 C C . GLU B 1 313 ? 4.957 16.641 32.844 1 83.31 313 GLU B C 1
ATOM 7649 O O . GLU B 1 313 ? 3.729 16.719 32.906 1 83.31 313 GLU B O 1
ATOM 7654 N N . GLU B 1 314 ? 5.758 16.766 33.875 1 86.62 314 GLU B N 1
ATOM 7655 C CA . GLU B 1 314 ? 5.184 16.984 35.188 1 86.62 314 GLU B CA 1
ATOM 7656 C C . GLU B 1 314 ? 4.543 18.375 35.281 1 86.62 314 GLU B C 1
ATOM 7658 O O . GLU B 1 314 ? 3.447 18.516 35.844 1 86.62 314 GLU B O 1
ATOM 7663 N N . ILE B 1 315 ? 5.219 19.312 34.719 1 87.62 315 ILE B N 1
ATOM 7664 C CA . ILE B 1 315 ? 4.719 20.688 34.781 1 87.62 315 ILE B CA 1
ATOM 7665 C C . ILE B 1 315 ? 3.426 20.797 33.969 1 87.62 315 ILE B C 1
ATOM 7667 O O . ILE B 1 315 ? 2.436 21.359 34.469 1 87.62 315 ILE B O 1
ATOM 7671 N N . THR B 1 316 ? 3.443 20.328 32.844 1 87.25 316 THR B N 1
ATOM 7672 C CA . THR B 1 316 ? 2.279 20.438 31.984 1 87.25 316 THR B CA 1
ATOM 7673 C C . THR B 1 316 ? 1.131 19.578 32.5 1 87.25 316 THR B C 1
ATOM 7675 O O . THR B 1 316 ? -0.04 19.906 32.281 1 87.25 316 THR B O 1
ATOM 7678 N N . SER B 1 317 ? 1.447 18.484 33.094 1 89.69 317 SER B N 1
ATOM 7679 C CA . SER B 1 317 ? 0.404 17.641 33.688 1 89.69 317 SER B CA 1
ATOM 7680 C C . SER B 1 317 ? -0.304 18.359 34.812 1 89.69 317 SER B C 1
ATOM 7682 O O . SER B 1 317 ? -1.512 18.203 35 1 89.69 317 SER B O 1
ATOM 7684 N N . ARG B 1 318 ? 0.417 19.109 35.594 1 91.06 318 ARG B N 1
ATOM 7685 C CA . ARG B 1 318 ? -0.171 19.891 36.688 1 91.06 318 ARG B CA 1
ATOM 7686 C C . ARG B 1 318 ? -1.097 20.969 36.156 1 91.06 318 ARG B C 1
ATOM 7688 O O . ARG B 1 318 ? -2.16 21.219 36.719 1 91.06 318 ARG B O 1
ATOM 7695 N N . VAL B 1 319 ? -0.691 21.578 35.094 1 92.38 319 VAL B N 1
ATOM 7696 C CA . VAL B 1 319 ? -1.515 22.609 34.469 1 92.38 319 VAL B CA 1
ATOM 7697 C C . VAL B 1 319 ? -2.822 22 33.969 1 92.38 319 VAL B C 1
ATOM 7699 O O . VAL B 1 319 ? -3.9 22.547 34.188 1 92.38 319 VAL B O 1
ATOM 7702 N N . VAL B 1 320 ? -2.742 20.938 33.312 1 92.06 320 VAL B N 1
ATOM 7703 C CA . VAL B 1 320 ? -3.914 20.266 32.781 1 92.06 320 VAL B CA 1
ATOM 7704 C C . VAL B 1 320 ? -4.859 19.875 33.906 1 92.06 320 VAL B C 1
ATOM 7706 O O . VAL B 1 320 ? -6.082 20 33.781 1 92.06 320 VAL B O 1
ATOM 7709 N N . LYS B 1 321 ? -4.281 19.422 34.969 1 92.12 321 LYS B N 1
ATOM 7710 C CA . LYS B 1 321 ? -5.098 19.062 36.125 1 92.12 321 LYS B CA 1
ATOM 7711 C C . LYS B 1 321 ? -5.82 20.281 36.688 1 92.12 321 LYS B C 1
ATOM 7713 O O . LYS B 1 321 ? -6.98 20.188 37.094 1 92.12 321 LYS B O 1
ATOM 7718 N N . THR B 1 322 ? -5.102 21.344 36.719 1 92.75 322 THR B N 1
ATOM 7719 C CA . THR B 1 322 ? -5.695 22.594 37.188 1 92.75 322 THR B CA 1
ATOM 7720 C C . THR B 1 322 ? -6.844 23.016 36.281 1 92.75 322 THR B C 1
ATOM 7722 O O . THR B 1 322 ? -7.871 23.516 36.781 1 92.75 322 THR B O 1
ATOM 7725 N N . LEU B 1 323 ? -6.68 22.844 35.062 1 93.69 323 LEU B N 1
ATOM 7726 C CA . LEU B 1 323 ? -7.711 23.234 34.094 1 93.69 323 LEU B CA 1
ATOM 7727 C C . LEU B 1 323 ? -8.93 22.328 34.25 1 93.69 323 LEU B C 1
ATOM 7729 O O . LEU B 1 323 ? -10.07 22.781 34.125 1 93.69 323 LEU B O 1
ATOM 7733 N N . HIS B 1 324 ? -8.68 21.078 34.469 1 92.81 324 HIS B N 1
ATOM 7734 C CA . HIS B 1 324 ? -9.773 20.125 34.688 1 92.81 324 HIS B CA 1
ATOM 7735 C C . HIS B 1 324 ? -10.594 20.516 35.906 1 92.81 324 HIS B C 1
ATOM 7737 O O . HIS B 1 324 ? -11.828 20.5 35.875 1 92.81 324 HIS B O 1
ATOM 7743 N N . ASP B 1 325 ? -9.875 20.812 36.969 1 90.94 325 ASP B N 1
ATOM 7744 C CA . ASP B 1 325 ? -10.523 21.156 38.25 1 90.94 325 ASP B CA 1
ATOM 7745 C C . ASP B 1 325 ? -11.32 22.453 38.125 1 90.94 325 ASP B C 1
ATOM 7747 O O . ASP B 1 325 ? -12.414 22.562 38.656 1 90.94 325 ASP B O 1
ATOM 7751 N N . ALA B 1 326 ? -10.766 23.375 37.375 1 91.06 326 ALA B N 1
ATOM 7752 C CA . ALA B 1 326 ? -11.453 24.641 37.188 1 91.06 326 ALA B CA 1
ATOM 7753 C C . ALA B 1 326 ? -12.758 24.438 36.406 1 91.06 326 ALA B C 1
ATOM 7755 O O . ALA B 1 326 ? -13.766 25.078 36.719 1 91.06 326 ALA B O 1
ATOM 7756 N N . PHE B 1 327 ? -12.742 23.641 35.5 1 91.06 327 PHE B N 1
ATOM 7757 C CA . PHE B 1 327 ? -13.938 23.391 34.688 1 91.06 327 PHE B CA 1
ATOM 7758 C C . PHE B 1 327 ? -14.992 22.641 35.5 1 91.06 327 PHE B C 1
ATOM 7760 O O . PHE B 1 327 ? -16.188 22.922 35.375 1 91.06 327 PHE B O 1
ATOM 7767 N N . ARG B 1 328 ? -14.578 21.688 36.281 1 85.94 328 ARG B N 1
ATOM 7768 C CA . ARG B 1 328 ? -15.5 20.922 37.125 1 85.94 328 ARG B CA 1
ATOM 7769 C C . ARG B 1 328 ? -16.234 21.844 38.094 1 85.94 328 ARG B C 1
ATOM 7771 O O . ARG B 1 328 ? -17.438 21.688 38.312 1 85.94 328 ARG B O 1
ATOM 7778 N N . VAL B 1 329 ? -15.539 22.812 38.594 1 81 329 VAL B N 1
ATOM 7779 C CA . VAL B 1 329 ? -16.109 23.734 39.562 1 81 329 VAL B CA 1
ATOM 7780 C C . VAL B 1 329 ? -17.125 24.641 38.875 1 81 329 VAL B C 1
ATOM 7782 O O . VAL B 1 329 ? -18.188 24.938 39.438 1 81 329 VAL B O 1
ATOM 7785 N N . THR B 1 330 ? -16.812 25.109 37.688 1 78.38 330 THR B N 1
ATOM 7786 C CA . THR B 1 330 ? -17.688 25.984 36.938 1 78.38 330 THR B CA 1
ATOM 7787 C C . THR B 1 330 ? -18.953 25.234 36.5 1 78.38 330 THR B C 1
ATOM 7789 O O . THR B 1 330 ? -20.047 25.797 36.5 1 78.38 330 THR B O 1
ATOM 7792 N N . GLU B 1 331 ? -18.781 24.062 36.031 1 73.5 331 GLU B N 1
ATOM 7793 C CA . GLU B 1 331 ? -19.906 23.25 35.594 1 73.5 331 GLU B CA 1
ATOM 7794 C C . GLU B 1 331 ? -20.875 22.969 36.719 1 73.5 331 GLU B C 1
ATOM 7796 O O . GLU B 1 331 ? -22.094 22.984 36.531 1 73.5 331 GLU B O 1
ATOM 7801 N N . GLU B 1 332 ? -20.328 22.688 37.844 1 60.59 332 GLU B N 1
ATOM 7802 C CA . GLU B 1 332 ? -21.156 22.406 39.031 1 60.59 332 GLU B CA 1
ATOM 7803 C C . GLU B 1 332 ? -21.922 23.656 39.469 1 60.59 332 GLU B C 1
ATOM 7805 O O . GLU B 1 332 ? -23.047 23.547 39.969 1 60.59 332 GLU B O 1
ATOM 7810 N N . SER B 1 333 ? -21.375 24.875 39.188 1 54.19 333 SER B N 1
ATOM 7811 C CA . SER B 1 333 ? -22.047 26.109 39.594 1 54.19 333 SER B CA 1
ATOM 7812 C C . SER B 1 333 ? -23.172 26.453 38.625 1 54.19 333 SER B C 1
ATOM 7814 O O . SER B 1 333 ? -24.172 27.062 39 1 54.19 333 SER B O 1
ATOM 7816 N N . VAL B 1 334 ? -23.047 26.312 37.312 1 52.03 334 VAL B N 1
ATOM 7817 C CA . VAL B 1 334 ? -24.047 26.625 36.312 1 52.03 334 VAL B CA 1
ATOM 7818 C C . VAL B 1 334 ? -25.109 25.531 36.281 1 52.03 334 VAL B C 1
ATOM 7820 O O . VAL B 1 334 ? -26.188 25.734 35.688 1 52.03 334 VAL B O 1
ATOM 7823 N N . THR B 1 335 ? -24.812 24.375 36.531 1 46.62 335 THR B N 1
ATOM 7824 C CA . THR B 1 335 ? -25.812 23.328 36.406 1 46.62 335 THR B CA 1
ATOM 7825 C C . THR B 1 335 ? -27 23.609 37.312 1 46.62 335 THR B C 1
ATOM 7827 O O . THR B 1 335 ? -26.953 23.344 38.531 1 46.62 335 THR B O 1
ATOM 7830 N N . ASP B 1 336 ? -27.547 24.641 37.375 1 39.09 336 ASP B N 1
ATOM 7831 C CA . ASP B 1 336 ? -28.984 24.531 37.625 1 39.09 336 ASP B CA 1
ATOM 7832 C C . ASP B 1 336 ? -29.578 23.359 36.812 1 39.09 336 ASP B C 1
ATOM 7834 O O . ASP B 1 336 ? -29.906 23.516 35.656 1 39.09 336 ASP B O 1
ATOM 7838 N N . ILE B 1 337 ? -29.234 22.188 37 1 37.72 337 ILE B N 1
ATOM 7839 C CA . ILE B 1 337 ? -29.578 20.797 36.719 1 37.72 337 ILE B CA 1
ATOM 7840 C C . ILE B 1 337 ? -31.094 20.641 36.719 1 37.72 337 ILE B C 1
ATOM 7842 O O . ILE B 1 337 ? -31.609 19.531 36.5 1 37.72 337 ILE B O 1
ATOM 7846 N N . GLU B 1 338 ? -31.766 21.406 37.344 1 38.59 338 GLU B N 1
ATOM 7847 C CA . GLU B 1 338 ? -33.188 21.188 37.469 1 38.59 338 GLU B CA 1
ATOM 7848 C C . GLU B 1 338 ? -33.875 21.078 36.094 1 38.59 338 GLU B C 1
ATOM 7850 O O . GLU B 1 338 ? -34.75 20.234 35.875 1 38.59 338 GLU B O 1
ATOM 7855 N N . SER B 1 339 ? -33.625 22.016 35.25 1 40.69 339 SER B N 1
ATOM 7856 C CA . SER B 1 339 ? -34.344 21.953 33.969 1 40.69 339 SER B CA 1
ATOM 7857 C C . SER B 1 339 ? -33.875 20.797 33.094 1 40.69 339 SER B C 1
ATOM 7859 O O . SER B 1 339 ? -34.656 20.188 32.375 1 40.69 339 SER B O 1
ATOM 7861 N N . TYR B 1 340 ? -32.594 20.453 33.188 1 38.41 340 TYR B N 1
ATOM 7862 C CA . TYR B 1 340 ? -32.062 19.344 32.375 1 38.41 340 TYR B CA 1
ATOM 7863 C C . TYR B 1 340 ? -32.469 18 32.969 1 38.41 340 TYR B C 1
ATOM 7865 O O . TYR B 1 340 ? -32.75 17.062 32.219 1 38.41 340 TYR B O 1
ATOM 7873 N N . ARG B 1 341 ? -32.5 17.859 34.281 1 41.03 341 ARG B N 1
ATOM 7874 C CA . ARG B 1 341 ? -32.969 16.656 34.969 1 41.03 341 ARG B CA 1
ATOM 7875 C C . ARG B 1 341 ? -34.438 16.391 34.656 1 41.03 341 ARG B C 1
ATOM 7877 O O . ARG B 1 341 ? -34.875 15.227 34.562 1 41.03 341 ARG B O 1
ATOM 7884 N N . GLN B 1 342 ? -35.219 17.406 34.594 1 42.53 342 GLN B N 1
ATOM 7885 C CA . GLN B 1 342 ? -36.625 17.156 34.25 1 42.53 342 GLN B CA 1
ATOM 7886 C C . GLN B 1 342 ? -36.75 16.547 32.875 1 42.53 342 GLN B C 1
ATOM 7888 O O . GLN B 1 342 ? -37.531 15.617 32.656 1 42.53 342 GLN B O 1
ATOM 7893 N N . ASP B 1 343 ? -35.906 16.938 31.969 1 40.94 343 ASP B N 1
ATOM 7894 C CA . ASP B 1 343 ? -35.969 16.391 30.625 1 40.94 343 ASP B CA 1
ATOM 7895 C C . ASP B 1 343 ? -35.375 14.992 30.562 1 40.94 343 ASP B C 1
ATOM 7897 O O . ASP B 1 343 ? -35.875 14.117 29.859 1 40.94 343 ASP B O 1
ATOM 7901 N N . VAL B 1 344 ? -34.406 14.703 31.406 1 43.16 344 VAL B N 1
ATOM 7902 C CA . VAL B 1 344 ? -33.812 13.375 31.5 1 43.16 344 VAL B CA 1
ATOM 7903 C C . VAL B 1 344 ? -34.75 12.414 32.188 1 43.16 344 VAL B C 1
ATOM 7905 O O . VAL B 1 344 ? -34.938 11.266 31.766 1 43.16 344 VAL B O 1
ATOM 7908 N N . ILE B 1 345 ? -35.406 12.797 33.344 1 44.16 345 ILE B N 1
ATOM 7909 C CA . ILE B 1 345 ? -36.375 11.977 34.031 1 44.16 345 ILE B CA 1
ATOM 7910 C C . ILE B 1 345 ? -37.531 11.648 33.094 1 44.16 345 ILE B C 1
ATOM 7912 O O . ILE B 1 345 ? -38 10.508 33.031 1 44.16 345 ILE B O 1
ATOM 7916 N N . GLU B 1 346 ? -37.969 12.57 32.281 1 42.72 346 GLU B N 1
ATOM 7917 C CA . GLU B 1 346 ? -39.031 12.297 31.312 1 42.72 346 GLU B CA 1
ATOM 7918 C C . GLU B 1 346 ? -38.562 11.352 30.219 1 42.72 346 GLU B C 1
ATOM 7920 O O . GLU B 1 346 ? -39.312 10.469 29.797 1 42.72 346 GLU B O 1
ATOM 7925 N N . ALA B 1 347 ? -37.312 11.438 29.859 1 42.34 347 ALA B N 1
ATOM 7926 C CA . ALA B 1 347 ? -36.75 10.555 28.844 1 42.34 347 ALA B CA 1
ATOM 7927 C C . ALA B 1 347 ? -36.562 9.141 29.375 1 42.34 347 ALA B C 1
ATOM 7929 O O . ALA B 1 347 ? -36.812 8.164 28.672 1 42.34 347 ALA B O 1
ATOM 7930 N N . ARG B 1 348 ? -36.188 8.969 30.625 1 43.41 348 ARG B N 1
ATOM 7931 C CA . ARG B 1 348 ? -36.125 7.641 31.234 1 43.41 348 ARG B CA 1
ATOM 7932 C C . ARG B 1 348 ? -37.5 7.008 31.312 1 43.41 348 ARG B C 1
ATOM 7934 O O . ARG B 1 348 ? -37.656 5.805 31.094 1 43.41 348 ARG B O 1
ATOM 7941 N N . GLU B 1 349 ? -38.562 7.715 31.688 1 42.69 349 GLU B N 1
ATOM 7942 C CA . GLU B 1 349 ? -39.906 7.195 31.688 1 42.69 349 GLU B CA 1
ATOM 7943 C C . GLU B 1 349 ? -40.375 6.805 30.281 1 42.69 349 GLU B C 1
ATOM 7945 O O . GLU B 1 349 ? -41.031 5.785 30.094 1 42.69 349 GLU B O 1
ATOM 7950 N N . ILE B 1 350 ? -39.844 7.477 29.312 1 41.06 350 ILE B N 1
ATOM 7951 C CA . ILE B 1 350 ? -40.156 7.109 27.938 1 41.06 350 ILE B CA 1
ATOM 7952 C C . ILE B 1 350 ? -39.406 5.824 27.562 1 41.06 350 ILE B C 1
ATOM 7954 O O . ILE B 1 350 ? -39.969 4.93 26.938 1 41.06 350 ILE B O 1
ATOM 7958 N N . LYS B 1 351 ? -38.188 5.605 27.984 1 41.94 351 LYS B N 1
ATOM 7959 C CA . LYS B 1 351 ? -37.406 4.383 27.719 1 41.94 351 LYS B CA 1
ATOM 7960 C C . LYS B 1 351 ? -38.125 3.168 28.328 1 41.94 351 LYS B C 1
ATOM 7962 O O . LYS B 1 351 ? -38.219 2.125 27.672 1 41.94 351 LYS B O 1
ATOM 7967 N N . GLN B 1 352 ? -38.438 3.168 29.578 1 43.38 352 GLN B N 1
ATOM 7968 C CA . GLN B 1 352 ? -39.156 2.057 30.203 1 43.38 352 GLN B CA 1
ATOM 7969 C C . GLN B 1 352 ? -40.469 1.78 29.469 1 43.38 352 GLN B C 1
ATOM 7971 O O . GLN B 1 352 ? -40.906 0.626 29.344 1 43.38 352 GLN B O 1
ATOM 7976 N N . SER B 1 353 ? -41.125 2.785 28.906 1 37.53 353 SER B N 1
ATOM 7977 C CA . SER B 1 353 ? -42.344 2.582 28.125 1 37.53 353 SER B CA 1
ATOM 7978 C C . SER B 1 353 ? -42.031 1.989 26.75 1 37.53 353 SER B C 1
ATOM 7980 O O . SER B 1 353 ? -42.781 1.168 26.234 1 37.53 353 SER B O 1
ATOM 7982 N N . ILE B 1 354 ? -40.875 2.363 26.109 1 40.06 354 ILE B N 1
ATOM 7983 C CA . ILE B 1 354 ? -40.531 1.825 24.812 1 40.06 354 ILE B CA 1
ATOM 7984 C C . ILE B 1 354 ? -40.062 0.375 24.953 1 40.06 354 ILE B C 1
ATOM 7986 O O . ILE B 1 354 ? -40.438 -0.482 24.141 1 40.06 354 ILE B O 1
ATOM 7990 N N . ASP B 1 355 ? -39.25 -0.026 25.859 1 40.91 355 ASP B N 1
ATOM 7991 C CA . ASP B 1 355 ? -38.938 -1.438 26.062 1 40.91 355 ASP B CA 1
ATOM 7992 C C . ASP B 1 355 ? -40.188 -2.244 26.328 1 40.91 355 ASP B C 1
ATOM 7994 O O . ASP B 1 355 ? -40.312 -3.393 25.891 1 40.91 355 ASP B O 1
ATOM 7998 N N . GLY B 1 356 ? -41.156 -1.731 27.172 1 36.12 356 GLY B N 1
ATOM 7999 C CA . GLY B 1 356 ? -42.469 -2.342 27.359 1 36.12 356 GLY B CA 1
ATOM 8000 C C . GLY B 1 356 ? -43.344 -2.24 26.125 1 36.12 356 GLY B C 1
ATOM 8001 O O . GLY B 1 356 ? -44.406 -2.854 26.047 1 36.12 356 GLY B O 1
ATOM 8002 N N . MET B 1 357 ? -43.156 -1.269 25.266 1 35.06 357 MET B N 1
ATOM 8003 C CA . MET B 1 357 ? -43.969 -1.063 24.062 1 35.06 357 MET B CA 1
ATOM 8004 C C . MET B 1 357 ? -43.625 -2.072 22.984 1 35.06 357 MET B C 1
ATOM 8006 O O . MET B 1 357 ? -44.219 -2.08 21.906 1 35.06 357 MET B O 1
ATOM 8010 N N . LYS B 1 358 ? -42.5 -2.783 22.875 1 36.28 358 LYS B N 1
ATOM 8011 C CA . LYS B 1 358 ? -42.594 -3.842 21.875 1 36.28 358 LYS B CA 1
ATOM 8012 C C . LYS B 1 358 ? -43.75 -4.766 22.141 1 36.28 358 LYS B C 1
ATOM 8014 O O . LYS B 1 358 ? -44.281 -5.41 21.219 1 36.28 358 LYS B O 1
ATOM 8019 N N . GLU B 1 359 ? -44.031 -5.227 23.344 1 33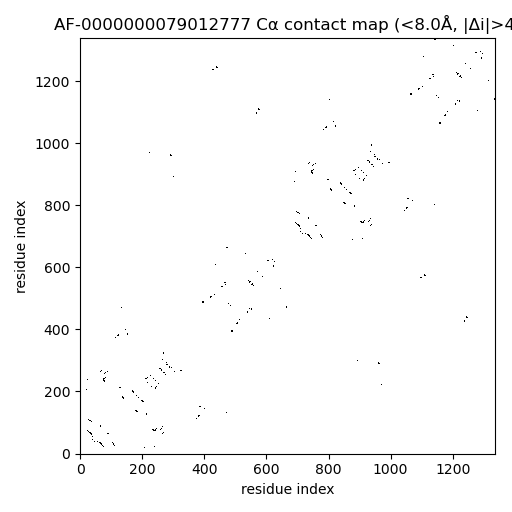.34 359 GLU B N 1
ATOM 8020 C CA . GLU B 1 359 ? -45.188 -6.113 23.469 1 33.34 359 GLU B CA 1
ATOM 8021 C C . GLU B 1 359 ? -46.5 -5.367 23.203 1 33.34 359 GLU B C 1
ATOM 8023 O O . GLU B 1 359 ? -47.5 -5.977 22.828 1 33.34 359 GLU B O 1
ATOM 8028 N N . LEU B 1 360 ? -46.875 -4.129 23.781 1 30.42 360 LEU B N 1
ATOM 8029 C CA . LEU B 1 360 ? -48.156 -3.48 23.609 1 30.42 360 LEU B CA 1
ATOM 8030 C C . LEU B 1 360 ? -48.219 -2.75 22.266 1 30.42 360 LEU B C 1
ATOM 8032 O O . LEU B 1 360 ? -47.625 -1.69 22.109 1 30.42 360 LEU B O 1
ATOM 8036 N N . THR B 1 361 ? -48.156 -3.236 21.047 1 32.84 361 THR B N 1
ATOM 8037 C CA . THR B 1 361 ? -48.656 -2.787 19.766 1 32.84 361 THR B CA 1
ATOM 8038 C C . THR B 1 361 ? -49.906 -1.917 19.938 1 32.84 361 THR B C 1
ATOM 8040 O O . THR B 1 361 ? -50.094 -0.939 19.219 1 32.84 361 THR B O 1
ATOM 8043 N N . ASP B 1 362 ? -51.188 -2.494 20.531 1 31.72 362 ASP B N 1
ATOM 8044 C CA . ASP B 1 362 ? -52.594 -2.092 20.5 1 31.72 362 ASP B CA 1
ATOM 8045 C C . ASP B 1 362 ? -52.875 -1.003 21.531 1 31.72 362 ASP B C 1
ATOM 8047 O O . ASP B 1 362 ? -54.031 -0.702 21.812 1 31.72 362 ASP B O 1
ATOM 8051 N N . SER B 1 363 ? -52.125 -0.781 22.578 1 30.09 363 SER B N 1
ATOM 8052 C CA . SER B 1 363 ? -52.75 0.003 23.625 1 30.09 363 SER B CA 1
ATOM 8053 C C . SER B 1 363 ? -52.75 1.491 23.297 1 30.09 363 SER B C 1
ATOM 8055 O O . SER B 1 363 ? -51.781 1.995 22.734 1 30.09 363 SER B O 1
ATOM 8057 N N . PRO B 1 364 ? -54 2.316 23.453 1 33.16 364 PRO B N 1
ATOM 8058 C CA . PRO B 1 364 ? -54.406 3.709 23.266 1 33.16 364 PRO B CA 1
ATOM 8059 C C . PRO B 1 364 ? -53.438 4.703 23.906 1 33.16 364 PRO B C 1
ATOM 8061 O O . PRO B 1 364 ? -53.5 5.898 23.609 1 33.16 364 PRO B O 1
ATOM 8064 N N . TYR B 1 365 ? -52.719 4.219 24.859 1 28.67 365 TYR B N 1
ATOM 8065 C CA . TYR B 1 365 ? -52.031 5.184 25.688 1 28.67 365 TYR B CA 1
ATOM 8066 C C . TYR B 1 365 ? -50.875 5.836 24.938 1 28.67 365 TYR B C 1
ATOM 8068 O O . TYR B 1 365 ? -50.406 6.906 25.328 1 28.67 365 TYR B O 1
ATOM 8076 N N . VAL B 1 366 ? -50.25 5.223 24.016 1 36.19 366 VAL B N 1
ATOM 8077 C CA . VAL B 1 366 ? -49.25 5.918 23.234 1 36.19 366 VAL B CA 1
ATOM 8078 C C . VAL B 1 366 ? -49.844 7.133 22.547 1 36.19 366 VAL B C 1
ATOM 8080 O O . VAL B 1 366 ? -49.125 7.957 21.969 1 36.19 366 VAL B O 1
ATOM 8083 N N . LYS B 1 367 ? -51.094 7.309 22.344 1 34.34 367 LYS B N 1
ATOM 8084 C CA . LYS B 1 367 ? -51.875 8.445 21.875 1 34.34 367 LYS B CA 1
ATOM 8085 C C . LYS B 1 367 ? -51.781 9.625 22.828 1 34.34 367 LYS B C 1
ATOM 8087 O O . LYS B 1 367 ? -52.031 10.766 22.453 1 34.34 367 LYS B O 1
ATOM 8092 N N . ARG B 1 368 ? -51.812 9.477 24.094 1 32.44 368 ARG B N 1
ATOM 8093 C CA . ARG B 1 368 ? -52 10.586 25.016 1 32.44 368 ARG B CA 1
ATOM 8094 C C . ARG B 1 368 ? -50.688 11.375 25.172 1 32.44 368 ARG B C 1
ATOM 8096 O O . ARG B 1 368 ? -50.656 12.414 25.844 1 32.44 368 ARG B O 1
ATOM 8103 N N . VAL B 1 369 ? -49.531 10.727 25.359 1 34.62 369 VAL B N 1
ATOM 8104 C CA . VAL B 1 369 ? -48.562 11.781 25.656 1 34.62 369 VAL B CA 1
ATOM 8105 C C . VAL B 1 369 ? -48.5 12.766 24.484 1 34.62 369 VAL B C 1
ATOM 8107 O O . VAL B 1 369 ? -48.031 12.414 23.391 1 34.62 369 VAL B O 1
ATOM 8110 N N . THR B 1 370 ? -49.312 13.633 24.172 1 34 370 THR B N 1
ATOM 8111 C CA . THR B 1 370 ? -49.719 14.828 23.438 1 34 370 THR B CA 1
ATOM 8112 C C . THR B 1 370 ? -48.5 15.672 23.047 1 34 370 THR B C 1
ATOM 8114 O O . THR B 1 370 ? -48.469 16.25 21.969 1 34 370 THR B O 1
ATOM 8117 N N . GLY B 1 371 ? -47.719 16.25 24 1 35.56 371 GLY B N 1
ATOM 8118 C CA . GLY B 1 371 ? -46.938 17.469 23.766 1 35.56 371 GLY B CA 1
ATOM 8119 C C . GLY B 1 371 ? -45.75 17.25 22.828 1 35.56 371 GLY B C 1
ATOM 8120 O O . GLY B 1 371 ? -45.312 18.172 22.141 1 35.56 371 GLY B O 1
ATOM 8121 N N . ASP B 1 372 ? -44.562 16.375 23.016 1 41.03 372 ASP B N 1
ATOM 8122 C CA . ASP B 1 372 ? -43.344 16.766 22.281 1 41.03 372 ASP B CA 1
ATOM 8123 C C . ASP B 1 372 ? -43.406 16.25 20.844 1 41.03 372 ASP B C 1
ATOM 8125 O O . ASP B 1 372 ? -43.125 15.062 20.594 1 41.03 372 ASP B O 1
ATOM 8129 N N . ASP B 1 373 ? -44.125 16.609 19.875 1 47.25 373 ASP B N 1
ATOM 8130 C CA . ASP B 1 373 ? -44.156 16.562 18.422 1 47.25 373 ASP B CA 1
ATOM 8131 C C . ASP B 1 373 ? -42.781 16.266 17.828 1 47.25 373 ASP B C 1
ATOM 8133 O O . ASP B 1 373 ? -42.688 15.578 16.828 1 47.25 373 ASP B O 1
ATOM 8137 N N . THR B 1 374 ? -41.844 16.719 18.516 1 55.06 374 THR B N 1
ATOM 8138 C CA . THR B 1 374 ? -40.5 16.578 17.969 1 55.06 374 THR B CA 1
ATOM 8139 C C . THR B 1 374 ? -40.062 15.117 18 1 55.06 374 THR B C 1
ATOM 8141 O O . THR B 1 374 ? -39.438 14.625 17.047 1 55.06 374 THR B O 1
ATOM 8144 N N . LEU B 1 375 ? -40.406 14.383 19.109 1 54.81 375 LEU B N 1
ATOM 8145 C CA . LEU B 1 375 ? -40.031 12.977 19.203 1 54.81 375 LEU B CA 1
ATOM 8146 C C . LEU B 1 375 ? -40.781 12.133 18.172 1 54.81 375 LEU B C 1
ATOM 8148 O O . LEU B 1 375 ? -40.219 11.219 17.578 1 54.81 375 LEU B O 1
ATOM 8152 N N . GLN B 1 376 ? -42 12.375 18.062 1 54.94 376 GLN B N 1
ATOM 8153 C CA . GLN B 1 376 ? -42.781 11.602 17.109 1 54.94 376 GLN B CA 1
ATOM 8154 C C . GLN B 1 376 ? -42.25 11.758 15.688 1 54.94 376 GLN B C 1
ATOM 8156 O O . GLN B 1 376 ? -42.219 10.797 14.922 1 54.94 376 GLN B O 1
ATOM 8161 N N . ASN B 1 377 ? -41.844 12.922 15.547 1 56.31 377 ASN B N 1
ATOM 8162 C CA . ASN B 1 377 ? -41.281 13.164 14.234 1 56.31 377 ASN B CA 1
ATOM 8163 C C . ASN B 1 377 ? -40 12.344 14.016 1 56.31 377 ASN B C 1
ATOM 8165 O O . ASN B 1 377 ? -39.781 11.828 12.922 1 56.31 377 ASN B O 1
ATOM 8169 N N . LEU B 1 378 ? -39.344 12.156 15.047 1 59.5 378 LEU B N 1
ATOM 8170 C CA . LEU B 1 378 ? -38.094 11.375 14.953 1 59.5 378 LEU B CA 1
ATOM 8171 C C . LEU B 1 378 ? -38.406 9.898 14.711 1 59.5 378 LEU B C 1
ATOM 8173 O O . LEU B 1 378 ? -37.75 9.242 13.898 1 59.5 378 LEU B O 1
ATOM 8177 N N . ILE B 1 379 ? -39.344 9.414 15.438 1 60.72 379 ILE B N 1
ATOM 8178 C CA . ILE B 1 379 ? -39.719 8.008 15.352 1 60.72 379 ILE B CA 1
ATOM 8179 C C . ILE B 1 379 ? -40.281 7.715 13.953 1 60.72 379 ILE B C 1
ATOM 8181 O O . ILE B 1 379 ? -39.969 6.676 13.367 1 60.72 379 ILE B O 1
ATOM 8185 N N . ASP B 1 380 ? -41 8.633 13.531 1 57.06 380 ASP B N 1
ATOM 8186 C CA . ASP B 1 380 ? -41.594 8.43 12.211 1 57.06 380 ASP B CA 1
ATOM 8187 C C . ASP B 1 380 ? -40.5 8.438 11.133 1 57.06 380 ASP B C 1
ATOM 8189 O O . ASP B 1 380 ? -40.531 7.633 10.195 1 57.06 380 ASP B O 1
ATOM 8193 N N . ALA B 1 381 ? -39.594 9.383 11.328 1 58.03 381 ALA B N 1
ATOM 8194 C CA . ALA B 1 381 ? -38.5 9.445 10.383 1 58.03 381 ALA B CA 1
ATOM 8195 C C . ALA B 1 381 ? -37.688 8.141 10.398 1 58.03 381 ALA B C 1
ATOM 8197 O O . ALA B 1 381 ? -37.281 7.648 9.344 1 58.03 381 ALA B O 1
ATOM 8198 N N . TYR B 1 382 ? -37.531 7.641 11.523 1 60.75 382 TYR B N 1
ATOM 8199 C CA . TYR B 1 382 ? -36.844 6.363 11.695 1 60.75 382 TYR B CA 1
ATOM 8200 C C . TYR B 1 382 ? -37.594 5.246 10.977 1 60.75 382 TYR B C 1
ATOM 8202 O O . TYR B 1 382 ? -36.969 4.406 10.312 1 60.75 382 TYR B O 1
ATOM 8210 N N . GLU B 1 383 ? -38.812 5.199 11.188 1 59.03 383 GLU B N 1
ATOM 8211 C CA . GLU B 1 383 ? -39.594 4.117 10.609 1 59.03 383 GLU B CA 1
ATOM 8212 C C . GLU B 1 383 ? -39.594 4.168 9.086 1 59.03 383 GLU B C 1
ATOM 8214 O O . GLU B 1 383 ? -39.594 3.125 8.43 1 59.03 383 GLU B O 1
ATOM 8219 N N . ARG B 1 384 ? -39.5 5.262 8.562 1 53.56 384 ARG B N 1
ATOM 8220 C CA . ARG B 1 384 ? -39.469 5.43 7.109 1 53.56 384 ARG B CA 1
ATOM 8221 C C . ARG B 1 384 ? -38.125 5.008 6.543 1 53.56 384 ARG B C 1
ATOM 8223 O O . ARG B 1 384 ? -38.031 4.469 5.438 1 53.56 384 ARG B O 1
ATOM 8230 N N . GLN B 1 385 ? -37.062 5.445 7.289 1 57.5 385 GLN B N 1
ATOM 8231 C CA . GLN B 1 385 ? -35.719 5.07 6.824 1 57.5 385 GLN B CA 1
ATOM 8232 C C . GLN B 1 385 ? -35.531 3.557 6.871 1 57.5 385 GLN B C 1
ATOM 8234 O O . GLN B 1 385 ? -34.719 3.006 6.137 1 57.5 385 GLN B O 1
ATOM 8239 N N . ARG B 1 386 ? -36.469 2.98 7.645 1 57.69 386 ARG B N 1
ATOM 8240 C CA . ARG B 1 386 ? -36.375 1.527 7.734 1 57.69 386 ARG B CA 1
ATOM 8241 C C . ARG B 1 386 ? -36.781 0.871 6.422 1 57.69 386 ARG B C 1
ATOM 8243 O O . ARG B 1 386 ? -36.375 -0.25 6.125 1 57.69 386 ARG B O 1
ATOM 8250 N N . SER B 1 387 ? -37.5 1.666 5.652 1 66.38 387 SER B N 1
ATOM 8251 C CA . SER B 1 387 ? -37.906 0.99 4.426 1 66.38 387 SER B CA 1
ATOM 8252 C C . SER B 1 387 ? -36.812 1.052 3.369 1 66.38 387 SER B C 1
ATOM 8254 O O . SER B 1 387 ? -37 1.646 2.307 1 66.38 387 SER B O 1
ATOM 8256 N N . CYS B 1 388 ? -35.688 0.523 3.752 1 73.69 388 CYS B N 1
ATOM 8257 C CA . CYS B 1 388 ? -34.594 0.443 2.812 1 73.69 388 CYS B CA 1
ATOM 8258 C C . CYS B 1 388 ? -34.906 -0.485 1.65 1 73.69 388 CYS B C 1
ATOM 8260 O O . CYS B 1 388 ? -35.812 -1.332 1.762 1 73.69 388 CYS B O 1
ATOM 8262 N N . PRO B 1 389 ? -34.375 -0.152 0.46 1 83.94 389 PRO B N 1
ATOM 8263 C CA . PRO B 1 389 ? -34.625 -1.015 -0.699 1 83.94 389 PRO B CA 1
ATOM 8264 C C . PRO B 1 389 ? -34.344 -2.486 -0.406 1 83.94 389 PRO B C 1
ATOM 8266 O O . PRO B 1 389 ? -33.469 -2.805 0.403 1 83.94 389 PRO B O 1
ATOM 8269 N N . GLY B 1 390 ? -35.125 -3.348 -1.016 1 86.19 390 GLY B N 1
ATOM 8270 C CA . GLY B 1 390 ? -34.969 -4.781 -0.833 1 86.19 390 GLY B CA 1
ATOM 8271 C C . GLY B 1 390 ? -33.688 -5.316 -1.419 1 86.19 390 GLY B C 1
ATOM 8272 O O . GLY B 1 390 ? -32.906 -4.574 -2.041 1 86.19 390 GLY B O 1
ATOM 8273 N N . LEU B 1 391 ? -33.438 -6.531 -1.193 1 91.5 391 LEU B N 1
ATOM 8274 C CA . LEU B 1 391 ? -32.219 -7.188 -1.624 1 91.5 391 LEU B CA 1
ATOM 8275 C C . LEU B 1 391 ? -32.094 -7.184 -3.145 1 91.5 391 LEU B C 1
ATOM 8277 O O . LEU B 1 391 ? -31 -7.016 -3.689 1 91.5 391 LEU B O 1
ATOM 8281 N N . GLY B 1 392 ? -33.188 -7.41 -3.84 1 93.06 392 GLY B N 1
ATOM 8282 C CA . GLY B 1 392 ? -33.188 -7.418 -5.293 1 93.06 392 GLY B CA 1
ATOM 8283 C C . GLY B 1 392 ? -32.781 -6.082 -5.895 1 93.06 392 GLY B C 1
ATOM 8284 O O . GLY B 1 392 ? -32 -6.027 -6.84 1 93.06 392 GLY B O 1
ATOM 8285 N N . THR B 1 393 ? -33.312 -5 -5.352 1 92 393 THR B N 1
ATOM 8286 C CA . THR B 1 393 ? -32.969 -3.664 -5.836 1 92 393 THR B CA 1
ATOM 8287 C C . THR B 1 393 ? -31.516 -3.322 -5.531 1 92 393 THR B C 1
ATOM 8289 O O . THR B 1 393 ? -30.828 -2.721 -6.359 1 92 393 THR B O 1
ATOM 8292 N N . GLN B 1 394 ? -31.172 -3.691 -4.332 1 94.44 394 GLN B N 1
ATOM 8293 C CA . GLN B 1 394 ? -29.766 -3.469 -3.973 1 94.44 394 GLN B CA 1
ATOM 8294 C C . GLN B 1 394 ? -28.828 -4.184 -4.938 1 94.44 394 GLN B C 1
ATOM 8296 O O . GLN B 1 394 ? -27.812 -3.627 -5.352 1 94.44 394 GLN B O 1
ATOM 8301 N N . PHE B 1 395 ? -29.266 -5.434 -5.301 1 95.31 395 PHE B N 1
ATOM 8302 C CA . PHE B 1 395 ? -28.469 -6.23 -6.23 1 95.31 395 PHE B CA 1
ATOM 8303 C C . PHE B 1 395 ? -28.344 -5.531 -7.578 1 95.31 395 PHE B C 1
ATOM 8305 O O . PHE B 1 395 ? -27.25 -5.422 -8.133 1 95.31 395 PHE B O 1
ATOM 8312 N N . VAL B 1 396 ? -29.406 -5.027 -8.07 1 95.5 396 VAL B N 1
ATOM 8313 C CA . VAL B 1 396 ? -29.406 -4.438 -9.406 1 95.5 396 VAL B CA 1
ATOM 8314 C C . VAL B 1 396 ? -28.562 -3.168 -9.414 1 95.5 396 VAL B C 1
ATOM 8316 O O . VAL B 1 396 ? -27.812 -2.93 -10.359 1 95.5 396 VAL B O 1
ATOM 8319 N N . ILE B 1 397 ? -28.641 -2.373 -8.398 1 94.88 397 ILE B N 1
ATOM 8320 C CA . ILE B 1 397 ? -27.906 -1.118 -8.32 1 94.88 397 ILE B CA 1
ATOM 8321 C C . ILE B 1 397 ? -26.406 -1.407 -8.211 1 94.88 397 ILE B C 1
ATOM 8323 O O . ILE B 1 397 ? -25.594 -0.802 -8.914 1 94.88 397 ILE B O 1
ATOM 8327 N N . LEU B 1 398 ? -26.109 -2.311 -7.352 1 96.38 398 LEU B N 1
ATOM 8328 C CA . LEU B 1 398 ? -24.703 -2.66 -7.164 1 96.38 398 LEU B CA 1
ATOM 8329 C C . LEU B 1 398 ? -24.141 -3.316 -8.414 1 96.38 398 LEU B C 1
ATOM 8331 O O . LEU B 1 398 ? -22.969 -3.1 -8.766 1 96.38 398 LEU B O 1
ATOM 8335 N N . PHE B 1 399 ? -24.969 -4.184 -9.047 1 96.88 399 PHE B N 1
ATOM 8336 C CA . PHE B 1 399 ? -24.562 -4.812 -10.297 1 96.88 399 PHE B CA 1
ATOM 8337 C C . PHE B 1 399 ? -24.219 -3.76 -11.344 1 96.88 399 PHE B C 1
ATOM 8339 O O . PHE B 1 399 ? -23.188 -3.84 -12 1 96.88 399 PHE B O 1
ATOM 8346 N N . ARG B 1 400 ? -25.062 -2.791 -11.453 1 96 400 ARG B N 1
ATOM 8347 C CA . ARG B 1 400 ? -24.844 -1.714 -12.414 1 96 400 ARG B CA 1
ATOM 8348 C C . ARG B 1 400 ? -23.609 -0.91 -12.062 1 96 400 ARG B C 1
ATOM 8350 O O . ARG B 1 400 ? -22.859 -0.495 -12.945 1 96 400 ARG B O 1
ATOM 8357 N N . ARG B 1 401 ? -23.438 -0.706 -10.828 1 94.62 401 ARG B N 1
ATOM 8358 C CA . ARG B 1 401 ? -22.266 0.038 -10.367 1 94.62 401 ARG B CA 1
ATOM 8359 C C . ARG B 1 401 ? -20.984 -0.707 -10.703 1 94.62 401 ARG B C 1
ATOM 8361 O O . ARG B 1 401 ? -20.031 -0.111 -11.203 1 94.62 401 ARG B O 1
ATOM 8368 N N . PHE B 1 402 ? -21 -2.012 -10.5 1 94.81 402 PHE B N 1
ATOM 8369 C CA . PHE B 1 402 ? -19.812 -2.816 -10.758 1 94.81 402 PHE B CA 1
ATOM 8370 C C . PHE B 1 402 ? -19.5 -2.848 -12.25 1 94.81 402 PHE B C 1
ATOM 8372 O O . PHE B 1 402 ? -18.344 -2.738 -12.648 1 94.81 402 PHE B O 1
ATOM 8379 N N . ILE B 1 403 ? -20.5 -2.994 -13.023 1 94.75 403 ILE B N 1
ATOM 8380 C CA . ILE B 1 403 ? -20.312 -3.029 -14.469 1 94.75 403 ILE B CA 1
ATOM 8381 C C . ILE B 1 403 ? -19.766 -1.687 -14.953 1 94.75 403 ILE B C 1
ATOM 8383 O O . ILE B 1 403 ? -18.844 -1.639 -15.766 1 94.75 403 ILE B O 1
ATOM 8387 N N . ARG B 1 404 ? -20.281 -0.606 -14.398 1 93.75 404 ARG B N 1
ATOM 8388 C CA . ARG B 1 404 ? -19.859 0.739 -14.781 1 93.75 404 ARG B CA 1
ATOM 8389 C C . ARG B 1 404 ? -18.406 0.986 -14.406 1 93.75 404 ARG B C 1
ATOM 8391 O O . ARG B 1 404 ? -17.641 1.527 -15.203 1 93.75 404 ARG B O 1
ATOM 8398 N N . VAL B 1 405 ? -18.047 0.609 -13.258 1 91.94 405 VAL B N 1
ATOM 8399 C CA . VAL B 1 405 ? -16.703 0.828 -12.75 1 91.94 405 VAL B CA 1
ATOM 8400 C C . VAL B 1 405 ? -15.711 -0.033 -13.539 1 91.94 405 VAL B C 1
ATOM 8402 O O . VAL B 1 405 ? -14.641 0.441 -13.93 1 91.94 405 VAL B O 1
ATOM 8405 N N . THR B 1 406 ? -16.078 -1.312 -13.859 1 91.56 406 THR B N 1
ATOM 8406 C CA . THR B 1 406 ? -15.18 -2.236 -14.539 1 91.56 406 THR B CA 1
ATOM 8407 C C . THR B 1 406 ? -14.953 -1.805 -15.984 1 91.56 406 THR B C 1
ATOM 8409 O O . THR B 1 406 ? -13.828 -1.88 -16.5 1 91.56 406 THR B O 1
ATOM 8412 N N . VAL B 1 407 ? -15.977 -1.334 -16.641 1 91.12 407 VAL B N 1
ATOM 8413 C CA . VAL B 1 407 ? -15.883 -0.938 -18.047 1 91.12 407 VAL B CA 1
ATOM 8414 C C . VAL B 1 407 ? -15.055 0.339 -18.156 1 91.12 407 VAL B C 1
ATOM 8416 O O . VAL B 1 407 ? -14.312 0.518 -19.125 1 91.12 407 VAL B O 1
ATOM 8419 N N . ASP B 1 408 ? -15.148 1.179 -17.125 1 88.19 408 ASP B N 1
ATOM 8420 C CA . ASP B 1 408 ? -14.43 2.449 -17.156 1 88.19 408 ASP B CA 1
ATOM 8421 C C . ASP B 1 408 ? -12.953 2.262 -16.797 1 88.19 408 ASP B C 1
ATOM 8423 O O . ASP B 1 408 ? -12.117 3.105 -17.141 1 88.19 408 ASP B O 1
ATOM 8427 N N . ASP B 1 409 ? -12.719 1.27 -16.094 1 85.44 409 ASP B N 1
ATOM 8428 C CA . ASP B 1 409 ? -11.328 0.912 -15.844 1 85.44 409 ASP B CA 1
ATOM 8429 C C . ASP B 1 409 ? -10.742 0.095 -16.984 1 85.44 409 ASP B C 1
ATOM 8431 O O . ASP B 1 409 ? -10.344 -1.057 -16.797 1 85.44 409 ASP B O 1
ATOM 8435 N N . TYR B 1 410 ? -10.617 0.615 -18.125 1 82.44 410 TYR B N 1
ATOM 8436 C CA . TYR B 1 410 ? -10.25 -0.081 -19.344 1 82.44 410 TYR B CA 1
ATOM 8437 C C . TYR B 1 410 ? -8.797 -0.542 -19.297 1 82.44 410 TYR B C 1
ATOM 8439 O O . TYR B 1 410 ? -8.461 -1.596 -19.844 1 82.44 410 TYR B O 1
ATOM 8447 N N . PRO B 1 411 ? -7.953 0.218 -18.625 1 75.38 411 PRO B N 1
ATOM 8448 C CA . PRO B 1 411 ? -6.594 -0.32 -18.547 1 75.38 411 PRO B CA 1
ATOM 8449 C C . PRO B 1 411 ? -6.531 -1.674 -17.844 1 75.38 411 PRO B C 1
ATOM 8451 O O . PRO B 1 411 ? -5.789 -2.562 -18.266 1 75.38 411 PRO B O 1
ATOM 8454 N N . ALA B 1 412 ? -7.27 -1.738 -16.828 1 78.44 412 ALA B N 1
ATOM 8455 C CA . ALA B 1 412 ? -7.309 -3.018 -16.125 1 78.44 412 ALA B CA 1
ATOM 8456 C C . ALA B 1 412 ? -7.93 -4.105 -17 1 78.44 412 ALA B C 1
ATOM 8458 O O . ALA B 1 412 ? -7.445 -5.238 -17.031 1 78.44 412 ALA B O 1
ATOM 8459 N N . LEU B 1 413 ? -8.938 -3.836 -17.75 1 85.06 413 LEU B N 1
ATOM 8460 C CA . LEU B 1 413 ? -9.594 -4.777 -18.656 1 85.06 413 LEU B CA 1
ATOM 8461 C C . LEU B 1 413 ? -8.633 -5.242 -19.734 1 85.06 413 LEU B C 1
ATOM 8463 O O . LEU B 1 413 ? -8.562 -6.434 -20.047 1 85.06 413 LEU B O 1
ATOM 8467 N N . LEU B 1 414 ? -7.934 -4.34 -20.219 1 81.94 414 LEU B N 1
ATOM 8468 C CA . LEU B 1 414 ? -6.984 -4.648 -21.281 1 81.94 414 LEU B CA 1
ATOM 8469 C C . LEU B 1 414 ? -5.855 -5.535 -20.766 1 81.94 414 LEU B C 1
ATOM 8471 O O . LEU B 1 414 ? -5.395 -6.438 -21.469 1 81.94 414 LEU B O 1
ATOM 8475 N N . THR B 1 415 ? -5.445 -5.219 -19.594 1 79.06 415 THR B N 1
ATOM 8476 C CA . THR B 1 415 ? -4.387 -6.027 -19 1 79.06 415 THR B CA 1
ATOM 8477 C C . THR B 1 415 ? -4.836 -7.48 -18.859 1 79.06 415 THR B C 1
ATOM 8479 O O . THR B 1 415 ? -4.07 -8.406 -19.141 1 79.06 415 THR B O 1
ATOM 8482 N N . HIS B 1 416 ? -6.016 -7.773 -18.484 1 86 416 HIS B N 1
ATOM 8483 C CA . HIS B 1 416 ? -6.535 -9.133 -18.328 1 86 416 HIS B CA 1
ATOM 8484 C C . HIS B 1 416 ? -6.715 -9.812 -19.672 1 86 416 HIS B C 1
ATOM 8486 O O . HIS B 1 416 ? -6.492 -11.016 -19.797 1 86 416 HIS B O 1
ATOM 8492 N N . LEU B 1 417 ? -7.078 -9.016 -20.641 1 88.44 417 LEU B N 1
ATOM 8493 C CA . LEU B 1 417 ? -7.242 -9.555 -21.984 1 88.44 417 LEU B CA 1
ATOM 8494 C C . LEU B 1 417 ? -5.895 -9.961 -22.578 1 88.44 417 LEU B C 1
ATOM 8496 O O . LEU B 1 417 ? -5.777 -11.023 -23.203 1 88.44 417 LEU B O 1
ATOM 8500 N N . VAL B 1 418 ? -4.973 -9.141 -22.359 1 84.06 418 VAL B N 1
ATOM 8501 C CA . VAL B 1 418 ? -3.631 -9.422 -22.859 1 84.06 418 VAL B CA 1
ATOM 8502 C C . VAL B 1 418 ? -3.053 -10.641 -22.141 1 84.06 418 VAL B C 1
ATOM 8504 O O . VAL B 1 418 ? -2.379 -11.469 -22.75 1 84.06 418 VAL B O 1
ATOM 8507 N N . GLN B 1 419 ? -3.305 -10.68 -20.906 1 84.19 419 GLN B N 1
ATOM 8508 C CA . GLN B 1 419 ? -2.844 -11.836 -20.141 1 84.19 419 GLN B CA 1
ATOM 8509 C C . GLN B 1 419 ? -3.455 -13.125 -20.672 1 84.19 419 GLN B C 1
ATOM 8511 O O . GLN B 1 419 ? -2.76 -14.133 -20.828 1 84.19 419 GLN B O 1
ATOM 8516 N N . ALA B 1 420 ? -4.738 -13.125 -20.938 1 91.88 420 ALA B N 1
ATOM 8517 C CA . ALA B 1 420 ? -5.426 -14.297 -21.469 1 91.88 420 ALA B CA 1
ATOM 8518 C C . ALA B 1 420 ? -4.887 -14.664 -22.859 1 91.88 420 ALA B C 1
ATOM 8520 O O . ALA B 1 420 ? -4.617 -15.836 -23.141 1 91.88 420 ALA B O 1
ATOM 8521 N N . LEU B 1 421 ? -4.652 -13.695 -23.625 1 93.19 421 LEU B N 1
ATOM 8522 C CA . LEU B 1 421 ? -4.156 -13.914 -24.984 1 93.19 421 LEU B CA 1
ATOM 8523 C C . LEU B 1 421 ? -2.721 -14.438 -24.953 1 93.19 421 LEU B C 1
ATOM 8525 O O . LEU B 1 421 ? -2.371 -15.352 -25.703 1 93.19 421 LEU B O 1
ATOM 8529 N N . LEU B 1 422 ? -1.969 -13.852 -24.141 1 87.06 422 LEU B N 1
ATOM 8530 C CA . LEU B 1 422 ? -0.57 -14.25 -24.031 1 87.06 422 LEU B CA 1
ATOM 8531 C C . LEU B 1 422 ? -0.452 -15.711 -23.594 1 87.06 422 LEU B C 1
ATOM 8533 O O . LEU B 1 422 ? 0.339 -16.469 -24.156 1 87.06 422 LEU B O 1
ATOM 8537 N N . MET B 1 423 ? -1.201 -16.094 -22.609 1 89.56 423 MET B N 1
ATOM 8538 C CA . MET B 1 423 ? -1.166 -17.484 -22.141 1 89.56 423 MET B CA 1
ATOM 8539 C C . MET B 1 423 ? -1.685 -18.438 -23.203 1 89.56 423 MET B C 1
ATOM 8541 O O . MET B 1 423 ? -1.171 -19.547 -23.359 1 89.56 423 MET B O 1
ATOM 8545 N N . SER B 1 424 ? -2.697 -17.922 -23.922 1 93.75 424 SER B N 1
ATOM 8546 C CA . SER B 1 424 ? -3.24 -18.719 -25.016 1 93.75 424 SER B CA 1
ATOM 8547 C C . SER B 1 424 ? -2.193 -18.938 -26.109 1 93.75 424 SER B C 1
ATOM 8549 O O . SER B 1 424 ? -1.984 -20.078 -26.547 1 93.75 424 SER B O 1
ATOM 8551 N N . LEU B 1 425 ? -1.502 -17.953 -26.422 1 91.25 425 LEU B N 1
ATOM 8552 C CA . LEU B 1 425 ? -0.507 -18.047 -27.484 1 91.25 425 LEU B CA 1
ATOM 8553 C C . LEU B 1 425 ? 0.704 -18.844 -27.031 1 91.25 425 LEU B C 1
ATOM 8555 O O . LEU B 1 425 ? 1.288 -19.594 -27.828 1 91.25 425 LEU B O 1
ATOM 8559 N N . LEU B 1 426 ? 0.99 -18.688 -25.875 1 86.06 426 LEU B N 1
ATOM 8560 C CA . LEU B 1 426 ? 2.117 -19.453 -25.344 1 86.06 426 LEU B CA 1
ATOM 8561 C C . LEU B 1 426 ? 1.813 -20.938 -25.359 1 86.06 426 LEU B C 1
ATOM 8563 O O . LEU B 1 426 ? 2.617 -21.734 -25.844 1 86.06 426 LEU B O 1
ATOM 8567 N N . LEU B 1 427 ? 0.707 -21.344 -24.844 1 89.38 427 LEU B N 1
ATOM 8568 C CA . LEU B 1 427 ? 0.307 -22.75 -24.859 1 89.38 427 LEU B CA 1
ATOM 8569 C C . LEU B 1 427 ? 0.12 -23.25 -26.281 1 89.38 427 LEU B C 1
ATOM 8571 O O . LEU B 1 427 ? 0.528 -24.375 -26.609 1 89.38 427 LEU B O 1
ATOM 8575 N N . GLY B 1 428 ? -0.449 -22.391 -27.078 1 89.44 428 GLY B N 1
ATOM 8576 C CA . GLY B 1 428 ? -0.669 -22.766 -28.469 1 89.44 428 GLY B CA 1
ATOM 8577 C C . GLY B 1 428 ? 0.619 -23 -29.234 1 89.44 428 GLY B C 1
ATOM 8578 O O . GLY B 1 428 ? 0.703 -23.922 -30.047 1 89.44 428 GLY B O 1
ATOM 8579 N N . THR B 1 429 ? 1.593 -22.281 -28.906 1 86.75 429 THR B N 1
ATOM 8580 C CA . THR B 1 429 ? 2.861 -22.391 -29.625 1 86.75 429 THR B CA 1
ATOM 8581 C C . THR B 1 429 ? 3.619 -23.641 -29.156 1 86.75 429 THR B C 1
ATOM 8583 O O . THR B 1 429 ? 4.27 -24.312 -29.969 1 86.75 429 THR B O 1
ATOM 8586 N N . VAL B 1 430 ? 3.533 -23.984 -27.953 1 84.31 430 VAL B N 1
ATOM 8587 C CA . VAL B 1 430 ? 4.246 -25.141 -27.422 1 84.31 430 VAL B CA 1
ATOM 8588 C C . VAL B 1 430 ? 3.596 -26.422 -27.922 1 84.31 430 VAL B C 1
ATOM 8590 O O . VAL B 1 430 ? 4.293 -27.391 -28.266 1 84.31 430 VAL B O 1
ATOM 8593 N N . TYR B 1 431 ? 2.305 -26.438 -28.031 1 88.94 431 TYR B N 1
ATOM 8594 C CA . TYR B 1 431 ? 1.575 -27.641 -28.422 1 88.94 431 TYR B CA 1
ATOM 8595 C C . TYR B 1 431 ? 1.018 -27.484 -29.844 1 88.94 431 TYR B C 1
ATOM 8597 O O . TYR B 1 431 ? -0.101 -27.922 -30.125 1 88.94 431 TYR B O 1
ATOM 8605 N N . ILE B 1 432 ? 1.766 -26.859 -30.656 1 89.38 432 ILE B N 1
ATOM 8606 C CA . ILE B 1 432 ? 1.29 -26.578 -32 1 89.38 432 ILE B CA 1
ATOM 8607 C C . ILE B 1 432 ? 1.148 -27.891 -32.781 1 89.38 432 ILE B C 1
ATOM 8609 O O . ILE B 1 432 ? 2.053 -28.734 -32.75 1 89.38 432 ILE B O 1
ATOM 8613 N N . ASP B 1 433 ? 0.043 -28.125 -33.344 1 88.44 433 ASP B N 1
ATOM 8614 C CA . ASP B 1 433 ? -0.244 -29.25 -34.25 1 88.44 433 ASP B CA 1
ATOM 8615 C C . ASP B 1 433 ? 0.084 -30.578 -33.594 1 88.44 433 ASP B C 1
ATOM 8617 O O . ASP B 1 433 ? 1.014 -31.281 -34 1 88.44 433 ASP B O 1
ATOM 8621 N N . LEU B 1 434 ? -0.757 -30.984 -32.688 1 89.62 434 LEU B N 1
ATOM 8622 C CA . LEU B 1 434 ? -0.592 -32.25 -31.953 1 89.62 434 LEU B CA 1
ATOM 8623 C C . LEU B 1 434 ? -0.64 -33.438 -32.906 1 89.62 434 LEU B C 1
ATOM 8625 O O . LEU B 1 434 ? -1.523 -33.531 -33.75 1 89.62 434 LEU B O 1
ATOM 8629 N N . LYS B 1 435 ? 0.344 -34.25 -32.75 1 87.56 435 LYS B N 1
ATOM 8630 C CA . LYS B 1 435 ? 0.442 -35.438 -33.594 1 87.56 435 LYS B CA 1
ATOM 8631 C C . LYS B 1 435 ? -0.233 -36.625 -32.906 1 87.56 435 LYS B C 1
ATOM 8633 O O . LYS B 1 435 ? -0.677 -36.562 -31.766 1 87.56 435 LYS B O 1
ATOM 8638 N N . LEU B 1 436 ? -0.444 -37.719 -33.656 1 86.44 436 LEU B N 1
ATOM 8639 C CA . LEU B 1 436 ? -1.136 -38.875 -33.156 1 86.44 436 LEU B CA 1
ATOM 8640 C C . LEU B 1 436 ? -0.182 -40.062 -33.031 1 86.44 436 LEU B C 1
ATOM 8642 O O . LEU B 1 436 ? -0.612 -41.219 -33.062 1 86.44 436 LEU B O 1
ATOM 8646 N N . SER B 1 437 ? 1.089 -39.688 -32.812 1 82.69 437 SER B N 1
ATOM 8647 C CA . SER B 1 437 ? 2.062 -40.75 -32.594 1 82.69 437 SER B CA 1
ATOM 8648 C C . SER B 1 437 ? 2.049 -41.219 -31.141 1 82.69 437 SER B C 1
ATOM 8650 O O . SER B 1 437 ? 1.401 -40.594 -30.297 1 82.69 437 SER B O 1
ATOM 8652 N N . GLN B 1 438 ? 2.738 -42.312 -30.812 1 78.88 438 GLN B N 1
ATOM 8653 C CA . GLN B 1 438 ? 2.75 -42.875 -29.469 1 78.88 438 GLN B CA 1
ATOM 8654 C C . GLN B 1 438 ? 3.42 -41.938 -28.469 1 78.88 438 GLN B C 1
ATOM 8656 O O . GLN B 1 438 ? 2.975 -41.781 -27.328 1 78.88 438 GLN B O 1
ATOM 8661 N N . VAL B 1 439 ? 4.379 -41.25 -28.984 1 74.75 439 VAL B N 1
ATOM 8662 C CA . VAL B 1 439 ? 5.137 -40.375 -28.109 1 74.75 439 VAL B CA 1
ATOM 8663 C C . VAL B 1 439 ? 4.324 -39.094 -27.828 1 74.75 439 VAL B C 1
ATOM 8665 O O . VAL B 1 439 ? 4.52 -38.438 -26.812 1 74.75 439 VAL B O 1
ATOM 8668 N N . SER B 1 440 ? 3.273 -38.875 -28.703 1 84.19 440 SER B N 1
ATOM 8669 C CA . SER B 1 440 ? 2.49 -37.656 -28.594 1 84.19 440 SER B CA 1
ATOM 8670 C C . SER B 1 440 ? 1.3 -37.844 -27.656 1 84.19 440 SER B C 1
ATOM 8672 O O . SER B 1 440 ? 0.556 -36.906 -27.391 1 84.19 440 SER B O 1
ATOM 8674 N N . ILE B 1 441 ? 1.106 -39.094 -27.172 1 85.06 441 ILE B N 1
ATOM 8675 C CA . ILE B 1 441 ? 0.005 -39.344 -26.25 1 85.06 441 ILE B CA 1
ATOM 8676 C C . ILE B 1 441 ? 0.17 -38.5 -25 1 85.06 441 ILE B C 1
ATOM 8678 O O . ILE B 1 441 ? -0.788 -37.875 -24.531 1 85.06 441 ILE B O 1
ATOM 8682 N N . ARG B 1 442 ? 1.341 -38.406 -24.5 1 84.81 442 ARG B N 1
ATOM 8683 C CA . ARG B 1 442 ? 1.614 -37.594 -23.328 1 84.81 442 ARG B CA 1
ATOM 8684 C C . ARG B 1 442 ? 1.34 -36.125 -23.609 1 84.81 442 ARG B C 1
ATOM 8686 O O . ARG B 1 442 ? 0.872 -35.406 -22.734 1 84.81 442 ARG B O 1
ATOM 8693 N N . ASP B 1 443 ? 1.604 -35.656 -24.844 1 88.19 443 ASP B N 1
ATOM 8694 C CA . ASP B 1 443 ? 1.361 -34.281 -25.219 1 88.19 443 ASP B CA 1
ATOM 8695 C C . ASP B 1 443 ? -0.128 -33.938 -25.172 1 88.19 443 ASP B C 1
ATOM 8697 O O . ASP B 1 443 ? -0.509 -32.844 -24.766 1 88.19 443 ASP B O 1
ATOM 8701 N N . TRP B 1 444 ? -0.912 -34.906 -25.562 1 91.06 444 TRP B N 1
ATOM 8702 C CA . TRP B 1 444 ? -2.357 -34.719 -25.531 1 91.06 444 TRP B CA 1
ATOM 8703 C C . TRP B 1 444 ? -2.852 -34.531 -24.094 1 91.06 444 TRP B C 1
ATOM 8705 O O . TRP B 1 444 ? -3.641 -33.656 -23.812 1 91.06 444 TRP B O 1
ATOM 8715 N N . PHE B 1 445 ? -2.342 -35.375 -23.203 1 90.75 445 PHE B N 1
ATOM 8716 C CA . PHE B 1 445 ? -2.736 -35.25 -21.797 1 90.75 445 PHE B CA 1
ATOM 8717 C C . PHE B 1 445 ? -2.125 -34 -21.172 1 90.75 445 PHE B C 1
ATOM 8719 O O . PHE B 1 445 ? -2.754 -33.344 -20.344 1 90.75 445 PHE B O 1
ATOM 8726 N N . GLY B 1 446 ? -0.955 -33.688 -21.641 1 89.88 446 GLY B N 1
ATOM 8727 C CA . GLY B 1 446 ? -0.266 -32.5 -21.125 1 89.88 446 GLY B CA 1
ATOM 8728 C C . GLY B 1 446 ? -0.979 -31.203 -21.438 1 89.88 446 GLY B C 1
ATOM 8729 O O . GLY B 1 446 ? -1.117 -30.344 -20.562 1 89.88 446 GLY B O 1
ATOM 8730 N N . VAL B 1 447 ? -1.438 -31.078 -22.656 1 92 447 VAL B N 1
ATOM 8731 C CA . VAL B 1 447 ? -2.094 -29.844 -23.047 1 92 447 VAL B CA 1
ATOM 8732 C C . VAL B 1 447 ? -3.414 -29.688 -22.297 1 92 447 VAL B C 1
ATOM 8734 O O . VAL B 1 447 ? -3.783 -28.578 -21.891 1 92 447 VAL B O 1
ATOM 8737 N N . MET B 1 448 ? -4.164 -30.812 -22.094 1 93.88 448 MET B N 1
ATOM 8738 C CA . MET B 1 448 ? -5.422 -30.75 -21.359 1 93.88 448 MET B CA 1
ATOM 8739 C C . MET B 1 448 ? -5.184 -30.328 -19.906 1 93.88 448 MET B C 1
ATOM 8741 O O . MET B 1 448 ? -5.969 -29.562 -19.344 1 93.88 448 MET B O 1
ATOM 8745 N N . PHE B 1 449 ? -4.117 -30.75 -19.359 1 92.06 449 PHE B N 1
ATOM 8746 C CA . PHE B 1 449 ? -3.764 -30.406 -17.984 1 92.06 449 PHE B CA 1
ATOM 8747 C C . PHE B 1 449 ? -3.324 -28.953 -17.906 1 92.06 449 PHE B C 1
ATOM 8749 O O . PHE B 1 449 ? -3.799 -28.203 -17.047 1 92.06 449 PHE B O 1
ATOM 8756 N N . MET B 1 450 ? -2.535 -28.516 -18.812 1 91.19 450 MET B N 1
ATOM 8757 C CA . MET B 1 450 ? -1.937 -27.188 -18.766 1 91.19 450 MET B CA 1
ATOM 8758 C C . MET B 1 450 ? -2.984 -26.109 -19.016 1 91.19 450 MET B C 1
ATOM 8760 O O . MET B 1 450 ? -2.902 -25.016 -18.469 1 91.19 450 MET B O 1
ATOM 8764 N N . ILE B 1 451 ? -3.934 -26.422 -19.844 1 92.81 451 ILE B N 1
ATOM 8765 C CA . ILE B 1 451 ? -5 -25.469 -20.125 1 92.81 451 ILE B CA 1
ATOM 8766 C C . ILE B 1 451 ? -5.766 -25.172 -18.828 1 92.81 451 ILE B C 1
ATOM 8768 O O . ILE B 1 451 ? -6.207 -24.031 -18.625 1 92.81 451 ILE B O 1
ATOM 8772 N N . SER B 1 452 ? -5.848 -26.109 -17.953 1 91.31 452 SER B N 1
ATOM 8773 C CA . SER B 1 452 ? -6.605 -25.938 -16.719 1 91.31 452 SER B CA 1
ATOM 8774 C C . SER B 1 452 ? -5.766 -25.281 -15.633 1 91.31 452 SER B C 1
ATOM 8776 O O . SER B 1 452 ? -6.301 -24.766 -14.648 1 91.31 452 SER B O 1
ATOM 8778 N N . VAL B 1 453 ? -4.488 -25.234 -15.789 1 89.38 453 VAL B N 1
ATOM 8779 C CA . VAL B 1 453 ? -3.641 -24.844 -14.672 1 89.38 453 VAL B CA 1
ATOM 8780 C C . VAL B 1 453 ? -2.994 -23.484 -14.969 1 89.38 453 VAL B C 1
ATOM 8782 O O . VAL B 1 453 ? -2.951 -22.609 -14.102 1 89.38 453 VAL B O 1
ATOM 8785 N N . MET B 1 454 ? -2.523 -23.297 -16.109 1 86.94 454 MET B N 1
ATOM 8786 C CA . MET B 1 454 ? -1.634 -22.172 -16.406 1 86.94 454 MET B CA 1
ATOM 8787 C C . MET B 1 454 ? -2.375 -20.844 -16.297 1 86.94 454 MET B C 1
ATOM 8789 O O . MET B 1 454 ? -1.91 -19.922 -15.633 1 86.94 454 MET B O 1
ATOM 8793 N N . TYR B 1 455 ? -3.504 -20.75 -16.953 1 89.38 455 TYR B N 1
ATOM 8794 C CA . TYR B 1 455 ? -4.23 -19.484 -17 1 89.38 455 TYR B CA 1
ATOM 8795 C C . TYR B 1 455 ? -4.832 -19.156 -15.633 1 89.38 455 TYR B C 1
ATOM 8797 O O . TYR B 1 455 ? -4.699 -18.031 -15.141 1 89.38 455 TYR B O 1
ATOM 8805 N N . PRO B 1 456 ? -5.445 -20.094 -14.938 1 88.31 456 PRO B N 1
ATOM 8806 C CA . PRO B 1 456 ? -6.031 -19.797 -13.625 1 88.31 456 PRO B CA 1
ATOM 8807 C C . PRO B 1 456 ? -4.996 -19.328 -12.609 1 88.31 456 PRO B C 1
ATOM 8809 O O . PRO B 1 456 ? -5.312 -18.516 -11.734 1 88.31 456 PRO B O 1
ATOM 8812 N N . TYR B 1 457 ? -3.881 -19.766 -12.758 1 81.06 457 TYR B N 1
ATOM 8813 C CA . TYR B 1 457 ? -2.822 -19.359 -11.836 1 81.06 457 TYR B CA 1
ATOM 8814 C C . TYR B 1 457 ? -2.609 -17.844 -11.891 1 81.06 457 TYR B C 1
ATOM 8816 O O . TYR B 1 457 ? -2.438 -17.203 -10.852 1 81.06 457 TYR B O 1
ATOM 8824 N N . MET B 1 458 ? -2.605 -17.344 -13.031 1 81.44 458 MET B N 1
ATOM 8825 C CA . MET B 1 458 ? -2.414 -15.914 -13.227 1 81.44 458 MET B CA 1
ATOM 8826 C C . MET B 1 458 ? -3.648 -15.133 -12.781 1 81.44 458 MET B C 1
ATOM 8828 O O . MET B 1 458 ? -3.529 -14.039 -12.234 1 81.44 458 MET B O 1
ATOM 8832 N N . VAL B 1 459 ? -4.742 -15.711 -12.953 1 88.38 459 VAL B N 1
ATOM 8833 C CA . VAL B 1 459 ? -6.012 -15.047 -12.664 1 88.38 459 VAL B CA 1
ATOM 8834 C C . VAL B 1 459 ? -6.184 -14.898 -11.148 1 88.38 459 VAL B C 1
ATOM 8836 O O . VAL B 1 459 ? -6.676 -13.875 -10.672 1 88.38 459 VAL B O 1
ATOM 8839 N N . ILE B 1 460 ? -5.73 -15.859 -10.398 1 90.06 460 ILE B N 1
ATOM 8840 C CA . ILE B 1 460 ? -5.949 -15.898 -8.961 1 90.06 460 ILE B CA 1
ATOM 8841 C C . ILE B 1 460 ? -5.289 -14.688 -8.305 1 90.06 460 ILE B C 1
ATOM 8843 O O . ILE B 1 460 ? -5.93 -13.961 -7.543 1 90.06 460 ILE B O 1
ATOM 8847 N N . LEU B 1 461 ? -4.117 -14.375 -8.68 1 82.75 461 LEU B N 1
ATOM 8848 C CA . LEU B 1 461 ? -3.381 -13.297 -8.031 1 82.75 461 LEU B CA 1
ATOM 8849 C C . LEU B 1 461 ? -3.967 -11.938 -8.414 1 82.75 461 LEU B C 1
ATOM 8851 O O . LEU B 1 461 ? -4.137 -11.07 -7.551 1 82.75 461 LEU B O 1
ATOM 8855 N N . GLY B 1 462 ? -4.246 -11.82 -9.648 1 84.19 462 GLY B N 1
ATOM 8856 C CA . GLY B 1 462 ? -4.809 -10.555 -10.109 1 84.19 462 GLY B CA 1
ATOM 8857 C C . GLY B 1 462 ? -6.148 -10.242 -9.469 1 84.19 462 GLY B C 1
ATOM 8858 O O . GLY B 1 462 ? -6.402 -9.094 -9.086 1 84.19 462 GLY B O 1
ATOM 8859 N N . LEU B 1 463 ? -6.898 -11.258 -9.312 1 90.88 463 LEU B N 1
ATOM 8860 C CA . LEU B 1 463 ? -8.234 -11.047 -8.773 1 90.88 463 LEU B CA 1
ATOM 8861 C C . LEU B 1 463 ? -8.18 -10.773 -7.273 1 90.88 463 LEU B C 1
ATOM 8863 O O . LEU B 1 463 ? -8.961 -9.977 -6.758 1 90.88 463 LEU B O 1
ATOM 8867 N N . ILE B 1 464 ? -7.293 -11.398 -6.574 1 90.81 464 ILE B N 1
ATOM 8868 C CA . ILE B 1 464 ? -7.125 -11.133 -5.152 1 90.81 464 ILE B CA 1
ATOM 8869 C C . ILE B 1 464 ? -6.727 -9.672 -4.945 1 90.81 464 ILE B C 1
ATOM 8871 O O . ILE B 1 464 ? -7.234 -9.008 -4.039 1 90.81 464 ILE B O 1
ATOM 8875 N N . GLY B 1 465 ? -5.879 -9.172 -5.801 1 86.12 465 GLY B N 1
ATOM 8876 C CA . GLY B 1 465 ? -5.48 -7.773 -5.73 1 86.12 465 GLY B CA 1
ATOM 8877 C C . GLY B 1 465 ? -6.637 -6.812 -5.918 1 86.12 465 GLY B C 1
ATOM 8878 O O . GLY B 1 465 ? -6.781 -5.848 -5.16 1 86.12 465 GLY B O 1
ATOM 8879 N N . THR B 1 466 ? -7.41 -7.117 -6.805 1 87.5 466 THR B N 1
ATOM 8880 C CA . THR B 1 466 ? -8.562 -6.27 -7.082 1 87.5 466 THR B CA 1
ATOM 8881 C C . THR B 1 466 ? -9.547 -6.289 -5.91 1 87.5 466 THR B C 1
ATOM 8883 O O . THR B 1 466 ? -10.102 -5.25 -5.543 1 87.5 466 THR B O 1
ATOM 8886 N N . CYS B 1 467 ? -9.742 -7.473 -5.375 1 91.62 467 CYS B N 1
ATOM 8887 C CA . CYS B 1 467 ? -10.68 -7.602 -4.262 1 91.62 467 CYS B CA 1
ATOM 8888 C C . CYS B 1 467 ? -10.172 -6.852 -3.035 1 91.62 467 CYS B C 1
ATOM 8890 O O . CYS B 1 467 ? -10.961 -6.234 -2.314 1 91.62 467 CYS B O 1
ATOM 8892 N N . HIS B 1 468 ? -8.969 -6.871 -2.848 1 88.62 468 HIS B N 1
ATOM 8893 C CA . HIS B 1 468 ? -8.422 -6.188 -1.682 1 88.62 468 HIS B CA 1
ATOM 8894 C C . HIS B 1 468 ? -8.43 -4.676 -1.875 1 88.62 468 HIS B C 1
ATOM 8896 O O . HIS B 1 468 ? -8.57 -3.924 -0.91 1 88.62 468 HIS B O 1
ATOM 8902 N N . GLU B 1 469 ? -8.305 -4.246 -3.029 1 85 469 GLU B N 1
ATOM 8903 C CA . GLU B 1 469 ? -8.438 -2.82 -3.309 1 85 469 GLU B CA 1
ATOM 8904 C C . GLU B 1 469 ? -9.859 -2.334 -3.041 1 85 469 GLU B C 1
ATOM 8906 O O . GLU B 1 469 ? -10.062 -1.203 -2.596 1 85 469 GLU B O 1
ATOM 8911 N N . GLU B 1 470 ? -10.734 -3.217 -3.303 1 89.5 470 GLU B N 1
ATOM 8912 C CA . GLU B 1 470 ? -12.141 -2.873 -3.119 1 89.5 470 GLU B CA 1
ATOM 8913 C C . GLU B 1 470 ? -12.508 -2.816 -1.639 1 89.5 470 GLU B C 1
ATOM 8915 O O . GLU B 1 470 ? -13.531 -2.24 -1.269 1 89.5 470 GLU B O 1
ATOM 8920 N N . ARG B 1 471 ? -11.68 -3.395 -0.81 1 88.06 471 ARG B N 1
ATOM 8921 C CA . ARG B 1 471 ? -11.945 -3.355 0.625 1 88.06 471 ARG B CA 1
ATOM 8922 C C . ARG B 1 471 ? -11.875 -1.928 1.156 1 88.06 471 ARG B C 1
ATOM 8924 O O . ARG B 1 471 ? -12.438 -1.622 2.207 1 88.06 471 ARG B O 1
ATOM 8931 N N . ARG B 1 472 ? -11.281 -1.092 0.41 1 81.06 472 ARG B N 1
ATOM 8932 C CA . ARG B 1 472 ? -11.109 0.296 0.831 1 81.06 472 ARG B CA 1
ATOM 8933 C C . ARG B 1 472 ? -12.461 0.986 0.991 1 81.06 472 ARG B C 1
ATOM 8935 O O . ARG B 1 472 ? -12.648 1.8 1.898 1 81.06 472 ARG B O 1
ATOM 8942 N N . PHE B 1 473 ? -13.328 0.637 0.112 1 86.81 473 PHE B N 1
ATOM 8943 C CA . PHE B 1 473 ? -14.625 1.289 0.238 1 86.81 473 PHE B CA 1
ATOM 8944 C C . PHE B 1 473 ? -15.664 0.329 0.81 1 86.81 473 PHE B C 1
ATOM 8946 O O . PHE B 1 473 ? -16.641 0.757 1.429 1 86.81 473 PHE B O 1
ATOM 8953 N N . LEU B 1 474 ? -15.445 -0.998 0.684 1 90.19 474 LEU B N 1
ATOM 8954 C CA . LEU B 1 474 ? -16.422 -2.002 1.113 1 90.19 474 LEU B CA 1
ATOM 8955 C C . LEU B 1 474 ? -16.625 -1.946 2.623 1 90.19 474 LEU B C 1
ATOM 8957 O O . LEU B 1 474 ? -17.766 -1.952 3.098 1 90.19 474 LEU B O 1
ATOM 8961 N N . TYR B 1 475 ? -15.609 -1.832 3.365 1 86.62 475 TYR B N 1
ATOM 8962 C CA . TYR B 1 475 ? -15.672 -1.82 4.82 1 86.62 475 TYR B CA 1
ATOM 8963 C C . TYR B 1 475 ? -16.531 -0.661 5.32 1 86.62 475 TYR B C 1
ATOM 8965 O O . TYR B 1 475 ? -17.391 -0.844 6.18 1 86.62 475 TYR B O 1
ATOM 8973 N N . PHE B 1 476 ? -16.391 0.427 4.754 1 83.62 476 PHE B N 1
ATOM 8974 C CA . PHE B 1 476 ? -17.062 1.624 5.23 1 83.62 476 PHE B CA 1
ATOM 8975 C C . PHE B 1 476 ? -18.516 1.647 4.754 1 83.62 476 PHE B C 1
ATOM 8977 O O . PHE B 1 476 ? -19.406 2.1 5.477 1 83.62 476 PHE B O 1
ATOM 8984 N N . GLU B 1 477 ? -18.703 1.161 3.607 1 88.56 477 GLU B N 1
ATOM 8985 C CA . GLU B 1 477 ? -20.078 1.097 3.104 1 88.56 477 GLU B CA 1
ATOM 8986 C C . GLU B 1 477 ? -20.922 0.116 3.914 1 88.56 477 GLU B C 1
ATOM 8988 O O . GLU B 1 477 ? -22.109 0.352 4.145 1 88.56 477 GLU B O 1
ATOM 8993 N N . LEU B 1 478 ? -20.281 -0.906 4.34 1 86.94 478 LEU B N 1
ATOM 8994 C CA . LEU B 1 478 ? -21 -1.882 5.156 1 86.94 478 LEU B CA 1
ATOM 8995 C C . LEU B 1 478 ? -21.203 -1.354 6.57 1 86.94 478 LEU B C 1
ATOM 8997 O O . LEU B 1 478 ? -22.234 -1.622 7.188 1 86.94 478 LEU B O 1
ATOM 9001 N N . GLN B 1 479 ? -20.25 -0.603 7.023 1 79 479 GLN B N 1
ATOM 9002 C CA . GLN B 1 479 ? -20.391 0.005 8.344 1 79 479 GLN B CA 1
ATOM 9003 C C . GLN B 1 479 ? -21.516 1.04 8.359 1 79 479 GLN B C 1
ATOM 9005 O O . GLN B 1 479 ? -22.203 1.195 9.367 1 79 479 GLN B O 1
ATOM 9010 N N . ASP B 1 480 ? -21.625 1.681 7.211 1 80.69 480 ASP B N 1
ATOM 9011 C CA . ASP B 1 480 ? -22.688 2.664 7.078 1 80.69 480 ASP B CA 1
ATOM 9012 C C . ASP B 1 480 ? -24.016 1.99 6.734 1 80.69 480 ASP B C 1
ATOM 9014 O O . ASP B 1 480 ? -25.031 2.664 6.551 1 80.69 480 ASP B O 1
ATOM 9018 N N . ARG B 1 481 ? -24.047 0.642 6.582 1 81.12 481 ARG B N 1
ATOM 9019 C CA . ARG B 1 481 ? -25.234 -0.15 6.27 1 81.12 481 ARG B CA 1
ATOM 9020 C C . ARG B 1 481 ? -25.891 0.334 4.984 1 81.12 481 ARG B C 1
ATOM 9022 O O . ARG B 1 481 ? -27.109 0.517 4.934 1 81.12 481 ARG B O 1
ATOM 9029 N N . LEU B 1 482 ? -25.094 0.596 4.09 1 87 482 LEU B N 1
ATOM 9030 C CA . LEU B 1 482 ? -25.594 1.041 2.795 1 87 482 LEU B CA 1
ATOM 9031 C C . LEU B 1 482 ? -26.344 -0.085 2.088 1 87 482 LEU B C 1
ATOM 9033 O O . LEU B 1 482 ? -27.375 0.153 1.443 1 87 482 LEU B O 1
ATOM 9037 N N . TYR B 1 483 ? -25.812 -1.278 2.125 1 90.94 483 TYR B N 1
ATOM 9038 C CA . TYR B 1 483 ? -26.438 -2.467 1.551 1 90.94 483 TYR B CA 1
ATOM 9039 C C . TYR B 1 483 ? -26.109 -3.707 2.373 1 90.94 483 TYR B C 1
ATOM 9041 O O . TYR B 1 483 ? -25.25 -3.664 3.256 1 90.94 483 TYR B O 1
ATOM 9049 N N . HIS B 1 484 ? -26.891 -4.672 2.059 1 91.38 484 HIS B N 1
ATOM 9050 C CA . HIS B 1 484 ? -26.656 -5.965 2.689 1 91.38 484 HIS B CA 1
ATOM 9051 C C . HIS B 1 484 ? -25.453 -6.668 2.055 1 91.38 484 HIS B C 1
ATOM 9053 O O . HIS B 1 484 ? -25.281 -6.617 0.836 1 91.38 484 HIS B O 1
ATOM 9059 N N . PRO B 1 485 ? -24.641 -7.316 2.887 1 92.88 485 PRO B N 1
ATOM 9060 C CA . PRO B 1 485 ? -23.469 -8 2.334 1 92.88 485 PRO B CA 1
ATOM 9061 C C . PRO B 1 485 ? -23.844 -9.039 1.273 1 92.88 485 PRO B C 1
ATOM 9063 O O . PRO B 1 485 ? -23.078 -9.258 0.334 1 92.88 485 PRO B O 1
ATOM 9066 N N . ALA B 1 486 ? -24.984 -9.625 1.361 1 94 486 ALA B N 1
ATOM 9067 C CA . ALA B 1 486 ? -25.422 -10.609 0.375 1 94 486 ALA B CA 1
ATOM 9068 C C . ALA B 1 486 ? -25.656 -9.953 -0.984 1 94 486 ALA B C 1
ATOM 9070 O O . ALA B 1 486 ? -25.375 -10.555 -2.023 1 94 486 ALA B O 1
ATOM 9071 N N . ALA B 1 487 ? -26.219 -8.758 -0.915 1 94.81 487 ALA B N 1
ATOM 9072 C CA . ALA B 1 487 ? -26.422 -8.047 -2.174 1 94.81 487 ALA B CA 1
ATOM 9073 C C . ALA B 1 487 ? -25.109 -7.75 -2.869 1 94.81 487 ALA B C 1
ATOM 9075 O O . ALA B 1 487 ? -25 -7.887 -4.09 1 94.81 487 ALA B O 1
ATOM 9076 N N . TYR B 1 488 ? -24.172 -7.391 -2.072 1 94.75 488 TYR B N 1
ATOM 9077 C CA . TYR B 1 488 ? -22.844 -7.152 -2.621 1 94.75 488 TYR B CA 1
ATOM 9078 C C . TYR B 1 488 ? -22.266 -8.43 -3.209 1 94.75 488 TYR B C 1
ATOM 9080 O O . TYR B 1 488 ? -21.703 -8.414 -4.305 1 94.75 488 TYR B O 1
ATOM 9088 N N . TYR B 1 489 ? -22.406 -9.508 -2.488 1 95 489 TYR B N 1
ATOM 9089 C CA . TYR B 1 489 ? -21.891 -10.812 -2.881 1 95 489 TYR B CA 1
ATOM 9090 C C . TYR B 1 489 ? -22.406 -11.219 -4.254 1 95 489 TYR B C 1
ATOM 9092 O O . TYR B 1 489 ? -21.641 -11.539 -5.152 1 95 489 TYR B O 1
ATOM 9100 N N . PHE B 1 490 ? -23.672 -11.203 -4.426 1 95.69 490 PHE B N 1
ATOM 9101 C CA . PHE B 1 490 ? -24.281 -11.617 -5.688 1 95.69 490 PHE B CA 1
ATOM 9102 C C . PHE B 1 490 ? -23.891 -10.656 -6.809 1 95.69 490 PHE B C 1
ATOM 9104 O O . PHE B 1 490 ? -23.641 -11.078 -7.934 1 95.69 490 PHE B O 1
ATOM 9111 N N . ALA B 1 491 ? -23.875 -9.391 -6.441 1 96.31 491 ALA B N 1
ATOM 9112 C CA . ALA B 1 491 ? -23.516 -8.406 -7.457 1 96.31 491 ALA B CA 1
ATOM 9113 C C . ALA B 1 491 ? -22.078 -8.602 -7.934 1 96.31 491 ALA B C 1
ATOM 9115 O O . ALA B 1 491 ? -21.797 -8.516 -9.133 1 96.31 491 ALA B O 1
ATOM 9116 N N . LYS B 1 492 ? -21.219 -8.883 -7.012 1 95.38 492 LYS B N 1
ATOM 9117 C CA . LYS B 1 492 ? -19.812 -9.078 -7.344 1 95.38 492 LYS B CA 1
ATOM 9118 C C . LYS B 1 492 ? -19.625 -10.328 -8.195 1 95.38 492 LYS B C 1
ATOM 9120 O O . LYS B 1 492 ? -18.922 -10.289 -9.211 1 95.38 492 LYS B O 1
ATOM 9125 N N . VAL B 1 493 ? -20.266 -11.422 -7.844 1 96.19 493 VAL B N 1
ATOM 9126 C CA . VAL B 1 493 ? -20.109 -12.695 -8.539 1 96.19 493 VAL B CA 1
ATOM 9127 C C . VAL B 1 493 ? -20.719 -12.594 -9.938 1 96.19 493 VAL B C 1
ATOM 9129 O O . VAL B 1 493 ? -20.078 -12.945 -10.93 1 96.19 493 VAL B O 1
ATOM 9132 N N . PHE B 1 494 ? -21.875 -12.016 -10.031 1 96.31 494 PHE B N 1
ATOM 9133 C CA . PHE B 1 494 ? -22.594 -11.984 -11.305 1 96.31 494 PHE B CA 1
ATOM 9134 C C . PHE B 1 494 ? -21.984 -10.938 -12.227 1 96.31 494 PHE B C 1
ATOM 9136 O O . PHE B 1 494 ? -22.016 -11.086 -13.453 1 96.31 494 PHE B O 1
ATOM 9143 N N . SER B 1 495 ? -21.469 -9.883 -11.656 1 95.44 495 SER B N 1
ATOM 9144 C CA . SER B 1 495 ? -20.859 -8.859 -12.5 1 95.44 495 SER B CA 1
ATOM 9145 C C . SER B 1 495 ? -19.547 -9.352 -13.094 1 95.44 495 SER B C 1
ATOM 9147 O O . SER B 1 495 ? -19.094 -8.828 -14.117 1 95.44 495 SER B O 1
ATOM 9149 N N . ASP B 1 496 ? -18.953 -10.367 -12.484 1 94.06 496 ASP B N 1
ATOM 9150 C CA . ASP B 1 496 ? -17.688 -10.914 -12.953 1 94.06 496 ASP B CA 1
ATOM 9151 C C . ASP B 1 496 ? -17.891 -11.883 -14.109 1 94.06 496 ASP B C 1
ATOM 9153 O O . ASP B 1 496 ? -16.984 -12.125 -14.898 1 94.06 496 ASP B O 1
ATOM 9157 N N . ILE B 1 497 ? -19.078 -12.43 -14.305 1 95.75 497 ILE B N 1
ATOM 9158 C CA . ILE B 1 497 ? -19.359 -13.539 -15.219 1 95.75 497 ILE B CA 1
ATOM 9159 C C . ILE B 1 497 ? -19.203 -13.062 -16.656 1 95.75 497 ILE B C 1
ATOM 9161 O O . ILE B 1 497 ? -18.531 -13.703 -17.469 1 95.75 497 ILE B O 1
ATOM 9165 N N . PRO B 1 498 ? -19.75 -11.922 -17.031 1 95.19 498 PRO B N 1
ATOM 9166 C CA . PRO B 1 498 ? -19.609 -11.508 -18.422 1 95.19 498 PRO B CA 1
ATOM 9167 C C . PRO B 1 498 ? -18.156 -11.281 -18.844 1 95.19 498 PRO B C 1
ATOM 9169 O O . PRO B 1 498 ? -17.766 -11.648 -19.953 1 95.19 498 PRO B O 1
ATOM 9172 N N . PHE B 1 499 ? -17.422 -10.719 -18.062 1 94.5 499 PHE B N 1
ATOM 9173 C CA . PHE B 1 499 ? -16.016 -10.477 -18.375 1 94.5 499 PHE B CA 1
ATOM 9174 C C . PHE B 1 499 ? -15.219 -11.773 -18.359 1 94.5 499 PHE B C 1
ATOM 9176 O O . PHE B 1 499 ? -14.32 -11.977 -19.172 1 94.5 499 PHE B O 1
ATOM 9183 N N . HIS B 1 500 ? -15.562 -12.633 -17.406 1 95 500 HIS B N 1
ATOM 9184 C CA . HIS B 1 500 ? -14.945 -13.953 -17.359 1 95 500 HIS B CA 1
ATOM 9185 C C . HIS B 1 500 ? -15.156 -14.719 -18.656 1 95 500 HIS B C 1
ATOM 9187 O O . HIS B 1 500 ? -14.219 -15.312 -19.188 1 95 500 HIS B O 1
ATOM 9193 N N . LEU B 1 501 ? -16.359 -14.633 -19.188 1 96.25 501 LEU B N 1
ATOM 9194 C CA . LEU B 1 501 ? -16.688 -15.344 -20.406 1 96.25 501 LEU B CA 1
ATOM 9195 C C . LEU B 1 501 ? -15.883 -14.805 -21.578 1 96.25 501 LEU B C 1
ATOM 9197 O O . LEU B 1 501 ? -15.391 -15.57 -22.406 1 96.25 501 LEU B O 1
ATOM 9201 N N . ILE B 1 502 ? -15.672 -13.562 -21.609 1 96.19 502 ILE B N 1
ATOM 9202 C CA . ILE B 1 502 ? -14.891 -12.945 -22.672 1 96.19 502 ILE B CA 1
ATOM 9203 C C . ILE B 1 502 ? -13.43 -13.367 -22.547 1 96.19 502 ILE B C 1
ATOM 9205 O O . ILE B 1 502 ? -12.805 -13.75 -23.531 1 96.19 502 ILE B O 1
ATOM 9209 N N . TYR B 1 503 ? -12.891 -13.336 -21.359 1 95.69 503 TYR B N 1
ATOM 9210 C CA . TYR B 1 503 ? -11.5 -13.711 -21.125 1 95.69 503 TYR B CA 1
ATOM 9211 C C . TYR B 1 503 ? -11.266 -15.164 -21.516 1 95.69 503 TYR B C 1
ATOM 9213 O O . TYR B 1 503 ? -10.242 -15.5 -22.109 1 95.69 503 TYR B O 1
ATOM 9221 N N . VAL B 1 504 ? -12.195 -16 -21.141 1 96.06 504 VAL B N 1
ATOM 9222 C CA . VAL B 1 504 ? -12.047 -17.438 -21.406 1 96.06 504 VAL B CA 1
ATOM 9223 C C . VAL B 1 504 ? -12.094 -17.688 -22.906 1 96.06 504 VAL B C 1
ATOM 9225 O O . VAL B 1 504 ? -11.352 -18.516 -23.422 1 96.06 504 VAL B O 1
ATOM 9228 N N . LEU B 1 505 ? -12.93 -16.984 -23.641 1 96.69 505 LEU B N 1
ATOM 9229 C CA . LEU B 1 505 ? -13 -17.125 -25.094 1 96.69 505 LEU B CA 1
ATOM 9230 C C . LEU B 1 505 ? -11.688 -16.703 -25.75 1 96.69 505 LEU B C 1
ATOM 9232 O O . LEU B 1 505 ? -11.195 -17.391 -26.656 1 96.69 505 LEU B O 1
ATOM 9236 N N . VAL B 1 506 ? -11.156 -15.648 -25.266 1 96.56 506 VAL B N 1
ATOM 9237 C CA . VAL B 1 506 ? -9.883 -15.172 -25.797 1 96.56 506 VAL B CA 1
ATOM 9238 C C . VAL B 1 506 ? -8.773 -16.172 -25.453 1 96.56 506 VAL B C 1
ATOM 9240 O O . VAL B 1 506 ? -7.84 -16.359 -26.234 1 96.56 506 VAL B O 1
ATOM 9243 N N . TYR B 1 507 ? -8.906 -16.844 -24.391 1 96 507 TYR B N 1
ATOM 9244 C CA . TYR B 1 507 ? -7.922 -17.812 -23.938 1 96 507 TYR B CA 1
ATOM 9245 C C . TYR B 1 507 ? -8.023 -19.109 -24.734 1 96 507 TYR B C 1
ATOM 9247 O O . TYR B 1 507 ? -7.012 -19.656 -25.156 1 96 507 TYR B O 1
ATOM 9255 N N . ILE B 1 508 ? -9.234 -19.547 -25.109 1 96.06 508 ILE B N 1
ATOM 9256 C CA . ILE B 1 508 ? -9.461 -20.891 -25.625 1 96.06 508 ILE B CA 1
ATOM 9257 C C . ILE B 1 508 ? -9.375 -20.875 -27.156 1 96.06 508 ILE B C 1
ATOM 9259 O O . ILE B 1 508 ? -8.82 -21.797 -27.766 1 96.06 508 ILE B O 1
ATOM 9263 N N . ILE B 1 509 ? -9.766 -19.828 -27.812 1 96 509 ILE B N 1
ATOM 9264 C CA . ILE B 1 509 ? -9.977 -19.844 -29.25 1 96 509 ILE B CA 1
ATOM 9265 C C . ILE B 1 509 ? -8.633 -19.953 -29.969 1 96 509 ILE B C 1
ATOM 9267 O O . ILE B 1 509 ? -8.422 -20.875 -30.766 1 96 509 ILE B O 1
ATOM 9271 N N . PRO B 1 510 ? -7.68 -19.078 -29.703 1 96.31 510 PRO B N 1
ATOM 9272 C CA . PRO B 1 510 ? -6.402 -19.234 -30.406 1 96.31 510 PRO B CA 1
ATOM 9273 C C . PRO B 1 510 ? -5.711 -20.562 -30.094 1 96.31 510 PRO B C 1
ATOM 9275 O O . PRO B 1 510 ? -5.172 -21.203 -31 1 96.31 510 PRO B O 1
ATOM 9278 N N . LEU B 1 511 ? -5.738 -20.969 -28.875 1 95.38 511 LEU B N 1
ATOM 9279 C CA . LEU B 1 511 ? -5.109 -22.219 -28.453 1 95.38 511 LEU B CA 1
ATOM 9280 C C . LEU B 1 511 ? -5.75 -23.406 -29.141 1 95.38 511 LEU B C 1
ATOM 9282 O O . LEU B 1 511 ? -5.051 -24.328 -29.594 1 95.38 511 LEU B O 1
ATOM 9286 N N . TYR B 1 512 ? -7.078 -23.406 -29.266 1 95.19 512 TYR B N 1
ATOM 9287 C CA . TYR B 1 512 ? -7.832 -24.5 -29.859 1 95.19 512 TYR B CA 1
ATOM 9288 C C . TYR B 1 512 ? -7.438 -24.719 -31.312 1 95.19 512 TYR B C 1
ATOM 9290 O O . TYR B 1 512 ? -7.219 -25.859 -31.75 1 95.19 512 TYR B O 1
ATOM 9298 N N . PHE B 1 513 ? -7.199 -23.703 -32.031 1 94.94 513 PHE B N 1
ATOM 9299 C CA . PHE B 1 513 ? -6.887 -23.781 -33.438 1 94.94 513 PHE B CA 1
ATOM 9300 C C . PHE B 1 513 ? -5.402 -24.062 -33.656 1 94.94 513 PHE B C 1
ATOM 9302 O O . PHE B 1 513 ? -5.027 -24.812 -34.562 1 94.94 513 PHE B O 1
ATOM 9309 N N . MET B 1 514 ? -4.598 -23.547 -32.875 1 94.19 514 MET B N 1
ATOM 9310 C CA . MET B 1 514 ? -3.16 -23.766 -33 1 94.19 514 MET B CA 1
ATOM 9311 C C . MET B 1 514 ? -2.797 -25.203 -32.656 1 94.19 514 MET B C 1
ATOM 9313 O O . MET B 1 514 ? -1.947 -25.812 -33.312 1 94.19 514 MET B O 1
ATOM 9317 N N . ALA B 1 515 ? -3.422 -25.75 -31.625 1 93.25 515 ALA B N 1
ATOM 9318 C CA . ALA B 1 515 ? -3.137 -27.125 -31.203 1 93.25 515 ALA B CA 1
ATOM 9319 C C . ALA B 1 515 ? -3.715 -28.141 -32.188 1 93.25 515 ALA B C 1
ATOM 9321 O O . ALA B 1 515 ? -3.322 -29.312 -32.188 1 93.25 515 ALA B O 1
ATOM 9322 N N . GLY B 1 516 ? -4.594 -27.734 -33.031 1 93.25 516 GLY B N 1
ATOM 9323 C CA . GLY B 1 516 ? -5.195 -28.609 -34.031 1 93.25 516 GLY B CA 1
ATOM 9324 C C . GLY B 1 516 ? -6.211 -29.578 -33.438 1 93.25 516 GLY B C 1
ATOM 9325 O O . GLY B 1 516 ? -6.266 -30.75 -33.812 1 93.25 516 GLY B O 1
ATOM 9326 N N . LEU B 1 517 ? -6.98 -29.125 -32.531 1 93.56 517 LEU B N 1
ATOM 9327 C CA . LEU B 1 517 ? -7.996 -29.969 -31.891 1 93.56 517 LEU B CA 1
ATOM 9328 C C . LEU B 1 517 ? -9.195 -30.156 -32.812 1 93.56 517 LEU B C 1
ATOM 9330 O O . LEU B 1 517 ? -9.414 -29.359 -33.719 1 93.56 517 LEU B O 1
ATOM 9334 N N . PRO B 1 518 ? -9.875 -31.203 -32.625 1 92 518 PRO B N 1
ATOM 9335 C CA . PRO B 1 518 ? -11.008 -31.484 -33.5 1 92 518 PRO B CA 1
ATOM 9336 C C . PRO B 1 518 ? -12.086 -30.406 -33.438 1 92 518 PRO B C 1
ATOM 9338 O O . PRO B 1 518 ? -12.438 -29.938 -32.344 1 92 518 PRO B O 1
ATOM 9341 N N . VAL B 1 519 ? -12.586 -30.062 -34.625 1 92 519 VAL B N 1
ATOM 9342 C CA . VAL B 1 519 ? -13.562 -28.969 -34.719 1 92 519 VAL B CA 1
ATOM 9343 C C . VAL B 1 519 ? -14.961 -29.547 -34.875 1 92 519 VAL B C 1
ATOM 9345 O O . VAL B 1 519 ? -15.414 -29.797 -36 1 92 519 VAL B O 1
ATOM 9348 N N . ASP B 1 520 ? -15.562 -29.984 -33.812 1 92.56 520 ASP B N 1
ATOM 9349 C CA . ASP B 1 520 ? -16.953 -30.422 -33.688 1 92.56 520 ASP B CA 1
ATOM 9350 C C . ASP B 1 520 ? -17.734 -29.516 -32.75 1 92.56 520 ASP B C 1
ATOM 9352 O O . ASP B 1 520 ? -17.219 -29.094 -31.703 1 92.56 520 ASP B O 1
ATOM 9356 N N . GLY B 1 521 ? -18.922 -29.109 -33.188 1 92.12 521 GLY B N 1
ATOM 9357 C CA . GLY B 1 521 ? -19.719 -28.188 -32.406 1 92.12 521 GLY B CA 1
ATOM 9358 C C . GLY B 1 521 ? -19.906 -28.641 -30.953 1 92.12 521 GLY B C 1
ATOM 9359 O O . GLY B 1 521 ? -19.75 -27.844 -30.031 1 92.12 521 GLY B O 1
ATOM 9360 N N . TYR B 1 522 ? -20.266 -29.906 -30.781 1 93.5 522 TYR B N 1
ATOM 9361 C CA . TYR B 1 522 ? -20.5 -30.438 -29.438 1 93.5 522 TYR B CA 1
ATOM 9362 C C . TYR B 1 522 ? -19.219 -30.469 -28.625 1 93.5 522 TYR B C 1
ATOM 9364 O O . TYR B 1 522 ? -19.188 -30.062 -27.469 1 93.5 522 TYR B O 1
ATOM 9372 N N . ILE B 1 523 ? -18.125 -30.938 -29.25 1 94.06 523 ILE B N 1
ATOM 9373 C CA . ILE B 1 523 ? -16.844 -31.078 -28.562 1 94.06 523 ILE B CA 1
ATOM 9374 C C . ILE B 1 523 ? -16.297 -29.688 -28.203 1 94.06 523 ILE B C 1
ATOM 9376 O O . ILE B 1 523 ? -15.82 -29.469 -27.094 1 94.06 523 ILE B O 1
ATOM 9380 N N . CYS B 1 524 ? -16.516 -28.797 -29.125 1 94.75 524 CYS B N 1
ATOM 9381 C CA . CYS B 1 524 ? -16.016 -27.438 -28.906 1 94.75 524 CYS B CA 1
ATOM 9382 C C . CYS B 1 524 ? -16.797 -26.766 -27.781 1 94.75 524 CYS B C 1
ATOM 9384 O O . CYS B 1 524 ? -16.219 -26.094 -26.938 1 94.75 524 CYS B O 1
ATOM 9386 N N . CYS B 1 525 ? -18.078 -26.922 -27.75 1 95.06 525 CYS B N 1
ATOM 9387 C CA . CYS B 1 525 ? -18.922 -26.312 -26.719 1 95.06 525 CYS B CA 1
ATOM 9388 C C . CYS B 1 525 ? -18.625 -26.891 -25.344 1 95.06 525 CYS B C 1
ATOM 9390 O O . CYS B 1 525 ? -18.516 -26.156 -24.359 1 95.06 525 CYS B O 1
ATOM 9392 N N . MET B 1 526 ? -18.5 -28.219 -25.297 1 95.25 526 MET B N 1
ATOM 9393 C CA . MET B 1 526 ? -18.219 -28.875 -24.031 1 95.25 526 MET B CA 1
ATOM 9394 C C . MET B 1 526 ? -16.828 -28.516 -23.516 1 95.25 526 MET B C 1
ATOM 9396 O O . MET B 1 526 ? -16.609 -28.344 -22.312 1 95.25 526 MET B O 1
ATOM 9400 N N . PHE B 1 527 ? -15.906 -28.453 -24.484 1 96.19 527 PHE B N 1
ATOM 9401 C CA . PHE B 1 527 ? -14.555 -28.031 -24.125 1 96.19 527 PHE B CA 1
ATOM 9402 C C . PHE B 1 527 ? -14.562 -26.641 -23.516 1 96.19 527 PHE B C 1
ATOM 9404 O O . PHE B 1 527 ? -13.984 -26.422 -22.453 1 96.19 527 PHE B O 1
ATOM 9411 N N . GLY B 1 528 ? -15.266 -25.719 -24.172 1 95.75 528 GLY B N 1
ATOM 9412 C CA . GLY B 1 528 ? -15.367 -24.359 -23.672 1 95.75 528 GLY B CA 1
ATOM 9413 C C . GLY B 1 528 ? -16.062 -24.266 -22.328 1 95.75 528 GLY B C 1
ATOM 9414 O O . GLY B 1 528 ? -15.656 -23.484 -21.469 1 95.75 528 GLY B O 1
ATOM 9415 N N . LEU B 1 529 ? -17.047 -25.031 -22.141 1 95.94 529 LEU B N 1
ATOM 9416 C CA . LEU B 1 529 ? -17.812 -25 -20.906 1 95.94 529 LEU B CA 1
ATOM 9417 C C . LEU B 1 529 ? -16.984 -25.5 -19.734 1 95.94 529 LEU B C 1
ATOM 9419 O O . LEU B 1 529 ? -16.953 -24.859 -18.672 1 95.94 529 LEU B O 1
ATOM 9423 N N . PHE B 1 530 ? -16.266 -26.609 -19.875 1 96.81 530 PHE B N 1
ATOM 9424 C CA . PHE B 1 530 ? -15.523 -27.188 -18.766 1 96.81 530 PHE B CA 1
ATOM 9425 C C . PHE B 1 530 ? -14.297 -26.344 -18.453 1 96.81 530 PHE B C 1
ATOM 9427 O O . PHE B 1 530 ? -13.93 -26.203 -17.281 1 96.81 530 PHE B O 1
ATOM 9434 N N . VAL B 1 531 ? -13.664 -25.797 -19.5 1 96.81 531 VAL B N 1
ATOM 9435 C CA . VAL B 1 531 ? -12.555 -24.891 -19.234 1 96.81 531 VAL B CA 1
ATOM 9436 C C . VAL B 1 531 ? -13.078 -23.641 -18.547 1 96.81 531 VAL B C 1
ATOM 9438 O O . VAL B 1 531 ? -12.484 -23.172 -17.578 1 96.81 531 VAL B O 1
ATOM 9441 N N . GLY B 1 532 ? -14.156 -23.125 -19.031 1 96.81 532 GLY B N 1
ATOM 9442 C CA . GLY B 1 532 ? -14.75 -21.938 -18.453 1 96.81 532 GLY B CA 1
ATOM 9443 C C . GLY B 1 532 ? -15.133 -22.109 -17 1 96.81 532 GLY B C 1
ATOM 9444 O O . GLY B 1 532 ? -14.828 -21.25 -16.156 1 96.81 532 GLY B O 1
ATOM 9445 N N . VAL B 1 533 ? -15.742 -23.219 -16.688 1 96.81 533 VAL B N 1
ATOM 9446 C CA . VAL B 1 533 ? -16.172 -23.469 -15.32 1 96.81 533 VAL B CA 1
ATOM 9447 C C . VAL B 1 533 ? -14.961 -23.688 -14.422 1 96.81 533 VAL B C 1
ATOM 9449 O O . VAL B 1 533 ? -14.953 -23.281 -13.258 1 96.81 533 VAL B O 1
ATOM 9452 N N . SER B 1 534 ? -13.984 -24.344 -14.938 1 96.5 534 SER B N 1
ATOM 9453 C CA . SER B 1 534 ? -12.766 -24.578 -14.164 1 96.5 534 SER B CA 1
ATOM 9454 C C . SER B 1 534 ? -12.07 -23.25 -13.828 1 96.5 534 SER B C 1
ATOM 9456 O O . SER B 1 534 ? -11.68 -23.031 -12.68 1 96.5 534 SER B O 1
ATOM 9458 N N . VAL B 1 535 ? -11.969 -22.406 -14.805 1 96.5 535 VAL B N 1
ATOM 9459 C CA . VAL B 1 535 ? -11.344 -21.109 -14.586 1 96.5 535 VAL B CA 1
ATOM 9460 C C . VAL B 1 535 ? -12.195 -20.281 -13.625 1 96.5 535 VAL B C 1
ATOM 9462 O O . VAL B 1 535 ? -11.656 -19.594 -12.758 1 96.5 535 VAL B O 1
ATOM 9465 N N . PHE B 1 536 ? -13.445 -20.375 -13.758 1 97.25 536 PHE B N 1
ATOM 9466 C CA . PHE B 1 536 ? -14.32 -19.609 -12.875 1 97.25 536 PHE B CA 1
ATOM 9467 C C . PHE B 1 536 ? -14.227 -20.125 -11.445 1 97.25 536 PHE B C 1
ATOM 9469 O O . PHE B 1 536 ? -14.312 -19.344 -10.492 1 97.25 536 PHE B O 1
ATOM 9476 N N . THR B 1 537 ? -14.125 -21.422 -11.312 1 97.19 537 THR B N 1
ATOM 9477 C CA . THR B 1 537 ? -13.93 -21.984 -9.977 1 97.19 537 THR B CA 1
ATOM 9478 C C . THR B 1 537 ? -12.656 -21.438 -9.336 1 97.19 537 THR B C 1
ATOM 9480 O O . THR B 1 537 ? -12.625 -21.188 -8.133 1 97.19 537 THR B O 1
ATOM 9483 N N . SER B 1 538 ? -11.633 -21.297 -10.125 1 96.38 538 SER B N 1
ATOM 9484 C CA . SER B 1 538 ? -10.406 -20.688 -9.625 1 96.38 538 SER B CA 1
ATOM 9485 C C . SER B 1 538 ? -10.641 -19.234 -9.219 1 96.38 538 SER B C 1
ATOM 9487 O O . SER B 1 538 ? -10.07 -18.766 -8.234 1 96.38 538 SER B O 1
ATOM 9489 N N . ARG B 1 539 ? -11.438 -18.531 -9.938 1 96.25 539 ARG B N 1
ATOM 9490 C CA . ARG B 1 539 ? -11.805 -17.172 -9.57 1 96.25 539 ARG B CA 1
ATOM 9491 C C . ARG B 1 539 ? -12.539 -17.141 -8.234 1 96.25 539 ARG B C 1
ATOM 9493 O O . ARG B 1 539 ? -12.32 -16.25 -7.418 1 96.25 539 ARG B O 1
ATOM 9500 N N . CYS B 1 540 ? -13.391 -18.172 -8.086 1 97.38 540 CYS B N 1
ATOM 9501 C CA . CYS B 1 540 ? -14.117 -18.266 -6.824 1 97.38 540 CYS B CA 1
ATOM 9502 C C . CYS B 1 540 ? -13.164 -18.531 -5.66 1 97.38 540 CYS B C 1
ATOM 9504 O O . CYS B 1 540 ? -13.375 -18.016 -4.559 1 97.38 540 CYS B O 1
ATOM 9506 N N . LEU B 1 541 ? -12.18 -19.312 -5.926 1 96.81 541 LEU B N 1
ATOM 9507 C CA . LEU B 1 541 ? -11.148 -19.547 -4.914 1 96.81 541 LEU B CA 1
ATOM 9508 C C . LEU B 1 541 ? -10.453 -18.234 -4.543 1 96.81 541 LEU B C 1
ATOM 9510 O O . LEU B 1 541 ? -10.219 -17.969 -3.363 1 96.81 541 LEU B O 1
ATOM 9514 N N . ALA B 1 542 ? -10.195 -17.453 -5.516 1 96 542 ALA B N 1
ATOM 9515 C CA . ALA B 1 542 ? -9.539 -16.172 -5.301 1 96 542 ALA B CA 1
ATOM 9516 C C . ALA B 1 542 ? -10.43 -15.227 -4.488 1 96 542 ALA B C 1
ATOM 9518 O O . ALA B 1 542 ? -9.977 -14.633 -3.508 1 96 542 ALA B O 1
ATOM 9519 N N . MET B 1 543 ? -11.648 -15.102 -4.844 1 96.5 543 MET B N 1
ATOM 9520 C CA . MET B 1 543 ? -12.578 -14.211 -4.16 1 96.5 543 MET B CA 1
ATOM 9521 C C . MET B 1 543 ? -12.82 -14.672 -2.729 1 96.5 543 MET B C 1
ATOM 9523 O O . MET B 1 543 ? -12.922 -13.852 -1.814 1 96.5 543 MET B O 1
ATOM 9527 N N . MET B 1 544 ? -12.922 -15.953 -2.596 1 96.56 544 MET B N 1
ATOM 9528 C CA . MET B 1 544 ? -13.102 -16.516 -1.259 1 96.56 544 MET B CA 1
ATOM 9529 C C . MET B 1 544 ? -11.914 -16.172 -0.362 1 96.56 544 MET B C 1
ATOM 9531 O O . MET B 1 544 ? -12.102 -15.711 0.766 1 96.56 544 MET B O 1
ATOM 9535 N N . SER B 1 545 ? -10.734 -16.406 -0.854 1 94.56 545 SER B N 1
ATOM 9536 C CA . SER B 1 545 ? -9.523 -16.125 -0.086 1 94.56 545 SER B CA 1
ATOM 9537 C C . SER B 1 545 ? -9.422 -14.656 0.281 1 94.56 545 SER B C 1
ATOM 9539 O O . SER B 1 545 ? -9.008 -14.312 1.393 1 94.56 545 SER B O 1
ATOM 9541 N N . ALA B 1 546 ? -9.789 -13.797 -0.619 1 93 546 ALA B N 1
ATOM 9542 C CA . ALA B 1 546 ? -9.734 -12.359 -0.376 1 93 546 ALA B CA 1
ATOM 9543 C C . ALA B 1 546 ? -10.766 -11.938 0.672 1 93 546 ALA B C 1
ATOM 9545 O O . ALA B 1 546 ? -10.539 -10.992 1.427 1 93 546 ALA B O 1
ATOM 9546 N N . ALA B 1 547 ? -11.875 -12.641 0.736 1 92.94 547 ALA B N 1
ATOM 9547 C CA . ALA B 1 547 ? -12.953 -12.289 1.658 1 92.94 547 ALA B CA 1
ATOM 9548 C C . ALA B 1 547 ? -12.625 -12.742 3.08 1 92.94 547 ALA B C 1
ATOM 9550 O O . ALA B 1 547 ? -13.016 -12.094 4.051 1 92.94 547 ALA B O 1
ATOM 9551 N N . ILE B 1 548 ? -11.82 -13.789 3.219 1 91.19 548 ILE B N 1
ATOM 9552 C CA . ILE B 1 548 ? -11.641 -14.383 4.539 1 91.19 548 ILE B CA 1
ATOM 9553 C C . ILE B 1 548 ? -10.32 -13.898 5.145 1 91.19 548 ILE B C 1
ATOM 9555 O O . ILE B 1 548 ? -10.18 -13.836 6.367 1 91.19 548 ILE B O 1
ATOM 9559 N N . LEU B 1 549 ? -9.398 -13.578 4.246 1 88.31 549 LEU B N 1
ATOM 9560 C CA . LEU B 1 549 ? -8.086 -13.227 4.77 1 88.31 549 LEU B CA 1
ATOM 9561 C C . LEU B 1 549 ? -7.852 -11.727 4.695 1 88.31 549 LEU B C 1
ATOM 9563 O O . LEU B 1 549 ? -8.242 -11.078 3.723 1 88.31 549 LEU B O 1
ATOM 9567 N N . PRO B 1 550 ? -7.164 -11.109 5.613 1 81.31 550 PRO B N 1
ATOM 9568 C CA . PRO B 1 550 ? -7.129 -9.656 5.793 1 81.31 550 PRO B CA 1
ATOM 9569 C C . PRO B 1 550 ? -6.141 -8.969 4.852 1 81.31 550 PRO B C 1
ATOM 9571 O O . PRO B 1 550 ? -6.312 -7.793 4.52 1 81.31 550 PRO B O 1
ATOM 9574 N N . THR B 1 551 ? -5.078 -9.656 4.484 1 80.19 551 THR B N 1
ATOM 9575 C CA . THR B 1 551 ? -4.066 -8.992 3.674 1 80.19 551 THR B CA 1
ATOM 9576 C C . THR B 1 551 ? -3.891 -9.703 2.336 1 80.19 551 THR B C 1
ATOM 9578 O O . THR B 1 551 ? -4.215 -10.883 2.209 1 80.19 551 THR B O 1
ATOM 9581 N N . TYR B 1 552 ? -3.393 -8.969 1.292 1 82.06 552 TYR B N 1
ATOM 9582 C CA . TYR B 1 552 ? -3.135 -9.508 -0.04 1 82.06 552 TYR B CA 1
ATOM 9583 C C . TYR B 1 552 ? -2.135 -10.656 0.02 1 82.06 552 TYR B C 1
ATOM 9585 O O . TYR B 1 552 ? -2.318 -11.68 -0.642 1 82.06 552 TYR B O 1
ATOM 9593 N N . GLN B 1 553 ? -1.146 -10.508 0.877 1 75.06 553 GLN B N 1
ATOM 9594 C CA . GLN B 1 553 ? -0.061 -11.484 0.942 1 75.06 553 GLN B CA 1
ATOM 9595 C C . GLN B 1 553 ? -0.554 -12.82 1.49 1 75.06 553 GLN B C 1
ATOM 9597 O O . GLN B 1 553 ? -0.278 -13.867 0.914 1 75.06 553 GLN B O 1
ATOM 9602 N N . ILE B 1 554 ? -1.278 -12.773 2.562 1 79 554 ILE B N 1
ATOM 9603 C CA . ILE B 1 554 ? -1.737 -14.016 3.188 1 79 554 ILE B CA 1
ATOM 9604 C C . ILE B 1 554 ? -2.807 -14.664 2.314 1 79 554 ILE B C 1
ATOM 9606 O O . ILE B 1 554 ? -2.869 -15.891 2.213 1 79 554 ILE B O 1
ATOM 9610 N N . ALA B 1 555 ? -3.623 -13.812 1.723 1 86.81 555 ALA B N 1
ATOM 9611 C CA . ALA B 1 555 ? -4.637 -14.352 0.824 1 86.81 555 ALA B CA 1
ATOM 9612 C C . ALA B 1 555 ? -3.996 -15.039 -0.378 1 86.81 555 ALA B C 1
ATOM 9614 O O . ALA B 1 555 ? -4.438 -16.109 -0.794 1 86.81 555 ALA B O 1
ATOM 9615 N N . SER B 1 556 ? -2.973 -14.414 -0.982 1 84.12 556 SER B N 1
ATOM 9616 C CA . SER B 1 556 ? -2.264 -15 -2.119 1 84.12 556 SER B CA 1
ATOM 9617 C C . SER B 1 556 ? -1.564 -16.297 -1.728 1 84.12 556 SER B C 1
ATOM 9619 O O . SER B 1 556 ? -1.6 -17.281 -2.475 1 84.12 556 SER B O 1
ATOM 9621 N N . PHE B 1 557 ? -1.004 -16.344 -0.483 1 76.19 557 PHE B N 1
ATOM 9622 C CA . PHE B 1 557 ? -0.337 -17.547 0.013 1 76.19 557 PHE B CA 1
ATOM 9623 C C . PHE B 1 557 ? -1.333 -18.688 0.194 1 76.19 557 PHE B C 1
ATOM 9625 O O . PHE B 1 557 ? -1.06 -19.828 -0.195 1 76.19 557 PHE B O 1
ATOM 9632 N N . PHE B 1 558 ? -2.352 -18.391 0.8 1 85.88 558 PHE B N 1
ATOM 9633 C CA . PHE B 1 558 ? -3.383 -19.391 1.048 1 85.88 558 PHE B CA 1
ATOM 9634 C C . PHE B 1 558 ? -3.916 -19.953 -0.264 1 85.88 558 PHE B C 1
ATOM 9636 O O . PHE B 1 558 ? -4.016 -21.172 -0.426 1 85.88 558 PHE B O 1
ATOM 9643 N N . SER B 1 559 ? -4.301 -19.016 -1.188 1 90.44 559 SER B N 1
ATOM 9644 C CA . SER B 1 559 ? -4.879 -19.453 -2.457 1 90.44 559 SER B CA 1
ATOM 9645 C C . SER B 1 559 ? -3.875 -20.25 -3.275 1 90.44 559 SER B C 1
ATOM 9647 O O . SER B 1 559 ? -4.238 -21.25 -3.895 1 90.44 559 SER B O 1
ATOM 9649 N N . GLN B 1 560 ? -2.658 -19.859 -3.295 1 83.75 560 GLN B N 1
ATOM 9650 C CA . GLN B 1 560 ? -1.631 -20.562 -4.059 1 83.75 560 GLN B CA 1
ATOM 9651 C C . GLN B 1 560 ? -1.34 -21.938 -3.459 1 83.75 560 GLN B C 1
ATOM 9653 O O . GLN B 1 560 ? -1.066 -22.891 -4.188 1 83.75 560 GLN B O 1
ATOM 9658 N N . THR B 1 561 ? -1.375 -21.953 -2.148 1 82.94 561 THR B N 1
ATOM 9659 C CA . THR B 1 561 ? -1.176 -23.234 -1.48 1 82.94 561 THR B CA 1
ATOM 9660 C C . THR B 1 561 ? -2.309 -24.203 -1.814 1 82.94 561 THR B C 1
ATOM 9662 O O . THR B 1 561 ? -2.064 -25.359 -2.152 1 82.94 561 THR B O 1
ATOM 9665 N N . MET B 1 562 ? -3.475 -23.703 -1.737 1 89.25 562 MET B N 1
ATOM 9666 C CA . MET B 1 562 ? -4.621 -24.531 -2.082 1 89.25 562 MET B CA 1
ATOM 9667 C C . MET B 1 562 ? -4.57 -24.953 -3.547 1 89.25 562 MET B C 1
ATOM 9669 O O . MET B 1 562 ? -4.801 -26.125 -3.873 1 89.25 562 MET B O 1
ATOM 9673 N N . PHE B 1 563 ? -4.285 -24.016 -4.398 1 90.25 563 PHE B N 1
ATOM 9674 C CA . PHE B 1 563 ? -4.199 -24.297 -5.828 1 90.25 563 PHE B CA 1
ATOM 9675 C C . PHE B 1 563 ? -3.125 -25.344 -6.113 1 90.25 563 PHE B C 1
ATOM 9677 O O . PHE B 1 563 ? -3.328 -26.234 -6.934 1 90.25 563 PHE B O 1
ATOM 9684 N N . SER B 1 564 ? -2.025 -25.219 -5.395 1 83.75 564 SER B N 1
ATOM 9685 C CA . SER B 1 564 ? -0.941 -26.172 -5.559 1 83.75 564 SER B CA 1
ATOM 9686 C C . SER B 1 564 ? -1.365 -27.562 -5.105 1 83.75 564 SER B C 1
ATOM 9688 O O . SER B 1 564 ? -1 -28.562 -5.73 1 83.75 564 SER B O 1
ATOM 9690 N N . LEU B 1 565 ? -2.109 -27.625 -4.105 1 84.62 565 LEU B N 1
ATOM 9691 C CA . LEU B 1 565 ? -2.633 -28.906 -3.629 1 84.62 565 LEU B CA 1
ATOM 9692 C C . LEU B 1 565 ? -3.553 -29.531 -4.668 1 84.62 565 LEU B C 1
ATOM 9694 O O . LEU B 1 565 ? -3.498 -30.734 -4.902 1 84.62 565 LEU B O 1
ATOM 9698 N N . PHE B 1 566 ? -4.27 -28.688 -5.297 1 90.94 566 PHE B N 1
ATOM 9699 C CA . PHE B 1 566 ? -5.199 -29.188 -6.301 1 90.94 566 PHE B CA 1
ATOM 9700 C C . PHE B 1 566 ? -4.453 -29.625 -7.555 1 90.94 566 PHE B C 1
ATOM 9702 O O . PHE B 1 566 ? -4.859 -30.578 -8.219 1 90.94 566 PHE B O 1
ATOM 9709 N N . ILE B 1 567 ? -3.359 -28.906 -7.852 1 87.62 567 ILE B N 1
ATOM 9710 C CA . ILE B 1 567 ? -2.559 -29.266 -9.016 1 87.62 567 ILE B CA 1
ATOM 9711 C C . ILE B 1 567 ? -1.912 -30.641 -8.797 1 87.62 567 ILE B C 1
ATOM 9713 O O . ILE B 1 567 ? -1.949 -31.5 -9.68 1 87.62 567 ILE B O 1
ATOM 9717 N N . MET B 1 568 ? -1.457 -30.859 -7.66 1 83.62 568 MET B N 1
ATOM 9718 C CA . MET B 1 568 ? -0.71 -32.094 -7.363 1 83.62 568 MET B CA 1
ATOM 9719 C C . MET B 1 568 ? -1.631 -33.312 -7.359 1 83.62 568 MET B C 1
ATOM 9721 O O . MET B 1 568 ? -1.216 -34.406 -7.727 1 83.62 568 MET B O 1
ATOM 9725 N N . SER B 1 569 ? -2.838 -33.031 -7.047 1 83.69 569 SER B N 1
ATOM 9726 C CA . SER B 1 569 ? -3.771 -34.156 -6.93 1 83.69 569 SER B CA 1
ATOM 9727 C C . SER B 1 569 ? -4.684 -34.25 -8.148 1 83.69 569 SER B C 1
ATOM 9729 O O . SER B 1 569 ? -5.746 -34.875 -8.086 1 83.69 569 SER B O 1
ATOM 9731 N N . ALA B 1 570 ? -4.258 -33.594 -9.195 1 87.25 570 ALA B N 1
ATOM 9732 C CA . ALA B 1 570 ? -5.141 -33.5 -10.359 1 87.25 570 ALA B CA 1
ATOM 9733 C C . ALA B 1 570 ? -5.066 -34.781 -11.203 1 87.25 570 ALA B C 1
ATOM 9735 O O . ALA B 1 570 ? -5.934 -35 -12.047 1 87.25 570 ALA B O 1
ATOM 9736 N N . GLY B 1 571 ? -4.102 -35.656 -11.039 1 81.19 571 GLY B N 1
ATOM 9737 C CA . GLY B 1 571 ? -4.082 -36.969 -11.695 1 81.19 571 GLY B CA 1
ATOM 9738 C C . GLY B 1 571 ? -3.078 -37.031 -12.836 1 81.19 571 GLY B C 1
ATOM 9739 O O . GLY B 1 571 ? -2.785 -38.125 -13.336 1 81.19 571 GLY B O 1
ATOM 9740 N N . PHE B 1 572 ? -2.588 -35.938 -13.336 1 84.88 572 PHE B N 1
ATOM 9741 C CA . PHE B 1 572 ? -1.578 -35.969 -14.391 1 84.88 572 PHE B CA 1
ATOM 9742 C C . PHE B 1 572 ? -0.197 -36.219 -13.805 1 84.88 572 PHE B C 1
ATOM 9744 O O . PHE B 1 572 ? 0.589 -37 -14.375 1 84.88 572 PHE B O 1
ATOM 9751 N N . LEU B 1 573 ? 0.062 -35.719 -12.68 1 80 573 LEU B N 1
ATOM 9752 C CA . LEU B 1 573 ? 1.392 -35.75 -12.086 1 80 573 LEU B CA 1
ATOM 9753 C C . LEU B 1 573 ? 1.547 -37.031 -11.234 1 80 573 LEU B C 1
ATOM 9755 O O . LEU B 1 573 ? 2.666 -37.406 -10.906 1 80 573 LEU B O 1
ATOM 9759 N N . ILE B 1 574 ? 0.432 -37.531 -10.883 1 74.5 574 ILE B N 1
ATOM 9760 C CA . ILE B 1 574 ? 0.435 -38.719 -10.055 1 74.5 574 ILE B CA 1
ATOM 9761 C C . ILE B 1 574 ? -0.665 -39.688 -10.516 1 74.5 574 ILE B C 1
ATOM 9763 O O . ILE B 1 574 ? -1.719 -39.25 -10.984 1 74.5 574 ILE B O 1
ATOM 9767 N N . ASN B 1 575 ? -0.253 -40.906 -10.461 1 76.56 575 ASN B N 1
ATOM 9768 C CA . ASN B 1 575 ? -1.298 -41.906 -10.711 1 76.56 575 ASN B CA 1
ATOM 9769 C C . ASN B 1 575 ? -2.289 -41.969 -9.555 1 76.56 575 ASN B C 1
ATOM 9771 O O . ASN B 1 575 ? -1.906 -42.281 -8.422 1 76.56 575 ASN B O 1
ATOM 9775 N N . LEU B 1 576 ? -3.547 -41.75 -9.836 1 77.56 576 LEU B N 1
ATOM 9776 C CA . LEU B 1 576 ? -4.59 -41.625 -8.82 1 77.56 576 LEU B CA 1
ATOM 9777 C C . LEU B 1 576 ? -4.762 -42.906 -8.047 1 77.56 576 LEU B C 1
ATOM 9779 O O . LEU B 1 576 ? -5.141 -42.906 -6.875 1 77.56 576 LEU B O 1
ATOM 9783 N N . ASN B 1 577 ? -4.398 -43.969 -8.633 1 76 577 ASN B N 1
ATOM 9784 C CA . ASN B 1 577 ? -4.566 -45.281 -7.969 1 76 577 ASN B CA 1
ATOM 9785 C C . ASN B 1 577 ? -3.449 -45.531 -6.961 1 76 577 ASN B C 1
ATOM 9787 O O . ASN B 1 577 ? -3.576 -46.406 -6.098 1 76 577 ASN B O 1
ATOM 9791 N N . ASN B 1 578 ? -2.365 -44.781 -7.117 1 75.69 578 ASN B N 1
ATOM 9792 C CA . ASN B 1 578 ? -1.218 -44.969 -6.238 1 75.69 578 ASN B CA 1
ATOM 9793 C C . ASN B 1 578 ? -1.29 -44.062 -5.012 1 75.69 578 ASN B C 1
ATOM 9795 O O . ASN B 1 578 ? -0.475 -44.188 -4.098 1 75.69 578 ASN B O 1
ATOM 9799 N N . ILE B 1 579 ? -2.305 -43.25 -5.008 1 74.69 579 ILE B N 1
ATOM 9800 C CA . ILE B 1 579 ? -2.436 -42.344 -3.859 1 74.69 579 ILE B CA 1
ATOM 9801 C C . ILE B 1 579 ? -2.969 -43.125 -2.66 1 74.69 579 ILE B C 1
ATOM 9803 O O . ILE B 1 579 ? -3.914 -43.906 -2.789 1 74.69 579 ILE B O 1
ATOM 9807 N N . ILE B 1 580 ? -2.27 -42.938 -1.584 1 75.88 580 ILE B N 1
ATOM 9808 C CA . ILE B 1 580 ? -2.67 -43.625 -0.372 1 75.88 580 ILE B CA 1
ATOM 9809 C C . ILE B 1 580 ? -4.109 -43.281 -0.012 1 75.88 580 ILE B C 1
ATOM 9811 O O . ILE B 1 580 ? -4.562 -42.156 -0.298 1 75.88 580 ILE B O 1
ATOM 9815 N N . ALA B 1 581 ? -4.758 -44.188 0.57 1 72.56 581 ALA B N 1
ATOM 9816 C CA . ALA B 1 581 ? -6.176 -44.031 0.9 1 72.56 581 ALA B CA 1
ATOM 9817 C C . ALA B 1 581 ? -6.422 -42.812 1.781 1 72.56 581 ALA B C 1
ATOM 9819 O O . ALA B 1 581 ? -7.426 -42.125 1.619 1 72.56 581 ALA B O 1
ATOM 9820 N N . GLY B 1 582 ? -5.539 -42.469 2.6 1 71.69 582 GLY B N 1
ATOM 9821 C CA . GLY B 1 582 ? -5.703 -41.344 3.523 1 71.69 582 GLY B CA 1
ATOM 9822 C C . GLY B 1 582 ? -5.691 -40 2.838 1 71.69 582 GLY B C 1
ATOM 9823 O O . GLY B 1 582 ? -6.285 -39.031 3.338 1 71.69 582 GLY B O 1
ATOM 9824 N N . THR B 1 583 ? -5.109 -39.938 1.613 1 78.19 583 THR B N 1
ATOM 9825 C CA . THR B 1 583 ? -5.012 -38.625 0.967 1 78.19 583 THR B CA 1
ATOM 9826 C C . THR B 1 583 ? -5.855 -38.594 -0.303 1 78.19 583 THR B C 1
ATOM 9828 O O . THR B 1 583 ? -5.785 -37.625 -1.072 1 78.19 583 THR B O 1
ATOM 9831 N N . ARG B 1 584 ? -6.617 -39.594 -0.524 1 80.56 584 ARG B N 1
ATOM 9832 C CA . ARG B 1 584 ? -7.469 -39.656 -1.708 1 80.56 584 ARG B CA 1
ATOM 9833 C C . ARG B 1 584 ? -8.531 -38.562 -1.688 1 80.56 584 ARG B C 1
ATOM 9835 O O . ARG B 1 584 ? -8.977 -38.094 -2.74 1 80.56 584 ARG B O 1
ATOM 9842 N N . TRP B 1 585 ? -8.828 -38.188 -0.463 1 81.75 585 TRP B N 1
ATOM 9843 C CA . TRP B 1 585 ? -9.836 -37.156 -0.342 1 81.75 585 TRP B CA 1
ATOM 9844 C C . TRP B 1 585 ? -9.344 -35.844 -0.975 1 81.75 585 TRP B C 1
ATOM 9846 O O . TRP B 1 585 ? -10.148 -35.062 -1.476 1 81.75 585 TRP B O 1
ATOM 9856 N N . LEU B 1 586 ? -8.094 -35.656 -1.155 1 83 586 LEU B N 1
ATOM 9857 C CA . LEU B 1 586 ? -7.539 -34.438 -1.765 1 83 586 LEU B CA 1
ATOM 9858 C C . LEU B 1 586 ? -7.836 -34.406 -3.26 1 83 586 LEU B C 1
ATOM 9860 O O . LEU B 1 586 ? -8.109 -33.344 -3.814 1 83 586 LEU B O 1
ATOM 9864 N N . SER B 1 587 ? -7.781 -35.594 -3.855 1 85.94 587 SER B N 1
ATOM 9865 C CA . SER B 1 587 ? -8.055 -35.656 -5.285 1 85.94 587 SER B CA 1
ATOM 9866 C C . SER B 1 587 ? -9.539 -35.5 -5.578 1 85.94 587 SER B C 1
ATOM 9868 O O . SER B 1 587 ? -9.914 -34.906 -6.602 1 85.94 587 SER B O 1
ATOM 9870 N N . ILE B 1 588 ? -10.336 -35.906 -4.602 1 85.62 588 ILE B N 1
ATOM 9871 C CA . ILE B 1 588 ? -11.773 -35.781 -4.793 1 85.62 588 ILE B CA 1
ATOM 9872 C C . ILE B 1 588 ? -12.211 -34.344 -4.633 1 85.62 588 ILE B C 1
ATOM 9874 O O . ILE B 1 588 ? -13.125 -33.875 -5.324 1 85.62 588 ILE B O 1
ATOM 9878 N N . LEU B 1 589 ? -11.461 -33.688 -3.9 1 88.81 589 LEU B N 1
ATOM 9879 C CA . LEU B 1 589 ? -11.805 -32.281 -3.635 1 88.81 589 LEU B CA 1
ATOM 9880 C C . LEU B 1 589 ? -11.172 -31.375 -4.672 1 88.81 589 LEU B C 1
ATOM 9882 O O . LEU B 1 589 ? -11.555 -30.203 -4.789 1 88.81 589 LEU B O 1
ATOM 9886 N N . SER B 1 590 ? -10.352 -31.891 -5.488 1 92.38 590 SER B N 1
ATOM 9887 C CA . SER B 1 590 ? -9.641 -31.078 -6.461 1 92.38 590 SER B CA 1
ATOM 9888 C C . SER B 1 590 ? -10.492 -30.812 -7.699 1 92.38 590 SER B C 1
ATOM 9890 O O . SER B 1 590 ? -10.719 -31.719 -8.5 1 92.38 590 SER B O 1
ATOM 9892 N N . TYR B 1 591 ? -10.938 -29.578 -7.867 1 95.12 591 TYR B N 1
ATOM 9893 C CA . TYR B 1 591 ? -11.727 -29.25 -9.047 1 95.12 591 TYR B CA 1
ATOM 9894 C C . TYR B 1 591 ? -10.883 -29.344 -10.312 1 95.12 591 TYR B C 1
ATOM 9896 O O . TYR B 1 591 ? -11.414 -29.516 -11.414 1 95.12 591 TYR B O 1
ATOM 9904 N N . LEU B 1 592 ? -9.547 -29.281 -10.156 1 94.19 592 LEU B N 1
ATOM 9905 C CA . LEU B 1 592 ? -8.664 -29.406 -11.312 1 94.19 592 LEU B CA 1
ATOM 9906 C C . LEU B 1 592 ? -8.641 -30.844 -11.82 1 94.19 592 LEU B C 1
ATOM 9908 O O . LEU B 1 592 ? -8.523 -31.078 -13.023 1 94.19 592 LEU B O 1
ATOM 9912 N N . ARG B 1 593 ? -8.734 -31.797 -10.914 1 93 593 ARG B N 1
ATOM 9913 C CA . ARG B 1 593 ? -8.82 -33.188 -11.32 1 93 593 ARG B CA 1
ATOM 9914 C C . ARG B 1 593 ? -10.055 -33.438 -12.172 1 93 593 ARG B C 1
ATOM 9916 O O . ARG B 1 593 ? -9.977 -34.094 -13.234 1 93 593 ARG B O 1
ATOM 9923 N N . TRP B 1 594 ? -11.148 -32.938 -11.727 1 94.12 594 TRP B N 1
ATOM 9924 C CA . TRP B 1 594 ? -12.414 -33.156 -12.43 1 94.12 594 TRP B CA 1
ATOM 9925 C C . TRP B 1 594 ? -12.406 -32.438 -13.773 1 94.12 594 TRP B C 1
ATOM 9927 O O . TRP B 1 594 ? -12.914 -32.938 -14.773 1 94.12 594 TRP B O 1
ATOM 9937 N N . GLY B 1 595 ? -11.891 -31.188 -13.734 1 94.81 595 GLY B N 1
ATOM 9938 C CA . GLY B 1 595 ? -11.766 -30.469 -14.992 1 94.81 595 GLY B CA 1
ATOM 9939 C C . GLY B 1 595 ? -10.852 -31.172 -15.984 1 94.81 595 GLY B C 1
ATOM 9940 O O . GLY B 1 595 ? -11.18 -31.297 -17.172 1 94.81 595 GLY B O 1
ATOM 9941 N N . PHE B 1 596 ? -9.727 -31.656 -15.562 1 94.06 596 PHE B N 1
ATOM 9942 C CA . PHE B 1 596 ? -8.758 -32.375 -16.391 1 94.06 596 PHE B CA 1
ATOM 9943 C C . PHE B 1 596 ? -9.367 -33.656 -16.953 1 94.06 596 PHE B C 1
ATOM 9945 O O . PHE B 1 596 ? -9.25 -33.906 -18.141 1 94.06 596 PHE B O 1
ATOM 9952 N N . GLN B 1 597 ? -9.992 -34.406 -16.062 1 93.81 597 GLN B N 1
ATOM 9953 C CA . GLN B 1 597 ? -10.633 -35.656 -16.5 1 93.81 597 GLN B CA 1
ATOM 9954 C C . GLN B 1 597 ? -11.695 -35.375 -17.562 1 93.81 597 GLN B C 1
ATOM 9956 O O . GLN B 1 597 ? -11.797 -36.094 -18.547 1 93.81 597 GLN B O 1
ATOM 9961 N N . ALA B 1 598 ? -12.492 -34.344 -17.359 1 95.44 598 ALA B N 1
ATOM 9962 C CA . ALA B 1 598 ? -13.539 -34 -18.312 1 95.44 598 ALA B CA 1
ATOM 9963 C C . ALA B 1 598 ? -12.93 -33.656 -19.672 1 95.44 598 ALA B C 1
ATOM 9965 O O . ALA B 1 598 ? -13.422 -34.094 -20.703 1 95.44 598 ALA B O 1
ATOM 9966 N N . LEU B 1 599 ? -11.883 -32.906 -19.672 1 95.62 599 LEU B N 1
ATOM 9967 C CA . LEU B 1 599 ? -11.25 -32.469 -20.922 1 95.62 599 LEU B CA 1
ATOM 9968 C C . LEU B 1 599 ? -10.656 -33.688 -21.656 1 95.62 599 LEU B C 1
ATOM 9970 O O . LEU B 1 599 ? -10.727 -33.75 -22.891 1 95.62 599 LEU B O 1
ATOM 9974 N N . CYS B 1 600 ? -10.055 -34.625 -20.906 1 94.06 600 CYS B N 1
ATOM 9975 C CA . CYS B 1 600 ? -9.492 -35.812 -21.5 1 94.06 600 CYS B CA 1
ATOM 9976 C C . CYS B 1 600 ? -10.586 -36.688 -22.109 1 94.06 600 CYS B C 1
ATOM 9978 O O . CYS B 1 600 ? -10.422 -37.219 -23.203 1 94.06 600 CYS B O 1
ATOM 9980 N N . LEU B 1 601 ? -11.734 -36.781 -21.438 1 93.31 601 LEU B N 1
ATOM 9981 C CA . LEU B 1 601 ? -12.844 -37.594 -21.938 1 93.31 601 LEU B CA 1
ATOM 9982 C C . LEU B 1 601 ? -13.422 -36.969 -23.203 1 93.31 601 LEU B C 1
ATOM 9984 O O . LEU B 1 601 ? -13.828 -37.688 -24.109 1 93.31 601 LEU B O 1
ATOM 9988 N N . ILE B 1 602 ? -13.43 -35.688 -23.266 1 93.69 602 ILE B N 1
ATOM 9989 C CA . ILE B 1 602 ? -14.039 -34.969 -24.391 1 93.69 602 ILE B CA 1
ATOM 9990 C C . ILE B 1 602 ? -13.117 -35 -25.594 1 93.69 602 ILE B C 1
ATOM 9992 O O . ILE B 1 602 ? -13.562 -35.25 -26.719 1 93.69 602 ILE B O 1
ATOM 9996 N N . GLN B 1 603 ? -11.805 -34.875 -25.391 1 93 603 GLN B N 1
ATOM 9997 C CA . GLN B 1 603 ? -10.898 -34.656 -26.5 1 93 603 GLN B CA 1
ATOM 9998 C C . GLN B 1 603 ? -10.148 -35.906 -26.875 1 93 603 GLN B C 1
ATOM 10000 O O . GLN B 1 603 ? -9.797 -36.125 -28.047 1 93 603 GLN B O 1
ATOM 10005 N N . ILE B 1 604 ? -9.867 -36.844 -25.906 1 91.5 604 ILE B N 1
ATOM 10006 C CA . ILE B 1 604 ? -8.922 -37.906 -26.172 1 91.5 604 ILE B CA 1
ATOM 10007 C C . ILE B 1 604 ? -9.664 -39.219 -26.344 1 91.5 604 ILE B C 1
ATOM 10009 O O . ILE B 1 604 ? -9.203 -40.125 -27.062 1 91.5 604 ILE B O 1
ATOM 10013 N N . LYS B 1 605 ? -10.789 -39.406 -25.828 1 87.44 605 LYS B N 1
ATOM 10014 C CA . LYS B 1 605 ? -11.508 -40.656 -25.781 1 87.44 605 LYS B CA 1
ATOM 10015 C C . LYS B 1 605 ? -11.695 -41.219 -27.188 1 87.44 605 LYS B C 1
ATOM 10017 O O . LYS B 1 605 ? -11.469 -42.438 -27.422 1 87.44 605 LYS B O 1
ATOM 10022 N N . ASP B 1 606 ? -11.961 -40.375 -28.156 1 85.38 606 ASP B N 1
ATOM 10023 C CA . ASP B 1 606 ? -12.32 -40.875 -29.484 1 85.38 606 ASP B CA 1
ATOM 10024 C C . ASP B 1 606 ? -11.141 -40.75 -30.453 1 85.38 606 ASP B C 1
ATOM 10026 O O . ASP B 1 606 ? -11.297 -40.938 -31.656 1 85.38 606 ASP B O 1
ATOM 10030 N N . LEU B 1 607 ? -9.945 -40.562 -29.922 1 88.5 607 LEU B N 1
ATOM 10031 C CA . LEU B 1 607 ? -8.781 -40.438 -30.781 1 88.5 607 LEU B CA 1
ATOM 10032 C C . LEU B 1 607 ? -8.164 -41.781 -31.062 1 88.5 607 LEU B C 1
ATOM 10034 O O . LEU B 1 607 ? -8.289 -42.719 -30.266 1 88.5 607 LEU B O 1
ATOM 10038 N N . GLU B 1 608 ? -7.582 -41.906 -32.25 1 88 608 GLU B N 1
ATOM 10039 C CA . GLU B 1 608 ? -6.832 -43.094 -32.625 1 88 608 GLU B CA 1
ATOM 10040 C C . GLU B 1 608 ? -5.355 -42.781 -32.844 1 88 608 GLU B C 1
ATOM 10042 O O . GLU B 1 608 ? -5.023 -41.812 -33.562 1 88 608 GLU B O 1
ATOM 10047 N N . PHE B 1 609 ? -4.539 -43.531 -32.156 1 86.94 609 PHE B N 1
ATOM 10048 C CA . PHE B 1 609 ? -3.105 -43.281 -32.219 1 86.94 609 PHE B CA 1
ATOM 10049 C C . PHE B 1 609 ? -2.428 -44.25 -33.188 1 86.94 609 PHE B C 1
ATOM 10051 O O . PHE B 1 609 ? -2.883 -45.406 -33.344 1 86.94 609 PHE B O 1
ATOM 10058 N N . GLU B 1 610 ? -1.353 -43.75 -33.844 1 82.69 610 GLU B N 1
ATOM 10059 C CA . GLU B 1 610 ? -0.6 -44.531 -34.781 1 82.69 610 GLU B CA 1
ATOM 10060 C C . GLU B 1 610 ? 0.438 -45.406 -34.094 1 82.69 610 GLU B C 1
ATOM 10062 O O . GLU B 1 610 ? 1.119 -44.938 -33.156 1 82.69 610 GLU B O 1
ATOM 10067 N N . CYS B 1 611 ? 0.377 -46.719 -34.219 1 75.81 611 CYS B N 1
ATOM 10068 C CA . CYS B 1 611 ? 1.349 -47.625 -33.656 1 75.81 611 CYS B CA 1
ATOM 10069 C C . CYS B 1 611 ? 2.432 -48 -34.656 1 75.81 611 CYS B C 1
ATOM 10071 O O . CYS B 1 611 ? 2.137 -48.25 -35.812 1 75.81 611 CYS B O 1
ATOM 10073 N N . ASP B 1 612 ? 3.676 -47.594 -34.594 1 60.22 612 ASP B N 1
ATOM 10074 C CA . ASP B 1 612 ? 4.758 -48.031 -35.469 1 60.22 612 ASP B CA 1
ATOM 10075 C C . ASP B 1 612 ? 5.012 -49.531 -35.344 1 60.22 612 ASP B C 1
ATOM 10077 O O . ASP B 1 612 ? 4.941 -50.094 -34.25 1 60.22 612 ASP B O 1
ATOM 10081 N N . THR B 1 613 ? 4.746 -50.344 -36.406 1 53.81 613 THR B N 1
ATOM 10082 C CA . THR B 1 613 ? 4.922 -51.812 -36.531 1 53.81 613 THR B CA 1
ATOM 10083 C C . THR B 1 613 ? 6.238 -52.25 -35.906 1 53.81 613 THR B C 1
ATOM 10085 O O . THR B 1 613 ? 6.422 -53.438 -35.625 1 53.81 613 THR B O 1
ATOM 10088 N N . SER B 1 614 ? 7.293 -51.656 -36.25 1 46.12 614 SER B N 1
ATOM 10089 C CA . SER B 1 614 ? 8.57 -52.312 -35.938 1 46.12 614 SER B CA 1
ATOM 10090 C C . SER B 1 614 ? 8.742 -52.5 -34.438 1 46.12 614 SER B C 1
ATOM 10092 O O . SER B 1 614 ? 9.664 -53.156 -34 1 46.12 614 SER B O 1
ATOM 10094 N N . VAL B 1 615 ? 8.539 -51.531 -33.656 1 46.59 615 VAL B N 1
ATOM 10095 C CA . VAL B 1 615 ? 9.148 -51.531 -32.312 1 46.59 615 VAL B CA 1
ATOM 10096 C C . VAL B 1 615 ? 8.25 -52.281 -31.344 1 46.59 615 VAL B C 1
ATOM 10098 O O . VAL B 1 615 ? 7.02 -52.156 -31.391 1 46.59 615 VAL B O 1
ATOM 10101 N N . THR B 1 616 ? 8.734 -53.312 -30.859 1 44.09 616 THR B N 1
ATOM 10102 C CA . THR B 1 616 ? 8.375 -54.219 -29.766 1 44.09 616 THR B CA 1
ATOM 10103 C C . THR B 1 616 ? 7.633 -53.438 -28.672 1 44.09 616 THR B C 1
ATOM 10105 O O . THR B 1 616 ? 7.355 -54 -27.594 1 44.09 616 THR B O 1
ATOM 10108 N N . HIS B 1 617 ? 7.445 -52.125 -28.75 1 49.41 617 HIS B N 1
ATOM 10109 C CA . HIS B 1 617 ? 6.949 -51.344 -27.625 1 49.41 617 HIS B CA 1
ATOM 10110 C C . HIS B 1 617 ? 5.43 -51.281 -27.625 1 49.41 617 HIS B C 1
ATOM 10112 O O . HIS B 1 617 ? 4.797 -51.5 -28.672 1 49.41 617 HIS B O 1
ATOM 10118 N N . VAL B 1 618 ? 4.746 -51.406 -26.438 1 53.91 618 VAL B N 1
ATOM 10119 C CA . VAL B 1 618 ? 3.342 -51.312 -26.062 1 53.91 618 VAL B CA 1
ATOM 10120 C C . VAL B 1 618 ? 2.695 -50.156 -26.812 1 53.91 618 VAL B C 1
ATOM 10122 O O . VAL B 1 618 ? 3.137 -49 -26.703 1 53.91 618 VAL B O 1
ATOM 10125 N N . CYS B 1 619 ? 2.021 -50.625 -27.922 1 66.88 619 CYS B N 1
ATOM 10126 C CA . CYS B 1 619 ? 1.367 -49.594 -28.734 1 66.88 619 CYS B CA 1
ATOM 10127 C C . CYS B 1 619 ? -0.031 -49.281 -28.219 1 66.88 619 CYS B C 1
ATOM 10129 O O . CYS B 1 619 ? -0.83 -50.219 -28 1 66.88 619 CYS B O 1
ATOM 10131 N N . VAL B 1 620 ? -0.296 -48.156 -27.625 1 74.62 620 VAL B N 1
ATOM 10132 C CA . VAL B 1 620 ? -1.621 -47.656 -27.266 1 74.62 620 VAL B CA 1
ATOM 10133 C C . VAL B 1 620 ? -2.367 -47.219 -28.516 1 74.62 620 VAL B C 1
ATOM 10135 O O . VAL B 1 620 ? -1.998 -46.219 -29.156 1 74.62 620 VAL B O 1
ATOM 10138 N N . HIS B 1 621 ? -3.439 -48.031 -28.875 1 76.19 621 HIS B N 1
ATOM 10139 C CA . HIS B 1 621 ? -4.07 -47.812 -30.172 1 76.19 621 HIS B CA 1
ATOM 10140 C C . HIS B 1 621 ? -5.168 -46.75 -30.078 1 76.19 621 HIS B C 1
ATOM 10142 O O . HIS B 1 621 ? -5.449 -46.062 -31.062 1 76.19 621 HIS B O 1
ATOM 10148 N N . ASN B 1 622 ? -5.859 -46.75 -28.875 1 81.06 622 ASN B N 1
ATOM 10149 C CA . ASN B 1 622 ? -7.02 -45.844 -28.828 1 81.06 622 ASN B CA 1
ATOM 10150 C C . ASN B 1 622 ? -7.004 -45 -27.562 1 81.06 622 ASN B C 1
ATOM 10152 O O . ASN B 1 622 ? -6.285 -45.281 -26.609 1 81.06 622 ASN B O 1
ATOM 10156 N N . GLY B 1 623 ? -7.73 -43.969 -27.703 1 81.31 623 GLY B N 1
ATOM 10157 C CA . GLY B 1 623 ? -7.836 -43 -26.609 1 81.31 623 GLY B CA 1
ATOM 10158 C C . GLY B 1 623 ? -8.367 -43.594 -25.328 1 81.31 623 GLY B C 1
ATOM 10159 O O . GLY B 1 623 ? -7.957 -43.219 -24.234 1 81.31 623 GLY B O 1
ATOM 10160 N N . THR B 1 624 ? -9.258 -44.562 -25.406 1 82.19 624 THR B N 1
ATOM 10161 C CA . THR B 1 624 ? -9.82 -45.219 -24.219 1 82.19 624 THR B CA 1
ATOM 10162 C C . THR B 1 624 ? -8.734 -45.969 -23.438 1 82.19 624 THR B C 1
ATOM 10164 O O . THR B 1 624 ? -8.719 -45.938 -22.203 1 82.19 624 THR B O 1
ATOM 10167 N N . LYS B 1 625 ? -7.844 -46.562 -24.156 1 79.19 625 LYS B N 1
ATOM 10168 C CA . LYS B 1 625 ? -6.742 -47.25 -23.5 1 79.19 625 LYS B CA 1
ATOM 10169 C C . LYS B 1 625 ? -5.75 -46.25 -22.891 1 79.19 625 LYS B C 1
ATOM 10171 O O . LYS B 1 625 ? -5.18 -46.531 -21.828 1 79.19 625 LYS B O 1
ATOM 10176 N N . ALA B 1 626 ? -5.617 -45.25 -23.625 1 80.06 626 ALA B N 1
ATOM 10177 C CA . ALA B 1 626 ? -4.75 -44.188 -23.094 1 80.06 626 ALA B CA 1
ATOM 10178 C C . ALA B 1 626 ? -5.301 -43.656 -21.781 1 80.06 626 ALA B C 1
ATOM 10180 O O . ALA B 1 626 ? -4.543 -43.406 -20.844 1 80.06 626 ALA B O 1
ATOM 10181 N N . LEU B 1 627 ? -6.598 -43.5 -21.703 1 85.25 627 LEU B N 1
ATOM 10182 C CA . LEU B 1 627 ? -7.246 -43 -20.5 1 85.25 627 LEU B CA 1
ATOM 10183 C C . LEU B 1 627 ? -7.074 -44 -19.344 1 85.25 627 LEU B C 1
ATOM 10185 O O . LEU B 1 627 ? -6.938 -43.594 -18.188 1 85.25 627 LEU B O 1
ATOM 10189 N N . GLU B 1 628 ? -7.012 -45.25 -19.641 1 79.94 628 GLU B N 1
ATOM 10190 C CA . GLU B 1 628 ? -6.82 -46.281 -18.609 1 79.94 628 GLU B CA 1
ATOM 10191 C C . GLU B 1 628 ? -5.418 -46.219 -18.016 1 79.94 628 GLU B C 1
ATOM 10193 O O . GLU B 1 628 ? -5.234 -46.438 -16.828 1 79.94 628 GLU B O 1
ATOM 10198 N N . THR B 1 629 ? -4.461 -45.844 -18.906 1 76.31 629 THR B N 1
ATOM 10199 C CA . THR B 1 629 ? -3.084 -45.719 -18.438 1 76.31 629 THR B CA 1
ATOM 10200 C C . THR B 1 629 ? -2.949 -44.594 -17.422 1 76.31 629 THR B C 1
ATOM 10202 O O . THR B 1 629 ? -2.109 -44.656 -16.531 1 76.31 629 THR B O 1
ATOM 10205 N N . TYR B 1 630 ? -3.836 -43.656 -17.578 1 80.19 630 TYR B N 1
ATOM 10206 C CA . TYR B 1 630 ? -3.797 -42.5 -16.672 1 80.19 630 TYR B CA 1
ATOM 10207 C C . TYR B 1 630 ? -4.848 -42.656 -15.57 1 80.19 630 TYR B C 1
ATOM 10209 O O . TYR B 1 630 ? -5.062 -41.719 -14.789 1 80.19 630 TYR B O 1
ATOM 10217 N N . SER B 1 631 ? -5.543 -43.75 -15.461 1 79.81 631 SER B N 1
ATOM 10218 C CA . SER B 1 631 ? -6.566 -44.062 -14.461 1 79.81 631 SER B CA 1
ATOM 10219 C C . SER B 1 631 ? -7.684 -43 -14.492 1 79.81 631 SER B C 1
ATOM 10221 O O . SER B 1 631 ? -8.148 -42.562 -13.445 1 79.81 631 SER B O 1
ATOM 10223 N N . LEU B 1 632 ? -8.023 -42.594 -15.695 1 79.88 632 LEU B N 1
ATOM 10224 C CA . LEU B 1 632 ? -9.078 -41.594 -15.859 1 79.88 632 LEU B CA 1
ATOM 10225 C C . LEU B 1 632 ? -10.297 -42.188 -16.562 1 79.88 632 LEU B C 1
ATOM 10227 O O . LEU B 1 632 ? -11.18 -41.469 -17 1 79.88 632 LEU B O 1
ATOM 10231 N N . ASP B 1 633 ? -10.336 -43.5 -16.609 1 72.19 633 ASP B N 1
ATOM 10232 C CA . ASP B 1 633 ? -11.375 -44.188 -17.391 1 72.19 633 ASP B CA 1
ATOM 10233 C C . ASP B 1 633 ? -12.656 -44.344 -16.578 1 72.19 633 ASP B C 1
ATOM 10235 O O . ASP B 1 633 ? -13.742 -44.531 -17.141 1 72.19 633 ASP B O 1
ATOM 10239 N N . SER B 1 634 ? -12.633 -44.344 -15.289 1 67.38 634 SER B N 1
ATOM 10240 C CA . SER B 1 634 ? -13.789 -44.719 -14.492 1 67.38 634 SER B CA 1
ATOM 10241 C C . SER B 1 634 ? -14.773 -43.562 -14.344 1 67.38 634 SER B C 1
ATOM 10243 O O . SER B 1 634 ? -15.906 -43.75 -13.906 1 67.38 634 SER B O 1
ATOM 10245 N N . GLY B 1 635 ? -14.672 -42.562 -15.148 1 74.38 635 GLY B N 1
ATOM 10246 C CA . GLY B 1 635 ? -15.578 -41.469 -14.797 1 74.38 635 GLY B CA 1
ATOM 10247 C C . GLY B 1 635 ? -16.359 -40.938 -15.992 1 74.38 635 GLY B C 1
ATOM 10248 O O . GLY B 1 635 ? -15.977 -41.188 -17.141 1 74.38 635 GLY B O 1
ATOM 10249 N N . GLN B 1 636 ? -17.75 -40.562 -15.656 1 87.25 636 GLN B N 1
ATOM 10250 C CA . GLN B 1 636 ? -18.594 -39.938 -16.656 1 87.25 636 GLN B CA 1
ATOM 10251 C C . GLN B 1 636 ? -18.5 -38.406 -16.562 1 87.25 636 GLN B C 1
ATOM 10253 O O . GLN B 1 636 ? -18.031 -37.875 -15.562 1 87.25 636 GLN B O 1
ATOM 10258 N N . LEU B 1 637 ? -18.844 -37.844 -17.688 1 92.44 637 LEU B N 1
ATOM 10259 C CA . LEU B 1 637 ? -18.766 -36.406 -17.797 1 92.44 637 LEU B CA 1
ATOM 10260 C C . LEU B 1 637 ? -19.641 -35.719 -16.75 1 92.44 637 LEU B C 1
ATOM 10262 O O . LEU B 1 637 ? -19.281 -34.656 -16.219 1 92.44 637 LEU B O 1
ATOM 10266 N N . TRP B 1 638 ? -20.797 -36.312 -16.406 1 92.75 638 TRP B N 1
ATOM 10267 C CA . TRP B 1 638 ? -21.703 -35.688 -15.438 1 92.75 638 TRP B CA 1
ATOM 10268 C C . TRP B 1 638 ? -21.094 -35.719 -14.039 1 92.75 638 TRP B C 1
ATOM 10270 O O . TRP B 1 638 ? -21.328 -34.844 -13.234 1 92.75 638 TRP B O 1
ATOM 10280 N N . GLN B 1 639 ? -20.297 -36.719 -13.711 1 93.75 639 GLN B N 1
ATOM 10281 C CA . GLN B 1 639 ? -19.625 -36.75 -12.422 1 93.75 639 GLN B CA 1
ATOM 10282 C C . GLN B 1 639 ? -18.547 -35.688 -12.32 1 93.75 639 GLN B C 1
ATOM 10284 O O . GLN B 1 639 ? -18.359 -35.094 -11.258 1 93.75 639 GLN B O 1
ATOM 10289 N N . CYS B 1 640 ? -17.938 -35.469 -13.508 1 94.88 640 CYS B N 1
ATOM 10290 C CA . CYS B 1 640 ? -16.953 -34.406 -13.539 1 94.88 640 CYS B CA 1
ATOM 10291 C C . CYS B 1 640 ? -17.594 -33.031 -13.328 1 94.88 640 CYS B C 1
ATOM 10293 O O . CYS B 1 640 ? -17.062 -32.188 -12.609 1 94.88 640 CYS B O 1
ATOM 10295 N N . ALA B 1 641 ? -18.766 -32.906 -13.891 1 95.69 641 ALA B N 1
ATOM 10296 C CA . ALA B 1 641 ? -19.5 -31.656 -13.734 1 95.69 641 ALA B CA 1
ATOM 10297 C C . ALA B 1 641 ? -19.938 -31.453 -12.289 1 95.69 641 ALA B C 1
ATOM 10299 O O . ALA B 1 641 ? -19.891 -30.328 -11.766 1 95.69 641 ALA B O 1
ATOM 10300 N N . LEU B 1 642 ? -20.297 -32.531 -11.617 1 94.88 642 LEU B N 1
ATOM 10301 C CA . LEU B 1 642 ? -20.734 -32.469 -10.227 1 94.88 642 LEU B CA 1
ATOM 10302 C C . LEU B 1 642 ? -19.562 -32.125 -9.305 1 94.88 642 LEU B C 1
ATOM 10304 O O . LEU B 1 642 ? -19.719 -31.391 -8.328 1 94.88 642 LEU B O 1
ATOM 10308 N N . GLY B 1 643 ? -18.422 -32.719 -9.586 1 94.25 643 GLY B N 1
ATOM 10309 C CA . GLY B 1 643 ? -17.25 -32.406 -8.797 1 94.25 643 GLY B CA 1
ATOM 10310 C C . GLY B 1 643 ? -16.797 -30.969 -8.945 1 94.25 643 GLY B C 1
ATOM 10311 O O . GLY B 1 643 ? -16.531 -30.297 -7.945 1 94.25 643 GLY B O 1
ATOM 10312 N N . LEU B 1 644 ? -16.766 -30.531 -10.172 1 95.62 644 LEU B N 1
ATOM 10313 C CA . LEU B 1 644 ? -16.375 -29.156 -10.469 1 95.62 644 LEU B CA 1
ATOM 10314 C C . LEU B 1 644 ? -17.391 -28.172 -9.891 1 95.62 644 LEU B C 1
ATOM 10316 O O . LEU B 1 644 ? -17.031 -27.219 -9.211 1 95.62 644 LEU B O 1
ATOM 10320 N N . GLY B 1 645 ? -18.656 -28.453 -10.141 1 95.38 645 GLY B N 1
ATOM 10321 C CA . GLY B 1 645 ? -19.719 -27.594 -9.625 1 95.38 645 GLY B CA 1
ATOM 10322 C C . GLY B 1 645 ? -19.812 -27.609 -8.109 1 95.38 645 GLY B C 1
ATOM 10323 O O . GLY B 1 645 ? -20.062 -26.562 -7.492 1 95.38 645 GLY B O 1
ATOM 10324 N N . GLY B 1 646 ? -19.625 -28.781 -7.531 1 96.06 646 GLY B N 1
ATOM 10325 C CA . GLY B 1 646 ? -19.656 -28.875 -6.078 1 96.06 646 GLY B CA 1
ATOM 10326 C C . GLY B 1 646 ? -18.578 -28.047 -5.398 1 96.06 646 GLY B C 1
ATOM 10327 O O . GLY B 1 646 ? -18.859 -27.359 -4.422 1 96.06 646 GLY B O 1
ATOM 10328 N N . THR B 1 647 ? -17.375 -28.094 -5.922 1 96.25 647 THR B N 1
ATOM 10329 C CA . THR B 1 647 ? -16.281 -27.312 -5.352 1 96.25 647 THR B CA 1
ATOM 10330 C C . THR B 1 647 ? -16.547 -25.812 -5.523 1 96.25 647 THR B C 1
ATOM 10332 O O . THR B 1 647 ? -16.266 -25.016 -4.625 1 96.25 647 THR B O 1
ATOM 10335 N N . MET B 1 648 ? -17.078 -25.422 -6.617 1 96.88 648 MET B N 1
ATOM 10336 C CA . MET B 1 648 ? -17.422 -24.031 -6.879 1 96.88 648 MET B CA 1
ATOM 10337 C C . MET B 1 648 ? -18.422 -23.516 -5.852 1 96.88 648 MET B C 1
ATOM 10339 O O . MET B 1 648 ? -18.25 -22.438 -5.297 1 96.88 648 MET B O 1
ATOM 10343 N N . VAL B 1 649 ? -19.422 -24.328 -5.547 1 96.75 649 VAL B N 1
ATOM 10344 C CA . VAL B 1 649 ? -20.484 -23.953 -4.617 1 96.75 649 VAL B CA 1
ATOM 10345 C C . VAL B 1 649 ? -19.906 -23.828 -3.209 1 96.75 649 VAL B C 1
ATOM 10347 O O . VAL B 1 649 ? -20.297 -22.922 -2.453 1 96.75 649 VAL B O 1
ATOM 10350 N N . VAL B 1 650 ? -18.984 -24.672 -2.939 1 96.62 650 VAL B N 1
ATOM 10351 C CA . VAL B 1 650 ? -18.359 -24.609 -1.623 1 96.62 650 VAL B CA 1
ATOM 10352 C C . VAL B 1 650 ? -17.578 -23.312 -1.483 1 96.62 650 VAL B C 1
ATOM 10354 O O . VAL B 1 650 ? -17.688 -22.625 -0.464 1 96.62 650 VAL B O 1
ATOM 10357 N N . PHE B 1 651 ? -16.797 -22.984 -2.518 1 97.62 651 PHE B N 1
ATOM 10358 C CA . PHE B 1 651 ? -16.031 -21.734 -2.475 1 97.62 651 PHE B CA 1
ATOM 10359 C C . PHE B 1 651 ? -16.953 -20.531 -2.359 1 97.62 651 PHE B C 1
ATOM 10361 O O . PHE B 1 651 ? -16.688 -19.625 -1.579 1 97.62 651 PHE B O 1
ATOM 10368 N N . LEU B 1 652 ? -18.047 -20.562 -3.076 1 97.44 652 LEU B N 1
ATOM 10369 C CA . LEU B 1 652 ? -19 -19.469 -3.055 1 97.44 652 LEU B CA 1
ATOM 10370 C C . LEU B 1 652 ? -19.672 -19.359 -1.695 1 97.44 652 LEU B C 1
ATOM 10372 O O . LEU B 1 652 ? -19.906 -18.266 -1.191 1 97.44 652 LEU B O 1
ATOM 10376 N N . ALA B 1 653 ? -19.969 -20.5 -1.089 1 97.31 653 ALA B N 1
ATOM 10377 C CA . ALA B 1 653 ? -20.594 -20.5 0.226 1 97.31 653 ALA B CA 1
ATOM 10378 C C . ALA B 1 653 ? -19.656 -19.938 1.293 1 97.31 653 ALA B C 1
ATOM 10380 O O . ALA B 1 653 ? -20.078 -19.125 2.125 1 97.31 653 ALA B O 1
ATOM 10381 N N . VAL B 1 654 ? -18.438 -20.344 1.172 1 96.75 654 VAL B N 1
ATOM 10382 C CA . VAL B 1 654 ? -17.469 -19.875 2.145 1 96.75 654 VAL B CA 1
ATOM 10383 C C . VAL B 1 654 ? -17.234 -18.375 1.948 1 96.75 654 VAL B C 1
ATOM 10385 O O . VAL B 1 654 ? -17.062 -17.625 2.92 1 96.75 654 VAL B O 1
ATOM 10388 N N . MET B 1 655 ? -17.219 -17.953 0.729 1 96.5 655 MET B N 1
ATOM 10389 C CA . MET B 1 655 ? -17.078 -16.516 0.436 1 96.5 655 MET B CA 1
ATOM 10390 C C . MET B 1 655 ? -18.219 -15.727 1.064 1 96.5 655 MET B C 1
ATOM 10392 O O . MET B 1 655 ? -17.984 -14.68 1.68 1 96.5 655 MET B O 1
ATOM 10396 N N . LEU B 1 656 ? -19.422 -16.234 0.941 1 96.06 656 LEU B N 1
ATOM 10397 C CA . LEU B 1 656 ? -20.594 -15.555 1.5 1 96.06 656 LEU B CA 1
ATOM 10398 C C . LEU B 1 656 ? -20.5 -15.469 3.02 1 96.06 656 LEU B C 1
ATOM 10400 O O . LEU B 1 656 ? -20.734 -14.406 3.6 1 96.06 656 LEU B O 1
ATOM 10404 N N . VAL B 1 657 ? -20.094 -16.531 3.596 1 94.88 657 VAL B N 1
ATOM 10405 C CA . VAL B 1 657 ? -19.953 -16.562 5.047 1 94.88 657 VAL B CA 1
ATOM 10406 C C . VAL B 1 657 ? -18.828 -15.602 5.477 1 94.88 657 VAL B C 1
ATOM 10408 O O . VAL B 1 657 ? -18.953 -14.914 6.492 1 94.88 657 VAL B O 1
ATOM 10411 N N . GLY B 1 658 ? -17.797 -15.602 4.707 1 92.25 658 GLY B N 1
ATOM 10412 C CA . GLY B 1 658 ? -16.703 -14.695 5 1 92.25 658 GLY B CA 1
ATOM 10413 C C . GLY B 1 658 ? -17.094 -13.234 4.941 1 92.25 658 GLY B C 1
ATOM 10414 O O . GLY B 1 658 ? -16.75 -12.445 5.82 1 92.25 658 GLY B O 1
ATOM 10415 N N . LEU B 1 659 ? -17.891 -12.867 4.023 1 92.31 659 LEU B N 1
ATOM 10416 C CA . LEU B 1 659 ? -18.328 -11.492 3.852 1 92.31 659 LEU B CA 1
ATOM 10417 C C . LEU B 1 659 ? -19.281 -11.078 4.965 1 92.31 659 LEU B C 1
ATOM 10419 O O . LEU B 1 659 ? -19.344 -9.914 5.352 1 92.31 659 LEU B O 1
ATOM 10423 N N . MET B 1 660 ? -19.969 -12.094 5.492 1 90.62 660 MET B N 1
ATOM 10424 C CA . MET B 1 660 ? -20.953 -11.805 6.527 1 90.62 660 MET B CA 1
ATOM 10425 C C . MET B 1 660 ? -20.297 -11.766 7.906 1 90.62 660 MET B C 1
ATOM 10427 O O . MET B 1 660 ? -20.734 -11.016 8.781 1 90.62 660 MET B O 1
ATOM 10431 N N . CYS B 1 661 ? -19.203 -12.5 8.023 1 86.5 661 CYS B N 1
ATOM 10432 C CA . CYS B 1 661 ? -18.672 -12.68 9.367 1 86.5 661 CYS B CA 1
ATOM 10433 C C . CYS B 1 661 ? -17.375 -11.891 9.555 1 86.5 661 CYS B C 1
ATOM 10435 O O . CYS B 1 661 ? -17.031 -11.508 10.672 1 86.5 661 CYS B O 1
ATOM 10437 N N . VAL B 1 662 ? -16.625 -11.727 8.57 1 85.31 662 VAL B N 1
ATOM 10438 C CA . VAL B 1 662 ? -15.32 -11.078 8.688 1 85.31 662 VAL B CA 1
ATOM 10439 C C . VAL B 1 662 ? -15.438 -9.602 8.328 1 85.31 662 VAL B C 1
ATOM 10441 O O . VAL B 1 662 ? -15.969 -9.258 7.266 1 85.31 662 VAL B O 1
ATOM 10444 N N . PRO B 1 663 ? -14.945 -8.781 9.281 1 81 663 PRO B N 1
ATOM 10445 C CA . PRO B 1 663 ? -14.93 -7.367 8.906 1 81 663 PRO B CA 1
ATOM 10446 C C . PRO B 1 663 ? -13.953 -7.062 7.777 1 81 663 PRO B C 1
ATOM 10448 O O . PRO B 1 663 ? -12.836 -7.582 7.766 1 81 663 PRO B O 1
ATOM 10451 N N . GLN B 1 664 ? -14.312 -6.574 6.738 1 82.31 664 GLN B N 1
ATOM 10452 C CA . GLN B 1 664 ? -13.531 -6.281 5.543 1 82.31 664 GLN B CA 1
ATOM 10453 C C . GLN B 1 664 ? -12.688 -5.023 5.73 1 82.31 664 GLN B C 1
ATOM 10455 O O . GLN B 1 664 ? -12.68 -4.137 4.875 1 82.31 664 GLN B O 1
ATOM 10460 N N . LYS B 1 665 ? -11.883 -4.887 6.816 1 77.69 665 LYS B N 1
ATOM 10461 C CA . LYS B 1 665 ? -11.055 -3.721 7.098 1 77.69 665 LYS B CA 1
ATOM 10462 C C . LYS B 1 665 ? -9.82 -3.693 6.195 1 77.69 665 LYS B C 1
ATOM 10464 O O . LYS B 1 665 ? -9.164 -4.719 6 1 77.69 665 LYS B O 1
ATOM 10469 N N . PRO B 1 666 ? -9.5 -2.566 5.621 1 72.88 666 PRO B N 1
ATOM 10470 C CA . PRO B 1 666 ? -8.305 -2.471 4.781 1 72.88 666 PRO B CA 1
ATOM 10471 C C . PRO B 1 666 ? -7.016 -2.424 5.598 1 72.88 666 PRO B C 1
ATOM 10473 O O . PRO B 1 666 ? -6.996 -1.87 6.703 1 72.88 666 PRO B O 1
ATOM 10476 N N . HIS B 1 667 ? -5.91 -3.217 5.398 1 60.59 667 HIS B N 1
ATOM 10477 C CA . HIS B 1 667 ? -4.664 -3.295 6.156 1 60.59 667 HIS B CA 1
ATOM 10478 C C . HIS B 1 667 ? -3.795 -2.064 5.914 1 60.59 667 HIS B C 1
ATOM 10480 O O . HIS B 1 667 ? -3.088 -1.614 6.82 1 60.59 667 HIS B O 1
ATOM 10486 N N . ASN B 1 668 ? -3.531 -1.612 4.695 1 51.28 668 ASN B N 1
ATOM 10487 C CA . ASN B 1 668 ? -2.537 -0.568 4.473 1 51.28 668 ASN B CA 1
ATOM 10488 C C . ASN B 1 668 ? -2.945 0.745 5.133 1 51.28 668 ASN B C 1
ATOM 10490 O O . ASN B 1 668 ? -2.301 1.775 4.926 1 51.28 668 ASN B O 1
ATOM 10494 N N . GLU B 1 669 ? -4.125 0.788 5.832 1 45.38 669 GLU B N 1
ATOM 10495 C CA . GLU B 1 669 ? -4.492 2.066 6.434 1 45.38 669 GLU B CA 1
ATOM 10496 C C . GLU B 1 669 ? -4.715 1.926 7.934 1 45.38 669 GLU B C 1
ATOM 10498 O O . GLU B 1 669 ? -5.164 0.879 8.406 1 45.38 669 GLU B O 1
#

Organism: Lymnaea stagnalis (NCBI:txid6523)

Foldseek 3Di:
DPCPCPPPPPPPVPCVPLPRLAAQFKKKWWWQKWWKFFVQDPPVQVCVQVVPDVVVNPDGGDIDTQAGGATDMFGFLFEEEEEAAPSLCQVVVLCVSQVNDPGTDIDTFMDTQLATDDNLLSLLFEAEFEDDQLDQQLAFLLLRLLLLLLFQAFPVDDSVSSSSLSVVLCVLLVNNVRRRWGCHDPVGDTDDLLSSLSSSVSSRCSSPHQEYEYEASCPPHDQVSSLSVLLSVSVSSNSGHGYYYYHYAHDVSSLVSGQWYWYGASNATLDTGGSVCPQVVVVVVVDHDDPPDDPSVRVNVLLYQDPPDPVSNVVSVVSNVSSRVVVVVVCVVPCPVVVVVVSNVSNVVVVVVVVVVVVVPDDCVVVPPPPDVSVVVSVVSSVRSVNGDDLVSLLVSLLVVLLSSVVSVVVLLVVLLVLLLVLLVVLLVVLFAQAQAQVSLLVLLVSLLCLLQVSLLVVLLSLLVVLLSVLSVLLVCVSSVSDDLVSNLNSVLVSVLVSLLVSLCSNCVSSCVRNPFDDDPVLVVLLSVLSSLSSSLSSLLSLLLSLQHQDSVVSSVVSVVLSVLLSCLLQSNDQLVPDDPVCNVSNLLRLSNLSSLLNLCSGFQADAHDDDPPDPDDDDGGSLVSCVVSPSNPDDNVSSVCSSVVNSVVSSVSSSVSSVPPNSHNPVD/DPCPCPPPPPPPVPCVPLPRLAAQFKKKWWWQKWWKFFVQDPDVQVCVQVVPDVVVNPDGGDIDTQAGGETDMFGFLFEEEEEAAPSLCQVVVLCVSQVNDPGTDIDTFMDIQLATDDNLLSLLFEAEFEPDQLDQQLAFLLLRLLLLLLFQAFPVDDSVSSSSLSVVLCVLLVNNVRRRWGCHDPVGDTDDLLSSLSSSVSSRCSSPHQEYEYEASCPPHDQVSSLSVLLSVSVSSNSGHGYYYYHYAHDVSSLVSGQWYWYGASNATLDTGGSVCVQVVVVVVVDHDDPPDDPSVRVNVLLYQDPPDPVSNVVSVVSNVSSRVVVVVVCVVPCPVVVVVVSNVSNVVVVVVVVVVVVVPPDCPVVPVPPDVSVVVSVVSSVRSVNGDDLVSLLVSLLVVLLSSVVSVVVLLVVLLVLLLVLLVVLLVVLFAQAQAQVSLLVLLVSLLCLLQVSLLVVLLSLLVVLLSVLSVLLVCVSSVSDDLVSNLNSVLVSVLVSLLVSLCSNCVSSCVRNPFDDDPVLVVLLSVLSSLSSSLSSLLSLLLSLQHQDSVVSSVVSVVLSVLLSCLLQSVDQLVPDDPVCNVSNLLRLSNLSSLLNLCSGFQADAHDDDPPDPDDDDGGSLVSCVVSPSNPDDNVSSVCSSVVNSVVSSVSSSVSSVPPNSHNPVD

pLDDT: mean 80.57, std 17.79, range [21.75, 97.62]

Nearest PDB structures (foldseek):
  7jr7-assembly1_B  TM=9.221E-01  e=5.484E-44  Homo sapiens
  7r8b-assembly1_B  TM=9.441E-01  e=4.170E-43  Homo sapiens
  7r87-assembly1_B  TM=9.454E-01  e=4.716E-42  Homo sapiens
  7r88-assembly1_B  TM=9.306E-01  e=4.513E-42  Homo sapiens
  7r8a-assembly1_B  TM=9.440E-01  e=5.472E-39  Homo sapiens

Solvent-accessible surface area (backbone atoms only — not comparable to full-atom values): 69947 Å² total; per-residue (Å²): 135,82,86,78,78,79,78,76,78,75,75,72,76,56,60,82,32,89,82,46,85,66,41,61,67,37,30,41,39,37,43,46,31,25,33,36,38,52,55,54,76,59,56,74,63,50,32,59,64,62,59,54,53,74,69,66,63,66,56,78,50,62,70,43,72,46,33,51,54,37,62,53,73,47,46,44,40,31,31,37,38,38,31,30,47,90,83,12,32,63,69,58,50,52,29,55,75,68,63,64,63,88,71,58,52,78,45,61,48,48,24,48,59,49,36,69,65,43,68,70,56,46,61,50,34,40,26,75,33,62,63,70,84,62,73,65,34,78,34,25,46,48,56,51,42,45,56,49,43,65,36,54,40,36,68,83,54,48,71,64,46,50,53,50,51,46,52,50,48,32,51,73,64,69,35,63,92,47,32,83,36,34,40,25,52,98,86,38,85,46,51,53,72,61,53,48,47,45,49,53,49,39,61,38,49,70,72,52,35,16,30,39,40,31,39,33,74,47,65,96,48,54,69,65,53,28,47,50,51,51,51,50,50,42,55,50,8,63,56,27,15,17,32,41,32,32,41,68,79,65,51,53,69,48,50,70,62,38,49,26,35,31,37,33,30,78,15,26,56,49,43,76,45,50,37,82,52,47,61,56,53,38,33,74,74,72,51,65,72,57,87,42,30,33,54,60,57,52,53,36,52,56,45,33,67,41,80,87,42,75,68,48,27,54,54,29,44,50,49,36,50,49,38,37,52,52,33,53,53,51,50,63,67,65,50,69,46,63,69,57,46,52,43,48,55,55,17,50,56,48,47,61,47,50,72,57,37,71,77,57,81,83,64,73,65,82,68,61,76,76,77,69,58,64,54,53,50,48,54,52,50,33,58,48,50,61,40,42,50,51,62,68,56,44,21,52,54,48,26,52,49,49,46,52,46,52,65,69,39,44,64,62,50,48,51,52,44,50,51,26,38,50,50,14,50,51,54,14,62,63,44,46,56,64,60,47,42,67,75,32,52,56,34,57,55,26,51,44,44,43,66,67,46,58,56,35,57,59,48,29,54,55,49,24,51,53,49,53,59,47,21,58,39,48,34,55,40,49,72,66,58,49,56,56,60,65,27,50,51,53,19,54,58,59,50,44,46,64,57,48,54,52,36,44,49,50,25,45,53,62,22,43,62,40,23,57,56,79,91,39,75,67,53,46,50,52,48,50,49,47,52,42,51,43,43,48,34,38,47,33,43,18,52,22,29,38,39,65,34,66,42,66,67,61,16,48,49,52,42,50,49,52,50,48,52,20,55,57,34,26,33,85,44,28,47,61,84,71,38,51,78,88,58,43,62,50,33,68,62,11,37,52,16,24,37,30,46,38,45,42,56,65,67,35,41,84,38,69,34,50,60,71,83,81,57,91,56,59,63,59,52,38,22,56,57,50,30,48,76,48,63,53,57,90,63,55,64,68,57,22,48,47,40,33,50,50,44,34,50,50,31,49,50,52,23,52,50,19,54,70,69,38,81,47,59,52,67,98,105,136,81,85,79,77,79,76,76,76,74,75,70,77,57,61,82,31,86,83,48,86,68,41,61,68,39,31,41,38,37,43,45,31,25,33,36,38,51,55,53,74,58,56,74,62,50,31,59,62,62,60,53,54,73,70,66,63,65,56,78,50,64,71,43,72,46,32,52,54,37,62,53,72,48,45,46,41,29,32,36,38,39,30,29,48,91,82,12,33,64,66,58,49,51,29,55,73,67,62,64,64,89,71,57,50,78,46,61,49,47,26,48,61,48,37,67,67,42,68,70,56,46,64,50,34,41,26,78,35,62,64,70,84,60,73,65,35,81,35,25,46,48,55,50,43,45,56,49,43,64,36,55,40,37,67,84,55,47,71,66,48,48,51,50,50,45,52,49,48,33,50,73,63,68,35,64,92,47,34,82,35,35,39,24,52,98,85,37,84,47,51,52,74,60,54,47,48,45,48,51,50,41,63,41,48,70,72,52,36,16,31,39,42,29,40,33,77,48,66,96,48,54,70,66,51,28,46,50,52,51,52,50,49,41,55,50,8,61,58,29,14,17,32,42,31,34,41,68,79,64,52,54,70,47,50,70,62,38,48,28,34,31,36,32,32,76,15,27,56,49,43,75,44,49,38,84,52,48,60,57,53,39,33,74,74,71,52,64,74,58,86,44,30,33,54,59,57,52,52,36,53,56,44,35,66,42,79,88,41,76,68,47,26,53,53,29,44,51,48,34,49,50,38,36,52,53,34,54,55,52,51,63,68,65,51,69,47,64,70,58,45,52,43,47,55,53,13,52,57,47,46,62,48,49,71,55,37,70,77,53,79,83,62,72,64,79,65,59,80,68,76,72,62,65,56,54,51,49,54,51,49,32,59,48,52,62,40,41,49,52,61,68,56,44,21,52,52,47,25,51,50,49,47,52,46,51,65,68,38,44,64,61,50,50,52,52,45,50,51,27,38,49,50,13,49,51,53,14,62,63,43,45,55,64,61,49,41,66,74,32,52,54,34,57,56,25,52,45,43,43,65,67,45,57,56,36,58,59,47,27,53,56,47,24,51,53,51,52,59,46,22,58,38,49,35,54,40,50,72,66,58,48,57,57,60,65,27,51,50,52,18,55,58,58,50,45,47,65,57,47,54,52,36,44,47,51,24,45,52,60,21,45,62,40,24,55,58,80,91,40,73,68,53,46,51,52,49,50,48,46,52,43,51,44,42,48,34,39,46,34,43,19,51,21,29,40,38,65,34,64,43,66,66,59,17,49,50,51,42,50,51,52,51,48,51,20,56,57,35,26,33,84,45,27,47,61,85,72,40,51,78,89,56,44,62,49,32,66,62,11,36,52,16,26,35,30,46,39,44,43,56,65,66,35,40,85,38,68,34,50,59,71,84,81,56,91,57,57,62,60,52,37,22,55,56,49,31,48,77,49,66,54,57,90,64,53,64,68,58,23,49,46,40,32,50,50,44,34,51,49,30,48,50,50,24,53,50,19,54,71,69,39,81,47,59,52,67,98,104

Secondary structure (DSSP, 8-state):
--------------TT-TT--PPPP--EEEEEEEEEEE-----HHHHHHTT--GGGGGS---EEEEEEEEEEEE-TT-EEEEE--TTSSHHHHHHHHTT---SSEEEEEEEETTEE--HHHHHHHEEEE-SS----TTSBHHHHHHHHHHHHS-TT--HHHHHHHHHHHHHHTT-GGGTTSB---SSS----HHHHHHHHHHHHHTT--SEEEEESTTTT--HHHHHHHHHHHHHHHHTT-EEEEEESS--HHHHHH-SEEEEEETTEEEEEEEHHHHHHHHHHTT-PPPTT--HHHHHHHHTS---SSHHHHHHHHHHHHHHHHHHHHHHHHH--THHHHHHHHHHHHHHHHHHHHTT-SS-GGGGT--S-HHHHHHHHHHHHHT----HHHHHHHHHHHHHHHHHH-HHHHHHHHHHHHHHHHHHHHHTTT---SGGGHHHHHHHHHHHHHHHHHHHHHHHHHHHHHHHHHHHHHHHTT-S-HHHHHHHHHHHHHHHHHHHHHHHHHHHHHHHT----HHHHHHHHHHHHHHHHHHHHHHHHHHHH-SSHHHHHHHHHHHHHHHHHTSSSSS-GGGS-GGGHHHHHH-HHHHHHHHHHHHHTTT-B----SS--S----BHHHHHHHTT--S--HHHHHHHHHHHHHHHHHHHHHHHHHS----S--/--------------TT-TT--PPPP--EEEEEEEEEEE-----HHHHHHTT--GGGGGS---EEEEEEEEEEEE-TT-EEEEE--TTSSHHHHHHHHTT---SSEEEEEEEETTEE--HHHHHHHEEEE-SS----TTSBHHHHHHHHHHHHS-TT--HHHHHHHHHHHHHHTT-GGGTTSB---SSS----HHHHHHHHHHHHHTT--SEEEEESTTTT--HHHHHHHHHHHHHHHHTT-EEEEEESS--HHHHHH-SEEEEEETTEEEEEEEHHHHHHHHHHTT-PPPTT--HHHHHHHHTS---SSHHHHHHHHHHHHHHHHHHHHHHHHH--THHHHHHHHHHHHHHHHHHHHTT-SS-GGGGT--S-HHHHHHHHHHHHHT----HHHHHHHHHHHHHHHHHH-HHHHHHHHHHHHHHHHHHHHHT-S---SSTTHHHHHHHHHHHHHHHHHHHHHHHHHHHHHHHHHHHHHHHTT-S-HHHHHHHHHHHHHHHHHHHHHHHHHHHHHHHT----HHHHHHHHHHHHHHHHHHHHHHHHHHHH-SSHHHHHHHHHHHHHHHHHTSSSSS-GGGS-GGGHHHHHH-HHHHHHHHHHHHHTTT-B----SSS-S----BHHHHHHHTT--S--HHHHHHHHHHHHHHHHHHHHHHHHHS----S--

Sequence (1338 aa):
MVPSGLDRIDAVIDLLGPDTTDTVPIDLHVDKLSYTVTDQPGSWWQRITNLQMPWEWMEKAKPTEVLKGVSFTARSGELLAIMGGSGSGKTSLLDVLACRTTSGVVTGDIYLNSVVRTKAILDSCSGYVRQDDRLIAFLTVRETLMFVAQLKLPRTFTQAMIANRVDLVIAELGLTHAADTKVGNGTIRGLSGGERRRVSIGIQLLILPSILFLDEPTSGLDSFTASSIVKTLSRLASKHRTIIMSIHQPRFDIFNTVNSIMVLSKGSVVYNGPAPKMVTYFTNLGYPCPEHTNPCDFYIDLATVDGTSKEQEEITSRVVKTLHDAFRVTEESVTDIESYRQDVIEAREIKQSIDGMKELTDSPYVKRVTGDDTLQNLIDAYERQRSCPGLGTQFVILFRRFIRVTVDDYPALLTHLVQALLMSLLLGTVYIDLKLSQVSIRDWFGVMFMISVMYPYMVILGLIGTCHEERRFLYFELQDRLYHPAAYYFAKVFSDIPFHLIYVLVYIIPLYFMAGLPVDGYICCMFGLFVGVSVFTSRCLAMMSAAILPTYQIASFFSQTMFSLFIMSAGFLINLNNIIAGTRWLSILSYLRWGFQALCLIQIKDLEFECDTSVTHVCVHNGTKALETYSLDSGQLWQCALGLGGTMVVFLAVMLVGLMCVPQKPHNEMVPSGLDRIDAVIDLLGPDTTDTVPIDLHVDKLSYTVTDQPGSWWQRITNLQMPWEWMEKAKPTEVLKGVSFTARSGELLAIMGGSGSGKTSLLDVLACRTTSGVVTGDIYLNSVVRTKAILDSCSGYVRQDDRLIAFLTVRETLMFVAQLKLPRTFTQAMIANRVDLVIAELGLTHAADTKVGNGTIRGLSGGERRRVSIGIQLLILPSILFLDEPTSGLDSFTASSIVKTLSRLASKHRTIIMSIHQPRFDIFNTVNSIMVLSKGSVVYNGPAPKMVTYFTNLGYPCPEHTNPCDFYIDLATVDGTSKEQEEITSRVVKTLHDAFRVTEESVTDIESYRQDVIEAREIKQSIDGMKELTDSPYVKRVTGDDTLQNLIDAYERQRSCPGLGTQFVILFRRFIRVTVDDYPALLTHLVQALLMSLLLGTVYIDLKLSQVSIRDWFGVMFMISVMYPYMVILGLIGTCHEERRFLYFELQDRLYHPAAYYFAKVFSDIPFHLIYVLVYIIPLYFMAGLPVDGYICCMFGLFVGVSVFTSRCLAMMSAAILPTYQIASFFSQTMFSLFIMSAGFLINLNNIIAGTRWLSILSYLRWGFQALCLIQIKDLEFECDTSVTHVCVHNGTKALETYSLDSGQLWQCALGLGGTMVVFLAVMLVGLMCVPQKPHNE

InterPro domains:
  IPR003439 ABC transporter-like, ATP-binding domain [PF00005] (67-219)
  IPR003439 ABC transporter-like, ATP-binding domain [PS50893] (46-291)
  IPR003593 AAA+ ATPase domain [SM00382] (76-268)
  IPR013525 ABC-2 type transporter, transmembrane domain [PF01061] (393-603)
  IPR017871 ABC transporter-like, conserved site [PS00211] (191-205)
  IPR027417 P-loop containing nucleoside triphosphate hydrolase [G3DSA:3.40.50.300] (52-284)
  IPR027417 P-loop containing nucleoside triphosphate hydrolase [SSF52540] (63-291)
  IPR050352 ATP-binding cassette subfamily G transporters [PTHR48041] (25-652)